Protein AF-0000000073557126 (afdb_homodimer)

Foldseek 3Di:
DPDFDDDPNHGDDFAFLCVLVVLLVVPVALLLLVVLVVLVCVAPQFNFQAKEWEWDDQPNWIKIKIKTLGQWDAQVRQVLLLDFQDDPGQDDPPAGRPADGSRSNSNSLVNFAQWKKKWWDHPFKIKIKIFGSQLCVVVVHRGGDMQMFMATPVLVVVLVCVCPVVPPNPPDPVPVVPPDSTDPVRVVSVCSCLVPHSHNDPVVSVVVNCVNCVVVHRTMMMMIHTRGDADPVRHHQWDCDVDVQWIFGDCPVQQDDDPSPPRVQQDDPLRTTSLSVQQAFFCQDQRWYGGNRATRFHDNVLQFFFPKAKDWDDFPQDDDIWIKIKGFAQPGQNQEAEFEAASRGTQEGRHHAAQRVDPVRPQRRRMYMYTYCNVFAADNSSNGTDPDPRVVVVRVVVNVVSVLSSLLVVVVCVVVVNPDPPSPDNGGGPWDWGAASPLSAIDTADPPDDPVPDDSHDHLCPGPDPQRSDSPDDHDPPCPVVPHYHSPSCVVVD/DPDFDDDPNHGDDFAFLCVLVVLLVVPVALLLLVVLVVLVCCAPQFNFQAKEWEWDDQPNWIKIKIKTLGQWDAPVRQVLLLDFQDDPGDDDPPAGRPADGSRSNSNSLVNFAQWKKKWWDHPWKIKIKIFGSQLCVVVVHRGGDMQMFMATPVLVVVLVCVCPVVPPNCQCCCVVVPPDSTDPVRVVSVCSCLVPHSHNGPVVSVVVNCVNCVVVHRTMMMMIHTRGDADPVGHHQWDCDVDVQWIFGDCPVQQDDDPSPPRVQQDDPLRTTSLSVQQAFFCQDQRWYGGNRATRFHDNVLQFFFPKAKDWDDFPQDDDIWIKIKGFHQPGQNQEAEFEAESRGTQEGRHHAAQRVDPVRPQRRRMYMYTYCNVFAADNSSNGTDPDPRVVVVRVVVNVVSVLSSLLVVVVCVVVVNPDDPSPDNGGGPWDWGAASPLSAIDTADPPDDPVPDDSHDHLCPGPDPQRSDSPDDHDPPCPVVPHYHSPSCVVVD

Organism: Merluccius polli (NCBI:txid89951)

Structure (mmCIF, N/CA/C/O backbone):
data_AF-0000000073557126-model_v1
#
loop_
_entity.id
_entity.type
_entity.pdbx_description
1 polymer 'MORC family CW-type zinc finger protein 3'
#
loop_
_atom_site.group_PDB
_atom_site.id
_atom_site.type_symbol
_atom_site.label_atom_id
_atom_site.label_alt_id
_atom_site.label_comp_id
_atom_site.label_asym_id
_atom_site.label_entity_id
_atom_site.label_seq_id
_atom_site.pdbx_PDB_ins_code
_atom_site.Cartn_x
_atom_site.Cartn_y
_atom_site.Cartn_z
_atom_site.occupancy
_atom_site.B_iso_or_equiv
_atom_site.auth_seq_id
_atom_site.auth_comp_id
_atom_site.auth_asym_id
_atom_site.auth_atom_id
_atom_site.pdbx_PDB_model_num
ATOM 1 N N . MET A 1 1 ? -27.641 -20.438 9.031 1 34 1 MET A N 1
ATOM 2 C CA . MET A 1 1 ? -27.672 -20 7.637 1 34 1 MET A CA 1
ATOM 3 C C . MET A 1 1 ? -27.047 -18.625 7.477 1 34 1 MET A C 1
ATOM 5 O O . MET A 1 1 ? -27.453 -17.672 8.156 1 34 1 MET A O 1
ATOM 9 N N . PHE A 1 2 ? -25.828 -18.625 7.152 1 49.19 2 PHE A N 1
ATOM 10 C CA . PHE A 1 2 ? -25.125 -17.359 7.094 1 49.19 2 PHE A CA 1
ATOM 11 C C . PHE A 1 2 ? -25.906 -16.344 6.277 1 49.19 2 PHE A C 1
ATOM 13 O O . PHE A 1 2 ? -26.219 -16.578 5.109 1 49.19 2 PHE A O 1
ATOM 20 N N . THR A 1 3 ? -26.844 -15.68 6.953 1 63.72 3 THR A N 1
ATOM 21 C CA . THR A 1 3 ? -27.672 -14.688 6.273 1 63.72 3 THR A CA 1
ATOM 22 C C . THR A 1 3 ? -26.812 -13.586 5.676 1 63.72 3 THR A C 1
ATOM 24 O O . THR A 1 3 ? -26.078 -12.898 6.398 1 63.72 3 THR A O 1
ATOM 27 N N . VAL A 1 4 ? -26.688 -13.703 4.348 1 77.81 4 VAL A N 1
ATOM 28 C CA . VAL A 1 4 ? -25.922 -12.703 3.615 1 77.81 4 VAL A CA 1
ATOM 29 C C . VAL A 1 4 ? -26.781 -11.453 3.406 1 77.81 4 VAL A C 1
ATOM 31 O O . VAL A 1 4 ? -27.953 -11.555 3.016 1 77.81 4 VAL A O 1
ATOM 34 N N . GLN A 1 5 ? -26.297 -10.312 3.887 1 88 5 GLN A N 1
ATOM 35 C CA . GLN A 1 5 ? -26.984 -9.062 3.613 1 88 5 GLN A CA 1
ATOM 36 C C . GLN A 1 5 ? -27.047 -8.773 2.115 1 88 5 GLN A C 1
ATOM 38 O O . GLN A 1 5 ? -26.094 -9.07 1.387 1 88 5 GLN A O 1
ATOM 43 N N . VAL A 1 6 ? -28.203 -8.312 1.631 1 92.25 6 VAL A N 1
ATOM 44 C CA . VAL A 1 6 ? -28.375 -8.102 0.197 1 92.25 6 VAL A CA 1
ATOM 45 C C . VAL A 1 6 ? -28.859 -6.676 -0.065 1 92.25 6 VAL A C 1
ATOM 47 O O . VAL A 1 6 ? -29.391 -6.02 0.83 1 92.25 6 VAL A O 1
ATOM 50 N N . ALA A 1 7 ? -28.547 -6.145 -1.143 1 91.56 7 ALA A N 1
ATOM 51 C CA . ALA A 1 7 ? -29.125 -4.941 -1.739 1 91.56 7 ALA A CA 1
ATOM 52 C C . ALA A 1 7 ? -29.703 -5.238 -3.117 1 91.56 7 ALA A C 1
ATOM 54 O O . ALA A 1 7 ? -29 -5.75 -3.998 1 91.56 7 ALA A O 1
ATOM 55 N N . ARG A 1 8 ? -30.969 -5.035 -3.326 1 92.62 8 ARG A N 1
ATOM 56 C CA . ARG A 1 8 ? -31.688 -5.344 -4.559 1 92.62 8 ARG A CA 1
ATOM 57 C C . ARG A 1 8 ? -31.609 -6.832 -4.883 1 92.62 8 ARG A C 1
ATOM 59 O O . ARG A 1 8 ? -31.422 -7.211 -6.043 1 92.62 8 ARG A O 1
ATOM 66 N N . GLY A 1 9 ? -31.516 -7.629 -3.871 1 93.31 9 GLY A N 1
ATOM 67 C CA . GLY A 1 9 ? -31.484 -9.07 -4.059 1 93.31 9 GLY A CA 1
ATOM 68 C C . GLY A 1 9 ? -30.094 -9.602 -4.352 1 93.31 9 GLY A C 1
ATOM 69 O O . GLY A 1 9 ? -29.922 -10.812 -4.512 1 93.31 9 GLY A O 1
ATOM 70 N N . VAL A 1 10 ? -29.125 -8.734 -4.422 1 96.62 10 VAL A N 1
ATOM 71 C CA . VAL A 1 10 ? -27.75 -9.125 -4.711 1 96.62 10 VAL A CA 1
ATOM 72 C C . VAL A 1 10 ? -26.906 -9.008 -3.447 1 96.62 10 VAL A C 1
ATOM 74 O O . VAL A 1 10 ? -27.016 -8.031 -2.703 1 96.62 10 VAL A O 1
ATOM 77 N N . PRO A 1 11 ? -26.047 -9.992 -3.166 1 96.75 11 PRO A N 1
ATOM 78 C CA . PRO A 1 11 ? -25.266 -9.961 -1.933 1 96.75 11 PRO A CA 1
ATOM 79 C C . PRO A 1 11 ? -24.328 -8.758 -1.859 1 96.75 11 PRO A C 1
ATOM 81 O O . PRO A 1 11 ? -23.75 -8.359 -2.875 1 96.75 11 PRO A O 1
ATOM 84 N N . LEU A 1 12 ? -24.188 -8.203 -0.649 1 96.88 12 LEU A N 1
ATOM 85 C CA . LEU A 1 12 ? -23.203 -7.172 -0.364 1 96.88 12 LEU A CA 1
ATOM 86 C C . LEU A 1 12 ? -21.844 -7.797 -0.074 1 96.88 12 LEU A C 1
ATOM 88 O O . LEU A 1 12 ? -21.75 -8.875 0.526 1 96.88 12 LEU A O 1
ATOM 92 N N . SER A 1 13 ? -20.812 -7.141 -0.553 1 97.19 13 SER A N 1
ATOM 93 C CA . SER A 1 13 ? -19.484 -7.461 -0.025 1 97.19 13 SER A CA 1
ATOM 94 C C . SER A 1 13 ? -19.375 -7.105 1.453 1 97.19 13 SER A C 1
ATOM 96 O O . SER A 1 13 ? -20.016 -6.152 1.915 1 97.19 13 SER A O 1
ATOM 98 N N . THR A 1 14 ? -18.641 -7.883 2.193 1 96.81 14 THR A N 1
ATOM 99 C CA . THR A 1 14 ? -18.578 -7.676 3.635 1 96.81 14 THR A CA 1
ATOM 100 C C . THR A 1 14 ? -17.141 -7.48 4.094 1 96.81 14 THR A C 1
ATOM 102 O O . THR A 1 14 ? -16.203 -7.68 3.316 1 96.81 14 THR A O 1
ATOM 105 N N . LEU A 1 15 ? -17.016 -7.016 5.383 1 97.75 15 LEU A N 1
ATOM 106 C CA . LEU A 1 15 ? -15.719 -6.688 5.961 1 97.75 15 LEU A CA 1
ATOM 107 C C . LEU A 1 15 ? -15.414 -7.59 7.148 1 97.75 15 LEU A C 1
ATOM 109 O O . LEU A 1 15 ? -16.016 -7.453 8.211 1 97.75 15 LEU A O 1
ATOM 113 N N . CYS A 1 16 ? -14.445 -8.445 6.918 1 97.56 16 CYS A N 1
ATOM 114 C CA . CYS A 1 16 ? -13.938 -9.25 8.023 1 97.56 16 CYS A CA 1
ATOM 115 C C . CYS A 1 16 ? -13.078 -8.414 8.961 1 97.56 16 CYS A C 1
ATOM 117 O O . CYS A 1 16 ? -12.305 -7.562 8.508 1 97.56 16 CYS A O 1
ATOM 119 N N . PRO A 1 17 ? -13.156 -8.617 10.289 1 98.06 17 PRO A N 1
ATOM 120 C CA . PRO A 1 17 ? -12.328 -7.863 11.234 1 98.06 17 PRO A CA 1
ATOM 121 C C . PRO A 1 17 ? -10.836 -7.938 10.906 1 98.06 17 PRO A C 1
ATOM 123 O O . PRO A 1 17 ? -10.109 -6.961 11.094 1 98.06 17 PRO A O 1
ATOM 126 N N . LYS A 1 18 ? -10.352 -8.961 10.312 1 97.25 18 LYS A N 1
ATOM 127 C CA . LYS A 1 18 ? -8.945 -9.156 9.977 1 97.25 18 LYS A CA 1
ATOM 128 C C . LYS A 1 18 ? -8.484 -8.156 8.93 1 97.25 18 LYS A C 1
ATOM 130 O O . LYS A 1 18 ? -7.281 -7.953 8.742 1 97.25 18 LYS A O 1
ATOM 135 N N . PHE A 1 19 ? -9.461 -7.609 8.281 1 98.38 19 PHE A N 1
ATOM 136 C CA . PHE A 1 19 ? -9.117 -6.668 7.223 1 98.38 19 PHE A CA 1
ATOM 137 C C . PHE A 1 19 ? -8.469 -5.414 7.805 1 98.38 19 PHE A C 1
ATOM 139 O O . PHE A 1 19 ? -7.703 -4.73 7.121 1 98.38 19 PHE A O 1
ATOM 146 N N . LEU A 1 20 ? -8.789 -5.082 9.055 1 98.69 20 LEU A N 1
ATOM 147 C CA . LEU A 1 20 ? -8.172 -3.912 9.672 1 98.69 20 LEU A CA 1
ATOM 148 C C . LEU A 1 20 ? -6.656 -4.043 9.695 1 98.69 20 LEU A C 1
ATOM 150 O O . LEU A 1 20 ? -5.941 -3.109 9.32 1 98.69 20 LEU A O 1
ATOM 154 N N . HIS A 1 21 ? -6.195 -5.172 10.031 1 97.56 21 HIS A N 1
ATOM 155 C CA . HIS A 1 21 ? -4.758 -5.41 10.023 1 97.56 21 HIS A CA 1
ATOM 156 C C . HIS A 1 21 ? -4.211 -5.445 8.602 1 97.56 21 HIS A C 1
ATOM 158 O O . HIS A 1 21 ? -3.193 -4.816 8.305 1 97.56 21 HIS A O 1
ATOM 164 N N . ALA A 1 22 ? -4.875 -6.18 7.723 1 97.31 22 ALA A N 1
ATOM 165 C CA . ALA A 1 22 ? -4.434 -6.273 6.336 1 97.31 22 ALA A CA 1
ATOM 166 C C . ALA A 1 22 ? -4.266 -4.891 5.715 1 97.31 22 ALA A C 1
ATOM 168 O O . ALA A 1 22 ? -3.23 -4.594 5.113 1 97.31 22 ALA A O 1
ATOM 169 N N . ASN A 1 23 ? -5.281 -4.078 5.926 1 97.88 23 ASN A N 1
ATOM 170 C CA . ASN A 1 23 ? -5.293 -2.723 5.387 1 97.88 23 ASN A CA 1
ATOM 171 C C . ASN A 1 23 ? -4.168 -1.877 5.977 1 97.88 23 ASN A C 1
ATOM 173 O O . ASN A 1 23 ? -3.613 -1.014 5.293 1 97.88 23 ASN A O 1
ATOM 177 N N . SER A 1 24 ? -3.799 -2.104 7.211 1 97.88 24 SER A N 1
ATOM 178 C CA . SER A 1 24 ? -2.789 -1.312 7.906 1 97.88 24 SER A CA 1
ATOM 179 C C . SER A 1 24 ? -1.394 -1.595 7.359 1 97.88 24 SER A C 1
ATOM 181 O O . SER A 1 24 ? -0.501 -0.749 7.449 1 97.88 24 SER A O 1
ATOM 183 N N . THR A 1 25 ? -1.184 -2.732 6.723 1 96.56 25 THR A N 1
ATOM 184 C CA . THR A 1 25 ? 0.132 -3.125 6.23 1 96.56 25 THR A CA 1
ATOM 185 C C . THR A 1 25 ? 0.533 -2.281 5.027 1 96.56 25 THR A C 1
ATOM 187 O O . THR A 1 25 ? 1.69 -2.301 4.602 1 96.56 25 THR A O 1
ATOM 190 N N . SER A 1 26 ? -0.435 -1.526 4.531 1 95.88 26 SER A N 1
ATOM 191 C CA . SER A 1 26 ? -0.096 -0.6 3.457 1 95.88 26 SER A CA 1
ATOM 192 C C . SER A 1 26 ? 0.916 0.442 3.924 1 95.88 26 SER A C 1
ATOM 194 O O . SER A 1 26 ? 1.63 1.03 3.109 1 95.88 26 SER A O 1
ATOM 196 N N . HIS A 1 27 ? 0.912 0.682 5.191 1 97.38 27 HIS A N 1
ATOM 197 C CA . HIS A 1 27 ? 1.913 1.566 5.777 1 97.38 27 HIS A CA 1
ATOM 198 C C . HIS A 1 27 ? 3.072 0.772 6.371 1 97.38 27 HIS A C 1
ATOM 200 O O . HIS A 1 27 ? 2.996 0.316 7.512 1 97.38 27 HIS A O 1
ATOM 206 N N . THR A 1 28 ? 4.156 0.685 5.602 1 94.56 28 THR A N 1
ATOM 207 C CA . THR A 1 28 ? 5.316 -0.034 6.113 1 94.56 28 THR A CA 1
ATOM 208 C C . THR A 1 28 ? 6.062 0.806 7.148 1 94.56 28 THR A C 1
ATOM 210 O O . THR A 1 28 ? 6.699 0.264 8.055 1 94.56 28 THR A O 1
ATOM 213 N N . TRP A 1 29 ? 5.945 2.066 6.984 1 91.81 29 TRP A N 1
ATOM 214 C CA . TRP A 1 29 ? 6.629 3.086 7.773 1 91.81 29 TRP A CA 1
ATOM 215 C C . TRP A 1 29 ? 5.641 3.85 8.648 1 91.81 29 TRP A C 1
ATOM 217 O O . TRP A 1 29 ? 4.629 4.352 8.164 1 91.81 29 TRP A O 1
ATOM 227 N N . PRO A 1 30 ? 5.91 3.953 9.969 1 94.5 30 PRO A N 1
ATOM 228 C CA . PRO A 1 30 ? 4.918 4.52 10.883 1 94.5 30 PRO A CA 1
ATOM 229 C C . PRO A 1 30 ? 4.57 5.969 10.547 1 94.5 30 PRO A C 1
ATOM 231 O O . PRO A 1 30 ? 3.43 6.398 10.742 1 94.5 30 PRO A O 1
ATOM 234 N N . PHE A 1 31 ? 5.523 6.77 10.062 1 97.5 31 PHE A N 1
ATOM 235 C CA . PHE A 1 31 ? 5.266 8.195 9.875 1 97.5 31 PHE A CA 1
ATOM 236 C C . PHE A 1 31 ? 4.305 8.422 8.711 1 97.5 31 PHE A C 1
ATOM 238 O O . PHE A 1 31 ? 3.611 9.445 8.664 1 97.5 31 PHE A O 1
ATOM 245 N N . SER A 1 32 ? 4.297 7.48 7.758 1 97.69 32 SER A N 1
ATOM 246 C CA . SER A 1 32 ? 3.281 7.594 6.715 1 97.69 32 SER A CA 1
ATOM 247 C C . SER A 1 32 ? 1.878 7.465 7.293 1 97.69 32 SER A C 1
ATOM 249 O O . SER A 1 32 ? 0.938 8.094 6.805 1 97.69 32 SER A O 1
ATOM 251 N N . ALA A 1 33 ? 1.724 6.664 8.344 1 98.25 33 ALA A N 1
ATOM 252 C CA . ALA A 1 33 ? 0.454 6.5 9.047 1 98.25 33 ALA A CA 1
ATOM 253 C C . ALA A 1 33 ? 0.081 7.766 9.812 1 98.25 33 ALA A C 1
ATOM 255 O O . ALA A 1 33 ? -1.068 8.211 9.766 1 98.25 33 ALA A O 1
ATOM 256 N N . VAL A 1 34 ? 1.05 8.336 10.469 1 98.69 34 VAL A N 1
ATOM 257 C CA . VAL A 1 34 ? 0.824 9.578 11.203 1 98.69 34 VAL A CA 1
ATOM 258 C C . VAL A 1 34 ? 0.369 10.672 10.242 1 98.69 34 VAL A C 1
ATOM 260 O O . VAL A 1 34 ? -0.54 11.445 10.555 1 98.69 34 VAL A O 1
ATOM 263 N N . ALA A 1 35 ? 0.998 10.695 9.102 1 98.75 35 ALA A N 1
ATOM 264 C CA . ALA A 1 35 ? 0.706 11.727 8.109 1 98.75 35 ALA A CA 1
ATOM 265 C C . ALA A 1 35 ? -0.752 11.664 7.668 1 98.75 35 ALA A C 1
ATOM 267 O O . ALA A 1 35 ? -1.36 12.695 7.359 1 98.75 35 ALA A O 1
ATOM 268 N N . GLU A 1 36 ? -1.371 10.453 7.625 1 98.5 36 GLU A N 1
ATOM 269 C CA . GLU A 1 36 ? -2.783 10.312 7.281 1 98.5 36 GLU A CA 1
ATOM 270 C C . GLU A 1 36 ? -3.666 11.094 8.258 1 98.5 36 GLU A C 1
ATOM 272 O O . GLU A 1 36 ? -4.652 11.711 7.848 1 98.5 36 GLU A O 1
ATOM 277 N N . LEU A 1 37 ? -3.324 11.055 9.523 1 98.69 37 LEU A N 1
ATOM 278 C CA . LEU A 1 37 ? -4.102 11.75 10.547 1 98.69 37 LEU A CA 1
ATOM 279 C C . LEU A 1 37 ? -3.896 13.258 10.453 1 98.69 37 LEU A C 1
ATOM 281 O O . LEU A 1 37 ? -4.844 14.031 10.625 1 98.69 37 LEU A O 1
ATOM 285 N N . ILE A 1 38 ? -2.688 13.656 10.172 1 98.81 38 ILE A N 1
ATOM 286 C CA . ILE A 1 38 ? -2.395 15.078 9.984 1 98.81 38 ILE A CA 1
ATOM 287 C C . ILE A 1 38 ? -3.152 15.602 8.766 1 98.81 38 ILE A C 1
ATOM 289 O O . ILE A 1 38 ? -3.748 16.688 8.812 1 98.81 38 ILE A O 1
ATOM 293 N N . ASP A 1 39 ? -3.148 14.852 7.668 1 98.44 39 ASP A N 1
ATOM 294 C CA . ASP A 1 39 ? -3.855 15.219 6.445 1 98.44 39 ASP A CA 1
ATOM 295 C C . ASP A 1 39 ? -5.336 15.461 6.719 1 98.44 39 ASP A C 1
ATOM 297 O O . ASP A 1 39 ? -5.934 16.391 6.16 1 98.44 39 ASP A O 1
ATOM 301 N N . ASN A 1 40 ? -5.965 14.602 7.523 1 97.38 40 ASN A N 1
ATOM 302 C CA . ASN A 1 40 ? -7.379 14.75 7.844 1 97.38 40 ASN A CA 1
ATOM 303 C C . ASN A 1 40 ? -7.664 16.078 8.547 1 97.38 40 ASN A C 1
ATOM 305 O O . ASN A 1 40 ? -8.688 16.703 8.289 1 97.38 40 ASN A O 1
ATOM 309 N N . ALA A 1 41 ? -6.801 16.453 9.414 1 98 41 ALA A N 1
ATOM 310 C CA . ALA A 1 41 ? -6.953 17.734 10.102 1 98 41 ALA A CA 1
ATOM 311 C C . ALA A 1 41 ? -6.793 18.891 9.133 1 98 41 ALA A C 1
ATOM 313 O O . ALA A 1 41 ? -7.492 19.906 9.242 1 98 41 ALA A O 1
ATOM 314 N N . TYR A 1 42 ? -5.906 18.75 8.195 1 97.44 42 TYR A N 1
ATOM 315 C CA . TYR A 1 42 ? -5.555 19.781 7.234 1 97.44 42 TYR A CA 1
ATOM 316 C C . TYR A 1 42 ? -6.688 20.016 6.238 1 97.44 42 TYR A C 1
ATOM 318 O O . TYR A 1 42 ? -6.926 21.141 5.809 1 97.44 42 TYR A O 1
ATOM 326 N N . ASP A 1 43 ? -7.379 19 5.801 1 97.06 43 ASP A N 1
ATOM 327 C CA . ASP A 1 43 ? -8.359 19.062 4.723 1 97.06 43 ASP A CA 1
ATOM 328 C C . ASP A 1 43 ? -9.367 20.188 4.953 1 97.06 43 ASP A C 1
ATOM 330 O O . ASP A 1 43 ? -9.75 20.453 6.09 1 97.06 43 ASP A O 1
ATOM 334 N N . PRO A 1 44 ? -9.859 20.797 3.885 1 94.62 44 PRO A N 1
ATOM 335 C CA . PRO A 1 44 ? -10.664 22.016 3.967 1 94.62 44 PRO A CA 1
ATOM 336 C C . PRO A 1 44 ? -11.961 21.828 4.754 1 94.62 44 PRO A C 1
ATOM 338 O O . PRO A 1 44 ? -12.469 22.781 5.355 1 94.62 44 PRO A O 1
ATOM 341 N N . ASP A 1 45 ? -12.531 20.656 4.742 1 93.19 45 ASP A N 1
ATOM 342 C CA . ASP A 1 45 ? -13.773 20.422 5.465 1 93.19 45 ASP A CA 1
ATOM 343 C C . ASP A 1 45 ? -13.547 20.438 6.973 1 93.19 45 ASP A C 1
ATOM 345 O O . ASP A 1 45 ? -14.461 20.734 7.742 1 93.19 45 ASP A O 1
ATOM 349 N N . VAL A 1 46 ? -12.375 20.016 7.391 1 95.38 46 VAL A N 1
ATOM 350 C CA . VAL A 1 46 ? -11.992 20.078 8.797 1 95.38 46 VAL A CA 1
ATOM 351 C C . VAL A 1 46 ? -11.367 21.453 9.102 1 95.38 46 VAL A C 1
ATOM 353 O O . VAL A 1 46 ? -11.742 22.109 10.078 1 95.38 46 VAL A O 1
ATOM 356 N N . ASP A 1 47 ? -10.391 21.828 8.281 1 95 47 ASP A N 1
ATOM 357 C CA . ASP A 1 47 ? -9.773 23.156 8.25 1 95 47 ASP A CA 1
ATOM 358 C C . ASP A 1 47 ? -9.164 23.5 9.609 1 95 47 ASP A C 1
ATOM 360 O O . ASP A 1 47 ? -9.461 24.547 10.18 1 95 47 ASP A O 1
ATOM 364 N N . ALA A 1 48 ? -8.406 22.656 10.141 1 96.81 48 ALA A N 1
ATOM 365 C CA . ALA A 1 48 ? -7.73 22.906 11.414 1 96.81 48 ALA A CA 1
ATOM 366 C C . ALA A 1 48 ? -6.629 23.953 11.25 1 96.81 48 ALA A C 1
ATOM 368 O O . ALA A 1 48 ? -5.93 23.969 10.234 1 96.81 48 ALA A O 1
ATOM 369 N N . LYS A 1 49 ? -6.445 24.781 12.25 1 95.56 49 LYS A N 1
ATOM 370 C CA . LYS A 1 49 ? -5.328 25.719 12.305 1 95.56 49 LYS A CA 1
ATOM 371 C C . LYS A 1 49 ? -4.105 25.078 12.953 1 95.56 49 LYS A C 1
ATOM 373 O O . LYS A 1 49 ? -2.969 25.422 12.617 1 95.56 49 LYS A O 1
ATOM 378 N N . GLN A 1 50 ? -4.426 24.203 13.867 1 96.69 50 GLN A N 1
ATOM 379 C CA . GLN A 1 50 ? -3.35 23.531 14.578 1 96.69 50 GLN A CA 1
ATOM 380 C C . GLN A 1 50 ? -3.697 22.062 14.836 1 96.69 50 GLN A C 1
ATOM 382 O O . GLN A 1 50 ? -4.871 21.703 14.93 1 96.69 50 GLN A O 1
ATOM 387 N N . ILE A 1 51 ? -2.686 21.266 14.938 1 98 51 ILE A N 1
ATOM 388 C CA . ILE A 1 51 ? -2.807 19.891 15.398 1 98 51 ILE A CA 1
ATOM 389 C C . ILE A 1 51 ? -1.701 19.578 16.406 1 98 51 ILE A C 1
ATOM 391 O O . ILE A 1 51 ? -0.566 20.047 16.25 1 98 51 ILE A O 1
ATOM 395 N N . TRP A 1 52 ? -2.053 18.891 17.469 1 97.81 52 TRP A N 1
ATOM 396 C CA . TRP A 1 52 ? -1.133 18.484 18.531 1 97.81 52 TRP A CA 1
ATOM 397 C C . TRP A 1 52 ? -0.961 16.969 18.547 1 97.81 52 TRP A C 1
ATOM 399 O O . TRP A 1 52 ? -1.942 16.234 18.656 1 97.81 52 TRP A O 1
ATOM 409 N N . ILE A 1 53 ? 0.243 16.516 18.438 1 98.75 53 ILE A N 1
ATOM 410 C CA . ILE A 1 53 ? 0.595 15.102 18.516 1 98.75 53 ILE A CA 1
ATOM 411 C C . ILE A 1 53 ? 1.424 14.844 19.766 1 98.75 53 ILE A C 1
ATOM 413 O O . ILE A 1 53 ? 2.469 15.461 19.969 1 98.75 53 ILE A O 1
ATOM 417 N N . ASP A 1 54 ? 0.945 13.898 20.562 1 97.81 54 ASP A N 1
ATOM 418 C CA . ASP A 1 54 ? 1.617 13.688 21.844 1 97.81 54 ASP A CA 1
ATOM 419 C C . ASP A 1 54 ? 1.519 12.227 22.281 1 97.81 54 ASP A C 1
ATOM 421 O O . ASP A 1 54 ? 0.773 11.445 21.688 1 97.81 54 ASP A O 1
ATOM 425 N N . LYS A 1 55 ? 2.4 11.906 23.219 1 96.81 55 LYS A N 1
ATOM 426 C CA . LYS A 1 55 ? 2.307 10.641 23.953 1 96.81 55 LYS A CA 1
ATOM 427 C C . LYS A 1 55 ? 1.696 10.844 25.328 1 96.81 55 LYS A C 1
ATOM 429 O O . LYS A 1 55 ? 1.997 11.836 26 1 96.81 55 LYS A O 1
ATOM 434 N N . THR A 1 56 ? 0.754 9.992 25.688 1 95.38 56 THR A N 1
ATOM 435 C CA . THR A 1 56 ? 0.143 10.094 27.016 1 95.38 56 THR A CA 1
ATOM 436 C C . THR A 1 56 ? -0.11 8.711 27.594 1 95.38 56 THR A C 1
ATOM 438 O O . THR A 1 56 ? -0.115 7.715 26.875 1 95.38 56 THR A O 1
ATOM 441 N N . GLN A 1 57 ? -0.156 8.727 28.922 1 96.06 57 GLN A N 1
ATOM 442 C CA . GLN A 1 57 ? -0.538 7.516 29.625 1 96.06 57 GLN A CA 1
ATOM 443 C C . GLN A 1 57 ? -1.974 7.605 30.141 1 96.06 57 GLN A C 1
ATOM 445 O O . GLN A 1 57 ? -2.326 8.547 30.859 1 96.06 57 GLN A O 1
ATOM 450 N N . ILE A 1 58 ? -2.801 6.746 29.734 1 96.38 58 ILE A N 1
ATOM 451 C CA . ILE A 1 58 ? -4.156 6.613 30.25 1 96.38 58 ILE A CA 1
ATOM 452 C C . ILE A 1 58 ? -4.316 5.258 30.938 1 96.38 58 ILE A C 1
ATOM 454 O O . ILE A 1 58 ? -4.25 4.211 30.281 1 96.38 58 ILE A O 1
ATOM 458 N N . LYS A 1 59 ? -4.504 5.422 32.25 1 94.69 59 LYS A N 1
ATOM 459 C CA . LYS A 1 59 ? -4.449 4.211 33.062 1 94.69 59 LYS A CA 1
ATOM 460 C C . LYS A 1 59 ? -3.143 3.455 32.844 1 94.69 59 LYS A C 1
ATOM 462 O O . LYS A 1 59 ? -2.059 4.023 32.969 1 94.69 59 LYS A O 1
ATOM 467 N N . ASP A 1 60 ? -3.145 2.232 32.406 1 93.06 60 ASP A N 1
ATOM 468 C CA . ASP A 1 60 ? -1.912 1.463 32.25 1 93.06 60 ASP A CA 1
ATOM 469 C C . ASP A 1 60 ? -1.505 1.34 30.781 1 93.06 60 ASP A C 1
ATOM 471 O O . ASP A 1 60 ? -0.66 0.512 30.438 1 93.06 60 ASP A O 1
ATOM 475 N N . LYS A 1 61 ? -2.092 2.246 29.984 1 95.62 61 LYS A N 1
ATOM 476 C CA . LYS A 1 61 ? -1.815 2.137 28.562 1 95.62 61 LYS A CA 1
ATOM 477 C C . LYS A 1 61 ? -1.093 3.377 28.047 1 95.62 61 LYS A C 1
ATOM 479 O O . LYS A 1 61 ? -1.504 4.504 28.328 1 95.62 61 LYS A O 1
ATOM 484 N N . GLU A 1 62 ? 0.05 3.104 27.406 1 95.12 62 GLU A N 1
ATOM 485 C CA . GLU A 1 62 ? 0.687 4.18 26.656 1 95.12 62 GLU A CA 1
ATOM 486 C C . GLU A 1 62 ? -0.065 4.469 25.359 1 95.12 62 GLU A C 1
ATOM 488 O O . GLU A 1 62 ? -0.378 3.549 24.609 1 95.12 62 GLU A O 1
ATOM 493 N N . CYS A 1 63 ? -0.383 5.777 25.172 1 98 63 CYS A N 1
ATOM 494 C CA . CYS A 1 63 ? -1.221 6.145 24.031 1 98 63 CYS A CA 1
ATOM 495 C C . CYS A 1 63 ? -0.556 7.23 23.203 1 98 63 CYS A C 1
ATOM 497 O O . CYS A 1 63 ? 0.221 8.031 23.719 1 98 63 CYS A O 1
ATOM 499 N N . LEU A 1 64 ? -0.737 7.164 21.922 1 98.38 64 LEU A N 1
ATOM 500 C CA . LEU A 1 64 ? -0.481 8.289 21.031 1 98.38 64 LEU A CA 1
ATOM 501 C C . LEU A 1 64 ? -1.744 9.117 20.828 1 98.38 64 LEU A C 1
ATOM 503 O O . LEU A 1 64 ? -2.82 8.562 20.578 1 98.38 64 LEU A O 1
ATOM 507 N N . THR A 1 65 ? -1.645 10.406 20.922 1 98.25 65 THR A N 1
ATOM 508 C CA . THR A 1 65 ? -2.828 11.25 20.812 1 98.25 65 THR A CA 1
ATOM 509 C C . THR A 1 65 ? -2.648 12.289 19.703 1 98.25 65 THR A C 1
ATOM 511 O O . THR A 1 65 ? -1.54 12.781 19.484 1 98.25 65 THR A O 1
ATOM 514 N N . PHE A 1 66 ? -3.668 12.547 19.031 1 98.62 66 PHE A N 1
ATOM 515 C CA . PHE A 1 66 ? -3.805 13.609 18.047 1 98.62 66 PHE A CA 1
ATOM 516 C C . PHE A 1 66 ? -4.996 14.508 18.375 1 98.62 66 PHE A C 1
ATOM 518 O O . PHE A 1 66 ? -6.09 14.016 18.656 1 98.62 66 PHE A O 1
ATOM 525 N N . MET A 1 67 ? -4.781 15.781 18.359 1 98.06 67 MET A N 1
ATOM 526 C CA . MET A 1 67 ? -5.883 16.703 18.609 1 98.06 67 MET A CA 1
ATOM 527 C C . MET A 1 67 ? -5.828 17.891 17.656 1 98.06 67 MET A C 1
ATOM 529 O O . MET A 1 67 ? -4.773 18.516 17.5 1 98.06 67 MET A O 1
ATOM 533 N N . ASP A 1 68 ? -6.898 18.141 16.984 1 97.94 68 ASP A N 1
ATOM 534 C CA . ASP A 1 68 ? -6.969 19.328 16.141 1 97.94 68 ASP A CA 1
ATOM 535 C C . ASP A 1 68 ? -8.062 20.281 16.609 1 97.94 68 ASP A C 1
ATOM 537 O O . ASP A 1 68 ? -8.844 19.938 17.5 1 97.94 68 ASP A O 1
ATOM 541 N N . ASP A 1 69 ? -8.062 21.5 16.109 1 97 69 ASP A N 1
ATOM 542 C CA . ASP A 1 69 ? -9.062 22.5 16.438 1 97 69 ASP A CA 1
ATOM 543 C C . ASP A 1 69 ? -9.969 22.797 15.242 1 97 69 ASP A C 1
ATOM 545 O O . ASP A 1 69 ? -10.391 23.938 15.039 1 97 69 ASP A O 1
ATOM 549 N N . GLY A 1 70 ? -10.141 21.766 14.398 1 96.69 70 GLY A N 1
ATOM 550 C CA . GLY A 1 70 ? -10.961 21.922 13.203 1 96.69 70 GLY A CA 1
ATOM 551 C C . GLY A 1 70 ? -12.445 21.891 13.492 1 96.69 70 GLY A C 1
ATOM 552 O O . GLY A 1 70 ? -12.867 22.031 14.641 1 96.69 70 GLY A O 1
ATOM 553 N N . ASN A 1 71 ? -13.25 21.625 12.477 1 95.38 71 ASN A N 1
ATOM 554 C CA . ASN A 1 71 ? -14.695 21.812 12.516 1 95.38 71 ASN A CA 1
ATOM 555 C C . ASN A 1 71 ? -15.383 20.641 13.234 1 95.38 71 ASN A C 1
ATOM 557 O O . ASN A 1 71 ? -16.547 20.75 13.609 1 95.38 71 ASN A O 1
ATOM 561 N N . GLY A 1 72 ? -14.695 19.562 13.383 1 95.88 72 GLY A N 1
ATOM 562 C CA . GLY A 1 72 ? -15.266 18.406 14.062 1 95.88 72 GLY A CA 1
ATOM 563 C C . GLY A 1 72 ? -16.109 17.531 13.156 1 95.88 72 GLY A C 1
ATOM 564 O O . GLY A 1 72 ? -16.172 17.766 11.945 1 95.88 72 GLY A O 1
ATOM 565 N N . LEU A 1 73 ? -16.688 16.469 13.812 1 95.38 73 LEU A N 1
ATOM 566 C CA . LEU A 1 73 ? -17.453 15.469 13.086 1 95.38 73 LEU A CA 1
ATOM 567 C C . LEU A 1 73 ? -18.828 15.289 13.695 1 95.38 73 LEU A C 1
ATOM 569 O O . LEU A 1 73 ? -18.984 15.328 14.922 1 95.38 73 LEU A O 1
ATOM 573 N N . ASN A 1 74 ? -19.828 15.164 12.867 1 93.81 74 ASN A N 1
ATOM 574 C CA . ASN A 1 74 ? -21.109 14.648 13.344 1 93.81 74 ASN A CA 1
ATOM 575 C C . ASN A 1 74 ? -21.188 13.133 13.164 1 93.81 74 ASN A C 1
ATOM 577 O O . ASN A 1 74 ? -20.234 12.492 12.727 1 93.81 74 ASN A O 1
ATOM 581 N N . TYR A 1 75 ? -22.344 12.586 13.523 1 94.81 75 TYR A N 1
ATOM 582 C CA . TYR A 1 75 ? -22.516 11.141 13.523 1 94.81 75 TYR A CA 1
ATOM 583 C C . TYR A 1 75 ? -22.281 10.562 12.133 1 94.81 75 TYR A C 1
ATOM 585 O O . TYR A 1 75 ? -21.547 9.578 11.984 1 94.81 75 TYR A O 1
ATOM 593 N N . HIS A 1 76 ? -22.906 11.125 11.164 1 94.5 76 HIS A N 1
ATOM 594 C CA . HIS A 1 76 ? -22.828 10.633 9.789 1 94.5 76 HIS A CA 1
ATOM 595 C C . HIS A 1 76 ? -21.391 10.68 9.273 1 94.5 76 HIS A C 1
ATOM 597 O O . HIS A 1 76 ? -20.922 9.719 8.664 1 94.5 76 HIS A O 1
ATOM 603 N N . LYS A 1 77 ? -20.688 11.766 9.516 1 94.88 77 LYS A N 1
ATOM 604 C CA . LYS A 1 77 ? -19.297 11.906 9.094 1 94.88 77 LYS A CA 1
ATOM 605 C C . LYS A 1 77 ? -18.391 10.922 9.828 1 94.88 77 LYS A C 1
ATOM 607 O O . LYS A 1 77 ? -17.469 10.367 9.234 1 94.88 77 LYS A O 1
ATOM 612 N N . MET A 1 78 ? -18.703 10.695 11.109 1 97 78 MET A N 1
ATOM 613 C CA . MET A 1 78 ? -17.953 9.727 11.898 1 97 78 MET A CA 1
ATOM 614 C C . MET A 1 78 ? -18.109 8.32 11.336 1 97 78 MET A C 1
ATOM 616 O O . MET A 1 78 ? -17.125 7.594 11.188 1 97 78 MET A O 1
ATOM 620 N N . HIS A 1 79 ? -19.312 7.957 11.047 1 97.25 79 HIS A N 1
ATOM 621 C CA . HIS A 1 79 ? -19.562 6.625 10.5 1 97.25 79 HIS A CA 1
ATOM 622 C C . HIS A 1 79 ? -18.844 6.426 9.172 1 97.25 79 HIS A C 1
ATOM 624 O O . HIS A 1 79 ? -18.266 5.367 8.922 1 97.25 79 HIS A O 1
ATOM 630 N N . ARG A 1 80 ? -18.875 7.414 8.359 1 96.5 80 ARG A N 1
ATOM 631 C CA . ARG A 1 80 ? -18.203 7.344 7.07 1 96.5 80 ARG A CA 1
ATOM 632 C C . ARG A 1 80 ? -16.688 7.254 7.25 1 96.5 80 ARG A C 1
ATOM 634 O O . ARG A 1 80 ? -16.016 6.512 6.531 1 96.5 80 ARG A O 1
ATOM 641 N N . MET A 1 81 ? -16.156 8.023 8.172 1 97.19 81 MET A N 1
ATOM 642 C CA . MET A 1 81 ? -14.727 7.988 8.453 1 97.19 81 MET A CA 1
ATOM 643 C C . MET A 1 81 ? -14.289 6.602 8.922 1 97.19 81 MET A C 1
ATOM 645 O O . MET A 1 81 ? -13.195 6.145 8.594 1 97.19 81 MET A O 1
ATOM 649 N N . LEU A 1 82 ? -15.195 5.938 9.68 1 98.44 82 LEU A N 1
ATOM 650 C CA . LEU A 1 82 ? -14.875 4.617 10.211 1 98.44 82 LEU A CA 1
ATOM 651 C C . LEU A 1 82 ? -15.273 3.521 9.234 1 98.44 82 LEU A C 1
ATOM 653 O O . LEU A 1 82 ? -15.195 2.334 9.555 1 98.44 82 LEU A O 1
ATOM 657 N N . SER A 1 83 ? -15.766 3.922 8.07 1 98.12 83 SER A N 1
ATOM 658 C CA . SER A 1 83 ? -16.078 3.031 6.953 1 98.12 83 SER A CA 1
ATOM 659 C C . SER A 1 83 ? -15.055 3.188 5.824 1 98.12 83 SER A C 1
ATOM 661 O O . SER A 1 83 ? -14.086 3.936 5.953 1 98.12 83 SER A O 1
ATOM 663 N N . PHE A 1 84 ? -15.242 2.418 4.758 1 98.25 84 PHE A N 1
ATOM 664 C CA . PHE A 1 84 ? -14.195 2.355 3.744 1 98.25 84 PHE A CA 1
ATOM 665 C C . PHE A 1 84 ? -14.688 2.934 2.422 1 98.25 84 PHE A C 1
ATOM 667 O O . PHE A 1 84 ? -15.75 2.555 1.93 1 98.25 84 PHE A O 1
ATOM 674 N N . GLY A 1 85 ? -13.914 3.867 1.891 1 97.38 85 GLY A N 1
ATOM 675 C CA . GLY A 1 85 ? -14.141 4.352 0.539 1 97.38 85 GLY A CA 1
ATOM 676 C C . GLY A 1 85 ? -14.945 5.637 0.496 1 97.38 85 GLY A C 1
ATOM 677 O O . GLY A 1 85 ? -15.203 6.18 -0.582 1 97.38 85 GLY A O 1
ATOM 678 N N . TYR A 1 86 ? -15.273 6.125 1.664 1 94.69 86 TYR A N 1
ATOM 679 C CA . TYR A 1 86 ? -16.094 7.324 1.704 1 94.69 86 TYR A CA 1
ATOM 680 C C . TYR A 1 86 ? -15.242 8.578 1.812 1 94.69 86 TYR A C 1
ATOM 682 O O . TYR A 1 86 ? -14.484 8.734 2.771 1 94.69 86 TYR A O 1
ATOM 690 N N . SER A 1 87 ? -15.273 9.43 0.82 1 88.38 87 SER A N 1
ATOM 691 C CA . SER A 1 87 ? -14.648 10.742 0.855 1 88.38 87 SER A CA 1
ATOM 692 C C . SER A 1 87 ? -15.438 11.758 0.042 1 88.38 87 SER A C 1
ATOM 694 O O . SER A 1 87 ? -15.609 11.594 -1.167 1 88.38 87 SER A O 1
ATOM 696 N N . ASP A 1 88 ? -16.047 12.719 0.692 1 83.12 88 ASP A N 1
ATOM 697 C CA . ASP A 1 88 ? -16.812 13.773 0.025 1 83.12 88 ASP A CA 1
ATOM 698 C C . ASP A 1 88 ? -16.109 15.117 0.14 1 83.12 88 ASP A C 1
ATOM 700 O O . ASP A 1 88 ? -16.75 16.172 0.068 1 83.12 88 ASP A O 1
ATOM 704 N N . LYS A 1 89 ? -14.859 15 0.293 1 85.81 89 LYS A N 1
ATOM 705 C CA . LYS A 1 89 ? -14.102 16.234 0.511 1 85.81 89 LYS A CA 1
ATOM 706 C C . LYS A 1 89 ? -14.016 17.062 -0.768 1 85.81 89 LYS A C 1
ATOM 708 O O . LYS A 1 89 ? -13.758 16.516 -1.846 1 85.81 89 LYS A O 1
ATOM 713 N N . LYS A 1 90 ? -14.422 18.375 -0.627 1 85.88 90 LYS A N 1
ATOM 714 C CA . LYS A 1 90 ? -14.453 19.297 -1.753 1 85.88 90 LYS A CA 1
ATOM 715 C C . LYS A 1 90 ? -13.492 20.469 -1.529 1 85.88 90 LYS A C 1
ATOM 717 O O . LYS A 1 90 ? -13.18 20.812 -0.387 1 85.88 90 LYS A O 1
ATOM 722 N N . ALA A 1 91 ? -12.984 20.922 -2.566 1 84.19 91 ALA A N 1
ATOM 723 C CA . ALA A 1 91 ? -12.125 22.094 -2.492 1 84.19 91 ALA A CA 1
ATOM 724 C C . ALA A 1 91 ? -12.891 23.297 -1.937 1 84.19 91 ALA A C 1
ATOM 726 O O . ALA A 1 91 ? -14.086 23.453 -2.184 1 84.19 91 ALA A O 1
ATOM 727 N N . VAL A 1 92 ? -12.289 24.047 -1.187 1 85 92 VAL A N 1
ATOM 728 C CA . VAL A 1 92 ? -12.797 25.328 -0.693 1 85 92 VAL A CA 1
ATOM 729 C C . VAL A 1 92 ? -11.852 26.453 -1.089 1 85 92 VAL A C 1
ATOM 731 O O . VAL A 1 92 ? -10.734 26.531 -0.572 1 85 92 VAL A O 1
ATOM 734 N N . GLY A 1 93 ? -12.266 27.266 -1.91 1 82.25 93 GLY A N 1
ATOM 735 C CA . GLY A 1 93 ? -11.352 28.266 -2.451 1 82.25 93 GLY A CA 1
ATOM 736 C C . GLY A 1 93 ? -10.188 27.656 -3.215 1 82.25 93 GLY A C 1
ATOM 737 O O . GLY A 1 93 ? -10.391 26.828 -4.105 1 82.25 93 GLY A O 1
ATOM 738 N N . SER A 1 94 ? -9.047 28.031 -2.84 1 80.38 94 SER A N 1
ATOM 739 C CA . SER A 1 94 ? -7.84 27.562 -3.506 1 80.38 94 SER A CA 1
ATOM 740 C C . SER A 1 94 ? -7.254 26.344 -2.789 1 80.38 94 SER A C 1
ATOM 742 O O . SER A 1 94 ? -6.309 25.734 -3.281 1 80.38 94 SER A O 1
ATOM 744 N N . LYS A 1 95 ? -7.922 26.016 -1.728 1 86.44 95 LYS A N 1
ATOM 745 C CA . LYS A 1 95 ? -7.41 24.891 -0.954 1 86.44 95 LYS A CA 1
ATOM 746 C C . LYS A 1 95 ? -8.031 23.562 -1.421 1 86.44 95 LYS A C 1
ATOM 748 O O . LYS A 1 95 ? -9.25 23.391 -1.365 1 86.44 95 LYS A O 1
ATOM 753 N N . HIS A 1 96 ? -7.188 22.688 -1.896 1 91.69 96 HIS A N 1
ATOM 754 C CA . HIS A 1 96 ? -7.637 21.375 -2.361 1 91.69 96 HIS A CA 1
ATOM 755 C C . HIS A 1 96 ? -7.484 20.328 -1.269 1 91.69 96 HIS A C 1
ATOM 757 O O . HIS A 1 96 ? -6.516 20.344 -0.507 1 91.69 96 HIS A O 1
ATOM 763 N N . PRO A 1 97 ? -8.469 19.453 -1.219 1 95.38 97 PRO A N 1
ATOM 764 C CA . PRO A 1 97 ? -8.328 18.375 -0.243 1 95.38 97 PRO A CA 1
ATOM 765 C C . PRO A 1 97 ? -7.184 17.422 -0.576 1 95.38 97 PRO A C 1
ATOM 767 O O . PRO A 1 97 ? -6.945 17.125 -1.749 1 95.38 97 PRO A O 1
ATOM 770 N N . ILE A 1 98 ? -6.523 17 0.422 1 95.94 98 ILE A N 1
ATOM 771 C CA . ILE A 1 98 ? -5.469 15.992 0.291 1 95.94 98 ILE A CA 1
ATOM 772 C C . ILE A 1 98 ? -6.086 14.594 0.265 1 95.94 98 ILE A C 1
ATOM 774 O O . ILE A 1 98 ? -5.723 13.766 -0.571 1 95.94 98 ILE A O 1
ATOM 778 N N . GLY A 1 99 ? -7.031 14.359 1.185 1 93.25 99 GLY A N 1
ATOM 779 C CA . GLY A 1 99 ? -7.715 13.078 1.229 1 93.25 99 GLY A CA 1
ATOM 780 C C . GLY A 1 99 ? -8.625 12.844 0.036 1 93.25 99 GLY A C 1
ATOM 781 O O . GLY A 1 99 ? -9.344 13.75 -0.387 1 93.25 99 GLY A O 1
ATOM 782 N N . ARG A 1 100 ? -8.609 11.586 -0.478 1 90.06 100 ARG A N 1
ATOM 783 C CA . ARG A 1 100 ? -9.367 11.297 -1.688 1 90.06 100 ARG A CA 1
ATOM 784 C C . ARG A 1 100 ? -9.953 9.891 -1.646 1 90.06 100 ARG A C 1
ATOM 786 O O . ARG A 1 100 ? -11.062 9.664 -2.146 1 90.06 100 ARG A O 1
ATOM 793 N N . TYR A 1 101 ? -9.438 9.016 -0.901 1 91.31 101 TYR A N 1
ATOM 794 C CA . TYR A 1 101 ? -9.734 7.605 -1.121 1 91.31 101 TYR A CA 1
ATOM 795 C C . TYR A 1 101 ? -10.656 7.066 -0.032 1 91.31 101 TYR A C 1
ATOM 797 O O . TYR A 1 101 ? -11.242 5.996 -0.183 1 91.31 101 TYR A O 1
ATOM 805 N N . GLY A 1 102 ? -10.75 7.773 1.086 1 96.31 102 GLY A N 1
ATOM 806 C CA . GLY A 1 102 ? -11.578 7.316 2.189 1 96.31 102 GLY A CA 1
ATOM 807 C C . GLY A 1 102 ? -11.016 6.09 2.889 1 96.31 102 GLY A C 1
ATOM 808 O O . GLY A 1 102 ? -11.766 5.184 3.256 1 96.31 102 GLY A O 1
ATOM 809 N N . ASN A 1 103 ? -9.742 6.02 3.02 1 97.81 103 ASN A N 1
ATOM 810 C CA . ASN A 1 103 ? -9.086 4.859 3.611 1 97.81 103 ASN A CA 1
ATOM 811 C C . ASN A 1 103 ? -8.039 5.27 4.637 1 97.81 103 ASN A C 1
ATOM 813 O O . ASN A 1 103 ? -7.699 4.492 5.531 1 97.81 103 ASN A O 1
ATOM 817 N N . GLY A 1 104 ? -7.523 6.449 4.578 1 97.75 104 GLY A N 1
ATOM 818 C CA . GLY A 1 104 ? -6.328 6.887 5.281 1 97.75 104 GLY A CA 1
ATOM 819 C C . GLY A 1 104 ? -6.441 6.762 6.789 1 97.75 104 GLY A C 1
ATOM 820 O O . GLY A 1 104 ? -5.523 6.262 7.445 1 97.75 104 GLY A O 1
ATOM 821 N N . PHE A 1 105 ? -7.578 7.188 7.363 1 98.38 105 PHE A N 1
ATOM 822 C CA . PHE A 1 105 ? -7.723 7.133 8.812 1 98.38 105 PHE A CA 1
ATOM 823 C C . PHE A 1 105 ? -7.641 5.691 9.305 1 98.38 105 PHE A C 1
ATOM 825 O O . PHE A 1 105 ? -6.957 5.406 10.297 1 98.38 105 PHE A O 1
ATOM 832 N N . LYS A 1 106 ? -8.359 4.785 8.648 1 98.62 106 LYS A N 1
ATOM 833 C CA . LYS A 1 106 ? -8.422 3.398 9.094 1 98.62 106 LYS A CA 1
ATOM 834 C C . LYS A 1 106 ? -7.066 2.717 8.969 1 98.62 106 LYS A C 1
ATOM 836 O O . LYS A 1 106 ? -6.582 2.098 9.914 1 98.62 106 LYS A O 1
ATOM 841 N N . SER A 1 107 ? -6.449 2.85 7.758 1 98.38 107 SER A N 1
ATOM 842 C CA . SER A 1 107 ? -5.152 2.207 7.559 1 98.38 107 SER A CA 1
ATOM 843 C C . SER A 1 107 ? -4.086 2.822 8.453 1 98.38 107 SER A C 1
ATOM 845 O O . SER A 1 107 ? -3.268 2.107 9.039 1 98.38 107 SER A O 1
ATOM 847 N N . GLY A 1 108 ? -4.113 4.133 8.609 1 98.44 108 GLY A N 1
ATOM 848 C CA . GLY A 1 108 ? -3.117 4.824 9.414 1 98.44 108 GLY A CA 1
ATOM 849 C C . GLY A 1 108 ? -3.232 4.516 10.898 1 98.44 108 GLY A C 1
ATOM 850 O O . GLY A 1 108 ? -2.248 4.141 11.531 1 98.44 108 GLY A O 1
ATOM 851 N N . SER A 1 109 ? -4.441 4.641 11.477 1 98.75 109 SER A N 1
ATOM 852 C CA . SER A 1 109 ? -4.625 4.414 12.906 1 98.75 109 SER A CA 1
ATOM 853 C C . SER A 1 109 ? -4.305 2.971 13.281 1 98.75 109 SER A C 1
ATOM 855 O O . SER A 1 109 ? -3.641 2.719 14.289 1 98.75 109 SER A O 1
ATOM 857 N N . MET A 1 110 ? -4.691 2.021 12.383 1 98.62 110 MET A N 1
ATOM 858 C CA . MET A 1 110 ? -4.492 0.606 12.672 1 98.62 110 MET A CA 1
ATOM 859 C C . MET A 1 110 ? -3.021 0.224 12.523 1 98.62 110 MET A C 1
ATOM 861 O O . MET A 1 110 ? -2.576 -0.776 13.094 1 98.62 110 MET A O 1
ATOM 865 N N . ARG A 1 111 ? -2.242 0.964 11.773 1 97.75 111 ARG A N 1
ATOM 866 C CA . ARG A 1 111 ? -0.802 0.74 11.695 1 97.75 111 ARG A CA 1
ATOM 867 C C . ARG A 1 111 ? -0.112 1.166 12.992 1 97.75 111 ARG A C 1
ATOM 869 O O . ARG A 1 111 ? 0.867 0.545 13.406 1 97.75 111 ARG A O 1
ATOM 876 N N . LEU A 1 112 ? -0.628 2.213 13.594 1 97.75 112 LEU A N 1
ATOM 877 C CA . LEU A 1 112 ? 0.007 2.781 14.773 1 97.75 112 LEU A CA 1
ATOM 878 C C . LEU A 1 112 ? -0.342 1.974 16.016 1 97.75 112 LEU A C 1
ATOM 880 O O . LEU A 1 112 ? 0.462 1.879 16.953 1 97.75 112 LEU A O 1
ATOM 884 N N . GLY A 1 113 ? -1.475 1.441 16.047 1 98 113 GLY A N 1
ATOM 885 C CA . GLY A 1 113 ? -1.963 0.63 17.156 1 98 113 GLY A CA 1
ATOM 886 C C . GLY A 1 113 ? -3.123 -0.267 16.766 1 98 113 GLY A C 1
ATOM 887 O O . GLY A 1 113 ? -3.598 -0.222 15.633 1 98 113 GLY A O 1
ATOM 888 N N . LEU A 1 114 ? -3.592 -1.069 17.781 1 98.31 114 LEU A N 1
ATOM 889 C CA . LEU A 1 114 ? -4.676 -2.01 17.5 1 98.31 114 LEU A CA 1
ATOM 890 C C . LEU A 1 114 ? -6.035 -1.337 17.688 1 98.31 114 LEU A C 1
ATOM 892 O O . LEU A 1 114 ? -7.043 -1.83 17.172 1 98.31 114 LEU A O 1
ATOM 896 N N . ASP A 1 115 ? -5.98 -0.203 18.5 1 98.88 115 ASP A N 1
ATOM 897 C CA . ASP A 1 115 ? -7.25 0.369 18.938 1 98.88 115 ASP A CA 1
ATOM 898 C C . ASP A 1 115 ? -7.219 1.894 18.859 1 98.88 115 ASP A C 1
ATOM 900 O O . ASP A 1 115 ? -6.199 2.516 19.156 1 98.88 115 ASP A O 1
ATOM 904 N N . VAL A 1 116 ? -8.352 2.486 18.469 1 98.94 116 VAL A N 1
ATOM 905 C CA . VAL A 1 116 ? -8.438 3.941 18.406 1 98.94 116 VAL A CA 1
ATOM 906 C C . VAL A 1 116 ? -9.836 4.395 18.828 1 98.94 116 VAL A C 1
ATOM 908 O O . VAL A 1 116 ? -10.828 3.742 18.484 1 98.94 116 VAL A O 1
ATOM 911 N N . ILE A 1 117 ? -9.906 5.402 19.578 1 98.88 117 ILE A N 1
ATOM 912 C CA . ILE A 1 117 ? -11.148 6.094 19.906 1 98.88 117 ILE A CA 1
ATOM 913 C C . ILE A 1 117 ? -11.07 7.547 19.438 1 98.88 117 ILE A C 1
ATOM 915 O O . ILE A 1 117 ? -10.023 8.188 19.562 1 98.88 117 ILE A O 1
ATOM 919 N N . VAL A 1 118 ? -12.117 8.016 18.828 1 98.88 118 VAL A N 1
ATOM 920 C CA . VAL A 1 118 ? -12.211 9.367 18.297 1 98.88 118 VAL A CA 1
ATOM 921 C C . VAL A 1 118 ? -13.273 10.156 19.062 1 98.88 118 VAL A C 1
ATOM 923 O O . VAL A 1 118 ? -14.43 9.742 19.125 1 98.88 118 VAL A O 1
ATOM 926 N N . LEU A 1 119 ? -12.891 11.211 19.641 1 98.06 119 LEU A N 1
ATOM 927 C CA . LEU A 1 119 ? -13.789 12.148 20.297 1 98.06 119 LEU A CA 1
ATOM 928 C C . LEU A 1 119 ? -13.852 13.469 19.531 1 98.06 119 LEU A C 1
ATOM 930 O O . LEU A 1 119 ? -12.812 14.094 19.281 1 98.06 119 LEU A O 1
ATOM 934 N N . SER A 1 120 ? -15.016 13.852 19.172 1 97.69 120 SER A N 1
ATOM 935 C CA . SER A 1 120 ? -15.117 15.031 18.312 1 97.69 120 SER A CA 1
ATOM 936 C C . SER A 1 120 ? -16.234 15.961 18.781 1 97.69 120 SER A C 1
ATOM 938 O O . SER A 1 120 ? -17.266 15.5 19.266 1 97.69 120 SER A O 1
ATOM 940 N N . LYS A 1 121 ? -15.938 17.234 18.688 1 94.56 121 LYS A N 1
ATOM 941 C CA . LYS A 1 121 ? -16.906 18.297 18.984 1 94.56 121 LYS A CA 1
ATOM 942 C C . LYS A 1 121 ? -17.109 19.203 17.781 1 94.56 121 LYS A C 1
ATOM 944 O O . LYS A 1 121 ? -16.156 19.797 17.266 1 94.56 121 LYS A O 1
ATOM 949 N N . SER A 1 122 ? -18.297 19.156 17.344 1 93.5 122 SER A N 1
ATOM 950 C CA . SER A 1 122 ? -18.719 20.141 16.344 1 93.5 122 SER A CA 1
ATOM 951 C C . SER A 1 122 ? -19.531 21.266 16.984 1 93.5 122 SER A C 1
ATOM 953 O O . SER A 1 122 ? -19.672 21.312 18.203 1 93.5 122 SER A O 1
ATOM 955 N N . GLU A 1 123 ? -20.047 22.203 16.203 1 87.94 123 GLU A N 1
ATOM 956 C CA . GLU A 1 123 ? -20.766 23.359 16.719 1 87.94 123 GLU A CA 1
ATOM 957 C C . GLU A 1 123 ? -21.969 22.953 17.547 1 87.94 123 GLU A C 1
ATOM 959 O O . GLU A 1 123 ? -22.25 23.547 18.594 1 87.94 123 GLU A O 1
ATOM 964 N N . ASP A 1 124 ? -22.609 21.797 17.125 1 87.12 124 ASP A N 1
ATOM 965 C CA . ASP A 1 124 ? -23.891 21.547 17.766 1 87.12 124 ASP A CA 1
ATOM 966 C C . ASP A 1 124 ? -23.938 20.141 18.375 1 87.12 124 ASP A C 1
ATOM 968 O O . ASP A 1 124 ? -24.891 19.781 19.047 1 87.12 124 ASP A O 1
ATOM 972 N N . VAL A 1 125 ? -22.891 19.406 18.078 1 92.25 125 VAL A N 1
ATOM 973 C CA . VAL A 1 125 ? -22.969 18 18.5 1 92.25 125 VAL A CA 1
ATOM 974 C C . VAL A 1 125 ? -21.594 17.516 18.906 1 92.25 125 VAL A C 1
ATOM 976 O O . VAL A 1 125 ? -20.578 18.031 18.438 1 92.25 125 VAL A O 1
ATOM 979 N N . MET A 1 126 ? -21.594 16.594 19.797 1 93.31 126 MET A N 1
ATOM 980 C CA . MET A 1 126 ? -20.406 15.82 20.141 1 93.31 126 MET A CA 1
ATOM 981 C C . MET A 1 126 ? -20.562 14.367 19.734 1 93.31 126 MET A C 1
ATOM 983 O O . MET A 1 126 ? -21.656 13.805 19.844 1 93.31 126 MET A O 1
ATOM 987 N N . CYS A 1 127 ? -19.531 13.805 19.234 1 95.38 127 CYS A N 1
ATOM 988 C CA . CYS A 1 127 ? -19.562 12.422 18.781 1 95.38 127 CYS A CA 1
ATOM 989 C C . CYS A 1 127 ? -18.359 11.648 19.281 1 95.38 127 CYS A C 1
ATOM 991 O O . CYS A 1 127 ? -17.266 12.203 19.391 1 95.38 127 CYS A O 1
ATOM 993 N N . VAL A 1 128 ? -18.594 10.414 19.656 1 97.5 128 VAL A N 1
ATOM 994 C CA . VAL A 1 128 ? -17.531 9.492 20 1 97.5 128 VAL A CA 1
ATOM 995 C C . VAL A 1 128 ? -17.625 8.234 19.141 1 97.5 128 VAL A C 1
ATOM 997 O O . VAL A 1 128 ? -18.703 7.656 19 1 97.5 128 VAL A O 1
ATOM 1000 N N . GLY A 1 129 ? -16.562 7.836 18.5 1 98.56 129 GLY A N 1
ATOM 1001 C CA . GLY A 1 129 ? -16.469 6.613 17.719 1 98.56 129 GLY A CA 1
ATOM 1002 C C . GLY A 1 129 ? -15.258 5.773 18.062 1 98.56 129 GLY A C 1
ATOM 1003 O O . GLY A 1 129 ? -14.25 6.301 18.531 1 98.56 129 GLY A O 1
ATOM 1004 N N . MET A 1 130 ? -15.406 4.496 17.812 1 98.88 130 MET A N 1
ATOM 1005 C CA . MET A 1 130 ? -14.312 3.588 18.156 1 98.88 130 MET A CA 1
ATOM 1006 C C . MET A 1 130 ? -14.078 2.59 17.016 1 98.88 130 MET A C 1
ATOM 1008 O O . MET A 1 130 ? -15.031 2.08 16.422 1 98.88 130 MET A O 1
ATOM 1012 N N . LEU A 1 131 ? -12.914 2.4 16.609 1 98.88 131 LEU A N 1
ATOM 1013 C CA . LEU A 1 131 ? -12.406 1.358 15.727 1 98.88 131 LEU A CA 1
ATOM 1014 C C . LEU A 1 131 ? -11.336 0.527 16.422 1 98.88 131 LEU A C 1
ATOM 1016 O O . LEU A 1 131 ? -10.227 1.009 16.656 1 98.88 131 LEU A O 1
ATOM 1020 N N . SER A 1 132 ? -11.664 -0.74 16.75 1 98.88 132 SER A N 1
ATOM 1021 C CA . SER A 1 132 ? -10.828 -1.489 17.688 1 98.88 132 SER A CA 1
ATOM 1022 C C . SER A 1 132 ? -10.742 -2.959 17.297 1 98.88 132 SER A C 1
ATOM 1024 O O . SER A 1 132 ? -11.758 -3.66 17.266 1 98.88 132 SER A O 1
ATOM 1026 N N . GLN A 1 133 ? -9.547 -3.4 16.984 1 98.75 133 GLN A N 1
ATOM 1027 C CA . GLN A 1 133 ? -9.336 -4.816 16.703 1 98.75 133 GLN A CA 1
ATOM 1028 C C . GLN A 1 133 ? -9.523 -5.66 17.969 1 98.75 133 GLN A C 1
ATOM 1030 O O . GLN A 1 133 ? -10.078 -6.762 17.906 1 98.75 133 GLN A O 1
ATOM 1035 N N . SER A 1 134 ? -9.078 -5.184 19.109 1 98.75 134 SER A N 1
ATOM 1036 C CA . SER A 1 134 ? -9.234 -5.898 20.375 1 98.75 134 SER A CA 1
ATOM 1037 C C . SER A 1 134 ? -10.703 -6.105 20.719 1 98.75 134 SER A C 1
ATOM 1039 O O . SER A 1 134 ? -11.102 -7.199 21.125 1 98.75 134 SER A O 1
ATOM 1041 N N . TYR A 1 135 ? -11.5 -5.035 20.578 1 98.62 135 TYR A N 1
ATOM 1042 C CA . TYR A 1 135 ? -12.945 -5.098 20.797 1 98.62 135 TYR A CA 1
ATOM 1043 C C . TYR A 1 135 ? -13.594 -6.141 19.891 1 98.62 135 TYR A C 1
ATOM 1045 O O . TYR A 1 135 ? -14.328 -7.004 20.375 1 98.62 135 TYR A O 1
ATOM 1053 N N . LEU A 1 136 ? -13.281 -6.156 18.609 1 98.75 136 LEU A N 1
ATOM 1054 C CA . LEU A 1 136 ? -13.875 -7.074 17.641 1 98.75 136 LEU A CA 1
ATOM 1055 C C . LEU A 1 136 ? -13.508 -8.516 17.969 1 98.75 136 LEU A C 1
ATOM 1057 O O . LEU A 1 136 ? -14.336 -9.422 17.844 1 98.75 136 LEU A O 1
ATOM 1061 N N . THR A 1 137 ? -12.266 -8.727 18.359 1 98.56 137 THR A N 1
ATOM 1062 C CA . THR A 1 137 ? -11.805 -10.055 18.734 1 98.56 137 THR A CA 1
ATOM 1063 C C . THR A 1 137 ? -12.555 -10.547 19.984 1 98.56 137 THR A C 1
ATOM 1065 O O . THR A 1 137 ? -13.008 -11.688 20.016 1 98.56 137 THR A O 1
ATOM 1068 N N . GLN A 1 138 ? -12.711 -9.734 20.969 1 98.31 138 GLN A N 1
ATOM 1069 C CA . GLN A 1 138 ? -13.312 -10.109 22.25 1 98.31 138 GLN A CA 1
ATOM 1070 C C . GLN A 1 138 ? -14.781 -10.477 22.078 1 98.31 138 GLN A C 1
ATOM 1072 O O . GLN A 1 138 ? -15.281 -11.383 22.75 1 98.31 138 GLN A O 1
ATOM 1077 N N . ILE A 1 139 ? -15.516 -9.797 21.219 1 98.12 139 ILE A N 1
ATOM 1078 C CA . ILE A 1 139 ? -16.938 -10.078 21.078 1 98.12 139 ILE A CA 1
ATOM 1079 C C . ILE A 1 139 ? -17.156 -11.156 20.016 1 98.12 139 ILE A C 1
ATOM 1081 O O . ILE A 1 139 ? -18.281 -11.555 19.75 1 98.12 139 ILE A O 1
ATOM 1085 N N . GLY A 1 140 ? -16.047 -11.602 19.328 1 97.44 140 GLY A N 1
ATOM 1086 C CA . GLY A 1 140 ? -16.172 -12.594 18.281 1 97.44 140 GLY A CA 1
ATOM 1087 C C . GLY A 1 140 ? -16.922 -12.086 17.062 1 97.44 140 GLY A C 1
ATOM 1088 O O . GLY A 1 140 ? -17.797 -12.781 16.531 1 97.44 140 GLY A O 1
ATOM 1089 N N . ALA A 1 141 ? -16.594 -10.828 16.734 1 97.31 141 ALA A N 1
ATOM 1090 C CA . ALA A 1 141 ? -17.312 -10.211 15.617 1 97.31 141 ALA A CA 1
ATOM 1091 C C . ALA A 1 141 ? -17 -10.914 14.305 1 97.31 141 ALA A C 1
ATOM 1093 O O . ALA A 1 141 ? -15.859 -11.328 14.07 1 97.31 141 ALA A O 1
ATOM 1094 N N . GLU A 1 142 ? -17.969 -11.031 13.43 1 94.88 142 GLU A N 1
ATOM 1095 C CA . GLU A 1 142 ? -17.797 -11.609 12.109 1 94.88 142 GLU A CA 1
ATOM 1096 C C . GLU A 1 142 ? -17.562 -10.523 11.055 1 94.88 142 GLU A C 1
ATOM 1098 O O . GLU A 1 142 ? -17.031 -10.797 9.977 1 94.88 142 GLU A O 1
ATOM 1103 N N . GLN A 1 143 ? -18.031 -9.383 11.375 1 97.31 143 GLN A N 1
ATOM 1104 C CA . GLN A 1 143 ? -17.844 -8.188 10.555 1 97.31 143 GLN A CA 1
ATOM 1105 C C . GLN A 1 143 ? -17.375 -7.008 11.398 1 97.31 143 GLN A C 1
ATOM 1107 O O . GLN A 1 143 ? -17.531 -7.016 12.625 1 97.31 143 GLN A O 1
ATOM 1112 N N . ILE A 1 144 ? -16.828 -6.023 10.789 1 98.5 144 ILE A N 1
ATOM 1113 C CA . ILE A 1 144 ? -16.344 -4.852 11.516 1 98.5 144 ILE A CA 1
ATOM 1114 C C . ILE A 1 144 ? -17.531 -4.02 12 1 98.5 144 ILE A C 1
ATOM 1116 O O . ILE A 1 144 ? -18.297 -3.496 11.188 1 98.5 144 ILE A O 1
ATOM 1120 N N . THR A 1 145 ? -17.688 -3.953 13.266 1 98.38 145 THR A N 1
ATOM 1121 C CA . THR A 1 145 ? -18.641 -3.039 13.891 1 98.38 145 THR A CA 1
ATOM 1122 C C . THR A 1 145 ? -17.906 -1.835 14.484 1 98.38 145 THR A C 1
ATOM 1124 O O . THR A 1 145 ? -16.797 -1.962 15 1 98.38 145 THR A O 1
ATOM 1127 N N . VAL A 1 146 ? -18.562 -0.687 14.43 1 98.75 146 VAL A N 1
ATOM 1128 C CA . VAL A 1 146 ? -17.953 0.553 14.891 1 98.75 146 VAL A CA 1
ATOM 1129 C C . VAL A 1 146 ? -18.891 1.281 15.844 1 98.75 146 VAL A C 1
ATOM 1131 O O . VAL A 1 146 ? -19.688 2.123 15.422 1 98.75 146 VAL A O 1
ATOM 1134 N N . PRO A 1 147 ? -18.75 1.081 17.156 1 98.56 147 PRO A N 1
ATOM 1135 C CA . PRO A 1 147 ? -19.578 1.82 18.109 1 98.56 147 PRO A CA 1
ATOM 1136 C C . PRO A 1 147 ? -19.453 3.334 17.953 1 98.56 147 PRO A C 1
ATOM 1138 O O . PRO A 1 147 ? -18.344 3.869 17.938 1 98.56 147 PRO A O 1
ATOM 1141 N N . ILE A 1 148 ? -20.578 4.012 17.812 1 98.12 148 ILE A N 1
ATOM 1142 C CA . ILE A 1 148 ? -20.641 5.461 17.656 1 98.12 148 ILE A CA 1
ATOM 1143 C C . ILE A 1 148 ? -21.781 6.023 18.484 1 98.12 148 ILE A C 1
ATOM 1145 O O . ILE A 1 148 ? -22.891 5.465 18.5 1 98.12 148 ILE A O 1
ATOM 1149 N N . ILE A 1 149 ? -21.547 7.086 19.188 1 96.19 149 ILE A N 1
ATOM 1150 C CA . ILE A 1 149 ? -22.609 7.781 19.891 1 96.19 149 ILE A CA 1
ATOM 1151 C C . ILE A 1 149 ? -22.594 9.266 19.516 1 96.19 149 ILE A C 1
ATOM 1153 O O . ILE A 1 149 ? -21.547 9.805 19.141 1 96.19 149 ILE A O 1
ATOM 1157 N N . SER A 1 150 ? -23.688 9.859 19.562 1 93.94 150 SER A N 1
ATOM 1158 C CA . SER A 1 150 ? -23.875 11.289 19.344 1 93.94 150 SER A CA 1
ATOM 1159 C C . SER A 1 150 ? -24.578 11.938 20.531 1 93.94 150 SER A C 1
ATOM 1161 O O . SER A 1 150 ? -25.562 11.398 21.047 1 93.94 150 SER A O 1
ATOM 1163 N N . ILE A 1 151 ? -24 13.023 20.969 1 89.06 151 ILE A N 1
ATOM 1164 C CA . ILE A 1 151 ? -24.531 13.766 22.109 1 89.06 151 ILE A CA 1
ATOM 1165 C C . ILE A 1 151 ? -24.812 15.203 21.703 1 89.06 151 ILE A C 1
ATOM 1167 O O . ILE A 1 151 ? -23.906 15.938 21.297 1 89.06 151 ILE A O 1
ATOM 1171 N N . LYS A 1 152 ? -26.047 15.539 21.844 1 84.94 152 LYS A N 1
ATOM 1172 C CA . LYS A 1 152 ? -26.359 16.938 21.578 1 84.94 152 LYS A CA 1
ATOM 1173 C C . LYS A 1 152 ? -25.844 17.828 22.688 1 84.94 152 LYS A C 1
ATOM 1175 O O . LYS A 1 152 ? -25.891 17.469 23.875 1 84.94 152 LYS A O 1
ATOM 1180 N N . GLU A 1 153 ? -25.312 18.984 22.359 1 76.38 153 GLU A N 1
ATOM 1181 C CA . GLU A 1 153 ? -24.719 19.891 23.344 1 76.38 153 GLU A CA 1
ATOM 1182 C C . GLU A 1 153 ? -25.703 20.25 24.438 1 76.38 153 GLU A C 1
ATOM 1184 O O . GLU A 1 153 ? -25.328 20.391 25.609 1 76.38 153 GLU A O 1
ATOM 1189 N N . THR A 1 154 ? -26.938 20.438 24.109 1 70.44 154 THR A N 1
ATOM 1190 C CA . THR A 1 154 ? -27.969 20.797 25.078 1 70.44 154 THR A CA 1
ATOM 1191 C C . THR A 1 154 ? -28.141 19.688 26.109 1 70.44 154 THR A C 1
ATOM 1193 O O . THR A 1 154 ? -28.328 19.969 27.297 1 70.44 154 THR A O 1
ATOM 1196 N N . GLU A 1 155 ? -28.062 18.516 25.578 1 67.19 155 GLU A N 1
ATOM 1197 C CA . GLU A 1 155 ? -28.203 17.359 26.453 1 67.19 155 GLU A CA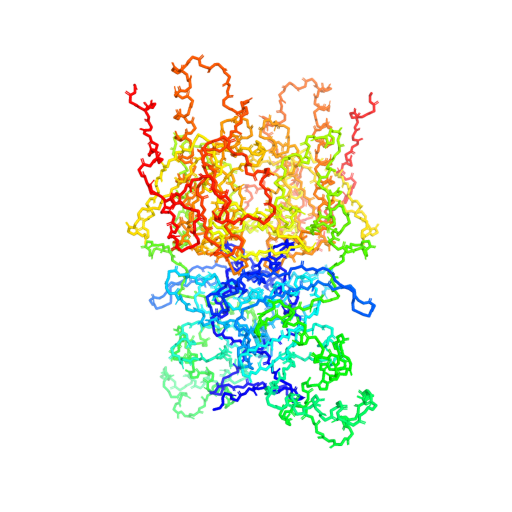 1
ATOM 1198 C C . GLU A 1 155 ? -26.984 17.188 27.344 1 67.19 155 GLU A C 1
ATOM 1200 O O . GLU A 1 155 ? -27.109 16.828 28.516 1 67.19 155 GLU A O 1
ATOM 1205 N N . ALA A 1 156 ? -25.906 17.484 26.781 1 63.44 156 ALA A N 1
ATOM 1206 C CA . ALA A 1 156 ? -24.656 17.375 27.531 1 63.44 156 ALA A CA 1
ATOM 1207 C C . ALA A 1 156 ? -24.625 18.359 28.703 1 63.44 156 ALA A C 1
ATOM 1209 O O . ALA A 1 156 ? -24.25 17.984 29.812 1 63.44 156 ALA A O 1
ATOM 1210 N N . LYS A 1 157 ? -25.047 19.531 28.484 1 65.44 157 LYS A N 1
ATOM 1211 C CA . LYS A 1 157 ? -25.094 20.562 29.516 1 65.44 157 LYS A CA 1
ATOM 1212 C C . LYS A 1 157 ? -26.062 20.172 30.641 1 65.44 157 LYS A C 1
ATOM 1214 O O . LYS A 1 157 ? -25.75 20.359 31.812 1 65.44 157 LYS A O 1
ATOM 1219 N N . LYS A 1 158 ? -27.109 19.656 30.203 1 63.69 158 LYS A N 1
ATOM 1220 C CA . LYS A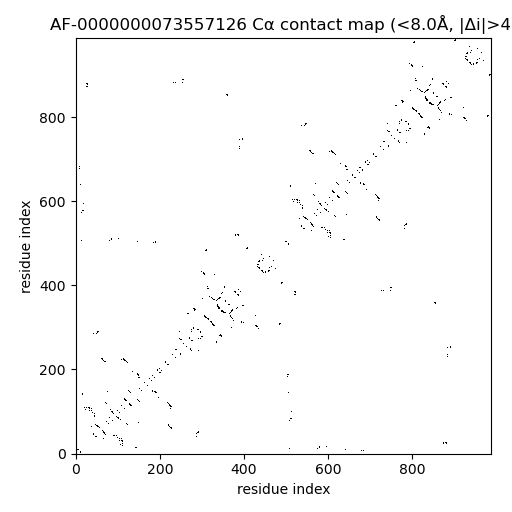 1 158 ? -28.094 19.219 31.203 1 63.69 158 LYS A CA 1
ATOM 1221 C C . LYS A 1 158 ? -27.516 18.125 32.094 1 63.69 158 LYS A C 1
ATOM 1223 O O . LYS A 1 158 ? -27.75 18.125 33.312 1 63.69 158 LYS A O 1
ATOM 1228 N N . TYR A 1 159 ? -26.766 17.281 31.312 1 63.03 159 TYR A N 1
ATOM 1229 C CA . TYR A 1 159 ? -26.156 16.172 32.031 1 63.03 159 TYR A CA 1
ATOM 1230 C C . TYR A 1 159 ? -25.141 16.672 33.062 1 63.03 159 TYR A C 1
ATOM 1232 O O . TYR A 1 159 ? -25.109 16.188 34.188 1 63.03 159 TYR A O 1
ATOM 1240 N N . ILE A 1 160 ? -24.375 17.688 32.75 1 60.69 160 ILE A N 1
ATOM 1241 C CA . ILE A 1 160 ? -23.344 18.25 33.594 1 60.69 160 ILE A CA 1
ATOM 1242 C C . ILE A 1 160 ? -24 18.938 34.781 1 60.69 160 ILE A C 1
ATOM 1244 O O . ILE A 1 160 ? -23.547 18.797 35.938 1 60.69 160 ILE A O 1
ATOM 1248 N N . LEU A 1 161 ? -25 19.75 34.531 1 53.19 161 LEU A N 1
ATOM 1249 C CA . LEU A 1 161 ? -25.703 20.5 35.562 1 53.19 161 LEU A CA 1
ATOM 1250 C C . LEU A 1 161 ? -26.344 19.578 36.562 1 53.19 161 LEU A C 1
ATOM 1252 O O . LEU A 1 161 ? -26.312 19.844 37.781 1 53.19 161 LEU A O 1
ATOM 1256 N N . LEU A 1 162 ? -26.844 18.594 36 1 52.94 162 LEU A N 1
ATOM 1257 C CA . LEU A 1 162 ? -27.5 17.641 36.906 1 52.94 162 LEU A CA 1
ATOM 1258 C C . LEU A 1 162 ? -26.484 16.922 37.781 1 52.94 162 LEU A C 1
ATOM 1260 O O . LEU A 1 162 ? -26.75 16.656 38.938 1 52.94 162 LEU A O 1
ATOM 1264 N N . THR A 1 163 ? -25.312 16.828 37.188 1 56.03 163 THR A N 1
ATOM 1265 C CA . THR A 1 163 ? -24.266 16.156 37.938 1 56.03 163 THR A CA 1
ATOM 1266 C C . THR A 1 163 ? -23.703 17.062 39.031 1 56.03 163 THR A C 1
ATOM 1268 O O . THR A 1 163 ? -23.359 16.609 40.125 1 56.03 163 THR A O 1
ATOM 1271 N N . PHE A 1 164 ? -23.516 18.453 38.812 1 53.28 164 PHE A N 1
ATOM 1272 C CA . PHE A 1 164 ? -22.969 19.406 39.75 1 53.28 164 PHE A CA 1
ATOM 1273 C C . PHE A 1 164 ? -24 19.781 40.812 1 53.28 164 PHE A C 1
ATOM 1275 O O . PHE A 1 164 ? -23.656 20.016 41.969 1 53.28 164 PHE A O 1
ATOM 1282 N N . SER A 1 165 ? -25.109 20.297 40.375 1 49.22 165 SER A N 1
ATOM 1283 C CA . SER A 1 165 ? -26.094 20.781 41.312 1 49.22 165 SER A CA 1
ATOM 1284 C C . SER A 1 165 ? -26.297 19.797 42.469 1 49.22 165 SER A C 1
ATOM 1286 O O . SER A 1 165 ? -26.734 20.188 43.531 1 49.22 165 SER A O 1
ATOM 1288 N N . ASN A 1 166 ? -26.297 18.547 42.125 1 44.44 166 ASN A N 1
ATOM 1289 C CA . ASN A 1 166 ? -26.625 17.75 43.281 1 44.44 166 ASN A CA 1
ATOM 1290 C C . ASN A 1 166 ? -25.438 17.641 44.25 1 44.44 166 ASN A C 1
ATOM 1292 O O . ASN A 1 166 ? -25.5 16.922 45.25 1 44.44 166 ASN A O 1
ATOM 1296 N N . GLY A 1 167 ? -24.406 18.547 44.375 1 43.28 167 GLY A N 1
ATOM 1297 C CA . GLY A 1 167 ? -23.328 18.703 45.344 1 43.28 167 GLY A CA 1
ATOM 1298 C C . GLY A 1 167 ? -22.297 17.609 45.25 1 43.28 167 GLY A C 1
ATOM 1299 O O . GLY A 1 167 ? -21.188 17.766 45.781 1 43.28 167 GLY A O 1
ATOM 1300 N N . SER A 1 168 ? -22.484 16.219 45.656 1 36.16 168 SER A N 1
ATOM 1301 C CA . SER A 1 168 ? -21.547 15.109 45.594 1 36.16 168 SER A CA 1
ATOM 1302 C C . SER A 1 168 ? -21.156 14.758 44.188 1 36.16 168 SER A C 1
ATOM 1304 O O . SER A 1 168 ? -21.984 14.883 43.25 1 36.16 168 SER A O 1
ATOM 1306 N N . LEU A 1 169 ? -19.828 14.914 43.75 1 38.56 169 LEU A N 1
ATOM 1307 C CA . LEU A 1 169 ? -19.297 14.266 42.562 1 38.56 169 LEU A CA 1
ATOM 1308 C C . LEU A 1 169 ? -20.109 13.031 42.188 1 38.56 169 LEU A C 1
ATOM 1310 O O . LEU A 1 169 ? -20 11.992 42.844 1 38.56 169 LEU A O 1
ATOM 1314 N N . LEU A 1 170 ? -21.297 13.094 42.062 1 34.12 170 LEU A N 1
ATOM 1315 C CA . LEU A 1 170 ? -22 11.875 41.688 1 34.12 170 LEU A CA 1
ATOM 1316 C C . LEU A 1 170 ? -21.234 11.141 40.562 1 34.12 170 LEU A C 1
ATOM 1318 O O . LEU A 1 170 ? -21.125 11.641 39.438 1 34.12 170 LEU A O 1
ATOM 1322 N N . SER A 1 171 ? -20.141 10.602 40.812 1 36.53 171 SER A N 1
ATOM 1323 C CA . SER A 1 171 ? -19.453 9.547 40.062 1 36.53 171 SER A CA 1
ATOM 1324 C C . SER A 1 171 ? -20.422 8.852 39.094 1 36.53 171 SER A C 1
ATOM 1326 O O . SER A 1 171 ? -20.062 8.586 37.938 1 36.53 171 SER A O 1
ATOM 1328 N N . SER A 1 172 ? -21.297 7.895 39.688 1 34.41 172 SER A N 1
ATOM 1329 C CA . SER A 1 172 ? -22.031 6.746 39.188 1 34.41 172 SER A CA 1
ATOM 1330 C C . SER A 1 172 ? -23.125 7.176 38.219 1 34.41 172 SER A C 1
ATOM 1332 O O . SER A 1 172 ? -23.219 6.637 37.094 1 34.41 172 SER A O 1
ATOM 1334 N N . TRP A 1 173 ? -24.484 7.551 38.75 1 33.06 173 TRP A N 1
ATOM 1335 C CA . TRP A 1 173 ? -25.859 7.191 38.406 1 33.06 173 TRP A CA 1
ATOM 1336 C C . TRP A 1 173 ? -26.453 8.188 37.438 1 33.06 173 TRP A C 1
ATOM 1338 O O . TRP A 1 173 ? -27.531 8.719 37.656 1 33.06 173 TRP A O 1
ATOM 1348 N N . SER A 1 174 ? -26.047 9.203 37.031 1 38.69 174 SER A N 1
ATOM 1349 C CA . SER A 1 174 ? -26.703 9.617 35.812 1 38.69 174 SER A CA 1
ATOM 1350 C C . SER A 1 174 ? -27.156 8.406 35 1 38.69 174 SER A C 1
ATOM 1352 O O . SER A 1 174 ? -28.016 8.523 34.094 1 38.69 174 SER A O 1
ATOM 1354 N N . LEU A 1 175 ? -26.438 7.34 35.188 1 40.22 175 LEU A N 1
ATOM 1355 C CA . LEU A 1 175 ? -26.875 5.992 34.844 1 40.22 175 LEU A CA 1
ATOM 1356 C C . LEU A 1 175 ? -28.062 5.594 35.719 1 40.22 175 LEU A C 1
ATOM 1358 O O . LEU A 1 175 ? -28.953 4.859 35.281 1 40.22 175 LEU A O 1
ATOM 1362 N N . LEU A 1 176 ? -28.078 5.914 37 1 35.28 176 LEU A N 1
ATOM 1363 C CA . LEU A 1 176 ? -29.125 5.434 37.875 1 35.28 176 LEU A CA 1
ATOM 1364 C C . LEU A 1 176 ? -30.453 6.141 37.594 1 35.28 176 LEU A C 1
ATOM 1366 O O . LEU A 1 176 ? -31.516 5.535 37.688 1 35.28 176 LEU A O 1
ATOM 1370 N N . LEU A 1 177 ? -30.469 7.508 37.531 1 40.91 177 LEU A N 1
ATOM 1371 C CA . LEU A 1 177 ? -31.844 7.965 37.312 1 40.91 177 LEU A CA 1
ATOM 1372 C C . LEU A 1 177 ? -32.25 7.801 35.844 1 40.91 177 LEU A C 1
ATOM 1374 O O . LEU A 1 177 ? -33.156 8.469 35.375 1 40.91 177 LEU A O 1
ATOM 1378 N N . GLY A 1 178 ? -31.625 7.016 35.031 1 45.56 178 GLY A N 1
ATOM 1379 C CA . GLY A 1 178 ? -32.125 6.629 33.719 1 45.56 178 GLY A CA 1
ATOM 1380 C C . GLY A 1 178 ? -31.672 7.566 32.625 1 45.56 178 GLY A C 1
ATOM 1381 O O . GLY A 1 178 ? -32.125 7.445 31.484 1 45.56 178 GLY A O 1
ATOM 1382 N N . TYR A 1 179 ? -31.094 8.695 32.969 1 48.25 179 TYR A N 1
ATOM 1383 C CA . TYR A 1 179 ? -30.938 9.625 31.859 1 48.25 179 TYR A CA 1
ATOM 1384 C C . TYR A 1 179 ? -29.594 9.422 31.156 1 48.25 179 TYR A C 1
ATOM 1386 O O . TYR A 1 179 ? -28.531 9.57 31.766 1 48.25 179 TYR A O 1
ATOM 1394 N N . SER A 1 180 ? -29.5 8.688 30.203 1 59.38 180 SER A N 1
ATOM 1395 C CA . SER A 1 180 ? -28.406 8.516 29.25 1 59.38 180 SER A CA 1
ATOM 1396 C C . SER A 1 180 ? -28.297 9.719 28.328 1 59.38 180 SER A C 1
ATOM 1398 O O . SER A 1 180 ? -29.297 10.32 27.953 1 59.38 180 SER A O 1
ATOM 1400 N N . VAL A 1 181 ? -27.016 10.258 28.312 1 64.75 181 VAL A N 1
ATOM 1401 C CA . VAL A 1 181 ? -26.766 11.398 27.422 1 64.75 181 VAL A CA 1
ATOM 1402 C C . VAL A 1 181 ? -27.062 11 25.984 1 64.75 181 VAL A C 1
ATOM 1404 O O . VAL A 1 181 ? -27.328 11.867 25.141 1 64.75 181 VAL A O 1
ATOM 1407 N N . CYS A 1 182 ? -27.078 9.719 25.906 1 70.62 182 CYS A N 1
ATOM 1408 C CA . CYS A 1 182 ? -27.25 9.32 24.516 1 70.62 182 CYS A CA 1
ATOM 1409 C C . CYS A 1 182 ? -28.656 8.789 24.25 1 70.62 182 CYS A C 1
ATOM 1411 O O . CYS A 1 182 ? -29.297 8.273 25.172 1 70.62 182 CYS A O 1
ATOM 1413 N N . SER A 1 183 ? -29.078 9.016 23.094 1 79 183 SER A N 1
ATOM 1414 C CA . SER A 1 183 ? -30.375 8.492 22.656 1 79 183 SER A CA 1
ATOM 1415 C C . SER A 1 183 ? -30.406 6.969 22.75 1 79 183 SER A C 1
ATOM 1417 O O . SER A 1 183 ? -29.359 6.32 22.828 1 79 183 SER A O 1
ATOM 1419 N N . GLU A 1 184 ? -31.5 6.395 22.797 1 81.94 184 GLU A N 1
ATOM 1420 C CA . GLU A 1 184 ? -31.703 4.949 22.875 1 81.94 184 GLU A CA 1
ATOM 1421 C C . GLU A 1 184 ? -31.031 4.23 21.703 1 81.94 184 GLU A C 1
ATOM 1423 O O . GLU A 1 184 ? -30.547 3.107 21.859 1 81.94 184 GLU A O 1
ATOM 1428 N N . GLU A 1 185 ? -30.984 4.945 20.703 1 86 185 GLU A N 1
ATOM 1429 C CA . GLU A 1 185 ? -30.422 4.344 19.5 1 86 185 GLU A CA 1
ATOM 1430 C C . GLU A 1 185 ? -28.922 4.113 19.641 1 86 185 GLU A C 1
ATOM 1432 O O . GLU A 1 185 ? -28.344 3.258 18.969 1 86 185 GLU A O 1
ATOM 1437 N N . HIS A 1 186 ? -28.344 4.805 20.609 1 91.5 186 HIS A N 1
ATOM 1438 C CA . HIS A 1 186 ? -26.891 4.719 20.766 1 91.5 186 HIS A CA 1
ATOM 1439 C C . HIS A 1 186 ? -26.516 3.908 22 1 91.5 186 HIS A C 1
ATOM 1441 O O . HIS A 1 186 ? -25.328 3.809 22.344 1 91.5 186 HIS A O 1
ATOM 1447 N N . ARG A 1 187 ? -27.469 3.289 22.625 1 92.38 187 ARG A N 1
ATOM 1448 C CA . ARG A 1 187 ? -27.234 2.635 23.906 1 92.38 187 ARG A CA 1
ATOM 1449 C C . ARG A 1 187 ? -26.25 1.478 23.766 1 92.38 187 ARG A C 1
ATOM 1451 O O . ARG A 1 187 ? -25.344 1.319 24.578 1 92.38 187 ARG A O 1
ATOM 1458 N N . ALA A 1 188 ? -26.453 0.634 22.719 1 95.81 188 ALA A N 1
ATOM 1459 C CA . ALA A 1 188 ? -25.562 -0.504 22.516 1 95.81 188 ALA A CA 1
ATOM 1460 C C . ALA A 1 188 ? -24.125 -0.04 22.25 1 95.81 188 ALA A C 1
ATOM 1462 O O . ALA A 1 188 ? -23.172 -0.617 22.781 1 95.81 188 ALA A O 1
ATOM 1463 N N . SER A 1 189 ? -24 0.974 21.469 1 97.25 189 SER A N 1
ATOM 1464 C CA . SER A 1 189 ? -22.688 1.544 21.172 1 97.25 189 SER A CA 1
ATOM 1465 C C . SER A 1 189 ? -22.031 2.092 22.438 1 97.25 189 SER A C 1
ATOM 1467 O O . SER A 1 189 ? -20.844 1.873 22.672 1 97.25 189 SER A O 1
ATOM 1469 N N . LEU A 1 190 ? -22.797 2.814 23.219 1 96 190 LEU A N 1
ATOM 1470 C CA . LEU A 1 190 ? -22.266 3.377 24.453 1 96 190 LEU A CA 1
ATOM 1471 C C . LEU A 1 190 ? -21.766 2.275 25.375 1 96 190 LEU A C 1
ATOM 1473 O O . LEU A 1 190 ? -20.688 2.379 25.953 1 96 190 LEU A O 1
ATOM 1477 N N . GLN A 1 191 ? -22.547 1.234 25.516 1 96.62 191 GLN A N 1
ATOM 1478 C CA . GLN A 1 191 ? -22.172 0.119 26.375 1 96.62 191 GLN A CA 1
ATOM 1479 C C . GLN A 1 191 ? -20.875 -0.515 25.906 1 96.62 191 GLN A C 1
ATOM 1481 O O . GLN A 1 191 ? -20 -0.822 26.734 1 96.62 191 GLN A O 1
ATOM 1486 N N . ASP A 1 192 ? -20.75 -0.69 24.594 1 98.12 192 ASP A N 1
ATOM 1487 C CA . ASP A 1 192 ? -19.531 -1.295 24.047 1 98.12 192 ASP A CA 1
ATOM 1488 C C . ASP A 1 192 ? -18.328 -0.375 24.25 1 98.12 192 ASP A C 1
ATOM 1490 O O . ASP A 1 192 ? -17.234 -0.836 24.578 1 98.12 192 ASP A O 1
ATOM 1494 N N . ILE A 1 193 ? -18.5 0.9 24.047 1 98.12 193 ILE A N 1
ATOM 1495 C CA . ILE A 1 193 ? -17.406 1.849 24.234 1 98.12 193 ILE A CA 1
ATOM 1496 C C . ILE A 1 193 ? -16.938 1.814 25.688 1 98.12 193 ILE A C 1
ATOM 1498 O O . ILE A 1 193 ? -15.734 1.702 25.969 1 98.12 193 ILE A O 1
ATOM 1502 N N . LEU A 1 194 ? -17.859 1.825 26.641 1 97.31 194 LEU A N 1
ATOM 1503 C CA . LEU A 1 194 ? -17.5 1.884 28.047 1 97.31 194 LEU A CA 1
ATOM 1504 C C . LEU A 1 194 ? -16.875 0.571 28.516 1 97.31 194 LEU A C 1
ATOM 1506 O O . LEU A 1 194 ? -16.062 0.56 29.422 1 97.31 194 LEU A O 1
ATOM 1510 N N . ARG A 1 195 ? -17.219 -0.477 27.828 1 98.06 195 ARG A N 1
ATOM 1511 C CA . ARG A 1 195 ? -16.734 -1.787 28.25 1 98.06 195 ARG A CA 1
ATOM 1512 C C . ARG A 1 195 ? -15.367 -2.086 27.656 1 98.06 195 ARG A C 1
ATOM 1514 O O . ARG A 1 195 ? -14.508 -2.68 28.312 1 98.06 195 ARG A O 1
ATOM 1521 N N . TYR A 1 196 ? -15.141 -1.646 26.391 1 98.25 196 TYR A N 1
ATOM 1522 C CA . TYR A 1 196 ? -14 -2.199 25.672 1 98.25 196 TYR A CA 1
ATOM 1523 C C . TYR A 1 196 ? -12.969 -1.117 25.359 1 98.25 196 TYR A C 1
ATOM 1525 O O . TYR A 1 196 ? -11.875 -1.412 24.875 1 98.25 196 TYR A O 1
ATOM 1533 N N . SER A 1 197 ? -13.242 0.175 25.609 1 98.19 197 SER A N 1
ATOM 1534 C CA . SER A 1 197 ? -12.273 1.237 25.375 1 98.19 197 SER A CA 1
ATOM 1535 C C . SER A 1 197 ? -11.461 1.544 26.625 1 98.19 197 SER A C 1
ATOM 1537 O O . SER A 1 197 ? -11.438 0.746 27.562 1 98.19 197 SER A O 1
ATOM 1539 N N . LEU A 1 198 ? -10.727 2.674 26.547 1 97.94 198 LEU A N 1
ATOM 1540 C CA . LEU A 1 198 ? -9.922 3.16 27.656 1 97.94 198 LEU A CA 1
ATOM 1541 C C . LEU A 1 198 ? -10.805 3.766 28.75 1 97.94 198 LEU A C 1
ATOM 1543 O O . LEU A 1 198 ? -10.359 3.949 29.891 1 97.94 198 LEU A O 1
ATOM 1547 N N . PHE A 1 199 ? -12.031 4.051 28.453 1 97.19 199 PHE A N 1
ATOM 1548 C CA . PHE A 1 199 ? -12.914 4.793 29.344 1 97.19 199 PHE A CA 1
ATOM 1549 C C . PHE A 1 199 ? -14.094 3.934 29.781 1 97.19 199 PHE A C 1
ATOM 1551 O O . PHE A 1 199 ? -14.844 3.43 28.938 1 97.19 199 PHE A O 1
ATOM 1558 N N . ASN A 1 200 ? -14.336 3.9 31.094 1 96.5 200 ASN A N 1
ATOM 1559 C CA . ASN A 1 200 ? -15.32 2.943 31.594 1 96.5 200 ASN A CA 1
ATOM 1560 C C . ASN A 1 200 ? -16.562 3.645 32.156 1 96.5 200 ASN A C 1
ATOM 1562 O O . ASN A 1 200 ? -17.516 2.99 32.562 1 96.5 200 ASN A O 1
ATOM 1566 N N . THR A 1 201 ? -16.531 5 32.156 1 91.88 201 THR A N 1
ATOM 1567 C CA . THR A 1 201 ? -17.688 5.758 32.594 1 91.88 201 THR A CA 1
ATOM 1568 C C . THR A 1 201 ? -18 6.887 31.625 1 91.88 201 THR A C 1
ATOM 1570 O O . THR A 1 201 ? -17.125 7.336 30.891 1 91.88 201 THR A O 1
ATOM 1573 N N . GLU A 1 202 ? -19.234 7.355 31.609 1 89.94 202 GLU A N 1
ATOM 1574 C CA . GLU A 1 202 ? -19.641 8.484 30.781 1 89.94 202 GLU A CA 1
ATOM 1575 C C . GLU A 1 202 ? -18.891 9.758 31.172 1 89.94 202 GLU A C 1
ATOM 1577 O O . GLU A 1 202 ? -18.547 10.578 30.312 1 89.94 202 GLU A O 1
ATOM 1582 N N . GLU A 1 203 ? -18.594 9.93 32.469 1 86.94 203 GLU A N 1
ATOM 1583 C CA . GLU A 1 203 ? -17.875 11.086 32.969 1 86.94 203 GLU A CA 1
ATOM 1584 C C . GLU A 1 203 ? -16.469 11.172 32.375 1 86.94 203 GLU A C 1
ATOM 1586 O O . GLU A 1 203 ? -16 12.258 32 1 86.94 203 GLU A O 1
ATOM 1591 N N . GLU A 1 204 ? -15.859 10.023 32.281 1 91.94 204 GLU A N 1
ATOM 1592 C CA . GLU A 1 204 ? -14.523 9.984 31.703 1 91.94 204 GLU A CA 1
ATOM 1593 C C . GLU A 1 204 ? -14.562 10.414 30.234 1 91.94 204 GLU A C 1
ATOM 1595 O O . GLU A 1 204 ? -13.695 11.172 29.781 1 91.94 204 GLU A O 1
ATOM 1600 N N . LEU A 1 205 ? -15.57 9.93 29.484 1 92.12 205 LEU A N 1
ATOM 1601 C CA . LEU A 1 205 ? -15.727 10.305 28.094 1 92.12 205 LEU A CA 1
ATOM 1602 C C . LEU A 1 205 ? -15.953 11.805 27.938 1 92.12 205 LEU A C 1
ATOM 1604 O O . LEU A 1 205 ? -15.359 12.445 27.078 1 92.12 205 LEU A O 1
ATOM 1608 N N . PHE A 1 206 ? -16.734 12.344 28.812 1 88 206 PHE A N 1
ATOM 1609 C CA . PHE A 1 206 ? -17.062 13.758 28.75 1 88 206 PHE A CA 1
ATOM 1610 C C . PHE A 1 206 ? -15.852 14.617 29.078 1 88 206 PHE A C 1
ATOM 1612 O O . PHE A 1 206 ? -15.664 15.695 28.516 1 88 206 PHE A O 1
ATOM 1619 N N . THR A 1 207 ? -15.109 14.156 30.031 1 88.94 207 THR A N 1
ATOM 1620 C CA . THR A 1 207 ? -13.883 14.875 30.391 1 88.94 207 THR A CA 1
ATOM 1621 C C . THR A 1 207 ? -12.953 14.961 29.188 1 88.94 207 THR A C 1
ATOM 1623 O O . THR A 1 207 ? -12.344 16.016 28.938 1 88.94 207 THR A O 1
ATOM 1626 N N . GLU A 1 208 ? -12.859 13.852 28.453 1 91.75 208 GLU A N 1
ATOM 1627 C CA . GLU A 1 208 ? -12.016 13.852 27.266 1 91.75 208 GLU A CA 1
ATOM 1628 C C . GLU A 1 208 ? -12.586 14.766 26.188 1 91.75 208 GLU A C 1
ATOM 1630 O O . GLU A 1 208 ? -11.828 15.406 25.453 1 91.75 208 GLU A O 1
ATOM 1635 N N . LEU A 1 209 ? -13.867 14.797 26.062 1 92.12 209 LEU A N 1
ATOM 1636 C CA . LEU A 1 209 ? -14.508 15.688 25.094 1 92.12 209 LEU A CA 1
ATOM 1637 C C . LEU A 1 209 ? -14.258 17.141 25.453 1 92.12 209 LEU A C 1
ATOM 1639 O O . LEU A 1 209 ? -14.023 17.984 24.578 1 92.12 209 LEU A O 1
ATOM 1643 N N . GLN A 1 210 ? -14.195 17.453 26.703 1 87.38 210 GLN A N 1
ATOM 1644 C CA . GLN A 1 210 ? -13.977 18.828 27.156 1 87.38 210 GLN A CA 1
ATOM 1645 C C . GLN A 1 210 ? -12.531 19.25 26.953 1 87.38 210 GLN A C 1
ATOM 1647 O O . GLN A 1 210 ? -12.242 20.453 26.812 1 87.38 210 GLN A O 1
ATOM 1652 N N . ALA A 1 211 ? -11.719 18.266 26.906 1 89.31 211 ALA A N 1
ATOM 1653 C CA . ALA A 1 211 ? -10.305 18.562 26.688 1 89.31 211 ALA A CA 1
ATOM 1654 C C . ALA A 1 211 ? -10.094 19.203 25.312 1 89.31 211 ALA A C 1
ATOM 1656 O O . ALA A 1 211 ? -9.102 19.906 25.109 1 89.31 211 ALA A O 1
ATOM 1657 N N . ILE A 1 212 ? -10.992 19.047 24.422 1 92.75 212 ILE A N 1
ATOM 1658 C CA . ILE A 1 212 ? -10.914 19.609 23.094 1 92.75 212 ILE A CA 1
ATOM 1659 C C . ILE A 1 212 ? -11 21.141 23.172 1 92.75 212 ILE A C 1
ATOM 1661 O O . ILE A 1 212 ? -10.422 21.844 22.344 1 92.75 212 ILE A O 1
ATOM 1665 N N . ASN A 1 213 ? -11.617 21.688 24.234 1 85.88 213 ASN A N 1
ATOM 1666 C CA . ASN A 1 213 ? -11.805 23.125 24.406 1 85.88 213 ASN A CA 1
ATOM 1667 C C . ASN A 1 213 ? -10.555 23.781 24.984 1 85.88 213 ASN A C 1
ATOM 1669 O O . ASN A 1 213 ? -10.492 25 25.109 1 85.88 213 ASN A O 1
ATOM 1673 N N . ALA A 1 214 ? -9.672 23.047 25.328 1 76.94 214 ALA A N 1
ATOM 1674 C CA . ALA A 1 214 ? -8.492 23.562 26.031 1 76.94 214 ALA A CA 1
ATOM 1675 C C . ALA A 1 214 ? -7.719 24.531 25.125 1 76.94 214 ALA A C 1
ATOM 1677 O O . ALA A 1 214 ? -7.059 25.453 25.625 1 76.94 214 ALA A O 1
ATOM 1678 N N . ASN A 1 215 ? -7.812 24.422 23.891 1 71 215 ASN A N 1
ATOM 1679 C CA . ASN A 1 215 ? -7.02 25.266 23 1 71 215 ASN A CA 1
ATOM 1680 C C . ASN A 1 215 ? -7.832 26.438 22.453 1 71 215 ASN A C 1
ATOM 1682 O O . ASN A 1 215 ? -7.605 26.891 21.328 1 71 215 ASN A O 1
ATOM 1686 N N . ARG A 1 216 ? -8.797 26.844 23.109 1 72.12 216 ARG A N 1
ATOM 1687 C CA . ARG A 1 216 ? -9.594 28.031 22.844 1 72.12 216 ARG A CA 1
ATOM 1688 C C . ARG A 1 216 ? -10.492 27.812 21.625 1 72.12 216 ARG A C 1
ATOM 1690 O O . ARG A 1 216 ? -10.906 28.781 20.969 1 72.12 216 ARG A O 1
ATOM 1697 N N . SER A 1 217 ? -10.461 26.656 21.203 1 82.38 217 SER A N 1
ATOM 1698 C CA . SER A 1 217 ? -11.461 26.328 20.188 1 82.38 217 SER A CA 1
ATOM 1699 C C . SER A 1 217 ? -12.625 25.547 20.781 1 82.38 217 SER A C 1
ATOM 1701 O O . SER A 1 217 ? -12.43 24.766 21.719 1 82.38 217 SER A O 1
ATOM 1703 N N . ASN A 1 218 ? -13.766 25.844 20.219 1 88.69 218 ASN A N 1
ATOM 1704 C CA . ASN A 1 218 ? -14.945 25.156 20.719 1 88.69 218 ASN A CA 1
ATOM 1705 C C . ASN A 1 218 ? -15.234 23.891 19.906 1 88.69 218 ASN A C 1
ATOM 1707 O O . ASN A 1 218 ? -16.141 23.125 20.234 1 88.69 218 ASN A O 1
ATOM 1711 N N . THR A 1 219 ? -14.516 23.734 18.859 1 95.44 219 THR A N 1
ATOM 1712 C CA . THR A 1 219 ? -14.656 22.562 18.016 1 95.44 219 THR A CA 1
ATOM 1713 C C . THR A 1 219 ? -13.312 21.875 17.797 1 95.44 219 THR A C 1
ATOM 1715 O O . THR A 1 219 ? -12.258 22.484 18.016 1 95.44 219 THR A O 1
ATOM 1718 N N . GLY A 1 220 ? -13.359 20.672 17.5 1 97.25 220 GLY A N 1
ATOM 1719 C CA . GLY A 1 220 ? -12.133 19.922 17.25 1 97.25 220 GLY A CA 1
ATOM 1720 C C . GLY A 1 220 ? -12.312 18.422 17.391 1 97.25 220 GLY A C 1
ATOM 1721 O O . GLY A 1 220 ? -13.422 17.938 17.594 1 97.25 220 GLY A O 1
ATOM 1722 N N . THR A 1 221 ? -11.305 17.688 17.125 1 98.19 221 THR A N 1
ATOM 1723 C CA . THR A 1 221 ? -11.312 16.219 17.219 1 98.19 221 THR A CA 1
ATOM 1724 C C . THR A 1 221 ? -10.086 15.719 17.953 1 98.19 221 THR A C 1
ATOM 1726 O O . THR A 1 221 ? -8.969 16.172 17.703 1 98.19 221 THR A O 1
ATOM 1729 N N . ARG A 1 222 ? -10.32 14.891 18.906 1 98 222 ARG A N 1
ATOM 1730 C CA . ARG A 1 222 ? -9.266 14.219 19.656 1 98 222 ARG A CA 1
ATOM 1731 C C . ARG A 1 222 ? -9.234 12.727 19.344 1 98 222 ARG A C 1
ATOM 1733 O O . ARG A 1 222 ? -10.258 12.047 19.469 1 98 222 ARG A O 1
ATOM 1740 N N . ILE A 1 223 ? -8.117 12.234 18.891 1 98.81 223 ILE A N 1
ATOM 1741 C CA . ILE A 1 223 ? -7.906 10.836 18.547 1 98.81 223 ILE A CA 1
ATOM 1742 C C . ILE A 1 223 ? -6.922 10.195 19.516 1 98.81 223 ILE A C 1
ATOM 1744 O O . ILE A 1 223 ? -5.844 10.734 19.766 1 98.81 223 ILE A O 1
ATOM 1748 N N . ILE A 1 224 ? -7.277 9.094 20.094 1 98.81 224 ILE A N 1
ATOM 1749 C CA . ILE A 1 224 ? -6.414 8.367 21.016 1 98.81 224 ILE A CA 1
ATOM 1750 C C . ILE A 1 224 ? -6.184 6.949 20.5 1 98.81 224 ILE A C 1
ATOM 1752 O O . ILE A 1 224 ? -7.137 6.188 20.312 1 98.81 224 ILE A O 1
ATOM 1756 N N . ILE A 1 225 ? -4.961 6.625 20.25 1 98.81 225 ILE A N 1
ATOM 1757 C CA . ILE A 1 225 ? -4.578 5.301 19.766 1 98.81 225 ILE A CA 1
ATOM 1758 C C . ILE A 1 225 ? -3.822 4.551 20.859 1 98.81 225 ILE A C 1
ATOM 1760 O O . ILE A 1 225 ? -2.9 5.098 21.469 1 98.81 225 ILE A O 1
ATOM 1764 N N . TRP A 1 226 ? -4.234 3.346 21.141 1 98.56 226 TRP A N 1
ATOM 1765 C CA . TRP A 1 226 ? -3.555 2.555 22.156 1 98.56 226 TRP A CA 1
ATOM 1766 C C . TRP A 1 226 ? -3.305 1.132 21.672 1 98.56 226 TRP A C 1
ATOM 1768 O O . TRP A 1 226 ? -3.674 0.783 20.547 1 98.56 226 TRP A O 1
ATOM 1778 N N . ASN A 1 227 ? -2.543 0.342 22.562 1 97.31 227 ASN A N 1
ATOM 1779 C CA . ASN A 1 227 ? -1.975 -0.925 22.109 1 97.31 227 ASN A CA 1
ATOM 1780 C C . ASN A 1 227 ? -1.104 -0.74 20.875 1 97.31 227 ASN A C 1
ATOM 1782 O O . ASN A 1 227 ? -1.33 -1.387 19.844 1 97.31 227 ASN A O 1
ATOM 1786 N N . LEU A 1 228 ? -0.138 0.16 21.109 1 96.56 228 LEU A N 1
ATOM 1787 C CA . LEU A 1 228 ? 0.75 0.636 20.062 1 96.56 228 LEU A CA 1
ATOM 1788 C C . LEU A 1 228 ? 1.678 -0.478 19.578 1 96.56 228 LEU A C 1
ATOM 1790 O O . LEU A 1 228 ? 1.908 -1.449 20.312 1 96.56 228 LEU A O 1
ATOM 1794 N N . GLY A 1 229 ? 2.168 -0.299 18.391 1 90.75 229 GLY A N 1
ATOM 1795 C CA . GLY A 1 229 ? 3.109 -1.263 17.844 1 90.75 229 GLY A CA 1
ATOM 1796 C C . GLY A 1 229 ? 4.324 -1.479 18.719 1 90.75 229 GLY A C 1
ATOM 1797 O O . GLY A 1 229 ? 4.832 -0.535 19.328 1 90.75 229 GLY A O 1
ATOM 1798 N N . ARG A 1 230 ? 4.766 -2.713 18.75 1 87.69 230 ARG A N 1
ATOM 1799 C CA . ARG A 1 230 ? 5.914 -3.072 19.578 1 87.69 230 ARG A CA 1
ATOM 1800 C C . ARG A 1 230 ? 6.973 -3.803 18.75 1 87.69 230 ARG A C 1
ATOM 1802 O O . ARG A 1 230 ? 6.66 -4.387 17.719 1 87.69 230 ARG A O 1
ATOM 1809 N N . THR A 1 231 ? 8.188 -3.674 19.219 1 80.19 231 THR A N 1
ATOM 1810 C CA . THR A 1 231 ? 9.289 -4.402 18.594 1 80.19 231 THR A CA 1
ATOM 1811 C C . THR A 1 231 ? 9.25 -5.875 18.984 1 80.19 231 THR A C 1
ATOM 1813 O O . THR A 1 231 ? 8.43 -6.281 19.812 1 80.19 231 THR A O 1
ATOM 1816 N N . SER A 1 232 ? 10.141 -6.609 18.359 1 76.5 232 SER A N 1
ATOM 1817 C CA . SER A 1 232 ? 10.242 -8.031 18.656 1 76.5 232 SER A CA 1
ATOM 1818 C C . SER A 1 232 ? 10.664 -8.266 20.109 1 76.5 232 SER A C 1
ATOM 1820 O O . SER A 1 232 ? 10.344 -9.297 20.703 1 76.5 232 SER A O 1
ATOM 1822 N N . ALA A 1 233 ? 11.391 -7.281 20.641 1 77.81 233 ALA A N 1
ATOM 1823 C CA . ALA A 1 233 ? 11.844 -7.375 22.031 1 77.81 233 ALA A CA 1
ATOM 1824 C C . ALA A 1 233 ? 10.758 -6.891 23 1 77.81 233 ALA A C 1
ATOM 1826 O O . ALA A 1 233 ? 10.945 -6.918 24.219 1 77.81 233 ALA A O 1
ATOM 1827 N N . GLY A 1 234 ? 9.664 -6.414 22.422 1 82.06 234 GLY A N 1
ATOM 1828 C CA . GLY A 1 234 ? 8.547 -5.992 23.266 1 82.06 234 GLY A CA 1
ATOM 1829 C C . GLY A 1 234 ? 8.562 -4.508 23.578 1 82.06 234 GLY A C 1
ATOM 1830 O O . GLY A 1 234 ? 7.656 -4 24.234 1 82.06 234 GLY A O 1
ATOM 1831 N N . ASN A 1 235 ? 9.547 -3.854 23.047 1 84.44 235 ASN A N 1
ATOM 1832 C CA . ASN A 1 235 ? 9.641 -2.412 23.25 1 84.44 235 ASN A CA 1
ATOM 1833 C C . ASN A 1 235 ? 8.75 -1.648 22.281 1 84.44 235 ASN A C 1
ATOM 1835 O O . ASN A 1 235 ? 8.336 -2.189 21.25 1 84.44 235 ASN A O 1
ATOM 1839 N N . MET A 1 236 ? 8.531 -0.423 22.703 1 87.94 236 MET A N 1
ATOM 1840 C CA . MET A 1 236 ? 7.75 0.431 21.812 1 87.94 236 MET A CA 1
ATOM 1841 C C . MET A 1 236 ? 8.492 0.667 20.5 1 87.94 236 MET A C 1
ATOM 1843 O O . MET A 1 236 ? 9.711 0.853 20.5 1 87.94 236 MET A O 1
ATOM 1847 N N . GLU A 1 237 ? 7.773 0.682 19.484 1 89.25 237 GLU A N 1
ATOM 1848 C CA . GLU A 1 237 ? 8.352 0.926 18.172 1 89.25 237 GLU A CA 1
ATOM 1849 C C . GLU A 1 237 ? 8.828 2.369 18.031 1 89.25 237 GLU A C 1
ATOM 1851 O O . GLU A 1 237 ? 9.664 2.674 17.172 1 89.25 237 GLU A O 1
ATOM 1856 N N . TYR A 1 238 ? 8.367 3.207 18.906 1 91.25 238 TYR A N 1
ATOM 1857 C CA . TYR A 1 238 ? 8.68 4.629 18.844 1 91.25 238 TYR A CA 1
ATOM 1858 C C . TYR A 1 238 ? 9.648 5.023 19.953 1 91.25 238 TYR A C 1
ATOM 1860 O O . TYR A 1 238 ? 9.555 4.516 21.078 1 91.25 238 TYR A O 1
ATOM 1868 N N . ASP A 1 239 ? 10.539 5.879 19.594 1 92.19 239 ASP A N 1
ATOM 1869 C CA . ASP A 1 239 ? 11.484 6.461 20.547 1 92.19 239 ASP A CA 1
ATOM 1870 C C . ASP A 1 239 ? 11.039 7.852 20.984 1 92.19 239 ASP A C 1
ATOM 1872 O O . ASP A 1 239 ? 11.117 8.805 20.203 1 92.19 239 ASP A O 1
ATOM 1876 N N . PHE A 1 240 ? 10.633 7.922 22.281 1 93.56 240 PHE A N 1
ATOM 1877 C CA . PHE A 1 240 ? 10.164 9.18 22.844 1 93.56 240 PHE A CA 1
ATOM 1878 C C . PHE A 1 240 ? 11.227 9.797 23.75 1 93.56 240 PHE A C 1
ATOM 1880 O O . PHE A 1 240 ? 10.992 10.844 24.359 1 93.56 240 PHE A O 1
ATOM 1887 N N . THR A 1 241 ? 12.414 9.219 23.812 1 92 241 THR A N 1
ATOM 1888 C CA . THR A 1 241 ? 13.344 9.578 24.875 1 92 241 THR A CA 1
ATOM 1889 C C . THR A 1 241 ? 14.562 10.297 24.312 1 92 241 THR A C 1
ATOM 1891 O O . THR A 1 241 ? 15.086 11.234 24.922 1 92 241 THR A O 1
ATOM 1894 N N . THR A 1 242 ? 15.086 9.867 23.141 1 92.31 242 THR A N 1
ATOM 1895 C CA . THR A 1 242 ? 16.281 10.477 22.562 1 92.31 242 THR A CA 1
ATOM 1896 C C . THR A 1 242 ? 16.109 11.984 22.438 1 92.31 242 THR A C 1
ATOM 1898 O O . THR A 1 242 ? 17.031 12.75 22.734 1 92.31 242 THR A O 1
ATOM 1901 N N . ASP A 1 243 ? 15.062 12.391 21.938 1 95.12 243 ASP A N 1
ATOM 1902 C CA . ASP A 1 243 ? 14.648 13.781 21.859 1 95.12 243 ASP A CA 1
ATOM 1903 C C . ASP A 1 243 ? 13.25 13.977 22.453 1 95.12 243 ASP A C 1
ATOM 1905 O O . ASP A 1 243 ? 12.258 13.555 21.844 1 95.12 243 ASP A O 1
ATOM 1909 N N . ARG A 1 244 ? 13.148 14.641 23.531 1 95.75 244 ARG A N 1
ATOM 1910 C CA . ARG A 1 244 ? 11.898 14.75 24.281 1 95.75 244 ARG A CA 1
ATOM 1911 C C . ARG A 1 244 ? 10.844 15.516 23.484 1 95.75 244 ARG A C 1
ATOM 1913 O O . ARG A 1 244 ? 9.664 15.484 23.828 1 95.75 244 ARG A O 1
ATOM 1920 N N . TYR A 1 245 ? 11.242 16.266 22.484 1 97.12 245 TYR A N 1
ATOM 1921 C CA . TYR A 1 245 ? 10.305 17.078 21.719 1 97.12 245 TYR A CA 1
ATOM 1922 C C . TYR A 1 245 ? 10.031 16.453 20.359 1 97.12 245 TYR A C 1
ATOM 1924 O O . TYR A 1 245 ? 9.516 17.109 19.453 1 97.12 245 TYR A O 1
ATOM 1932 N N . ASP A 1 246 ? 10.445 15.172 20.188 1 97.62 246 ASP A N 1
ATOM 1933 C CA . ASP A 1 246 ? 10.281 14.461 18.922 1 97.62 246 ASP A CA 1
ATOM 1934 C C . ASP A 1 246 ? 9.727 13.055 19.156 1 97.62 246 ASP A C 1
ATOM 1936 O O . ASP A 1 246 ? 9.617 12.609 20.297 1 97.62 246 ASP A O 1
ATOM 1940 N N . ILE A 1 247 ? 9.148 12.531 18.203 1 97.19 247 ILE A N 1
ATOM 1941 C CA . ILE A 1 247 ? 8.867 11.102 18.094 1 97.19 247 ILE A CA 1
ATOM 1942 C C . ILE A 1 247 ? 9.75 10.492 17 1 97.19 247 ILE A C 1
ATOM 1944 O O . ILE A 1 247 ? 9.703 10.906 15.844 1 97.19 247 ILE A O 1
ATOM 1948 N N . ARG A 1 248 ? 10.586 9.539 17.422 1 94.94 248 ARG A N 1
ATOM 1949 C CA . ARG A 1 248 ? 11.578 9.008 16.484 1 94.94 248 ARG A CA 1
ATOM 1950 C C . ARG A 1 248 ? 11.422 7.5 16.312 1 94.94 248 ARG A C 1
ATOM 1952 O O . ARG A 1 248 ? 10.781 6.84 17.141 1 94.94 248 ARG A O 1
ATOM 1959 N N . ILE A 1 249 ? 11.867 7.035 15.219 1 90.06 249 ILE A N 1
ATOM 1960 C CA . ILE A 1 249 ? 12.055 5.605 15.008 1 90.06 249 ILE A CA 1
ATOM 1961 C C . ILE A 1 249 ? 13.477 5.207 15.414 1 90.06 249 ILE A C 1
ATOM 1963 O O . ILE A 1 249 ? 14.445 5.84 15 1 90.06 249 ILE A O 1
ATOM 1967 N N . PRO A 1 250 ? 13.586 4.219 16.297 1 79.69 250 PRO A N 1
ATOM 1968 C CA . PRO A 1 250 ? 14.891 3.885 16.859 1 79.69 250 PRO A CA 1
ATOM 1969 C C . PRO A 1 250 ? 15.93 3.555 15.781 1 79.69 250 PRO A C 1
ATOM 1971 O O . PRO A 1 250 ? 15.594 2.971 14.75 1 79.69 250 PRO A O 1
ATOM 1974 N N . SER A 1 251 ? 17.188 4.203 15.852 1 62.97 251 SER A N 1
ATOM 1975 C CA . SER A 1 251 ? 18.328 4.199 14.938 1 62.97 251 SER A CA 1
ATOM 1976 C C . SER A 1 251 ? 19.078 2.871 15 1 62.97 251 SER A C 1
ATOM 1978 O O . SER A 1 251 ? 19.875 2.564 14.109 1 62.97 251 SER A O 1
ATOM 1980 N N . ASP A 1 252 ? 19.172 2.223 16.25 1 54.47 252 ASP A N 1
ATOM 1981 C CA . ASP A 1 252 ? 20.141 1.125 16.266 1 54.47 252 ASP A CA 1
ATOM 1982 C C . ASP A 1 252 ? 20.188 0.413 14.914 1 54.47 252 ASP A C 1
ATOM 1984 O O . ASP A 1 252 ? 21.141 -0.3 14.617 1 54.47 252 ASP A O 1
ATOM 1988 N N . VAL A 1 253 ? 19.172 0.578 14.195 1 50.25 253 VAL A N 1
ATOM 1989 C CA . VAL A 1 253 ? 19.125 -0.257 13 1 50.25 253 VAL A CA 1
ATOM 1990 C C . VAL A 1 253 ? 19.906 0.405 11.875 1 50.25 253 VAL A C 1
ATOM 1992 O O . VAL A 1 253 ? 20.312 -0.262 10.922 1 50.25 253 VAL A O 1
ATOM 1995 N N . PHE A 1 254 ? 19.922 1.787 11.859 1 47.81 254 PHE A N 1
ATOM 1996 C CA . PHE A 1 254 ? 20.609 2.379 10.719 1 47.81 254 PHE A CA 1
ATOM 1997 C C . PHE A 1 254 ? 22.109 2.445 10.961 1 47.81 254 PHE A C 1
ATOM 1999 O O . PHE A 1 254 ? 22.859 2.953 10.125 1 47.81 254 PHE A O 1
ATOM 2006 N N . VAL A 1 255 ? 22.531 2.152 12.172 1 43 255 VAL A N 1
ATOM 2007 C CA . VAL A 1 255 ? 23.953 2.273 12.523 1 43 255 VAL A CA 1
ATOM 2008 C C . VAL A 1 255 ? 24.719 1.07 11.984 1 43 255 VAL A C 1
ATOM 2010 O O . VAL A 1 255 ? 24.609 -0.036 12.516 1 43 255 VAL A O 1
ATOM 2013 N N . SER A 1 256 ? 24.656 0.642 10.758 1 37.88 256 SER A N 1
ATOM 2014 C CA . SER A 1 256 ? 25.641 -0.387 10.414 1 37.88 256 SER A CA 1
ATOM 2015 C C . SER A 1 256 ? 26.953 -0.165 11.148 1 37.88 256 SER A C 1
ATOM 2017 O O . SER A 1 256 ? 27.234 0.937 11.633 1 37.88 256 SER A O 1
ATOM 2019 N N . THR A 1 257 ? 28.031 -1.117 10.805 1 35.25 257 THR A N 1
ATOM 2020 C CA . THR A 1 257 ? 29.297 -1.583 11.336 1 35.25 257 THR A CA 1
ATOM 2021 C C . THR A 1 257 ? 30.25 -0.411 11.586 1 35.25 257 THR A C 1
ATOM 2023 O O . THR A 1 257 ? 30.688 -0.19 12.719 1 35.25 257 THR A O 1
ATOM 2026 N N . SER A 1 258 ? 31.547 -0.484 10.734 1 34.72 258 SER A N 1
ATOM 2027 C CA . SER A 1 258 ? 32.938 -0.148 11.039 1 34.72 258 SER A CA 1
ATOM 2028 C C . SER A 1 258 ? 33.094 1.347 11.297 1 34.72 258 SER A C 1
ATOM 2030 O O . SER A 1 258 ? 34.062 1.771 11.93 1 34.72 258 SER A O 1
ATOM 2032 N N . GLU A 1 259 ? 32.781 2.25 10.273 1 32.91 259 GLU A N 1
ATOM 2033 C CA . GLU A 1 259 ? 32.906 3.678 10.547 1 32.91 259 GLU A CA 1
ATOM 2034 C C . GLU A 1 259 ? 31.562 4.293 10.938 1 32.91 259 GLU A C 1
ATOM 2036 O O . GLU A 1 259 ? 30.797 4.723 10.07 1 32.91 259 GLU A O 1
ATOM 2041 N N . PRO A 1 260 ? 31.094 4.109 12.062 1 36.69 260 PRO A N 1
ATOM 2042 C CA . PRO A 1 260 ? 29.859 4.609 12.656 1 36.69 260 PRO A CA 1
ATOM 2043 C C . PRO A 1 260 ? 29.422 5.957 12.086 1 36.69 260 PRO A C 1
ATOM 2045 O O . PRO A 1 260 ? 28.234 6.199 11.898 1 36.69 260 PRO A O 1
ATOM 2048 N N . GLU A 1 261 ? 30.344 6.828 11.914 1 35.72 261 GLU A N 1
ATOM 2049 C CA . GLU A 1 261 ? 30.078 8.219 11.57 1 35.72 261 GLU A CA 1
ATOM 2050 C C . GLU A 1 261 ? 29.484 8.328 10.164 1 35.72 261 GLU A C 1
ATOM 2052 O O . GLU A 1 261 ? 28.719 9.25 9.883 1 35.72 261 GLU A O 1
ATOM 2057 N N . ARG A 1 262 ? 29.938 7.551 9.219 1 38.41 262 ARG A N 1
ATOM 2058 C CA . ARG A 1 262 ? 29.594 7.852 7.836 1 38.41 262 ARG A CA 1
ATOM 2059 C C . ARG A 1 262 ? 28.25 7.227 7.453 1 38.41 262 ARG A C 1
ATOM 2061 O O . ARG A 1 262 ? 27.531 7.762 6.613 1 38.41 262 ARG A O 1
ATOM 2068 N N . ALA A 1 263 ? 27.859 5.938 7.816 1 43.62 263 ALA A N 1
ATOM 2069 C CA . ALA A 1 263 ? 26.703 5.219 7.305 1 43.62 263 ALA A CA 1
ATOM 2070 C C . ALA A 1 263 ? 25.406 5.926 7.691 1 43.62 263 ALA A C 1
ATOM 2072 O O . ALA A 1 263 ? 24.469 6 6.895 1 43.62 263 ALA A O 1
ATOM 2073 N N . VAL A 1 264 ? 25.156 6.316 8.938 1 44.66 264 VAL A N 1
ATOM 2074 C CA . VAL A 1 264 ? 23.984 7.039 9.445 1 44.66 264 VAL A CA 1
ATOM 2075 C C . VAL A 1 264 ? 23.812 8.344 8.664 1 44.66 264 VAL A C 1
ATOM 2077 O O . VAL A 1 264 ? 22.688 8.805 8.453 1 44.66 264 VAL A O 1
ATOM 2080 N N . SER A 1 265 ? 24.875 8.828 8.078 1 51.56 265 SER A N 1
ATOM 2081 C CA . SER A 1 265 ? 24.859 10.172 7.512 1 51.56 265 SER A CA 1
ATOM 2082 C C . SER A 1 265 ? 24.109 10.203 6.184 1 51.56 265 SER A C 1
ATOM 2084 O O . SER A 1 265 ? 23.547 11.234 5.805 1 51.56 265 SER A O 1
ATOM 2086 N N . SER A 1 266 ? 23.781 8.898 5.633 1 65.25 266 SER A N 1
ATOM 2087 C CA . SER A 1 266 ? 23.25 9.016 4.277 1 65.25 266 SER A CA 1
ATOM 2088 C C . SER A 1 266 ? 21.734 8.914 4.27 1 65.25 266 SER A C 1
ATOM 2090 O O . SER A 1 266 ? 21.094 9.234 3.268 1 65.25 266 SER A O 1
ATOM 2092 N N . VAL A 1 267 ? 21.141 8.719 5.449 1 78.12 267 VAL A N 1
ATOM 2093 C CA . VAL A 1 267 ? 19.688 8.578 5.477 1 78.12 267 VAL A CA 1
ATOM 2094 C C . VAL A 1 267 ? 19.047 9.906 5.887 1 78.12 267 VAL A C 1
ATOM 2096 O O . VAL A 1 267 ? 19.453 10.508 6.887 1 78.12 267 VAL A O 1
ATOM 2099 N N . PRO A 1 268 ? 18.141 10.32 5.156 1 87.88 268 PRO A N 1
ATOM 2100 C CA . PRO A 1 268 ? 17.5 11.586 5.512 1 87.88 268 PRO A CA 1
ATOM 2101 C C . PRO A 1 268 ? 16.859 11.555 6.895 1 87.88 268 PRO A C 1
ATOM 2103 O O . PRO A 1 268 ? 16.266 10.539 7.285 1 87.88 268 PRO A O 1
ATOM 2106 N N . GLU A 1 269 ? 16.938 12.633 7.613 1 90.38 269 GLU A N 1
ATOM 2107 C CA . GLU A 1 269 ? 16.391 12.742 8.961 1 90.38 269 GLU A CA 1
ATOM 2108 C C . GLU A 1 269 ? 14.875 12.5 8.969 1 90.38 269 GLU A C 1
ATOM 2110 O O . GLU A 1 269 ? 14.328 11.984 9.945 1 90.38 269 GLU A O 1
ATOM 2115 N N . SER A 1 270 ? 14.258 12.852 7.922 1 93.44 270 SER A N 1
ATOM 2116 C CA . SER A 1 270 ? 12.805 12.727 7.82 1 93.44 270 SER A CA 1
ATOM 2117 C C . SER A 1 270 ? 12.375 11.266 7.883 1 93.44 270 SER A C 1
ATOM 2119 O O . SER A 1 270 ? 11.195 10.969 8.078 1 93.44 270 SER A O 1
ATOM 2121 N N . THR A 1 271 ? 13.297 10.359 7.773 1 91.31 271 THR A N 1
ATOM 2122 C CA . THR A 1 271 ? 12.969 8.938 7.793 1 91.31 271 THR A CA 1
ATOM 2123 C C . THR A 1 271 ? 12.836 8.43 9.227 1 91.31 271 THR A C 1
ATOM 2125 O O . THR A 1 271 ? 12.148 7.438 9.477 1 91.31 271 THR A O 1
ATOM 2128 N N . PHE A 1 272 ? 13.508 9.156 10.18 1 92.94 272 PHE A N 1
ATOM 2129 C CA . PHE A 1 272 ? 13.461 8.586 11.516 1 92.94 272 PHE A CA 1
ATOM 2130 C C . PHE A 1 272 ? 13 9.625 12.531 1 92.94 272 PHE A C 1
ATOM 2132 O O . PHE A 1 272 ? 12.734 9.297 13.688 1 92.94 272 PHE A O 1
ATOM 2139 N N . SER A 1 273 ? 12.867 10.836 12.156 1 95.94 273 SER A N 1
ATOM 2140 C CA . SER A 1 273 ? 12.336 11.906 12.992 1 95.94 273 SER A CA 1
ATOM 2141 C C . SER A 1 273 ? 11 12.422 12.461 1 95.94 273 SER A C 1
ATOM 2143 O O . SER A 1 273 ? 10.938 12.969 11.359 1 95.94 273 SER A O 1
ATOM 2145 N N . LEU A 1 274 ? 10 12.32 13.312 1 98.25 274 LEU A N 1
ATOM 2146 C CA . LEU A 1 274 ? 8.688 12.812 12.898 1 98.25 274 LEU A CA 1
ATOM 2147 C C . LEU A 1 274 ? 8.711 14.32 12.703 1 98.25 274 LEU A C 1
ATOM 2149 O O . LEU A 1 274 ? 8.07 14.844 11.789 1 98.25 274 LEU A O 1
ATOM 2153 N N . ARG A 1 275 ? 9.438 14.984 13.586 1 97.75 275 ARG A N 1
ATOM 2154 C CA . ARG A 1 275 ? 9.562 16.438 13.492 1 97.75 275 ARG A CA 1
ATOM 2155 C C . ARG A 1 275 ? 10.172 16.859 12.156 1 97.75 275 ARG A C 1
ATOM 2157 O O . ARG A 1 275 ? 9.68 17.766 11.5 1 97.75 275 ARG A O 1
ATOM 2164 N N . ALA A 1 276 ? 11.25 16.141 11.773 1 96.12 276 ALA A N 1
ATOM 2165 C CA . ALA A 1 276 ? 11.891 16.422 10.492 1 96.12 276 ALA A CA 1
ATOM 2166 C C . ALA A 1 276 ? 10.953 16.125 9.328 1 96.12 276 ALA A C 1
ATOM 2168 O O . ALA A 1 276 ? 10.891 16.891 8.359 1 96.12 276 ALA A O 1
ATOM 2169 N N . TYR A 1 277 ? 10.234 15.086 9.43 1 97.88 277 TYR A N 1
ATOM 2170 C CA . TYR A 1 277 ? 9.305 14.703 8.375 1 97.88 277 TYR A CA 1
ATOM 2171 C C . TYR A 1 277 ? 8.203 15.742 8.219 1 97.88 277 TYR A C 1
ATOM 2173 O O . TYR A 1 277 ? 7.891 16.172 7.102 1 97.88 277 TYR A O 1
ATOM 2181 N N . CYS A 1 278 ? 7.641 16.172 9.305 1 98.69 278 CYS A N 1
ATOM 2182 C CA . CYS A 1 278 ? 6.539 17.125 9.297 1 98.69 278 CYS A CA 1
ATOM 2183 C C . CYS A 1 278 ? 7.012 18.5 8.82 1 98.69 278 CYS A C 1
ATOM 2185 O O . CYS A 1 278 ? 6.211 19.312 8.352 1 98.69 278 CYS A O 1
ATOM 2187 N N . SER A 1 279 ? 8.305 18.766 8.922 1 97 279 SER A N 1
ATOM 2188 C CA . SER A 1 279 ? 8.836 20.062 8.508 1 97 279 SER A CA 1
ATOM 2189 C C . SER A 1 279 ? 8.758 20.219 6.992 1 97 279 SER A C 1
ATOM 2191 O O . SER A 1 279 ? 8.766 21.344 6.484 1 97 279 SER A O 1
ATOM 2193 N N . VAL A 1 280 ? 8.695 19.109 6.316 1 97.56 280 VAL A N 1
ATOM 2194 C CA . VAL A 1 280 ? 8.695 19.188 4.859 1 97.56 280 VAL A CA 1
ATOM 2195 C C . VAL A 1 280 ? 7.465 18.484 4.297 1 97.56 280 VAL A C 1
ATOM 2197 O O . VAL A 1 280 ? 7.367 18.266 3.09 1 97.56 280 VAL A O 1
ATOM 2200 N N . LEU A 1 281 ? 6.496 18.141 5.113 1 98.62 281 LEU A N 1
ATOM 2201 C CA . LEU A 1 281 ? 5.348 17.328 4.73 1 98.62 281 LEU A CA 1
ATOM 2202 C C . LEU A 1 281 ? 4.508 18.047 3.676 1 98.62 281 LEU A C 1
ATOM 2204 O O . LEU A 1 281 ? 3.949 17.406 2.783 1 98.62 281 LEU A O 1
ATOM 2208 N N . TYR A 1 282 ? 4.414 19.344 3.799 1 98.19 282 TYR A N 1
ATOM 2209 C CA . TYR A 1 282 ? 3.623 20.125 2.855 1 98.19 282 TYR A CA 1
ATOM 2210 C C . TYR A 1 282 ? 4.504 21.078 2.062 1 98.19 282 TYR A C 1
ATOM 2212 O O . TYR A 1 282 ? 5.441 21.672 2.609 1 98.19 282 TYR A O 1
ATOM 2220 N N . LEU A 1 283 ? 4.184 21.203 0.79 1 97.44 283 LEU A N 1
ATOM 2221 C CA . LEU A 1 283 ? 4.906 22.141 -0.071 1 97.44 283 LEU A CA 1
ATOM 2222 C C . LEU A 1 283 ? 4.734 23.562 0.412 1 97.44 283 LEU A C 1
ATOM 2224 O O . LEU A 1 283 ? 5.695 24.344 0.431 1 97.44 283 LEU A O 1
ATOM 2228 N N . LYS A 1 284 ? 3.564 23.875 0.758 1 94.56 284 LYS A N 1
ATOM 2229 C CA . LYS A 1 284 ? 3.205 25.156 1.352 1 94.56 284 LYS A CA 1
ATOM 2230 C C . LYS A 1 284 ? 2.459 24.969 2.67 1 94.56 284 LYS A C 1
ATOM 2232 O O . LYS A 1 284 ? 1.245 25.156 2.736 1 94.56 284 LYS A O 1
ATOM 2237 N N . PRO A 1 285 ? 3.23 24.75 3.709 1 96.38 285 PRO A N 1
ATOM 2238 C CA . PRO A 1 285 ? 2.604 24.453 5 1 96.38 285 PRO A CA 1
ATOM 2239 C C . PRO A 1 285 ? 1.868 25.672 5.578 1 96.38 285 PRO A C 1
ATOM 2241 O O . PRO A 1 285 ? 2.355 26.797 5.48 1 96.38 285 PRO A O 1
ATOM 2244 N N . ARG A 1 286 ? 0.729 25.469 6.113 1 94.62 286 ARG A N 1
ATOM 2245 C CA . ARG A 1 286 ? -0.057 26.516 6.766 1 94.62 286 ARG A CA 1
ATOM 2246 C C . ARG A 1 286 ? -0.499 26.062 8.156 1 94.62 286 ARG A C 1
ATOM 2248 O O . ARG A 1 286 ? -0.272 26.766 9.141 1 94.62 286 ARG A O 1
ATOM 2255 N N . MET A 1 287 ? -1.12 24.906 8.219 1 96.81 287 MET A N 1
ATOM 2256 C CA . MET A 1 287 ? -1.521 24.375 9.516 1 96.81 287 MET A CA 1
ATOM 2257 C C . MET A 1 287 ? -0.309 24.156 10.414 1 96.81 287 MET A C 1
ATOM 2259 O O . MET A 1 287 ? 0.724 23.656 9.969 1 96.81 287 MET A O 1
ATOM 2263 N N . GLN A 1 288 ? -0.414 24.594 11.648 1 97.06 288 GLN A N 1
ATOM 2264 C CA . GLN A 1 288 ? 0.683 24.422 12.594 1 97.06 288 GLN A CA 1
ATOM 2265 C C . GLN A 1 288 ? 0.641 23.031 13.234 1 97.06 288 GLN A C 1
ATOM 2267 O O . GLN A 1 288 ? -0.408 22.594 13.711 1 97.06 288 GLN A O 1
ATOM 2272 N N . ILE A 1 289 ? 1.705 22.344 13.227 1 98.25 289 ILE A N 1
ATOM 2273 C CA . ILE A 1 289 ? 1.833 21.016 13.812 1 98.25 289 ILE A CA 1
ATOM 2274 C C . ILE A 1 289 ? 2.678 21.078 15.078 1 98.25 289 ILE A C 1
ATOM 2276 O O . ILE A 1 289 ? 3.795 21.609 15.062 1 98.25 289 ILE A O 1
ATOM 2280 N N . ASN A 1 290 ? 2.135 20.688 16.156 1 97.5 290 ASN A N 1
ATOM 2281 C CA . ASN A 1 290 ? 2.846 20.609 17.438 1 97.5 290 ASN A CA 1
ATOM 2282 C C . ASN A 1 290 ? 3.143 19.172 17.828 1 97.5 290 ASN A C 1
ATOM 2284 O O . ASN A 1 290 ? 2.23 18.344 17.891 1 97.5 290 ASN A O 1
ATOM 2288 N N . ILE A 1 291 ? 4.383 18.875 18.016 1 98.5 291 ILE A N 1
ATOM 2289 C CA . ILE A 1 291 ? 4.793 17.531 18.406 1 98.5 291 ILE A CA 1
ATOM 2290 C C . ILE A 1 291 ? 5.434 17.578 19.797 1 98.5 291 ILE A C 1
ATOM 2292 O O . ILE A 1 291 ? 6.391 18.328 20.016 1 98.5 291 ILE A O 1
ATOM 2296 N N . ARG A 1 292 ? 4.902 16.797 20.688 1 98 292 ARG A N 1
ATOM 2297 C CA . ARG A 1 292 ? 5.449 16.672 22.031 1 98 292 ARG A CA 1
ATOM 2298 C C . ARG A 1 292 ? 5.629 18.047 22.688 1 98 292 ARG A C 1
ATOM 2300 O O . ARG A 1 292 ? 6.695 18.344 23.219 1 98 292 ARG A O 1
ATOM 2307 N N . GLY A 1 293 ? 4.641 18.938 22.453 1 95.56 293 GLY A N 1
ATOM 2308 C CA . GLY A 1 293 ? 4.559 20.203 23.172 1 95.56 293 GLY A CA 1
ATOM 2309 C C . GLY A 1 293 ? 5.27 21.328 22.453 1 95.56 293 GLY A C 1
ATOM 2310 O O . GLY A 1 293 ? 5.215 22.484 22.891 1 95.56 293 GLY A O 1
ATOM 2311 N N . LEU A 1 294 ? 5.93 21 21.359 1 96.31 294 LEU A N 1
ATOM 2312 C CA . LEU A 1 294 ? 6.68 22.031 20.656 1 96.31 294 LEU A CA 1
ATOM 2313 C C . LEU A 1 294 ? 6.227 22.125 19.203 1 96.31 294 LEU A C 1
ATOM 2315 O O . LEU A 1 294 ? 6.031 21.109 18.531 1 96.31 294 LEU A O 1
ATOM 2319 N N . LYS A 1 295 ? 6.082 23.344 18.734 1 96.31 295 LYS A N 1
ATOM 2320 C CA . LYS A 1 295 ? 5.68 23.594 17.359 1 96.31 295 LYS A CA 1
ATOM 2321 C C . LYS A 1 295 ? 6.785 23.203 16.375 1 96.31 295 LYS A C 1
ATOM 2323 O O . LYS A 1 295 ? 7.965 23.453 16.625 1 96.31 295 LYS A O 1
ATOM 2328 N N . VAL A 1 296 ? 6.406 22.484 15.32 1 96.62 296 VAL A N 1
ATOM 2329 C CA . VAL A 1 296 ? 7.34 22.109 14.266 1 96.62 296 VAL A CA 1
ATOM 2330 C C . VAL A 1 296 ? 7.691 23.344 13.422 1 96.62 296 VAL A C 1
ATOM 2332 O O . VAL A 1 296 ? 6.805 24.094 13.008 1 96.62 296 VAL A O 1
ATOM 2335 N N . LYS A 1 297 ? 8.977 23.594 13.227 1 93.88 297 LYS A N 1
ATOM 2336 C CA . LYS A 1 297 ? 9.414 24.641 12.289 1 93.88 297 LYS A CA 1
ATOM 2337 C C . LYS A 1 297 ? 9.305 24.156 10.844 1 93.88 297 LYS A C 1
ATOM 2339 O O . LYS A 1 297 ? 10.25 23.562 10.312 1 93.88 297 LYS A O 1
ATOM 2344 N N . THR A 1 298 ? 8.195 24.453 10.273 1 94.5 298 THR A N 1
ATOM 2345 C CA . THR A 1 298 ? 7.965 24.016 8.898 1 94.5 298 THR A CA 1
ATOM 2346 C C . THR A 1 298 ? 8.812 24.828 7.926 1 94.5 298 THR A C 1
ATOM 2348 O O . THR A 1 298 ? 9.289 25.922 8.266 1 94.5 298 THR A O 1
ATOM 2351 N N . ARG A 1 299 ? 9.031 24.312 6.77 1 92.06 299 ARG A N 1
ATOM 2352 C CA . ARG A 1 299 ? 9.891 24.922 5.762 1 92.06 299 ARG A CA 1
ATOM 2353 C C . ARG A 1 299 ? 9.188 25.016 4.418 1 92.06 299 ARG A C 1
ATOM 2355 O O . ARG A 1 299 ? 8.477 24.078 4.02 1 92.06 299 ARG A O 1
ATOM 2362 N N . LEU A 1 300 ? 9.352 26.188 3.803 1 94.44 300 LEU A N 1
ATOM 2363 C CA . LEU A 1 300 ? 9.102 26.25 2.367 1 94.44 300 LEU A CA 1
ATOM 2364 C C . LEU A 1 300 ? 10.266 25.641 1.59 1 94.44 300 LEU A C 1
ATOM 2366 O O . LEU A 1 300 ? 11.211 26.344 1.236 1 94.44 300 LEU A O 1
ATOM 2370 N N . ILE A 1 301 ? 10.172 24.438 1.244 1 94.25 301 ILE A N 1
ATOM 2371 C CA . ILE A 1 301 ? 11.328 23.672 0.781 1 94.25 301 ILE A CA 1
ATOM 2372 C C . ILE A 1 301 ? 11.867 24.297 -0.504 1 94.25 301 ILE A C 1
ATOM 2374 O O . ILE A 1 301 ? 13.086 24.344 -0.71 1 94.25 301 ILE A O 1
ATOM 2378 N N . SER A 1 302 ? 11.039 24.75 -1.365 1 93.81 302 SER A N 1
ATOM 2379 C CA . SER A 1 302 ? 11.477 25.344 -2.625 1 93.81 302 SER A CA 1
ATOM 2380 C C . SER A 1 302 ? 12.219 26.656 -2.393 1 93.81 302 SER A C 1
ATOM 2382 O O . SER A 1 302 ? 12.992 27.094 -3.242 1 93.81 302 SER A O 1
ATOM 2384 N N . LYS A 1 303 ? 12.055 27.25 -1.268 1 92 303 LYS A N 1
ATOM 2385 C CA . LYS A 1 303 ? 12.633 28.547 -0.965 1 92 303 LYS A CA 1
ATOM 2386 C C . LYS A 1 303 ? 13.805 28.422 0.004 1 92 303 LYS A C 1
ATOM 2388 O O . LYS A 1 303 ? 14.445 29.406 0.356 1 92 303 LYS A O 1
ATOM 2393 N N . SER A 1 304 ? 14.086 27.234 0.36 1 91.69 304 SER A N 1
ATOM 2394 C CA . SER A 1 304 ? 15.117 27.016 1.363 1 91.69 304 SER A CA 1
ATOM 2395 C C . SER A 1 304 ? 16.391 26.469 0.731 1 91.69 304 SER A C 1
ATOM 2397 O O . SER A 1 304 ? 17.25 25.906 1.425 1 91.69 304 SER A O 1
ATOM 2399 N N . LEU A 1 305 ? 16.516 26.594 -0.568 1 94.75 305 LEU A N 1
ATOM 2400 C CA . LEU A 1 305 ? 17.625 26.031 -1.307 1 94.75 305 LEU A CA 1
ATOM 2401 C C . LEU A 1 305 ? 18.625 27.109 -1.709 1 94.75 305 LEU A C 1
ATOM 2403 O O . LEU A 1 305 ? 18.297 28.297 -1.662 1 94.75 305 LEU A O 1
ATOM 2407 N N . ALA A 1 306 ? 19.859 26.656 -2.025 1 93.62 306 ALA A N 1
ATOM 2408 C CA . ALA A 1 306 ? 20.922 27.547 -2.527 1 93.62 306 ALA A CA 1
ATOM 2409 C C . ALA A 1 306 ? 21.156 27.312 -4.02 1 93.62 306 ALA A C 1
ATOM 2411 O O . ALA A 1 306 ? 21.016 26.188 -4.512 1 93.62 306 ALA A O 1
ATOM 2412 N N . CYS A 1 307 ? 21.547 28.375 -4.703 1 92.56 307 CYS A N 1
ATOM 2413 C CA . CYS A 1 307 ? 21.828 28.312 -6.133 1 92.56 307 CYS A CA 1
ATOM 2414 C C . CYS A 1 307 ? 20.609 27.797 -6.898 1 92.56 307 CYS A C 1
ATOM 2416 O O . CYS A 1 307 ? 20.734 26.844 -7.672 1 92.56 307 CYS A O 1
ATOM 2418 N N . THR A 1 308 ? 19.469 28.406 -6.656 1 94.38 308 THR A N 1
ATOM 2419 C CA . THR A 1 308 ? 18.203 27.891 -7.172 1 94.38 308 THR A CA 1
ATOM 2420 C C . THR A 1 308 ? 18.031 28.266 -8.641 1 94.38 308 THR A C 1
ATOM 2422 O O . THR A 1 308 ? 18.484 29.328 -9.078 1 94.38 308 THR A O 1
ATOM 2425 N N . ALA A 1 309 ? 17.5 27.422 -9.344 1 94.25 309 ALA A N 1
ATOM 2426 C CA . ALA A 1 309 ? 17.078 27.656 -10.719 1 94.25 309 ALA A CA 1
ATOM 2427 C C . ALA A 1 309 ? 15.758 26.969 -11.016 1 94.25 309 ALA A C 1
ATOM 2429 O O . ALA A 1 309 ? 15.492 25.875 -10.516 1 94.25 309 ALA A O 1
ATOM 2430 N N . LYS A 1 310 ? 14.984 27.609 -11.859 1 94.44 310 LYS A N 1
ATOM 2431 C CA . LYS A 1 310 ? 13.688 27.047 -12.227 1 94.44 310 LYS A CA 1
ATOM 2432 C C . LYS A 1 310 ? 13.734 26.422 -13.617 1 94.44 310 LYS A C 1
ATOM 2434 O O . LYS A 1 310 ? 14.5 26.859 -14.477 1 94.44 310 LYS A O 1
ATOM 2439 N N . ASP A 1 311 ? 13.078 25.406 -13.703 1 95.06 311 ASP A N 1
ATOM 2440 C CA . ASP A 1 311 ? 12.797 24.75 -14.977 1 95.06 311 ASP A CA 1
ATOM 2441 C C . ASP A 1 311 ? 11.336 24.312 -15.062 1 95.06 311 ASP A C 1
ATOM 2443 O O . ASP A 1 311 ? 10.539 24.641 -14.188 1 95.06 311 ASP A O 1
ATOM 2447 N N . ALA A 1 312 ? 10.992 23.75 -16.234 1 94.88 312 ALA A N 1
ATOM 2448 C CA . ALA A 1 312 ? 9.594 23.344 -16.375 1 94.88 312 ALA A CA 1
ATOM 2449 C C . ALA A 1 312 ? 9.484 22.031 -17.156 1 94.88 312 ALA A C 1
ATOM 2451 O O . ALA A 1 312 ? 10.336 21.734 -18 1 94.88 312 ALA A O 1
ATOM 2452 N N . TYR A 1 313 ? 8.516 21.266 -16.734 1 94.19 313 TYR A N 1
ATOM 2453 C CA . TYR A 1 313 ? 8.141 20.047 -17.438 1 94.19 313 TYR A CA 1
ATOM 2454 C C . TYR A 1 313 ? 6.715 20.141 -17.969 1 94.19 313 TYR A C 1
ATOM 2456 O O . TYR A 1 313 ? 5.816 20.625 -17.266 1 94.19 313 TYR A O 1
ATOM 2464 N N . LYS A 1 314 ? 6.512 19.75 -19.234 1 93.5 314 LYS A N 1
ATOM 2465 C CA . LYS A 1 314 ? 5.172 19.719 -19.812 1 93.5 314 LYS A CA 1
ATOM 2466 C C . LYS A 1 314 ? 4.73 18.297 -20.109 1 93.5 314 LYS A C 1
ATOM 2468 O O . LYS A 1 314 ? 5.027 17.75 -21.172 1 93.5 314 LYS A O 1
ATOM 2473 N N . PRO A 1 315 ? 3.965 17.688 -19.188 1 90.62 315 PRO A N 1
ATOM 2474 C CA . PRO A 1 315 ? 3.441 16.344 -19.453 1 90.62 315 PRO A CA 1
ATOM 2475 C C . PRO A 1 315 ? 2.479 16.328 -20.641 1 90.62 315 PRO A C 1
ATOM 2477 O O . PRO A 1 315 ? 1.788 17.312 -20.906 1 90.62 315 PRO A O 1
ATOM 2480 N N . THR A 1 316 ? 2.408 15.25 -21.312 1 84.19 316 THR A N 1
ATOM 2481 C CA . THR A 1 316 ? 1.531 15.109 -22.469 1 84.19 316 THR A CA 1
ATOM 2482 C C . THR A 1 316 ? 0.066 15.141 -22.047 1 84.19 316 THR A C 1
ATOM 2484 O O . THR A 1 316 ? -0.803 15.547 -22.828 1 84.19 316 THR A O 1
ATOM 2487 N N . SER A 1 317 ? -0.229 14.828 -20.844 1 83.31 317 SER A N 1
ATOM 2488 C CA . SER A 1 317 ? -1.595 14.648 -20.359 1 83.31 317 SER A CA 1
ATOM 2489 C C . SER A 1 317 ? -2.201 15.977 -19.906 1 83.31 317 SER A C 1
ATOM 2491 O O . SER A 1 317 ? -3.4 16.062 -19.641 1 83.31 317 SER A O 1
ATOM 2493 N N . VAL A 1 318 ? -1.36 16.969 -19.812 1 88.25 318 VAL A N 1
ATOM 2494 C CA . VAL A 1 318 ? -1.885 18.25 -19.328 1 88.25 318 VAL A CA 1
ATOM 2495 C C . VAL A 1 318 ? -1.462 19.375 -20.266 1 88.25 318 VAL A C 1
ATOM 2497 O O . VAL A 1 318 ? -0.478 19.25 -21 1 88.25 318 VAL A O 1
ATOM 2500 N N . LYS A 1 319 ? -2.172 20.438 -20.156 1 87.44 319 LYS A N 1
ATOM 2501 C CA . LYS A 1 319 ? -1.914 21.578 -21.016 1 87.44 319 LYS A CA 1
ATOM 2502 C C . LYS A 1 319 ? -0.92 22.547 -20.375 1 87.44 319 LYS A C 1
ATOM 2504 O O . LYS A 1 319 ? -0.182 23.234 -21.078 1 87.44 319 LYS A O 1
ATOM 2509 N N . GLN A 1 320 ? -0.78 22.5 -19.156 1 91.56 320 GLN A N 1
ATOM 2510 C CA . GLN A 1 320 ? 0.037 23.484 -18.453 1 91.56 320 GLN A CA 1
ATOM 2511 C C . GLN A 1 320 ? 1.439 22.953 -18.188 1 91.56 320 GLN A C 1
ATOM 2513 O O . GLN A 1 320 ? 1.627 21.734 -18.031 1 91.56 320 GLN A O 1
ATOM 2518 N N . ARG A 1 321 ? 2.383 23.875 -18.188 1 94.12 321 ARG A N 1
ATOM 2519 C CA . ARG A 1 321 ? 3.74 23.531 -17.781 1 94.12 321 ARG A CA 1
ATOM 2520 C C . ARG A 1 321 ? 3.84 23.453 -16.25 1 94.12 321 ARG A C 1
ATOM 2522 O O . ARG A 1 321 ? 3.24 24.266 -15.547 1 94.12 321 ARG A O 1
ATOM 2529 N N . ILE A 1 322 ? 4.539 22.469 -15.875 1 96.25 322 ILE A N 1
ATOM 2530 C CA . ILE A 1 322 ? 4.719 22.266 -14.445 1 96.25 322 ILE A CA 1
ATOM 2531 C C . ILE A 1 322 ? 6.09 22.781 -14.016 1 96.25 322 ILE A C 1
ATOM 2533 O O . ILE A 1 322 ? 7.117 22.281 -14.477 1 96.25 322 ILE A O 1
ATOM 2537 N N . PRO A 1 323 ? 6.156 23.75 -13.172 1 95.62 323 PRO A N 1
ATOM 2538 C CA . PRO A 1 323 ? 7.449 24.281 -12.742 1 95.62 323 PRO A CA 1
ATOM 2539 C C . PRO A 1 323 ? 8.242 23.297 -11.883 1 95.62 323 PRO A C 1
ATOM 2541 O O . PRO A 1 323 ? 7.656 22.547 -11.094 1 95.62 323 PRO A O 1
ATOM 2544 N N . ILE A 1 324 ? 9.508 23.297 -12.023 1 97.62 324 ILE A N 1
ATOM 2545 C CA . ILE A 1 324 ? 10.461 22.547 -11.219 1 97.62 324 ILE A CA 1
ATOM 2546 C C . ILE A 1 324 ? 11.5 23.5 -10.633 1 97.62 324 ILE A C 1
ATOM 2548 O O . ILE A 1 324 ? 12.039 24.359 -11.336 1 97.62 324 ILE A O 1
ATOM 2552 N N . THR A 1 325 ? 11.766 23.406 -9.367 1 97 325 THR A N 1
ATOM 2553 C CA . THR A 1 325 ? 12.82 24.203 -8.734 1 97 325 THR A CA 1
ATOM 2554 C C . THR A 1 325 ? 13.984 23.312 -8.312 1 97 325 THR A C 1
ATOM 2556 O O . THR A 1 325 ? 13.789 22.328 -7.582 1 97 325 THR A O 1
ATOM 2559 N N . PHE A 1 326 ? 15.148 23.609 -8.82 1 97.12 326 PHE A N 1
ATOM 2560 C CA . PHE A 1 326 ? 16.359 22.906 -8.383 1 97.12 326 PHE A CA 1
ATOM 2561 C C . PHE A 1 326 ? 17.203 23.812 -7.496 1 97.12 326 PHE A C 1
ATOM 2563 O O . PHE A 1 326 ? 17.203 25.031 -7.66 1 97.12 326 PHE A O 1
ATOM 2570 N N . GLY A 1 327 ? 17.922 23.219 -6.59 1 96.44 327 GLY A N 1
ATOM 2571 C CA . GLY A 1 327 ? 18.875 23.922 -5.738 1 96.44 327 GLY A CA 1
ATOM 2572 C C . GLY A 1 327 ? 19.609 23 -4.797 1 96.44 327 GLY A C 1
ATOM 2573 O O . GLY A 1 327 ? 19.281 21.812 -4.688 1 96.44 327 GLY A O 1
ATOM 2574 N N . TYR A 1 328 ? 20.594 23.547 -4.195 1 95.12 328 TYR A N 1
ATOM 2575 C CA . TYR A 1 328 ? 21.391 22.75 -3.266 1 95.12 328 TYR A CA 1
ATOM 2576 C C . TYR A 1 328 ? 20.781 22.781 -1.866 1 95.12 328 TYR A C 1
ATOM 2578 O O . TYR A 1 328 ? 20.297 23.812 -1.415 1 95.12 328 TYR A O 1
ATOM 2586 N N . ASN A 1 329 ? 20.797 21.609 -1.271 1 94.25 329 ASN A N 1
ATOM 2587 C CA . ASN A 1 329 ? 20.406 21.531 0.135 1 94.25 329 ASN A CA 1
ATOM 2588 C C . ASN A 1 329 ? 21.375 22.312 1.023 1 94.25 329 ASN A C 1
ATOM 2590 O O . ASN A 1 329 ? 22.578 22.125 0.952 1 94.25 329 ASN A O 1
ATOM 2594 N N . THR A 1 330 ? 20.906 23.125 1.826 1 91.88 330 THR A N 1
ATOM 2595 C CA . THR A 1 330 ? 21.75 24 2.643 1 91.88 330 THR A CA 1
ATOM 2596 C C . THR A 1 330 ? 22 23.375 4.012 1 91.88 330 THR A C 1
ATOM 2598 O O . THR A 1 330 ? 22.844 23.844 4.777 1 91.88 330 THR A O 1
ATOM 2601 N N . LYS A 1 331 ? 21.312 22.312 4.332 1 86 331 LYS A N 1
ATOM 2602 C CA . LYS A 1 331 ? 21.422 21.703 5.656 1 86 331 LYS A CA 1
ATOM 2603 C C . LYS A 1 331 ? 22.266 20.438 5.613 1 86 331 LYS A C 1
ATOM 2605 O O . LYS A 1 331 ? 22.984 20.141 6.566 1 86 331 LYS A O 1
ATOM 2610 N N . SER A 1 332 ? 22.125 19.703 4.535 1 85.69 332 SER A N 1
ATOM 2611 C CA . SER A 1 332 ? 22.844 18.438 4.438 1 85.69 332 SER A CA 1
ATOM 2612 C C . SER A 1 332 ? 23.141 18.078 2.986 1 85.69 332 SER A C 1
ATOM 2614 O O . SER A 1 332 ? 22.266 18.125 2.131 1 85.69 332 SER A O 1
ATOM 2616 N N . GLU A 1 333 ? 24.344 17.719 2.779 1 85.12 333 GLU A N 1
ATOM 2617 C CA . GLU A 1 333 ? 24.719 17.297 1.434 1 85.12 333 GLU A CA 1
ATOM 2618 C C . GLU A 1 333 ? 24.25 15.875 1.139 1 85.12 333 GLU A C 1
ATOM 2620 O O . GLU A 1 333 ? 24.156 15.477 -0.024 1 85.12 333 GLU A O 1
ATOM 2625 N N . GLU A 1 334 ? 23.938 15.234 2.17 1 82.44 334 GLU A N 1
ATOM 2626 C CA . GLU A 1 334 ? 23.594 13.82 2.018 1 82.44 334 GLU A CA 1
ATOM 2627 C C . GLU A 1 334 ? 22.109 13.648 1.725 1 82.44 334 GLU A C 1
ATOM 2629 O O . GLU A 1 334 ? 21.672 12.586 1.26 1 82.44 334 GLU A O 1
ATOM 2634 N N . GLN A 1 335 ? 21.406 14.648 1.97 1 89.44 335 GLN A N 1
ATOM 2635 C CA . GLN A 1 335 ? 19.969 14.594 1.7 1 89.44 335 GLN A CA 1
ATOM 2636 C C . GLN A 1 335 ? 19.625 15.297 0.392 1 89.44 335 GLN A C 1
ATOM 2638 O O . GLN A 1 335 ? 19.453 16.516 0.367 1 89.44 335 GLN A O 1
ATOM 2643 N N . TYR A 1 336 ? 19.625 14.523 -0.639 1 93 336 TYR A N 1
ATOM 2644 C CA . TYR A 1 336 ? 19.359 15.102 -1.951 1 93 336 TYR A CA 1
ATOM 2645 C C . TYR A 1 336 ? 18.438 14.195 -2.762 1 93 336 TYR A C 1
ATOM 2647 O O . TYR A 1 336 ? 18.156 13.07 -2.359 1 93 336 TYR A O 1
ATOM 2655 N N . GLY A 1 337 ? 17.891 14.688 -3.777 1 95.62 337 GLY A N 1
ATOM 2656 C CA . GLY A 1 337 ? 16.922 14.016 -4.621 1 95.62 337 GLY A CA 1
ATOM 2657 C C . GLY A 1 337 ? 15.695 14.875 -4.914 1 95.62 337 GLY A C 1
ATOM 2658 O O . GLY A 1 337 ? 15.641 16.047 -4.527 1 95.62 337 GLY A O 1
ATOM 2659 N N . ILE A 1 338 ? 14.797 14.328 -5.578 1 98.12 338 ILE A N 1
ATOM 2660 C CA . ILE A 1 338 ? 13.602 15.055 -5.988 1 98.12 338 ILE A CA 1
ATOM 2661 C C . ILE A 1 338 ? 12.539 14.961 -4.898 1 98.12 338 ILE A C 1
ATOM 2663 O O . ILE A 1 338 ? 12.25 13.867 -4.398 1 98.12 338 ILE A O 1
ATOM 2667 N N . MET A 1 339 ? 12.031 16.062 -4.477 1 98.44 339 MET A N 1
ATOM 2668 C CA . MET A 1 339 ? 10.844 16.156 -3.633 1 98.44 339 MET A CA 1
ATOM 2669 C C . MET A 1 339 ? 9.586 16.266 -4.48 1 98.44 339 MET A C 1
ATOM 2671 O O . MET A 1 339 ? 9.352 17.297 -5.113 1 98.44 339 MET A O 1
ATOM 2675 N N . MET A 1 340 ? 8.781 15.227 -4.461 1 98.75 340 MET A N 1
ATOM 2676 C CA . MET A 1 340 ? 7.582 15.211 -5.293 1 98.75 340 MET A CA 1
ATOM 2677 C C . MET A 1 340 ? 6.328 15.391 -4.441 1 98.75 340 MET A C 1
ATOM 2679 O O . MET A 1 340 ? 6.062 14.586 -3.549 1 98.75 340 MET A O 1
ATOM 2683 N N . TYR A 1 341 ? 5.59 16.406 -4.766 1 98.56 341 TYR A N 1
ATOM 2684 C CA . TYR A 1 341 ? 4.375 16.734 -4.027 1 98.56 341 TYR A CA 1
ATOM 2685 C C . TYR A 1 341 ? 3.137 16.5 -4.883 1 98.56 341 TYR A C 1
ATOM 2687 O O . TYR A 1 341 ? 3.225 16.453 -6.113 1 98.56 341 TYR A O 1
ATOM 2695 N N . HIS A 1 342 ? 2.021 16.281 -4.316 1 98.25 342 HIS A N 1
ATOM 2696 C CA . HIS A 1 342 ? 0.696 16.203 -4.918 1 98.25 342 HIS A CA 1
ATOM 2697 C C . HIS A 1 342 ? -0.335 16.969 -4.094 1 98.25 342 HIS A C 1
ATOM 2699 O O . HIS A 1 342 ? -0.597 16.609 -2.941 1 98.25 342 HIS A O 1
ATOM 2705 N N . LYS A 1 343 ? -0.878 18.016 -4.652 1 96.25 343 LYS A N 1
ATOM 2706 C CA . LYS A 1 343 ? -1.825 18.859 -3.943 1 96.25 343 LYS A CA 1
ATOM 2707 C C . LYS A 1 343 ? -1.263 19.312 -2.596 1 96.25 343 LYS A C 1
ATOM 2709 O O . LYS A 1 343 ? -1.904 19.125 -1.559 1 96.25 343 LYS A O 1
ATOM 2714 N N . ASN A 1 344 ? -0.033 19.797 -2.611 1 96.62 344 ASN A N 1
ATOM 2715 C CA . ASN A 1 344 ? 0.638 20.375 -1.454 1 96.62 344 ASN A CA 1
ATOM 2716 C C . ASN A 1 344 ? 1.299 19.312 -0.59 1 96.62 344 ASN A C 1
ATOM 2718 O O . ASN A 1 344 ? 2.172 19.609 0.224 1 96.62 344 ASN A O 1
ATOM 2722 N N . ARG A 1 345 ? 0.923 18.031 -0.797 1 98.5 345 ARG A N 1
ATOM 2723 C CA . ARG A 1 345 ? 1.305 16.953 0.108 1 98.5 345 ARG A CA 1
ATOM 2724 C C . ARG A 1 345 ? 2.5 16.188 -0.437 1 98.5 345 ARG A C 1
ATOM 2726 O O . ARG A 1 345 ? 2.486 15.734 -1.586 1 98.5 345 ARG A O 1
ATOM 2733 N N . LEU A 1 346 ? 3.527 16.031 0.392 1 98.69 346 LEU A N 1
ATOM 2734 C CA . LEU A 1 346 ? 4.703 15.25 0.022 1 98.69 346 LEU A CA 1
ATOM 2735 C C . LEU A 1 346 ? 4.328 13.789 -0.236 1 98.69 346 LEU A C 1
ATOM 2737 O O . LEU A 1 346 ? 3.684 13.156 0.598 1 98.69 346 LEU A O 1
ATOM 2741 N N . ILE A 1 347 ? 4.676 13.266 -1.377 1 98.5 347 ILE A N 1
ATOM 2742 C CA . ILE A 1 347 ? 4.434 11.867 -1.721 1 98.5 347 ILE A CA 1
ATOM 2743 C C . ILE A 1 347 ? 5.754 11.094 -1.716 1 98.5 347 ILE A C 1
ATOM 2745 O O . ILE A 1 347 ? 5.891 10.086 -1.021 1 98.5 347 ILE A O 1
ATOM 2749 N N . LYS A 1 348 ? 6.738 11.625 -2.455 1 97.81 348 LYS A N 1
ATOM 2750 C CA . LYS A 1 348 ? 8.07 11.031 -2.486 1 97.81 348 LYS A CA 1
ATOM 2751 C C . LYS A 1 348 ? 9.125 12.039 -2.037 1 97.81 348 LYS A C 1
ATOM 2753 O O . LYS A 1 348 ? 9.172 13.164 -2.541 1 97.81 348 LYS A O 1
ATOM 2758 N N . ALA A 1 349 ? 9.922 11.578 -1.164 1 96.88 349 ALA A N 1
ATOM 2759 C CA . ALA A 1 349 ? 10.977 12.43 -0.634 1 96.88 349 ALA A CA 1
ATOM 2760 C C . ALA A 1 349 ? 12.352 11.961 -1.104 1 96.88 349 ALA A C 1
ATOM 2762 O O . ALA A 1 349 ? 12.641 10.758 -1.078 1 96.88 349 ALA A O 1
ATOM 2763 N N . TYR A 1 350 ? 13.18 12.93 -1.596 1 95.62 350 TYR A N 1
ATOM 2764 C CA . TYR A 1 350 ? 14.578 12.703 -1.951 1 95.62 350 TYR A CA 1
ATOM 2765 C C . TYR A 1 350 ? 14.711 11.516 -2.9 1 95.62 350 TYR A C 1
ATOM 2767 O O . TYR A 1 350 ? 15.547 10.641 -2.689 1 95.62 350 TYR A O 1
ATOM 2775 N N . HIS A 1 351 ? 13.797 11.445 -3.814 1 95.06 351 HIS A N 1
ATOM 2776 C CA . HIS A 1 351 ? 13.852 10.391 -4.828 1 95.06 351 HIS A CA 1
ATOM 2777 C C . HIS A 1 351 ? 14.969 10.656 -5.832 1 95.06 351 HIS A C 1
ATOM 2779 O O . HIS A 1 351 ? 14.906 11.617 -6.598 1 95.06 351 HIS A O 1
ATOM 2785 N N . ARG A 1 352 ? 15.922 9.828 -5.848 1 91.38 352 ARG A N 1
ATOM 2786 C CA . ARG A 1 352 ? 17.078 10.047 -6.711 1 91.38 352 ARG A CA 1
ATOM 2787 C C . ARG A 1 352 ? 16.766 9.656 -8.148 1 91.38 352 ARG A C 1
ATOM 2789 O O . ARG A 1 352 ? 16.109 8.648 -8.398 1 91.38 352 ARG A O 1
ATOM 2796 N N . VAL A 1 353 ? 17.25 10.484 -9.039 1 92.94 353 VAL A N 1
ATOM 2797 C CA . VAL A 1 353 ? 17 10.25 -10.461 1 92.94 353 VAL A CA 1
ATOM 2798 C C . VAL A 1 353 ? 18.281 10.523 -11.25 1 92.94 353 VAL A C 1
ATOM 2800 O O . VAL A 1 353 ? 19.188 11.203 -10.766 1 92.94 353 VAL A O 1
ATOM 2803 N N . GLY A 1 354 ? 18.391 9.953 -12.438 1 88.94 354 GLY A N 1
ATOM 2804 C CA . GLY A 1 354 ? 19.453 10.25 -13.383 1 88.94 354 GLY A CA 1
ATOM 2805 C C . GLY A 1 354 ? 20.844 10.102 -12.781 1 88.94 354 GLY A C 1
ATOM 2806 O O . GLY A 1 354 ? 21.188 9.039 -12.258 1 88.94 354 GLY A O 1
ATOM 2807 N N . CYS A 1 355 ? 21.578 11.273 -12.844 1 86.38 355 CYS A N 1
ATOM 2808 C CA . CYS A 1 355 ? 22.969 11.266 -12.43 1 86.38 355 CYS A CA 1
ATOM 2809 C C . CYS A 1 355 ? 23.094 10.969 -10.938 1 86.38 355 CYS A C 1
ATOM 2811 O O . CYS A 1 355 ? 24.172 10.586 -10.461 1 86.38 355 CYS A O 1
ATOM 2813 N N . GLN A 1 356 ? 22.062 11.086 -10.219 1 88.56 356 GLN A N 1
ATOM 2814 C CA . GLN A 1 356 ? 22.094 10.859 -8.773 1 88.56 356 GLN A CA 1
ATOM 2815 C C . GLN A 1 356 ? 22.078 9.367 -8.453 1 88.56 356 GLN A C 1
ATOM 2817 O O . GLN A 1 356 ? 22.359 8.969 -7.32 1 88.56 356 GLN A O 1
ATOM 2822 N N . LEU A 1 357 ? 21.719 8.555 -9.406 1 78.88 357 LEU A N 1
ATOM 2823 C CA . LEU A 1 357 ? 21.609 7.117 -9.195 1 78.88 357 LEU A CA 1
ATOM 2824 C C . LEU A 1 357 ? 22.984 6.453 -9.266 1 78.88 357 LEU A C 1
ATOM 2826 O O . LEU A 1 357 ? 23.172 5.332 -8.781 1 78.88 357 LEU A O 1
ATOM 2830 N N . ASN A 1 358 ? 23.828 7.16 -9.992 1 67.88 358 ASN A N 1
ATOM 2831 C CA . ASN A 1 358 ? 25.188 6.621 -10.125 1 67.88 358 ASN A CA 1
ATOM 2832 C C . ASN A 1 358 ? 26.094 7.098 -9 1 67.88 358 ASN A C 1
ATOM 2834 O O . ASN A 1 358 ? 26.438 8.281 -8.93 1 67.88 358 ASN A O 1
ATOM 2838 N N . ALA A 1 359 ? 26.453 6.211 -8.211 1 59.19 359 ALA A N 1
ATOM 2839 C CA . ALA A 1 359 ? 27.25 6.539 -7.035 1 59.19 359 ALA A CA 1
ATOM 2840 C C . ALA A 1 359 ? 28.594 7.148 -7.434 1 59.19 359 ALA A C 1
ATOM 2842 O O . ALA A 1 359 ? 29.188 7.922 -6.672 1 59.19 359 ALA A O 1
ATOM 2843 N N . SER A 1 360 ? 28.969 6.77 -8.508 1 60.72 360 SER A N 1
ATOM 2844 C CA . SER A 1 360 ? 30.266 7.254 -8.93 1 60.72 360 SER A CA 1
ATOM 2845 C C . SER A 1 360 ? 30.188 8.672 -9.477 1 60.72 360 SER A C 1
ATOM 2847 O O . SER A 1 360 ? 31.203 9.359 -9.602 1 60.72 360 SER A O 1
ATOM 2849 N N . ASN A 1 361 ? 29.062 9.07 -9.672 1 66.44 361 ASN A N 1
ATOM 2850 C CA . ASN A 1 361 ? 28.859 10.406 -10.227 1 66.44 361 ASN A CA 1
ATOM 2851 C C . ASN A 1 361 ? 28.641 11.445 -9.125 1 66.44 361 ASN A C 1
ATOM 2853 O O . ASN A 1 361 ? 27.656 11.367 -8.383 1 66.44 361 ASN A O 1
ATOM 2857 N N . VAL A 1 362 ? 29.562 12.227 -8.992 1 75.62 362 VAL A N 1
ATOM 2858 C CA . VAL A 1 362 ? 29.516 13.25 -7.957 1 75.62 362 VAL A CA 1
ATOM 2859 C C . VAL A 1 362 ? 28.516 14.336 -8.352 1 75.62 362 VAL A C 1
ATOM 2861 O O . VAL A 1 362 ? 28.031 15.086 -7.496 1 75.62 362 VAL A O 1
ATOM 2864 N N . ASN A 1 363 ? 28.156 14.211 -9.602 1 81.25 363 ASN A N 1
ATOM 2865 C CA . ASN A 1 363 ? 27.219 15.234 -10.07 1 81.25 363 ASN A CA 1
ATOM 2866 C C . ASN A 1 363 ? 25.828 15.055 -9.469 1 81.25 363 ASN A C 1
ATOM 2868 O O . ASN A 1 363 ? 25.344 13.93 -9.352 1 81.25 363 ASN A O 1
ATOM 2872 N N . GLY A 1 364 ? 25.281 16.078 -8.898 1 89.75 364 GLY A N 1
ATOM 2873 C CA . GLY A 1 364 ? 23.922 16.047 -8.391 1 89.75 364 GLY A CA 1
ATOM 2874 C C . GLY A 1 364 ? 23.844 15.867 -6.891 1 89.75 364 GLY A C 1
ATOM 2875 O O . GLY A 1 364 ? 22.75 15.938 -6.309 1 89.75 364 GLY A O 1
ATOM 2876 N N . ILE A 1 365 ? 24.984 15.461 -6.336 1 88.81 365 ILE A N 1
ATOM 2877 C CA . ILE A 1 365 ? 25.016 15.32 -4.883 1 88.81 365 ILE A CA 1
ATOM 2878 C C . ILE A 1 365 ? 24.641 16.641 -4.227 1 88.81 365 ILE A C 1
ATOM 2880 O O . ILE A 1 365 ? 25.094 17.703 -4.656 1 88.81 365 ILE A O 1
ATOM 2884 N N . GLY A 1 366 ? 23.75 16.562 -3.262 1 91.81 366 GLY A N 1
ATOM 2885 C CA . GLY A 1 366 ? 23.328 17.734 -2.512 1 91.81 366 GLY A CA 1
ATOM 2886 C C . GLY A 1 366 ? 22.219 18.5 -3.182 1 91.81 366 GLY A C 1
ATOM 2887 O O . GLY A 1 366 ? 21.625 19.406 -2.58 1 91.81 366 GLY A O 1
ATOM 2888 N N . VAL A 1 367 ? 21.859 18.141 -4.422 1 95.44 367 VAL A N 1
ATOM 2889 C CA . VAL A 1 367 ? 20.875 18.906 -5.176 1 95.44 367 VAL A CA 1
ATOM 2890 C C . VAL A 1 367 ? 19.469 18.359 -4.891 1 95.44 367 VAL A C 1
ATOM 2892 O O . VAL A 1 367 ? 19.25 17.141 -4.941 1 95.44 367 VAL A O 1
ATOM 2895 N N . ILE A 1 368 ? 18.562 19.25 -4.582 1 97.25 368 ILE A N 1
ATOM 2896 C CA . ILE A 1 368 ? 17.156 18.922 -4.387 1 97.25 368 ILE A CA 1
ATOM 2897 C C . ILE A 1 368 ? 16.328 19.484 -5.543 1 97.25 368 ILE A C 1
ATOM 2899 O O . ILE A 1 368 ? 16.547 20.625 -5.965 1 97.25 368 ILE A O 1
ATOM 2903 N N . GLY A 1 369 ? 15.547 18.703 -6.156 1 98.25 369 GLY A N 1
ATOM 2904 C CA . GLY A 1 369 ? 14.5 19.156 -7.047 1 98.25 369 GLY A CA 1
ATOM 2905 C C . GLY A 1 369 ? 13.117 19.109 -6.418 1 98.25 369 GLY A C 1
ATOM 2906 O O . GLY A 1 369 ? 12.797 18.172 -5.688 1 98.25 369 GLY A O 1
ATOM 2907 N N . VAL A 1 370 ? 12.344 20.141 -6.609 1 98.44 370 VAL A N 1
ATOM 2908 C CA . VAL A 1 370 ? 11 20.219 -6.039 1 98.44 370 VAL A CA 1
ATOM 2909 C C . VAL A 1 370 ? 9.969 20.344 -7.16 1 98.44 370 VAL A C 1
ATOM 2911 O O . VAL A 1 370 ? 10.07 21.219 -8.008 1 98.44 370 VAL A O 1
ATOM 2914 N N . ILE A 1 371 ? 9.008 19.469 -7.164 1 98.31 371 ILE A N 1
ATOM 2915 C CA . ILE A 1 371 ? 7.98 19.5 -8.203 1 98.31 371 ILE A CA 1
ATOM 2916 C C . ILE A 1 371 ? 6.637 19.094 -7.617 1 98.31 371 ILE A C 1
ATOM 2918 O O . ILE A 1 371 ? 6.57 18.203 -6.754 1 98.31 371 ILE A O 1
ATOM 2922 N N . GLU A 1 372 ? 5.566 19.703 -8.016 1 97.44 372 GLU A N 1
ATOM 2923 C CA . GLU A 1 372 ? 4.203 19.312 -7.66 1 97.44 372 GLU A CA 1
ATOM 2924 C C . GLU A 1 372 ? 3.533 18.547 -8.797 1 97.44 372 GLU A C 1
ATOM 2926 O O . GLU A 1 372 ? 3.23 19.109 -9.844 1 97.44 372 GLU A O 1
ATOM 2931 N N . CYS A 1 373 ? 3.227 17.312 -8.523 1 97.25 373 CYS A N 1
ATOM 2932 C CA . CYS A 1 373 ? 2.793 16.391 -9.57 1 97.25 373 CYS A CA 1
ATOM 2933 C C . CYS A 1 373 ? 1.3 16.109 -9.461 1 97.25 373 CYS A C 1
ATOM 2935 O O . CYS A 1 373 ? 0.887 14.961 -9.344 1 97.25 373 CYS A O 1
ATOM 2937 N N . ASN A 1 374 ? 0.445 17.125 -9.688 1 95.75 374 ASN A N 1
ATOM 2938 C CA . ASN A 1 374 ? -1.002 16.969 -9.57 1 95.75 374 ASN A CA 1
ATOM 2939 C C . ASN A 1 374 ? -1.575 16.156 -10.734 1 95.75 374 ASN A C 1
ATOM 2941 O O . ASN A 1 374 ? -2.723 15.719 -10.68 1 95.75 374 ASN A O 1
ATOM 2945 N N . PHE A 1 375 ? -0.746 15.891 -11.734 1 95.12 375 PHE A N 1
ATOM 2946 C CA . PHE A 1 375 ? -1.164 15.164 -12.93 1 95.12 375 PHE A CA 1
ATOM 2947 C C . PHE A 1 375 ? -0.892 13.672 -12.773 1 95.12 375 PHE A C 1
ATOM 2949 O O . PHE A 1 375 ? -1.293 12.867 -13.625 1 95.12 375 PHE A O 1
ATOM 2956 N N . LEU A 1 376 ? -0.21 13.281 -11.75 1 96 376 LEU A N 1
ATOM 2957 C CA . LEU A 1 376 ? 0.027 11.875 -11.453 1 96 376 LEU A CA 1
ATOM 2958 C C . LEU A 1 376 ? -0.986 11.359 -10.438 1 96 376 LEU A C 1
ATOM 2960 O O . LEU A 1 376 ? -1.678 12.148 -9.789 1 96 376 LEU A O 1
ATOM 2964 N N . GLU A 1 377 ? -1.116 10.062 -10.328 1 94.12 377 GLU A N 1
ATOM 2965 C CA . GLU A 1 377 ? -2.031 9.43 -9.383 1 94.12 377 GLU A CA 1
ATOM 2966 C C . GLU A 1 377 ? -1.275 8.844 -8.195 1 94.12 377 GLU A C 1
ATOM 2968 O O . GLU A 1 377 ? -0.563 7.848 -8.328 1 94.12 377 GLU A O 1
ATOM 2973 N N . PRO A 1 378 ? -1.456 9.422 -7.012 1 97.06 378 PRO A N 1
ATOM 2974 C CA . PRO A 1 378 ? -0.797 8.852 -5.836 1 97.06 378 PRO A CA 1
ATOM 2975 C C . PRO A 1 378 ? -1.461 7.559 -5.359 1 97.06 378 PRO A C 1
ATOM 2977 O O . PRO A 1 378 ? -2.639 7.324 -5.641 1 97.06 378 PRO A O 1
ATOM 2980 N N . THR A 1 379 ? -0.707 6.723 -4.695 1 97.44 379 THR A N 1
ATOM 2981 C CA . THR A 1 379 ? -1.275 5.586 -3.979 1 97.44 379 THR A CA 1
ATOM 2982 C C . THR A 1 379 ? -2.18 6.059 -2.844 1 97.44 379 THR A C 1
ATOM 2984 O O . THR A 1 379 ? -2.076 7.203 -2.395 1 97.44 379 THR A O 1
ATOM 2987 N N . HIS A 1 380 ? -3.051 5.137 -2.373 1 97.06 380 HIS A N 1
ATOM 2988 C CA . HIS A 1 380 ? -4.02 5.523 -1.354 1 97.06 380 HIS A CA 1
ATOM 2989 C C . HIS A 1 380 ? -3.326 5.902 -0.049 1 97.06 380 HIS A C 1
ATOM 2991 O O . HIS A 1 380 ? -3.875 6.656 0.756 1 97.06 380 HIS A O 1
ATOM 2997 N N . ASN A 1 381 ? -2.148 5.355 0.203 1 96.19 381 ASN A N 1
ATOM 2998 C CA . ASN A 1 381 ? -1.416 5.68 1.422 1 96.19 381 ASN A CA 1
ATOM 2999 C C . ASN A 1 381 ? -0.515 6.895 1.227 1 96.19 381 ASN A C 1
ATOM 3001 O O . ASN A 1 381 ? 0.159 7.332 2.162 1 96.19 381 ASN A O 1
ATOM 3005 N N . LYS A 1 382 ? -0.424 7.398 -0.04 1 97.5 382 LYS A N 1
ATOM 3006 C CA . LYS A 1 382 ? 0.275 8.633 -0.403 1 97.5 382 LYS A CA 1
ATOM 3007 C C . LYS A 1 382 ? 1.779 8.492 -0.184 1 97.5 382 LYS A C 1
ATOM 3009 O O . LYS A 1 382 ? 2.422 9.406 0.339 1 97.5 382 LYS A O 1
ATOM 3014 N N . GLN A 1 383 ? 2.316 7.312 -0.482 1 96.75 383 GLN A N 1
ATOM 3015 C CA . GLN A 1 383 ? 3.75 7.098 -0.318 1 96.75 383 GLN A CA 1
ATOM 3016 C C . GLN A 1 383 ? 4.43 6.875 -1.666 1 96.75 383 GLN A C 1
ATOM 3018 O O . GLN A 1 383 ? 5.656 6.781 -1.739 1 96.75 383 GLN A O 1
ATOM 3023 N N . ASP A 1 384 ? 3.615 6.812 -2.711 1 96.94 384 ASP A N 1
ATOM 3024 C CA . ASP A 1 384 ? 4.129 6.598 -4.062 1 96.94 384 ASP A CA 1
ATOM 3025 C C . ASP A 1 384 ? 3.105 7.02 -5.113 1 96.94 384 ASP A C 1
ATOM 3027 O O . ASP A 1 384 ? 2.008 7.465 -4.773 1 96.94 384 ASP A O 1
ATOM 3031 N N . PHE A 1 385 ? 3.557 6.996 -6.371 1 96.81 385 PHE A N 1
ATOM 3032 C CA . PHE A 1 385 ? 2.66 7.199 -7.504 1 96.81 385 PHE A CA 1
ATOM 3033 C C . PHE A 1 385 ? 2.463 5.902 -8.273 1 96.81 385 PHE A C 1
ATOM 3035 O O . PHE A 1 385 ? 3.322 5.02 -8.25 1 96.81 385 PHE A O 1
ATOM 3042 N N . GLU A 1 386 ? 1.271 5.82 -8.914 1 93.5 386 GLU A N 1
ATOM 3043 C CA . GLU A 1 386 ? 1.064 4.711 -9.836 1 93.5 386 GLU A CA 1
ATOM 3044 C C . GLU A 1 386 ? 2.156 4.672 -10.906 1 93.5 386 GLU A C 1
ATOM 3046 O O . GLU A 1 386 ? 2.463 5.691 -11.523 1 93.5 386 GLU A O 1
ATOM 3051 N N . ASN A 1 387 ? 2.773 3.51 -11.047 1 90.5 387 ASN A N 1
ATOM 3052 C CA . ASN A 1 387 ? 3.842 3.348 -12.031 1 90.5 387 ASN A CA 1
ATOM 3053 C C . ASN A 1 387 ? 3.285 3.145 -13.438 1 90.5 387 ASN A C 1
ATOM 3055 O O . ASN A 1 387 ? 3.408 2.061 -14.008 1 90.5 387 ASN A O 1
ATOM 3059 N N . ASN A 1 388 ? 2.719 4.133 -14 1 88.62 388 ASN A N 1
ATOM 3060 C CA . ASN A 1 388 ? 2.225 4.141 -15.375 1 88.62 388 ASN A CA 1
ATOM 3061 C C . ASN A 1 388 ? 3.139 4.945 -16.297 1 88.62 388 ASN A C 1
ATOM 3063 O O . ASN A 1 388 ? 4.215 5.379 -15.883 1 88.62 388 ASN A O 1
ATOM 3067 N N . ASP A 1 389 ? 2.783 5.09 -17.516 1 86.12 389 ASP A N 1
ATOM 3068 C CA . ASP A 1 389 ? 3.604 5.758 -18.531 1 86.12 389 ASP A CA 1
ATOM 3069 C C . ASP A 1 389 ? 3.854 7.215 -18.141 1 86.12 389 ASP A C 1
ATOM 3071 O O . ASP A 1 389 ? 4.957 7.73 -18.328 1 86.12 389 ASP A O 1
ATOM 3075 N N . ASN A 1 390 ? 2.85 7.93 -17.641 1 89.69 390 ASN A N 1
ATOM 3076 C CA . ASN A 1 390 ? 2.994 9.32 -17.234 1 89.69 390 ASN A CA 1
ATOM 3077 C C . ASN A 1 390 ? 4.051 9.477 -16.141 1 89.69 390 ASN A C 1
ATOM 3079 O O . ASN A 1 390 ? 4.859 10.414 -16.188 1 89.69 390 ASN A O 1
ATOM 3083 N N . TYR A 1 391 ? 4 8.625 -15.258 1 93.31 391 TYR A N 1
ATOM 3084 C CA . TYR A 1 391 ? 4.977 8.664 -14.172 1 93.31 391 TYR A CA 1
ATOM 3085 C C . TYR A 1 391 ? 6.387 8.43 -14.703 1 93.31 391 TYR A C 1
ATOM 3087 O O . TYR A 1 391 ? 7.312 9.172 -14.359 1 93.31 391 TYR A O 1
ATOM 3095 N N . ARG A 1 392 ? 6.582 7.445 -15.461 1 89.06 392 ARG A N 1
ATOM 3096 C CA . ARG A 1 392 ? 7.898 7.102 -15.992 1 89.06 392 ARG A CA 1
ATOM 3097 C C . ARG A 1 392 ? 8.469 8.234 -16.828 1 89.06 392 ARG A C 1
ATOM 3099 O O . ARG A 1 392 ? 9.656 8.547 -16.75 1 89.06 392 ARG A O 1
ATOM 3106 N N . LYS A 1 393 ? 7.621 8.828 -17.641 1 90.88 393 LYS A N 1
ATOM 3107 C CA . LYS A 1 393 ? 8.047 9.977 -18.438 1 90.88 393 LYS A CA 1
ATOM 3108 C C . LYS A 1 393 ? 8.445 11.148 -17.547 1 90.88 393 LYS A C 1
ATOM 3110 O O . LYS A 1 393 ? 9.391 11.875 -17.859 1 90.88 393 LYS A O 1
ATOM 3115 N N . THR A 1 394 ? 7.703 11.273 -16.484 1 94.56 394 THR A N 1
ATOM 3116 C CA . THR A 1 394 ? 8.016 12.336 -15.539 1 94.56 394 THR A CA 1
ATOM 3117 C C . THR A 1 394 ? 9.406 12.125 -14.938 1 94.56 394 THR A C 1
ATOM 3119 O O . THR A 1 394 ? 10.211 13.055 -14.883 1 94.56 394 THR A O 1
ATOM 3122 N N . ILE A 1 395 ? 9.672 10.938 -14.516 1 94.38 395 ILE A N 1
ATOM 3123 C CA . ILE A 1 395 ? 10.953 10.625 -13.898 1 94.38 395 ILE A CA 1
ATOM 3124 C C . ILE A 1 395 ? 12.086 10.844 -14.898 1 94.38 395 ILE A C 1
ATOM 3126 O O . ILE A 1 395 ? 13.125 11.398 -14.562 1 94.38 395 ILE A O 1
ATOM 3130 N N . SER A 1 396 ? 11.867 10.438 -16.141 1 92.06 396 SER A N 1
ATOM 3131 C CA . SER A 1 396 ? 12.852 10.617 -17.188 1 92.06 396 SER A CA 1
ATOM 3132 C C . SER A 1 396 ? 13.125 12.102 -17.453 1 92.06 396 SER A C 1
ATOM 3134 O O . SER A 1 396 ? 14.281 12.508 -17.594 1 92.06 396 SER A O 1
ATOM 3136 N N . SER A 1 397 ? 12.07 12.852 -17.5 1 94.62 397 SER A N 1
ATOM 3137 C CA . SER A 1 397 ? 12.219 14.281 -17.719 1 94.62 397 SER A CA 1
ATOM 3138 C C . SER A 1 397 ? 12.953 14.953 -16.562 1 94.62 397 SER A C 1
ATOM 3140 O O . SER A 1 397 ? 13.789 15.828 -16.766 1 94.62 397 SER A O 1
ATOM 3142 N N . LEU A 1 398 ? 12.633 14.539 -15.359 1 96.69 398 LEU A N 1
ATOM 3143 C CA . LEU A 1 398 ? 13.289 15.086 -14.18 1 96.69 398 LEU A CA 1
ATOM 3144 C C . LEU A 1 398 ? 14.781 14.766 -14.195 1 96.69 398 LEU A C 1
ATOM 3146 O O . LEU A 1 398 ? 15.602 15.602 -13.812 1 96.69 398 LEU A O 1
ATOM 3150 N N . ALA A 1 399 ? 15.102 13.602 -14.617 1 94.19 399 ALA A N 1
ATOM 3151 C CA . ALA A 1 399 ? 16.5 13.195 -14.727 1 94.19 399 ALA A CA 1
ATOM 3152 C C . ALA A 1 399 ? 17.266 14.109 -15.688 1 94.19 399 ALA A C 1
ATOM 3154 O O . ALA A 1 399 ? 18.359 14.578 -15.375 1 94.19 399 ALA A O 1
ATOM 3155 N N . THR A 1 400 ? 16.672 14.375 -16.828 1 94.5 400 THR A N 1
ATOM 3156 C CA . THR A 1 400 ? 17.266 15.211 -17.859 1 94.5 400 THR A CA 1
ATOM 3157 C C . THR A 1 400 ? 17.453 16.641 -17.344 1 94.5 400 THR A C 1
ATOM 3159 O O . THR A 1 400 ? 18.516 17.234 -17.516 1 94.5 400 THR A O 1
ATOM 3162 N N . LYS A 1 401 ? 16.422 17.125 -16.75 1 96.5 401 LYS A N 1
ATOM 3163 C CA . LYS A 1 401 ? 16.453 18.516 -16.281 1 96.5 401 LYS A CA 1
ATOM 3164 C C . LYS A 1 401 ? 17.438 18.688 -15.125 1 96.5 401 LYS A C 1
ATOM 3166 O O . LYS A 1 401 ? 18.031 19.75 -14.961 1 96.5 401 LYS A O 1
ATOM 3171 N N . LEU A 1 402 ? 17.469 17.703 -14.305 1 96.44 402 LEU A N 1
ATOM 3172 C CA . LEU A 1 402 ? 18.469 17.719 -13.234 1 96.44 402 LEU A CA 1
ATOM 3173 C C . LEU A 1 402 ? 19.875 17.797 -13.805 1 96.44 402 LEU A C 1
ATOM 3175 O O . LEU A 1 402 ? 20.703 18.562 -13.32 1 96.44 402 LEU A O 1
ATOM 3179 N N . GLU A 1 403 ? 20.156 17.016 -14.773 1 93.88 403 GLU A N 1
ATOM 3180 C CA . GLU A 1 403 ? 21.469 17.016 -15.414 1 93.88 403 GLU A CA 1
ATOM 3181 C C . GLU A 1 403 ? 21.781 18.375 -16.016 1 93.88 403 GLU A C 1
ATOM 3183 O O . GLU A 1 403 ? 22.906 18.859 -15.922 1 93.88 403 GLU A O 1
ATOM 3188 N N . GLU A 1 404 ? 20.828 18.922 -16.672 1 94.94 404 GLU A N 1
ATOM 3189 C CA . GLU A 1 404 ? 20.984 20.25 -17.266 1 94.94 404 GLU A CA 1
ATOM 3190 C C . GLU A 1 404 ? 21.312 21.297 -16.203 1 94.94 404 GLU A C 1
ATOM 3192 O O . GLU A 1 404 ? 22.156 22.172 -16.422 1 94.94 404 GLU A O 1
ATOM 3197 N N . TYR A 1 405 ? 20.625 21.219 -15.117 1 95.81 405 TYR A N 1
ATOM 3198 C CA . TYR A 1 405 ? 20.906 22.125 -14.008 1 95.81 405 TYR A CA 1
ATOM 3199 C C . TYR A 1 405 ? 22.328 21.984 -13.516 1 95.81 405 TYR A C 1
ATOM 3201 O O . TYR A 1 405 ? 23.031 22.969 -13.328 1 95.81 405 TYR A O 1
ATOM 3209 N N . CYS A 1 406 ? 22.719 20.766 -13.297 1 92.94 406 CYS A N 1
ATOM 3210 C CA . CYS A 1 406 ? 24.062 20.5 -12.781 1 92.94 406 CYS A CA 1
ATOM 3211 C C . CYS A 1 406 ? 25.125 21 -13.75 1 92.94 406 CYS A C 1
ATOM 3213 O O . CYS A 1 406 ? 26.125 21.609 -13.328 1 92.94 406 CYS A O 1
ATOM 3215 N N . LYS A 1 407 ? 24.906 20.781 -14.992 1 91.88 407 LYS A N 1
ATOM 3216 C CA . LYS A 1 407 ? 25.844 21.25 -16.016 1 91.88 407 LYS A CA 1
ATOM 3217 C C . LYS A 1 407 ? 25.906 22.781 -16.031 1 91.88 407 LYS A C 1
ATOM 3219 O O . LYS A 1 407 ? 27 23.344 -16.203 1 91.88 407 LYS A O 1
ATOM 3224 N N . GLU A 1 408 ? 24.797 23.359 -15.891 1 92.38 408 GLU A N 1
ATOM 3225 C CA . GLU A 1 408 ? 24.75 24.828 -15.875 1 92.38 408 GLU A CA 1
ATOM 3226 C C . GLU A 1 408 ? 25.531 25.391 -14.695 1 92.38 408 GLU A C 1
ATOM 3228 O O . GLU A 1 408 ? 26.25 26.375 -14.836 1 92.38 408 GLU A O 1
ATOM 3233 N N . ILE A 1 409 ? 25.344 24.812 -13.562 1 90.44 409 ILE A N 1
ATOM 3234 C CA . ILE A 1 409 ? 26.047 25.266 -12.359 1 90.44 409 ILE A CA 1
ATOM 3235 C C . ILE A 1 409 ? 27.547 25.109 -12.547 1 90.44 409 ILE A C 1
ATOM 3237 O O . ILE A 1 409 ? 28.328 25.984 -12.18 1 90.44 409 ILE A O 1
ATOM 3241 N N . GLN A 1 410 ? 27.953 24.062 -13.07 1 87.31 410 GLN A N 1
ATOM 3242 C CA . GLN A 1 410 ? 29.375 23.797 -13.32 1 87.31 410 GLN A CA 1
ATOM 3243 C C . GLN A 1 410 ? 29.953 24.812 -14.312 1 87.31 410 GLN A C 1
ATOM 3245 O O . GLN A 1 410 ? 31.078 25.281 -14.141 1 87.31 410 GLN A O 1
ATOM 3250 N N . TYR A 1 411 ? 29.234 25 -15.297 1 88 411 TYR A N 1
ATOM 3251 C CA . TYR A 1 411 ? 29.656 25.938 -16.328 1 88 411 TYR A CA 1
ATOM 3252 C C . TYR A 1 411 ? 29.828 27.328 -15.758 1 88 411 TYR A C 1
ATOM 3254 O O . TYR A 1 411 ? 30.844 28 -16.031 1 88 411 TYR A O 1
ATOM 3262 N N . LYS A 1 412 ? 28.875 27.781 -15.008 1 86.56 412 LYS A N 1
ATOM 3263 C CA . LYS A 1 412 ? 28.922 29.109 -14.406 1 86.56 412 LYS A CA 1
ATOM 3264 C C . LYS A 1 412 ? 30.078 29.234 -13.43 1 86.56 412 LYS A C 1
ATOM 3266 O O . LYS A 1 412 ? 30.703 30.297 -13.336 1 86.56 412 LYS A O 1
ATOM 3271 N N . ARG A 1 413 ? 30.359 28.25 -12.766 1 83.69 413 ARG A N 1
ATOM 3272 C CA . ARG A 1 413 ? 31.453 28.266 -11.805 1 83.69 413 ARG A CA 1
ATOM 3273 C C . ARG A 1 413 ? 32.812 28.266 -12.508 1 83.69 413 ARG A C 1
ATOM 3275 O O . ARG A 1 413 ? 33.75 28.875 -12.039 1 83.69 413 ARG A O 1
ATOM 3282 N N . GLY A 1 414 ? 32.875 27.438 -13.492 1 78 414 GLY A N 1
ATOM 3283 C CA . GLY A 1 414 ? 34.094 27.438 -14.281 1 78 414 GLY A CA 1
ATOM 3284 C C . GLY A 1 414 ? 34.438 28.812 -14.844 1 78 414 GLY A C 1
ATOM 3285 O O . GLY A 1 414 ? 35.594 29.203 -14.852 1 78 414 GLY A O 1
ATOM 3286 N N . LYS A 1 415 ? 33.625 29.547 -15.234 1 78.62 415 LYS A N 1
ATOM 3287 C CA . LYS A 1 415 ? 33.812 30.891 -15.781 1 78.62 415 LYS A CA 1
ATOM 3288 C C . LYS A 1 415 ? 34.25 31.875 -14.688 1 78.62 415 LYS A C 1
ATOM 3290 O O . LYS A 1 415 ? 35 32.812 -14.945 1 78.62 415 LYS A O 1
ATOM 3295 N N . ALA A 1 416 ? 33.75 31.625 -13.484 1 74.19 416 ALA A N 1
ATOM 3296 C CA . ALA A 1 416 ? 34.062 32.5 -12.359 1 74.19 416 ALA A CA 1
ATOM 3297 C C . ALA A 1 416 ? 35.406 32.125 -11.711 1 74.19 416 ALA A C 1
ATOM 3299 O O . ALA A 1 416 ? 35.844 32.75 -10.75 1 74.19 416 ALA A O 1
ATOM 3300 N N . SER A 1 417 ? 36.156 31.266 -12.234 1 69.12 417 SER A N 1
ATOM 3301 C CA . SER A 1 417 ? 37.469 30.797 -11.766 1 69.12 417 SER A CA 1
ATOM 3302 C C . SER A 1 417 ? 37.375 30.281 -10.336 1 69.12 417 SER A C 1
ATOM 3304 O O . SER A 1 417 ? 38.312 30.484 -9.547 1 69.12 417 SER A O 1
ATOM 3306 N N . ASN A 1 418 ? 36.281 29.891 -9.945 1 60.91 418 ASN A N 1
ATOM 3307 C CA . ASN A 1 418 ? 36.156 29.297 -8.617 1 60.91 418 ASN A CA 1
ATOM 3308 C C . ASN A 1 418 ? 36.375 27.797 -8.656 1 60.91 418 ASN A C 1
ATOM 3310 O O . ASN A 1 418 ? 35.625 27.047 -9.266 1 60.91 418 ASN A O 1
ATOM 3314 N N . ASN A 1 419 ? 37.5 27.375 -8.078 1 64 419 ASN A N 1
ATOM 3315 C CA . ASN A 1 419 ? 37.969 26 -8.211 1 64 419 ASN A CA 1
ATOM 3316 C C . ASN A 1 419 ? 37.344 25.078 -7.176 1 64 419 ASN A C 1
ATOM 3318 O O . ASN A 1 419 ? 37.562 23.859 -7.188 1 64 419 ASN A O 1
ATOM 3322 N N . VAL A 1 420 ? 36.594 25.688 -6.238 1 68.94 420 VAL A N 1
ATOM 3323 C CA . VAL A 1 420 ? 36.031 24.797 -5.234 1 68.94 420 VAL A CA 1
ATOM 3324 C C . VAL A 1 420 ? 34.625 24.359 -5.672 1 68.94 420 VAL A C 1
ATOM 3326 O O . VAL A 1 420 ? 33.781 25.203 -5.961 1 68.94 420 VAL A O 1
ATOM 3329 N N . PRO A 1 421 ? 34.5 23.094 -5.766 1 67.88 421 PRO A N 1
ATOM 3330 C CA . PRO A 1 421 ? 33.156 22.609 -6.129 1 67.88 421 PRO A CA 1
ATOM 3331 C C . PRO A 1 421 ? 32.062 23.125 -5.195 1 67.88 421 PRO A C 1
ATOM 3333 O O . PRO A 1 421 ? 32.281 23.266 -3.99 1 67.88 421 PRO A O 1
ATOM 3336 N N . VAL A 1 422 ? 30.984 23.562 -5.738 1 72.56 422 VAL A N 1
ATOM 3337 C CA . VAL A 1 422 ? 29.859 24.125 -4.988 1 72.56 422 VAL A CA 1
ATOM 3338 C C . VAL A 1 422 ? 29.484 23.188 -3.842 1 72.56 422 VAL A C 1
ATOM 3340 O O . VAL A 1 422 ? 29.125 23.641 -2.752 1 72.56 422 VAL A O 1
ATOM 3343 N N . GLU A 1 423 ? 29.656 21.906 -4.055 1 69.69 423 GLU A N 1
ATOM 3344 C CA . GLU A 1 423 ? 29.297 20.891 -3.068 1 69.69 423 GLU A CA 1
ATOM 3345 C C . GLU A 1 423 ? 30.078 21.078 -1.775 1 69.69 423 GLU A C 1
ATOM 3347 O O . GLU A 1 423 ? 29.609 20.734 -0.693 1 69.69 423 GLU A O 1
ATOM 3352 N N . ASP A 1 424 ? 31.172 21.75 -1.901 1 69.88 424 ASP A N 1
ATOM 3353 C CA . ASP A 1 424 ? 32.094 21.828 -0.775 1 69.88 424 ASP A CA 1
ATOM 3354 C C . ASP A 1 424 ? 32 23.188 -0.089 1 69.88 424 ASP A C 1
ATOM 3356 O O . ASP A 1 424 ? 32.719 23.438 0.892 1 69.88 424 ASP A O 1
ATOM 3360 N N . THR A 1 425 ? 31.156 24.078 -0.581 1 71.69 425 THR A N 1
ATOM 3361 C CA . THR A 1 425 ? 31.047 25.406 0.005 1 71.69 425 THR A CA 1
ATOM 3362 C C . THR A 1 425 ? 29.828 25.484 0.921 1 71.69 425 THR A C 1
ATOM 3364 O O . THR A 1 425 ? 28.828 24.797 0.702 1 71.69 425 THR A O 1
ATOM 3367 N N . GLU A 1 426 ? 30.062 26.219 2.002 1 73.44 426 GLU A N 1
ATOM 3368 C CA . GLU A 1 426 ? 28.922 26.5 2.873 1 73.44 426 GLU A CA 1
ATOM 3369 C C . GLU A 1 426 ? 27.828 27.25 2.127 1 73.44 426 GLU A C 1
ATOM 3371 O O . GLU A 1 426 ? 28.109 28.25 1.448 1 73.44 426 GLU A O 1
ATOM 3376 N N . LYS A 1 427 ? 26.656 26.625 2.223 1 82.44 427 LYS A N 1
ATOM 3377 C CA . LYS A 1 427 ? 25.547 27.172 1.449 1 82.44 427 LYS A CA 1
ATOM 3378 C C . LYS A 1 427 ? 24.453 27.719 2.365 1 82.44 427 LYS A C 1
ATOM 3380 O O . LYS A 1 427 ? 24.203 27.188 3.443 1 82.44 427 LYS A O 1
ATOM 3385 N N . SER A 1 428 ? 23.969 28.906 2 1 86.56 428 SER A N 1
ATOM 3386 C CA . SER A 1 428 ? 22.781 29.484 2.631 1 86.56 428 SER A CA 1
ATOM 3387 C C . SER A 1 428 ? 21.641 29.609 1.637 1 86.56 428 SER A C 1
ATOM 3389 O O . SER A 1 428 ? 21.859 29.734 0.431 1 86.56 428 SER A O 1
ATOM 3391 N N . PRO A 1 429 ? 20.469 29.516 2.162 1 90.62 429 PRO A N 1
ATOM 3392 C CA . PRO A 1 429 ? 19.328 29.641 1.25 1 90.62 429 PRO A CA 1
ATOM 3393 C C . PRO A 1 429 ? 19.328 30.984 0.51 1 90.62 429 PRO A C 1
ATOM 3395 O O . PRO A 1 429 ? 19.766 32 1.062 1 90.62 429 PRO A O 1
ATOM 3398 N N . ASP A 1 430 ? 18.844 30.969 -0.695 1 89.38 430 ASP A N 1
ATOM 3399 C CA . ASP A 1 430 ? 18.766 32.188 -1.487 1 89.38 430 ASP A CA 1
ATOM 3400 C C . ASP A 1 430 ? 17.781 33.188 -0.872 1 89.38 430 ASP A C 1
ATOM 3402 O O . ASP A 1 430 ? 17.922 34.406 -1.049 1 89.38 430 ASP A O 1
ATOM 3406 N N . GLN A 1 431 ? 16.812 32.625 -0.24 1 88.75 431 GLN A N 1
ATOM 3407 C CA . GLN A 1 431 ? 15.797 33.406 0.47 1 88.75 431 GLN A CA 1
ATOM 3408 C C . GLN A 1 431 ? 15.484 32.781 1.83 1 88.75 431 GLN A C 1
ATOM 3410 O O . GLN A 1 431 ? 15.719 31.609 2.045 1 88.75 431 GLN A O 1
ATOM 3415 N N . ASN A 1 432 ? 15.008 33.656 2.684 1 90.38 432 ASN A N 1
ATOM 3416 C CA . ASN A 1 432 ? 14.578 33.219 3.998 1 90.38 432 ASN A CA 1
ATOM 3417 C C . ASN A 1 432 ? 13.117 33.562 4.258 1 90.38 432 ASN A C 1
ATOM 3419 O O . ASN A 1 432 ? 12.695 34.688 4.031 1 90.38 432 ASN A O 1
ATOM 3423 N N . TRP A 1 433 ? 12.438 32.594 4.617 1 92.69 433 TRP A N 1
ATOM 3424 C CA . TRP A 1 433 ? 11.016 32.781 4.883 1 92.69 433 TRP A CA 1
ATOM 3425 C C . TRP A 1 433 ? 10.648 32.25 6.266 1 92.69 433 TRP A C 1
ATOM 3427 O O . TRP A 1 433 ? 11.266 31.297 6.758 1 92.69 433 TRP A O 1
ATOM 3437 N N . VAL A 1 434 ? 9.664 32.906 6.887 1 94.06 434 VAL A N 1
ATOM 3438 C CA . VAL A 1 434 ? 9.188 32.469 8.195 1 94.06 434 VAL A CA 1
ATOM 3439 C C . VAL A 1 434 ? 7.664 32.594 8.258 1 94.06 434 VAL A C 1
ATOM 3441 O O . VAL A 1 434 ? 7.082 33.469 7.621 1 94.06 434 VAL A O 1
ATOM 3444 N N . GLN A 1 435 ? 7.051 31.688 8.898 1 95.06 435 GLN A N 1
ATOM 3445 C CA . GLN A 1 435 ? 5.602 31.719 9.062 1 95.06 435 GLN A CA 1
ATOM 3446 C C . GLN A 1 435 ? 5.207 32.438 10.352 1 95.06 435 GLN A C 1
ATOM 3448 O O . GLN A 1 435 ? 5.793 32.156 11.414 1 95.06 435 GLN A O 1
ATOM 3453 N N . CYS A 1 436 ? 4.23 33.312 10.242 1 95.81 436 CYS A N 1
ATOM 3454 C CA . CYS A 1 436 ? 3.693 33.969 11.414 1 95.81 436 CYS A CA 1
ATOM 3455 C C . CYS A 1 436 ? 2.848 33.031 12.25 1 95.81 436 CYS A C 1
ATOM 3457 O O . CYS A 1 436 ? 1.996 32.312 11.719 1 95.81 436 CYS A O 1
ATOM 3459 N N . SER A 1 437 ? 2.992 33 13.547 1 94.06 437 SER A N 1
ATOM 3460 C CA . SER A 1 437 ? 2.287 32.062 14.438 1 94.06 437 SER A CA 1
ATOM 3461 C C . SER A 1 437 ? 0.851 32.531 14.672 1 94.06 437 SER A C 1
ATOM 3463 O O . SER A 1 437 ? 0.023 31.75 15.164 1 94.06 437 SER A O 1
ATOM 3465 N N . SER A 1 438 ? 0.589 33.75 14.273 1 93.56 438 SER A N 1
ATOM 3466 C CA . SER A 1 438 ? -0.75 34.281 14.484 1 93.56 438 SER A CA 1
ATOM 3467 C C . SER A 1 438 ? -1.593 34.188 13.219 1 93.56 438 SER A C 1
ATOM 3469 O O . SER A 1 438 ? -2.537 33.375 13.156 1 93.56 438 SER A O 1
ATOM 3471 N N . CYS A 1 439 ? -1.191 34.844 12.156 1 94.19 439 CYS A N 1
ATOM 3472 C CA . CYS A 1 439 ? -1.992 34.906 10.938 1 94.19 439 CYS A CA 1
ATOM 3473 C C . CYS A 1 439 ? -1.656 33.719 10.016 1 94.19 439 CYS A C 1
ATOM 3475 O O . CYS A 1 439 ? -2.365 33.469 9.039 1 94.19 439 CYS A O 1
ATOM 3477 N N . GLN A 1 440 ? -0.607 33 10.266 1 93.56 440 GLN A N 1
ATOM 3478 C CA . GLN A 1 440 ? -0.162 31.781 9.57 1 93.56 440 GLN A CA 1
ATOM 3479 C C . GLN A 1 440 ? 0.327 32.125 8.164 1 93.56 440 GLN A C 1
ATOM 3481 O O . GLN A 1 440 ? 0.581 31.219 7.359 1 93.56 440 GLN A O 1
ATOM 3486 N N . GLN A 1 441 ? 0.499 33.406 7.867 1 94.06 441 GLN A N 1
ATOM 3487 C CA . GLN A 1 441 ? 1.065 33.812 6.59 1 94.06 441 GLN A CA 1
ATOM 3488 C C . GLN A 1 441 ? 2.588 33.719 6.605 1 94.06 441 GLN A C 1
ATOM 3490 O O . GLN A 1 441 ? 3.209 33.781 7.668 1 94.06 441 GLN A O 1
ATOM 3495 N N . TRP A 1 442 ? 3.125 33.531 5.434 1 94.81 442 TRP A N 1
ATOM 3496 C CA . TRP A 1 442 ? 4.574 33.5 5.277 1 94.81 442 TRP A CA 1
ATOM 3497 C C . TRP A 1 442 ? 5.109 34.875 4.934 1 94.81 442 TRP A C 1
ATOM 3499 O O . TRP A 1 442 ? 4.492 35.625 4.16 1 94.81 442 TRP A O 1
ATOM 3509 N N . ARG A 1 443 ? 6.266 35.219 5.543 1 94.5 443 ARG A N 1
ATOM 3510 C CA . ARG A 1 443 ? 6.934 36.5 5.289 1 94.5 443 ARG A CA 1
ATOM 3511 C C . ARG A 1 443 ? 8.383 36.281 4.859 1 94.5 443 ARG A C 1
ATOM 3513 O O . ARG A 1 443 ? 9.102 35.5 5.465 1 94.5 443 ARG A O 1
ATOM 3520 N N . LYS A 1 444 ? 8.758 36.938 3.857 1 92.94 444 LYS A N 1
ATOM 3521 C CA . LYS A 1 444 ? 10.156 36.969 3.447 1 92.94 444 LYS A CA 1
ATOM 3522 C C . LYS A 1 444 ? 10.984 37.844 4.367 1 92.94 444 LYS A C 1
ATOM 3524 O O . LYS A 1 444 ? 10.586 38.969 4.672 1 92.94 444 LYS A O 1
ATOM 3529 N N . LEU A 1 445 ? 12.094 37.344 4.746 1 92.75 445 LEU A N 1
ATOM 3530 C CA . LEU A 1 445 ? 12.977 38.094 5.629 1 92.75 445 LEU A CA 1
ATOM 3531 C C . LEU A 1 445 ? 14.125 38.719 4.84 1 92.75 445 LEU A C 1
ATOM 3533 O O . LEU A 1 445 ? 14.516 38.188 3.785 1 92.75 445 LEU A O 1
ATOM 3537 N N . PRO A 1 446 ? 14.594 39.812 5.355 1 89.06 446 PRO A N 1
ATOM 3538 C CA . PRO A 1 446 ? 15.766 40.406 4.711 1 89.06 446 PRO A CA 1
ATOM 3539 C C . PRO A 1 446 ? 16.984 39.5 4.73 1 89.06 446 PRO A C 1
ATOM 3541 O O . PRO A 1 446 ? 17.078 38.594 5.578 1 89.06 446 PRO A O 1
ATOM 3544 N N . ASP A 1 447 ? 17.891 39.719 3.869 1 85.56 447 ASP A N 1
ATOM 3545 C CA . ASP A 1 447 ? 19.094 38.906 3.76 1 85.56 447 ASP A CA 1
ATOM 3546 C C . ASP A 1 447 ? 19.906 38.938 5.051 1 85.56 447 ASP A C 1
ATOM 3548 O O . ASP A 1 447 ? 19.891 39.969 5.762 1 85.56 447 ASP A O 1
ATOM 3552 N N . GLY A 1 448 ? 20.531 37.906 5.375 1 81.25 448 GLY A N 1
ATOM 3553 C CA . GLY A 1 448 ? 21.438 37.875 6.516 1 81.25 448 GLY A CA 1
ATOM 3554 C C . GLY A 1 448 ? 20.797 37.281 7.758 1 81.25 448 GLY A C 1
ATOM 3555 O O . GLY A 1 448 ? 21.484 36.969 8.727 1 81.25 448 GLY A O 1
ATOM 3556 N N . ILE A 1 449 ? 19.547 37.188 7.738 1 86.44 449 ILE A N 1
ATOM 3557 C CA . ILE A 1 449 ? 18.875 36.625 8.898 1 86.44 449 ILE A CA 1
ATOM 3558 C C . ILE A 1 449 ? 18.844 35.094 8.773 1 86.44 449 ILE A C 1
ATOM 3560 O O . ILE A 1 449 ? 18.422 34.562 7.754 1 86.44 449 ILE A O 1
ATOM 3564 N N . ASN A 1 450 ? 19.312 34.531 9.805 1 84.88 450 ASN A N 1
ATOM 3565 C CA . ASN A 1 450 ? 19.25 33.062 9.891 1 84.88 450 ASN A CA 1
ATOM 3566 C C . ASN A 1 450 ? 17.953 32.594 10.523 1 84.88 450 ASN A C 1
ATOM 3568 O O . ASN A 1 450 ? 17.703 32.844 11.703 1 84.88 450 ASN A O 1
ATOM 3572 N N . THR A 1 451 ? 17.281 31.875 9.797 1 87.94 451 THR A N 1
ATOM 3573 C CA . THR A 1 451 ? 15.961 31.438 10.25 1 87.94 451 THR A CA 1
ATOM 3574 C C . THR A 1 451 ? 16.078 30.5 11.453 1 87.94 451 THR A C 1
ATOM 3576 O O . THR A 1 451 ? 15.156 30.391 12.258 1 87.94 451 THR A O 1
ATOM 3579 N N . ASP A 1 452 ? 17.172 29.859 11.641 1 84.31 452 ASP A N 1
ATOM 3580 C CA . ASP A 1 452 ? 17.375 28.938 12.758 1 84.31 452 ASP A CA 1
ATOM 3581 C C . ASP A 1 452 ? 17.453 29.688 14.086 1 84.31 452 ASP A C 1
ATOM 3583 O O . ASP A 1 452 ? 17.25 29.109 15.148 1 84.31 452 ASP A O 1
ATOM 3587 N N . ASP A 1 453 ? 17.688 30.984 13.992 1 88.56 453 ASP A N 1
ATOM 3588 C CA . ASP A 1 453 ? 17.875 31.781 15.195 1 88.56 453 ASP A CA 1
ATOM 3589 C C . ASP A 1 453 ? 16.562 32.469 15.594 1 88.56 453 ASP A C 1
ATOM 3591 O O . ASP A 1 453 ? 16.5 33.125 16.641 1 88.56 453 ASP A O 1
ATOM 3595 N N . LEU A 1 454 ? 15.641 32.312 14.797 1 92.19 454 LEU A N 1
ATOM 3596 C CA . LEU A 1 454 ? 14.359 32.938 15.094 1 92.19 454 LEU A CA 1
ATOM 3597 C C . LEU A 1 454 ? 13.672 32.25 16.266 1 92.19 454 LEU A C 1
ATOM 3599 O O . LEU A 1 454 ? 13.906 31.062 16.516 1 92.19 454 LEU A O 1
ATOM 3603 N N . PRO A 1 455 ? 12.852 33 16.969 1 91.81 455 PRO A N 1
ATOM 3604 C CA . PRO A 1 455 ? 12.109 32.375 18.062 1 91.81 455 PRO A CA 1
ATOM 3605 C C . PRO A 1 455 ? 11.117 31.328 17.578 1 91.81 455 PRO A C 1
ATOM 3607 O O . PRO A 1 455 ? 10.742 31.328 16.406 1 91.81 455 PRO A O 1
ATOM 3610 N N . GLU A 1 456 ? 10.719 30.516 18.469 1 88.06 456 GLU A N 1
ATOM 3611 C CA . GLU A 1 456 ? 9.758 29.469 18.156 1 88.06 456 GLU A CA 1
ATOM 3612 C C . GLU A 1 456 ? 8.453 30.047 17.625 1 88.06 456 GLU A C 1
ATOM 3614 O O . GLU A 1 456 ? 7.887 29.516 16.656 1 88.06 456 GLU A O 1
ATOM 3619 N N . ASN A 1 457 ? 8.039 31.031 18.328 1 92.19 457 ASN A N 1
ATOM 3620 C CA . ASN A 1 457 ? 6.887 31.781 17.859 1 92.19 457 ASN A CA 1
ATOM 3621 C C . ASN A 1 457 ? 7.301 33.125 17.266 1 92.19 457 ASN A C 1
ATOM 3623 O O . ASN A 1 457 ? 7.77 34.031 17.984 1 92.19 457 ASN A O 1
ATOM 3627 N N . TRP A 1 458 ? 7.223 33.188 16 1 95.12 458 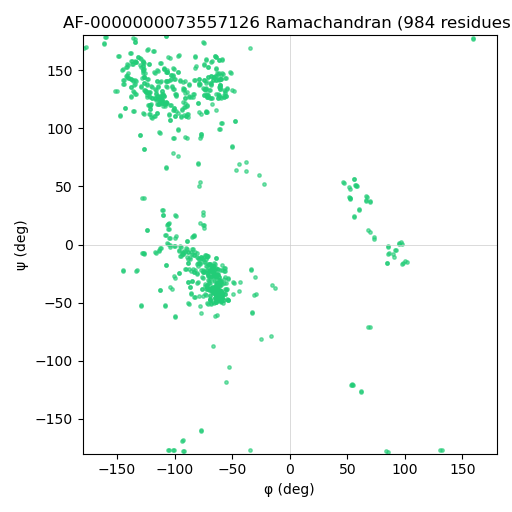TRP A N 1
ATOM 3628 C CA . TRP A 1 458 ? 7.52 34.438 15.266 1 95.12 458 TRP A CA 1
ATOM 3629 C C . TRP A 1 458 ? 6.238 35.062 14.75 1 95.12 458 TRP A C 1
ATOM 3631 O O . TRP A 1 458 ? 5.309 34.375 14.328 1 95.12 458 TRP A O 1
ATOM 3641 N N . PHE A 1 459 ? 6.184 36.438 14.828 1 96.94 459 PHE A N 1
ATOM 3642 C CA . PHE A 1 459 ? 4.988 37.156 14.445 1 96.94 459 PHE A CA 1
ATOM 3643 C C . PHE A 1 459 ? 5.332 38.25 13.438 1 96.94 459 PHE A C 1
ATOM 3645 O O . PHE A 1 459 ? 6.473 38.719 13.391 1 96.94 459 PHE A O 1
ATOM 3652 N N . CYS A 1 460 ? 4.402 38.656 12.695 1 96.06 460 CYS A N 1
ATOM 3653 C CA . CYS A 1 460 ? 4.574 39.688 11.664 1 96.06 460 CYS A CA 1
ATOM 3654 C C . CYS A 1 460 ? 5.164 40.969 12.258 1 96.06 460 CYS A C 1
ATOM 3656 O O . CYS A 1 460 ? 5.977 41.625 11.617 1 96.06 460 CYS A O 1
ATOM 3658 N N . ASN A 1 461 ? 4.824 41.25 13.469 1 96.06 461 ASN A N 1
ATOM 3659 C CA . ASN A 1 461 ? 5.297 42.5 14.078 1 96.06 461 ASN A CA 1
ATOM 3660 C C . ASN A 1 461 ? 6.789 42.438 14.398 1 96.06 461 ASN A C 1
ATOM 3662 O O . ASN A 1 461 ? 7.414 43.438 14.688 1 96.06 461 ASN A O 1
ATOM 3666 N N . MET A 1 462 ? 7.398 41.219 14.273 1 95.69 462 MET A N 1
ATOM 3667 C CA . MET A 1 462 ? 8.828 41.031 14.508 1 95.69 462 MET A CA 1
ATOM 3668 C C . MET A 1 462 ? 9.617 41.188 13.211 1 95.69 462 MET A C 1
ATOM 3670 O O . MET A 1 462 ? 10.844 41.188 13.227 1 95.69 462 MET A O 1
ATOM 3674 N N . ASN A 1 463 ? 8.953 41.344 12.156 1 94.69 463 ASN A N 1
ATOM 3675 C CA . ASN A 1 463 ? 9.594 41.469 10.852 1 94.69 463 ASN A CA 1
ATOM 3676 C C . ASN A 1 463 ? 10.383 42.781 10.734 1 94.69 463 ASN A C 1
ATOM 3678 O O . ASN A 1 463 ? 9.836 43.875 10.953 1 94.69 463 ASN A O 1
ATOM 3682 N N . PRO A 1 464 ? 11.625 42.656 10.391 1 93.25 464 PRO A N 1
ATOM 3683 C CA . PRO A 1 464 ? 12.398 43.906 10.195 1 93.25 464 PRO A CA 1
ATOM 3684 C C . PRO A 1 464 ? 11.883 44.719 9.023 1 93.25 464 PRO A C 1
ATOM 3686 O O . PRO A 1 464 ? 12.102 45.938 8.984 1 93.25 464 PRO A O 1
ATOM 3689 N N . ASP A 1 465 ? 11.258 44.156 8.094 1 91.75 465 ASP A N 1
ATOM 3690 C CA . ASP A 1 465 ? 10.68 44.875 6.961 1 91.75 465 ASP A CA 1
ATOM 3691 C C . ASP A 1 465 ? 9.367 45.531 7.348 1 91.75 465 ASP A C 1
ATOM 3693 O O . ASP A 1 465 ? 8.352 44.875 7.543 1 91.75 465 ASP A O 1
ATOM 3697 N N . PRO A 1 466 ? 9.312 46.781 7.363 1 92.12 466 PRO A N 1
ATOM 3698 C CA . PRO A 1 466 ? 8.125 47.5 7.824 1 92.12 466 PRO A CA 1
ATOM 3699 C C . PRO A 1 466 ? 6.914 47.281 6.918 1 92.12 466 PRO A C 1
ATOM 3701 O O . PRO A 1 466 ? 5.77 47.438 7.363 1 92.12 466 PRO A O 1
ATOM 3704 N N . GLN A 1 467 ? 7.117 46.906 5.695 1 92.12 467 GLN A N 1
ATOM 3705 C CA . GLN A 1 467 ? 6.023 46.719 4.75 1 92.12 467 GLN A CA 1
ATOM 3706 C C . GLN A 1 467 ? 5.203 45.469 5.098 1 92.12 467 GLN A C 1
ATOM 3708 O O . GLN A 1 467 ? 4.035 45.375 4.719 1 92.12 467 GLN A O 1
ATOM 3713 N N . PHE A 1 468 ? 5.82 44.562 5.785 1 93.62 468 PHE A N 1
ATOM 3714 C CA . PHE A 1 468 ? 5.156 43.312 6.078 1 93.62 468 PHE A CA 1
ATOM 3715 C C . PHE A 1 468 ? 5.188 43.031 7.574 1 93.62 468 PHE A C 1
ATOM 3717 O O . PHE A 1 468 ? 5.379 41.875 7.98 1 93.62 468 PHE A O 1
ATOM 3724 N N . ARG A 1 469 ? 5.012 44 8.383 1 94.19 469 ARG A N 1
ATOM 3725 C CA . ARG A 1 469 ? 5.125 43.875 9.836 1 94.19 469 ARG A CA 1
ATOM 3726 C C . ARG A 1 469 ? 3.752 43.75 10.484 1 94.19 469 ARG A C 1
ATOM 3728 O O . ARG A 1 469 ? 3.621 43.906 11.703 1 94.19 469 ARG A O 1
ATOM 3735 N N . ARG A 1 470 ? 2.744 43.656 9.578 1 95.94 470 ARG A N 1
ATOM 3736 C CA . ARG A 1 470 ? 1.382 43.531 10.086 1 95.94 470 ARG A CA 1
ATOM 3737 C C . ARG A 1 470 ? 0.681 42.312 9.484 1 95.94 470 ARG A C 1
ATOM 3739 O O . ARG A 1 470 ? 0.816 42.031 8.297 1 95.94 470 ARG A O 1
ATOM 3746 N N . CYS A 1 471 ? -0.172 41.625 10.297 1 95.88 471 CYS A N 1
ATOM 3747 C CA . CYS A 1 471 ? -0.862 40.406 9.891 1 95.88 471 CYS A CA 1
ATOM 3748 C C . CYS A 1 471 ? -1.914 40.688 8.828 1 95.88 471 CYS A C 1
ATOM 3750 O O . CYS A 1 471 ? -2.27 39.812 8.039 1 95.88 471 CYS A O 1
ATOM 3752 N N . GLU A 1 472 ? -2.32 41.906 8.789 1 94.88 472 GLU A N 1
ATOM 3753 C CA . GLU A 1 472 ? -3.391 42.312 7.867 1 94.88 472 GLU A CA 1
ATOM 3754 C C . GLU A 1 472 ? -2.875 42.406 6.438 1 94.88 472 GLU A C 1
ATOM 3756 O O . GLU A 1 472 ? -3.658 42.406 5.484 1 94.88 472 GLU A O 1
ATOM 3761 N N . ILE A 1 473 ? -1.594 42.594 6.344 1 94.19 473 ILE A N 1
ATOM 3762 C CA . ILE A 1 473 ? -1.003 42.719 5.02 1 94.19 473 ILE A CA 1
ATOM 3763 C C . ILE A 1 473 ? -0.96 41.344 4.34 1 94.19 473 ILE A C 1
ATOM 3765 O O . ILE A 1 473 ? -0.529 40.344 4.941 1 94.19 473 ILE A O 1
ATOM 3769 N N . GLU A 1 474 ? -1.362 41.281 3.123 1 92.44 474 GLU A N 1
ATOM 3770 C CA . GLU A 1 474 ? -1.404 40.031 2.367 1 92.44 474 GLU A CA 1
ATOM 3771 C C . GLU A 1 474 ? -0.005 39.438 2.182 1 92.44 474 GLU A C 1
ATOM 3773 O O . GLU A 1 474 ? 0.97 40.188 2.057 1 92.44 474 GLU A O 1
ATOM 3778 N N . GLU A 1 475 ? -0 38.125 2.16 1 91.88 475 GLU A N 1
ATOM 3779 C CA . GLU A 1 475 ? 1.245 37.375 1.937 1 91.88 475 GLU A CA 1
ATOM 3780 C C . GLU A 1 475 ? 1.854 37.719 0.582 1 91.88 475 GLU A C 1
ATOM 3782 O O . GLU A 1 475 ? 1.133 37.906 -0.406 1 91.88 475 GLU A O 1
ATOM 3787 N N . GLU A 1 476 ? 3.17 37.906 0.668 1 85.19 476 GLU A N 1
ATOM 3788 C CA . GLU A 1 476 ? 3.859 38.156 -0.592 1 85.19 476 GLU A CA 1
ATOM 3789 C C . GLU A 1 476 ? 3.711 37 -1.556 1 85.19 476 GLU A C 1
ATOM 3791 O O . GLU A 1 476 ? 3.652 35.844 -1.13 1 85.19 476 GLU A O 1
ATOM 3796 N N . LEU A 1 477 ? 3.43 37.281 -2.805 1 70.44 477 LEU A N 1
ATOM 3797 C CA . LEU A 1 477 ? 3.336 36.219 -3.791 1 70.44 477 LEU A CA 1
ATOM 3798 C C . LEU A 1 477 ? 4.66 35.469 -3.914 1 70.44 477 LEU A C 1
ATOM 3800 O O . LEU A 1 477 ? 5.723 36.094 -4 1 70.44 477 LEU A O 1
ATOM 3804 N N . ALA A 1 478 ? 4.703 34.375 -3.285 1 57.97 478 ALA A N 1
ATOM 3805 C CA . ALA A 1 478 ? 5.887 33.531 -3.209 1 57.97 478 ALA A CA 1
ATOM 3806 C C . ALA A 1 478 ? 6.707 33.625 -4.492 1 57.97 478 ALA A C 1
ATOM 3808 O O . ALA A 1 478 ? 7.938 33.594 -4.457 1 57.97 478 ALA A O 1
ATOM 3809 N N . ASP A 1 479 ? 5.969 33.25 -5.703 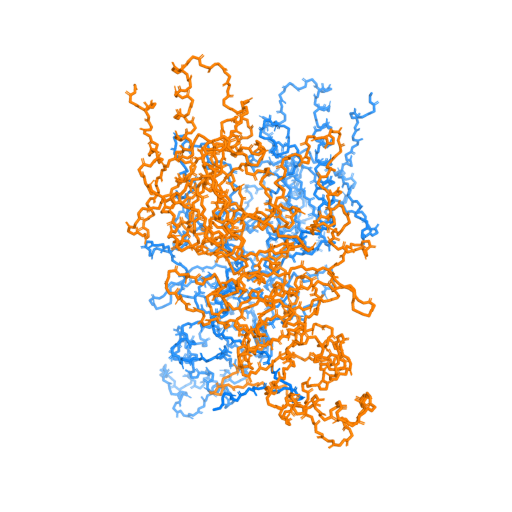1 52.34 479 ASP A N 1
ATOM 3810 C CA . ASP A 1 479 ? 6.645 33.219 -6.992 1 52.34 479 ASP A CA 1
ATOM 3811 C C . ASP A 1 479 ? 6.887 34.625 -7.516 1 52.34 479 ASP A C 1
ATOM 3813 O O . ASP A 1 479 ? 6.691 34.906 -8.703 1 52.34 479 ASP A O 1
ATOM 3817 N N . SER A 1 480 ? 6.75 35.5 -6.758 1 44.59 480 SER A N 1
ATOM 3818 C CA . SER A 1 480 ? 7.086 36.688 -7.539 1 44.59 480 SER A CA 1
ATOM 3819 C C . SER A 1 480 ? 8.25 36.406 -8.492 1 44.59 480 SER A C 1
ATOM 3821 O O . SER A 1 480 ? 9.391 36.25 -8.055 1 44.59 480 SER A O 1
ATOM 3823 N N . ASP A 1 481 ? 7.953 35.562 -9.297 1 42.88 481 ASP A N 1
ATOM 3824 C CA . ASP A 1 481 ? 8.586 34.969 -10.477 1 42.88 481 ASP A CA 1
ATOM 3825 C C . ASP A 1 481 ? 9.766 35.844 -10.945 1 42.88 481 ASP A C 1
ATOM 3827 O O . ASP A 1 481 ? 10.492 35.438 -11.859 1 42.88 481 ASP A O 1
ATOM 3831 N N . SER A 1 482 ? 9.555 37.031 -10.766 1 44.41 482 SER A N 1
ATOM 3832 C CA . SER A 1 482 ? 10.578 37.875 -11.359 1 44.41 482 SER A CA 1
ATOM 3833 C C . SER A 1 482 ? 11.969 37.531 -10.82 1 44.41 482 SER A C 1
ATOM 3835 O O . SER A 1 482 ? 12.977 37.875 -11.445 1 44.41 482 SER A O 1
ATOM 3837 N N . GLU A 1 483 ? 12.016 36.844 -9.625 1 48.28 483 GLU A N 1
ATOM 3838 C CA . GLU A 1 483 ? 13.359 36.875 -9.047 1 48.28 483 GLU A CA 1
ATOM 3839 C C . GLU A 1 483 ? 14.109 35.594 -9.312 1 48.28 483 GLU A C 1
ATOM 3841 O O . GLU A 1 483 ? 15.32 35.5 -9.094 1 48.28 483 GLU A O 1
ATOM 3846 N N . GLN A 1 484 ? 13.398 34.344 -9.5 1 57.69 484 GLN A N 1
ATOM 3847 C CA . GLN A 1 484 ? 14.312 33.219 -9.75 1 57.69 484 GLN A CA 1
ATOM 3848 C C . GLN A 1 484 ? 14.438 32.938 -11.242 1 57.69 484 GLN A C 1
ATOM 3850 O O . GLN A 1 484 ? 13.445 32.656 -11.914 1 57.69 484 GLN A O 1
ATOM 3855 N N . PRO A 1 485 ? 15.625 33.156 -11.852 1 62.91 485 PRO A N 1
ATOM 3856 C CA . PRO A 1 485 ? 15.867 33 -13.289 1 62.91 485 PRO A CA 1
ATOM 3857 C C . PRO A 1 485 ? 15.633 31.594 -13.773 1 62.91 485 PRO A C 1
ATOM 3859 O O . PRO A 1 485 ? 15.875 30.625 -13.031 1 62.91 485 PRO A O 1
ATOM 3862 N N . MET A 1 486 ? 14.875 31.391 -14.766 1 72.56 486 MET A N 1
ATOM 3863 C CA . MET A 1 486 ? 14.797 30.125 -15.492 1 72.56 486 MET A CA 1
ATOM 3864 C C . MET A 1 486 ? 16.188 29.609 -15.852 1 72.56 486 MET A C 1
ATOM 3866 O O . MET A 1 486 ? 17.094 30.406 -16.125 1 72.56 486 MET A O 1
ATOM 3870 N N . ASN A 1 487 ? 16.391 28.359 -15.57 1 79.56 487 ASN A N 1
ATOM 3871 C CA . ASN A 1 487 ? 17.656 27.781 -16 1 79.56 487 ASN A CA 1
ATOM 3872 C C . ASN A 1 487 ? 17.969 28.125 -17.453 1 79.56 487 ASN A C 1
ATOM 3874 O O . ASN A 1 487 ? 17.312 27.641 -18.375 1 79.56 487 ASN A O 1
ATOM 3878 N N . GLN A 1 488 ? 18.922 29.016 -17.641 1 71.56 488 GLN A N 1
ATOM 3879 C CA . GLN A 1 488 ? 19.219 29.531 -18.969 1 71.56 488 GLN A CA 1
ATOM 3880 C C . GLN A 1 488 ? 20.031 28.516 -19.781 1 71.56 488 GLN A C 1
ATOM 3882 O O . GLN A 1 488 ? 20.109 28.625 -21 1 71.56 488 GLN A O 1
ATOM 3887 N N . LYS A 1 489 ? 20.5 27.531 -19.172 1 76.56 489 LYS A N 1
ATOM 3888 C CA . LYS A 1 489 ? 21.297 26.5 -19.828 1 76.56 489 LYS A CA 1
ATOM 3889 C C . LYS A 1 489 ? 22.359 27.109 -20.734 1 76.56 489 LYS A C 1
ATOM 3891 O O . LYS A 1 489 ? 22.469 26.75 -21.906 1 76.56 489 LYS A O 1
ATOM 3896 N N . THR A 1 490 ? 23.156 27.953 -20.281 1 78.06 490 THR A N 1
ATOM 3897 C CA . THR A 1 490 ? 24.141 28.719 -21.047 1 78.06 490 THR A CA 1
ATOM 3898 C C . THR A 1 490 ? 25.297 27.828 -21.484 1 78.06 490 THR A C 1
ATOM 3900 O O . THR A 1 490 ? 25.984 28.141 -22.453 1 78.06 490 THR A O 1
ATOM 3903 N N . TYR A 1 491 ? 25.484 26.75 -20.922 1 74.25 491 TYR A N 1
ATOM 3904 C CA . TYR A 1 491 ? 26.547 25.812 -21.281 1 74.25 491 TYR A CA 1
ATOM 3905 C C . TYR A 1 491 ? 26.312 25.219 -22.656 1 74.25 491 TYR A C 1
ATOM 3907 O O . TYR A 1 491 ? 27.25 24.734 -23.297 1 74.25 491 TYR A O 1
ATOM 3915 N N . LYS A 1 492 ? 25.172 25.25 -23.125 1 70.38 492 LYS A N 1
ATOM 3916 C CA . LYS A 1 492 ? 24.844 24.688 -24.438 1 70.38 492 LYS A CA 1
ATOM 3917 C C . LYS A 1 492 ? 25.141 25.688 -25.547 1 70.38 492 LYS A C 1
ATOM 3919 O O . LYS A 1 492 ? 25.203 25.328 -26.719 1 70.38 492 LYS A O 1
ATOM 3924 N N . LYS A 1 493 ? 25.219 26.969 -25.281 1 67.19 493 LYS A N 1
ATOM 3925 C CA . LYS A 1 493 ? 25.406 28.047 -26.266 1 67.19 493 LYS A CA 1
ATOM 3926 C C . LYS A 1 493 ? 26.891 28.234 -26.578 1 67.19 493 LYS A C 1
ATOM 3928 O O . LYS A 1 493 ? 27.234 29.016 -27.469 1 67.19 493 LYS A O 1
ATOM 3933 N N . GLN A 1 494 ? 27.75 27.516 -26.172 1 53.03 494 GLN A N 1
ATOM 3934 C CA . GLN A 1 494 ? 29.156 27.625 -26.578 1 53.03 494 GLN A CA 1
ATOM 3935 C C . GLN A 1 494 ? 29.516 26.547 -27.594 1 53.03 494 GLN A C 1
ATOM 3937 O O . GLN A 1 494 ? 28.969 25.438 -27.562 1 53.03 494 GLN A O 1
ATOM 3942 N N . MET B 1 1 ? -33.844 8.125 5.473 1 34.25 1 MET B N 1
ATOM 3943 C CA . MET B 1 1 ? -33.094 7.859 6.699 1 34.25 1 MET B CA 1
ATOM 3944 C C . MET B 1 1 ? -32.031 6.785 6.469 1 34.25 1 MET B C 1
ATOM 3946 O O . MET B 1 1 ? -32.344 5.699 5.973 1 34.25 1 MET B O 1
ATOM 3950 N N . PHE B 1 2 ? -30.875 7.238 6.223 1 49.19 2 PHE B N 1
ATOM 3951 C CA . PHE B 1 2 ? -29.828 6.297 5.855 1 49.19 2 PHE B CA 1
ATOM 3952 C C . PHE B 1 2 ? -29.766 5.145 6.848 1 49.19 2 PHE B C 1
ATOM 3954 O O . PHE B 1 2 ? -29.562 5.359 8.047 1 49.19 2 PHE B O 1
ATOM 3961 N N . THR B 1 3 ? -30.625 4.145 6.613 1 64.31 3 THR B N 1
ATOM 3962 C CA . THR B 1 3 ? -30.672 2.996 7.512 1 64.31 3 THR B CA 1
ATOM 3963 C C . THR B 1 3 ? -29.312 2.297 7.559 1 64.31 3 THR B C 1
ATOM 3965 O O . THR B 1 3 ? -28.797 1.843 6.531 1 64.31 3 THR B O 1
ATOM 3968 N N . VAL B 1 4 ? -28.656 2.561 8.695 1 78.19 4 VAL B N 1
ATOM 3969 C CA . VAL B 1 4 ? -27.359 1.938 8.914 1 78.19 4 VAL B CA 1
ATOM 3970 C C . VAL B 1 4 ? -27.547 0.498 9.383 1 78.19 4 VAL B C 1
ATOM 3972 O O . VAL B 1 4 ? -28.359 0.229 10.273 1 78.19 4 VAL B O 1
ATOM 3975 N N . GLN B 1 5 ? -26.984 -0.439 8.641 1 88.06 5 GLN B N 1
ATOM 3976 C CA . GLN B 1 5 ? -27 -1.827 9.086 1 88.06 5 GLN B CA 1
ATOM 3977 C C . GLN B 1 5 ? -26.281 -1.983 10.422 1 88.06 5 GLN B C 1
ATOM 3979 O O . GLN B 1 5 ? -25.281 -1.316 10.68 1 88.06 5 GLN B O 1
ATOM 3984 N N . VAL B 1 6 ? -26.859 -2.785 11.344 1 92.5 6 VAL B N 1
ATOM 3985 C CA . VAL B 1 6 ? -26.297 -2.918 12.68 1 92.5 6 VAL B CA 1
ATOM 3986 C C . VAL B 1 6 ? -26.094 -4.395 13.008 1 92.5 6 VAL B C 1
ATOM 3988 O O . VAL B 1 6 ? -26.703 -5.266 12.398 1 92.5 6 VAL B O 1
ATOM 3991 N N . ALA B 1 7 ? -25.156 -4.695 13.781 1 91.88 7 ALA B N 1
ATOM 3992 C CA . ALA B 1 7 ? -24.969 -5.969 14.477 1 91.88 7 ALA B CA 1
ATOM 3993 C C . ALA B 1 7 ? -24.938 -5.773 15.984 1 91.88 7 ALA B C 1
ATOM 3995 O O . ALA B 1 7 ? -24.125 -4.988 16.5 1 91.88 7 ALA B O 1
ATOM 3996 N N . ARG B 1 8 ? -25.812 -6.379 16.719 1 92.81 8 ARG B N 1
ATOM 3997 C CA . ARG B 1 8 ? -25.953 -6.23 18.172 1 92.81 8 ARG B CA 1
ATOM 3998 C C . ARG B 1 8 ? -26.25 -4.781 18.547 1 92.81 8 ARG B C 1
ATOM 4000 O O . ARG B 1 8 ? -25.734 -4.273 19.531 1 92.81 8 ARG B O 1
ATOM 4007 N N . GLY B 1 9 ? -26.906 -4.094 17.672 1 93.5 9 GLY B N 1
ATOM 4008 C CA . GLY B 1 9 ? -27.297 -2.719 17.953 1 93.5 9 GLY B CA 1
ATOM 4009 C C . GLY B 1 9 ? -26.203 -1.717 17.625 1 93.5 9 GLY B C 1
ATOM 4010 O O . GLY B 1 9 ? -26.391 -0.51 17.797 1 93.5 9 GLY B O 1
ATOM 4011 N N . VAL B 1 10 ? -25.062 -2.191 17.188 1 96.81 10 VAL B N 1
ATOM 4012 C CA . VAL B 1 10 ? -23.922 -1.333 16.859 1 96.81 10 VAL B CA 1
ATOM 4013 C C . VAL B 1 10 ? -23.75 -1.259 15.352 1 96.81 10 VAL B C 1
ATOM 4015 O O . VAL B 1 10 ? -23.844 -2.275 14.656 1 96.81 10 VAL B O 1
ATOM 4018 N N . PRO B 1 11 ? -23.516 -0.07 14.805 1 96.88 11 PRO B N 1
ATOM 4019 C CA . PRO B 1 11 ? -23.406 0.068 13.344 1 96.88 11 PRO B CA 1
ATOM 4020 C C . PRO B 1 11 ? -22.25 -0.743 12.766 1 96.88 11 PRO B C 1
ATOM 4022 O O . PRO B 1 11 ? -21.188 -0.835 13.375 1 96.88 11 PRO B O 1
ATOM 4025 N N . LEU B 1 12 ? -22.5 -1.33 11.586 1 97 12 LEU B N 1
ATOM 4026 C CA . LEU B 1 12 ? -21.453 -1.975 10.797 1 97 12 LEU B CA 1
ATOM 4027 C C . LEU B 1 12 ? -20.672 -0.948 9.977 1 97 12 LEU B C 1
ATOM 4029 O O . LEU B 1 12 ? -21.25 0.031 9.5 1 97 12 LEU B O 1
ATOM 4033 N N . SER B 1 13 ? -19.375 -1.165 9.891 1 97.25 13 SER B N 1
ATOM 4034 C CA . SER B 1 13 ? -18.625 -0.453 8.852 1 97.25 13 SER B CA 1
ATOM 4035 C C . SER B 1 13 ? -19.078 -0.877 7.461 1 97.25 13 SER B C 1
ATOM 4037 O O . SER B 1 13 ? -19.484 -2.023 7.254 1 97.25 13 SER B O 1
ATOM 4039 N N . THR B 1 14 ? -19.078 0.043 6.539 1 96.94 14 THR B N 1
ATOM 4040 C CA . THR B 1 14 ? -19.594 -0.255 5.211 1 96.94 14 THR B CA 1
ATOM 4041 C C . THR B 1 14 ? -18.531 0.015 4.141 1 96.94 14 THR B C 1
ATOM 4043 O O . THR B 1 14 ? -17.484 0.589 4.434 1 96.94 14 THR B O 1
ATOM 4046 N N . LEU B 1 15 ? -18.859 -0.486 2.893 1 97.81 15 LEU B N 1
ATOM 4047 C CA . LEU B 1 15 ? -17.922 -0.395 1.768 1 97.81 15 LEU B CA 1
ATOM 4048 C C . LEU B 1 15 ? -18.516 0.455 0.647 1 97.81 15 LEU B C 1
ATOM 4050 O O . LEU B 1 15 ? -19.453 0.029 -0.035 1 97.81 15 LEU B O 1
ATOM 4054 N N . CYS B 1 16 ? -17.906 1.616 0.49 1 97.62 16 CYS B N 1
ATOM 4055 C CA . CYS B 1 16 ? -18.266 2.451 -0.652 1 97.62 16 CYS B CA 1
ATOM 4056 C C . CYS B 1 16 ? -17.688 1.885 -1.943 1 97.62 16 CYS B C 1
ATOM 4058 O O . CYS B 1 16 ? -16.562 1.394 -1.96 1 97.62 16 CYS B O 1
ATOM 4060 N N . PRO B 1 17 ? -18.406 1.932 -3.078 1 98.06 17 PRO B N 1
ATOM 4061 C CA . PRO B 1 17 ? -17.891 1.429 -4.352 1 98.06 17 PRO B CA 1
ATOM 4062 C C . PRO B 1 17 ? -16.531 2.039 -4.719 1 98.06 17 PRO B C 1
ATOM 4064 O O . PRO B 1 17 ? -15.688 1.36 -5.297 1 98.06 17 PRO B O 1
ATOM 4067 N N . LYS B 1 18 ? -16.219 3.215 -4.324 1 97.31 18 LYS B N 1
ATOM 4068 C CA . LYS B 1 18 ? -14.984 3.914 -4.641 1 97.31 18 LYS B CA 1
ATOM 4069 C C . LYS B 1 18 ? -13.781 3.223 -3.994 1 97.31 18 LYS B C 1
ATOM 4071 O O . LYS B 1 18 ? -12.641 3.465 -4.379 1 97.31 18 LYS B O 1
ATOM 4076 N N . PHE B 1 19 ? -14.117 2.426 -3.029 1 98.44 19 PHE B N 1
ATOM 4077 C CA . PHE B 1 19 ? -13.031 1.753 -2.322 1 98.44 19 PHE B CA 1
ATOM 4078 C C . PHE B 1 19 ? -12.328 0.754 -3.232 1 98.44 19 PHE B C 1
ATOM 4080 O O . PHE B 1 19 ? -11.156 0.436 -3.023 1 98.44 19 PHE B O 1
ATOM 4087 N N . LEU B 1 20 ? -13.039 0.226 -4.23 1 98.69 20 LEU B N 1
ATOM 4088 C CA . LEU B 1 20 ? -12.406 -0.711 -5.152 1 98.69 20 LEU B CA 1
ATOM 4089 C C . LEU B 1 20 ? -11.211 -0.071 -5.844 1 98.69 20 LEU B C 1
ATOM 4091 O O . LEU B 1 20 ? -10.133 -0.67 -5.91 1 98.69 20 LEU B O 1
ATOM 4095 N N . HIS B 1 21 ? -11.375 1.112 -6.262 1 97.62 21 HIS B N 1
ATOM 4096 C CA . HIS B 1 21 ? -10.266 1.829 -6.879 1 97.62 21 HIS B CA 1
ATOM 4097 C C . HIS B 1 21 ? -9.188 2.17 -5.852 1 97.62 21 HIS B C 1
ATOM 4099 O O . HIS B 1 21 ? -8 1.957 -6.098 1 97.62 21 HIS B O 1
ATOM 4105 N N . ALA B 1 22 ? -9.594 2.705 -4.711 1 97.38 22 ALA B N 1
ATOM 4106 C CA . ALA B 1 22 ? -8.641 3.061 -3.664 1 97.38 22 ALA B CA 1
ATOM 4107 C C . ALA B 1 22 ? -7.75 1.875 -3.305 1 97.38 22 ALA B C 1
ATOM 4109 O O . ALA B 1 22 ? -6.523 2.004 -3.254 1 97.38 22 ALA B O 1
ATOM 4110 N N . ASN B 1 23 ? -8.398 0.75 -3.104 1 97.88 23 ASN B N 1
ATOM 4111 C CA . ASN B 1 23 ? -7.703 -0.476 -2.732 1 97.88 23 ASN B CA 1
ATOM 4112 C C . ASN B 1 23 ? -6.746 -0.933 -3.83 1 97.88 23 ASN B C 1
ATOM 4114 O O . ASN B 1 23 ? -5.688 -1.495 -3.545 1 97.88 23 ASN B O 1
ATOM 4118 N N . SER B 1 24 ? -7.07 -0.696 -5.082 1 97.88 24 SER B N 1
ATOM 4119 C CA . SER B 1 24 ? -6.277 -1.149 -6.219 1 97.88 24 SER B CA 1
ATOM 4120 C C . SER B 1 24 ? -4.977 -0.363 -6.328 1 97.88 24 SER B C 1
ATOM 4122 O O . SER B 1 24 ? -3.992 -0.855 -6.887 1 97.88 24 SER B O 1
ATOM 4124 N N . THR B 1 25 ? -4.906 0.827 -5.758 1 96.62 25 THR B N 1
ATOM 4125 C CA . THR B 1 25 ? -3.734 1.686 -5.875 1 96.62 25 THR B CA 1
ATOM 4126 C C . THR B 1 25 ? -2.574 1.131 -5.055 1 96.62 25 THR B C 1
ATOM 4128 O O . THR B 1 25 ? -1.436 1.582 -5.195 1 96.62 25 THR B O 1
ATOM 4131 N N . SER B 1 26 ? -2.889 0.138 -4.242 1 96 26 SER B N 1
ATOM 4132 C CA . SER B 1 26 ? -1.811 -0.524 -3.516 1 96 26 SER B CA 1
ATOM 4133 C C . SER B 1 26 ? -0.826 -1.189 -4.473 1 96 26 SER B C 1
ATOM 4135 O O . SER B 1 26 ? 0.329 -1.428 -4.113 1 96 26 SER B O 1
ATOM 4137 N N . HIS B 1 27 ? -1.319 -1.522 -5.621 1 97.38 27 HIS B N 1
ATOM 4138 C CA . HIS B 1 27 ? -0.45 -2.055 -6.664 1 97.38 27 HIS B CA 1
ATOM 4139 C C . HIS B 1 27 ? -0.034 -0.963 -7.645 1 97.38 27 HIS B C 1
ATOM 4141 O O . HIS B 1 27 ? -0.766 -0.659 -8.586 1 97.38 27 HIS B O 1
ATOM 4147 N N . THR B 1 28 ? 1.175 -0.438 -7.43 1 94.62 28 THR B N 1
ATOM 4148 C CA . THR B 1 28 ? 1.655 0.591 -8.344 1 94.62 28 THR B CA 1
ATOM 4149 C C . THR B 1 28 ? 2.09 -0.027 -9.672 1 94.62 28 THR B C 1
ATOM 4151 O O . THR B 1 28 ? 2.025 0.624 -10.719 1 94.62 28 THR B O 1
ATOM 4154 N N . TRP B 1 29 ? 2.508 -1.229 -9.578 1 91.81 29 TRP B N 1
ATOM 4155 C CA . TRP B 1 29 ? 3.066 -2.014 -10.672 1 91.81 29 TRP B CA 1
ATOM 4156 C C . TRP B 1 29 ? 2.121 -3.139 -11.078 1 91.81 29 TRP B C 1
ATOM 4158 O O . TRP B 1 29 ? 1.669 -3.912 -10.227 1 91.81 29 TRP B O 1
ATOM 4168 N N . PRO B 1 30 ? 1.792 -3.262 -12.383 1 94.5 30 PRO B N 1
ATOM 4169 C CA . PRO B 1 30 ? 0.758 -4.211 -12.797 1 94.5 30 PRO B CA 1
ATOM 4170 C C . PRO B 1 30 ? 1.121 -5.66 -12.469 1 94.5 30 PRO B C 1
ATOM 4172 O O . PRO B 1 30 ? 0.239 -6.465 -12.164 1 94.5 30 PRO B O 1
ATOM 4175 N N . PHE B 1 31 ? 2.398 -6.035 -12.523 1 97.44 31 PHE B N 1
ATOM 4176 C CA . PHE B 1 31 ? 2.758 -7.438 -12.359 1 97.44 31 PHE B CA 1
ATOM 4177 C C . PHE B 1 31 ? 2.562 -7.883 -10.914 1 97.44 31 PHE B C 1
ATOM 4179 O O . PHE B 1 31 ? 2.361 -9.07 -10.641 1 97.44 31 PHE B O 1
ATOM 4186 N N . SER B 1 32 ? 2.664 -6.926 -9.984 1 97.69 32 SER B N 1
ATOM 4187 C CA . SER B 1 32 ? 2.332 -7.289 -8.609 1 97.69 32 SER B CA 1
ATOM 4188 C C . SER B 1 32 ? 0.868 -7.699 -8.484 1 97.69 32 SER B C 1
ATOM 4190 O O . SER B 1 32 ? 0.526 -8.57 -7.68 1 97.69 32 SER B O 1
ATOM 4192 N N . ALA B 1 33 ? -0.006 -7.098 -9.281 1 98.25 33 ALA B N 1
ATOM 4193 C CA . ALA B 1 33 ? -1.426 -7.438 -9.328 1 98.25 33 ALA B CA 1
ATOM 4194 C C . ALA B 1 33 ? -1.643 -8.812 -9.945 1 98.25 33 ALA B C 1
ATOM 4196 O O . ALA B 1 33 ? -2.414 -9.625 -9.422 1 98.25 33 ALA B O 1
ATOM 4197 N N . VAL B 1 34 ? -0.941 -9.07 -11.023 1 98.69 34 VAL B N 1
ATOM 4198 C CA . VAL B 1 34 ? -1.03 -10.375 -11.672 1 98.69 34 VAL B CA 1
ATOM 4199 C C . VAL B 1 34 ? -0.599 -11.469 -10.703 1 98.69 34 VAL B C 1
ATOM 4201 O O . VAL B 1 34 ? -1.224 -12.531 -10.641 1 98.69 34 VAL B O 1
ATOM 4204 N N . ALA B 1 35 ? 0.438 -11.18 -9.984 1 98.75 35 ALA B N 1
ATOM 4205 C CA . ALA B 1 35 ? 0.996 -12.164 -9.055 1 98.75 35 ALA B CA 1
ATOM 4206 C C . ALA B 1 35 ? -0.03 -12.562 -8 1 98.75 35 ALA B C 1
ATOM 4208 O O . ALA B 1 35 ? -0.038 -13.711 -7.535 1 98.75 35 ALA B O 1
ATOM 4209 N N . GLU B 1 36 ? -0.939 -11.648 -7.582 1 98.5 36 GLU B N 1
ATOM 4210 C CA . GLU B 1 36 ? -1.995 -11.977 -6.629 1 98.5 36 GLU B CA 1
ATOM 4211 C C . GLU B 1 36 ? -2.895 -13.086 -7.164 1 98.5 36 GLU B C 1
ATOM 4213 O O . GLU B 1 36 ? -3.312 -13.969 -6.414 1 98.5 36 GLU B O 1
ATOM 4218 N N . LEU B 1 37 ? -3.199 -13.031 -8.445 1 98.69 37 LEU B N 1
ATOM 4219 C CA . LEU B 1 37 ? -4.062 -14.039 -9.062 1 98.69 37 LEU B CA 1
ATOM 4220 C C . LEU B 1 37 ? -3.334 -15.367 -9.195 1 98.69 37 LEU B C 1
ATOM 4222 O O . LEU B 1 37 ? -3.928 -16.438 -8.992 1 98.69 37 LEU B O 1
ATOM 4226 N N . ILE B 1 38 ? -2.074 -15.312 -9.523 1 98.81 38 ILE B N 1
ATOM 4227 C CA . ILE B 1 38 ? -1.262 -16.516 -9.609 1 98.81 38 ILE B CA 1
ATOM 4228 C C . ILE B 1 38 ? -1.163 -17.172 -8.227 1 98.81 38 ILE B C 1
ATOM 4230 O O . ILE B 1 38 ? -1.309 -18.391 -8.102 1 98.81 38 ILE B O 1
ATOM 4234 N N . ASP B 1 39 ? -0.919 -16.375 -7.195 1 98.44 39 ASP B N 1
ATOM 4235 C CA . ASP B 1 39 ? -0.827 -16.859 -5.82 1 98.44 39 ASP B CA 1
ATOM 4236 C C . ASP B 1 39 ? -2.092 -17.609 -5.422 1 98.44 39 ASP B C 1
ATOM 4238 O O . ASP B 1 39 ? -2.018 -18.641 -4.738 1 98.44 39 ASP B O 1
ATOM 4242 N N . ASN B 1 40 ? -3.268 -17.094 -5.785 1 97.44 40 ASN B N 1
ATOM 4243 C CA . ASN B 1 40 ? -4.527 -17.75 -5.441 1 97.44 40 ASN B CA 1
ATOM 4244 C C . ASN B 1 40 ? -4.625 -19.141 -6.055 1 97.44 40 ASN B C 1
ATOM 4246 O O . ASN B 1 40 ? -5.129 -20.062 -5.422 1 97.44 40 ASN B O 1
ATOM 4250 N N . ALA B 1 41 ? -4.168 -19.281 -7.242 1 97.94 41 ALA B N 1
ATOM 4251 C CA . ALA B 1 41 ? -4.164 -20.578 -7.895 1 97.94 41 ALA B CA 1
ATOM 4252 C C . ALA B 1 41 ? -3.195 -21.531 -7.203 1 97.94 41 ALA B C 1
ATOM 4254 O O . ALA B 1 41 ? -3.473 -22.734 -7.078 1 97.94 41 ALA B O 1
ATOM 4255 N N . TYR B 1 42 ? -2.104 -21.016 -6.754 1 97.44 42 TYR B N 1
ATOM 4256 C CA . TYR B 1 42 ? -1.021 -21.781 -6.141 1 97.44 42 TYR B CA 1
ATOM 4257 C C . TYR B 1 42 ? -1.429 -22.297 -4.77 1 97.44 42 TYR B C 1
ATOM 4259 O O . TYR B 1 42 ? -1.039 -23.406 -4.375 1 97.44 42 TYR B O 1
ATOM 4267 N N . ASP B 1 43 ? -2.158 -21.547 -3.988 1 97.06 43 ASP B N 1
ATOM 4268 C CA . ASP B 1 43 ? -2.459 -21.859 -2.592 1 97.06 43 ASP B CA 1
ATOM 4269 C C . ASP B 1 43 ? -3.01 -23.266 -2.441 1 97.06 43 ASP B C 1
ATOM 4271 O O . ASP B 1 43 ? -3.748 -23.75 -3.305 1 97.06 43 ASP B O 1
ATOM 4275 N N . PRO B 1 44 ? -2.736 -23.922 -1.321 1 94.69 44 PRO B N 1
ATOM 4276 C CA . PRO B 1 44 ? -3.016 -25.359 -1.138 1 94.69 44 PRO B CA 1
ATOM 4277 C C . PRO B 1 44 ? -4.504 -25.688 -1.238 1 94.69 44 PRO B C 1
ATOM 4279 O O . PRO B 1 44 ? -4.867 -26.797 -1.622 1 94.69 44 PRO B O 1
ATOM 4282 N N . ASP B 1 45 ? -5.371 -24.766 -0.87 1 93.25 45 ASP B N 1
ATOM 4283 C CA . ASP B 1 45 ? -6.805 -25.047 -0.935 1 93.25 45 ASP B CA 1
ATOM 4284 C C . ASP B 1 45 ? -7.289 -25.109 -2.383 1 93.25 45 ASP B C 1
ATOM 4286 O O . ASP B 1 45 ? -8.281 -25.766 -2.684 1 93.25 45 ASP B O 1
ATOM 4290 N N . VAL B 1 46 ? -6.645 -24.359 -3.256 1 95.44 46 VAL B N 1
ATOM 4291 C CA . VAL B 1 46 ? -6.934 -24.406 -4.688 1 95.44 46 VAL B CA 1
ATOM 4292 C C . VAL B 1 46 ? -6.09 -25.484 -5.348 1 95.44 46 VAL B C 1
ATOM 4294 O O . VAL B 1 46 ? -6.609 -26.312 -6.098 1 95.44 46 VAL B O 1
ATOM 4297 N N . ASP B 1 47 ? -4.777 -25.438 -5.074 1 95.06 47 ASP B N 1
ATOM 4298 C CA . ASP B 1 47 ? -3.803 -26.453 -5.438 1 95.06 47 ASP B CA 1
ATOM 4299 C C . ASP B 1 47 ? -3.785 -26.688 -6.945 1 95.06 47 ASP B C 1
ATOM 4301 O O . ASP B 1 47 ? -3.918 -27.828 -7.406 1 95.06 47 ASP B O 1
ATOM 4305 N N . ALA B 1 48 ? -3.693 -25.688 -7.703 1 96.81 48 ALA B N 1
ATOM 4306 C CA . ALA B 1 48 ? -3.619 -25.812 -9.156 1 96.81 48 ALA B CA 1
ATOM 4307 C C . ALA B 1 48 ? -2.279 -26.391 -9.594 1 96.81 48 ALA B C 1
ATOM 4309 O O . ALA B 1 48 ? -1.24 -26.078 -9.008 1 96.81 48 ALA B O 1
ATOM 4310 N N . LYS B 1 49 ? -2.291 -27.188 -10.633 1 95.56 49 LYS B N 1
ATOM 4311 C CA . LYS B 1 49 ? -1.072 -27.688 -11.258 1 95.56 49 LYS B CA 1
ATOM 4312 C C . LYS B 1 49 ? -0.571 -26.719 -12.328 1 95.56 49 LYS B C 1
ATOM 4314 O O . LYS B 1 49 ? 0.634 -26.625 -12.57 1 95.56 49 LYS B O 1
ATOM 4319 N N . GLN B 1 50 ? -1.547 -26.094 -12.922 1 96.75 50 GLN B N 1
ATOM 4320 C CA . GLN B 1 50 ? -1.209 -25.141 -13.984 1 96.75 50 GLN B CA 1
ATOM 4321 C C . GLN B 1 50 ? -2.111 -23.922 -13.93 1 96.75 50 GLN B C 1
ATOM 4323 O O . GLN B 1 50 ? -3.246 -24 -13.453 1 96.75 50 GLN B O 1
ATOM 4328 N N . ILE B 1 51 ? -1.595 -22.828 -14.406 1 98 51 ILE B N 1
ATOM 4329 C CA . ILE B 1 51 ? -2.375 -21.625 -14.656 1 98 51 ILE B CA 1
ATOM 4330 C C . ILE B 1 51 ? -2.018 -21.047 -16.016 1 98 51 ILE B C 1
ATOM 4332 O O . ILE B 1 51 ? -0.856 -21.078 -16.438 1 98 51 ILE B O 1
ATOM 4336 N N . TRP B 1 52 ? -3.018 -20.609 -16.766 1 97.88 52 TRP B N 1
ATOM 4337 C CA . TRP B 1 52 ? -2.873 -20 -18.078 1 97.88 52 TRP B CA 1
ATOM 4338 C C . TRP B 1 52 ? -3.262 -18.531 -18.047 1 97.88 52 TRP B C 1
ATOM 4340 O O . TRP B 1 52 ? -4.371 -18.172 -17.641 1 97.88 52 TRP B O 1
ATOM 4350 N N . ILE B 1 53 ? -2.363 -17.672 -18.438 1 98.75 53 ILE B N 1
ATOM 4351 C CA . ILE B 1 53 ? -2.59 -16.234 -18.547 1 98.75 53 ILE B CA 1
ATOM 4352 C C . ILE B 1 53 ? -2.559 -15.812 -20.016 1 98.75 53 ILE B C 1
ATOM 4354 O O . ILE B 1 53 ? -1.572 -16.047 -20.719 1 98.75 53 ILE B O 1
ATOM 4358 N N . ASP B 1 54 ? -3.637 -15.164 -20.438 1 97.75 54 ASP B N 1
ATOM 4359 C CA . ASP B 1 54 ? -3.729 -14.836 -21.859 1 97.75 54 ASP B CA 1
ATOM 4360 C C . ASP B 1 54 ? -4.504 -13.539 -22.078 1 97.75 54 ASP B C 1
ATOM 4362 O O . ASP B 1 54 ? -5.125 -13.016 -21.156 1 97.75 54 ASP B O 1
ATOM 4366 N N . LYS B 1 55 ? -4.297 -13.016 -23.281 1 96.88 55 LYS B N 1
ATOM 4367 C CA . LYS B 1 55 ? -5.133 -11.93 -23.781 1 96.88 55 LYS B CA 1
ATOM 4368 C C . LYS B 1 55 ? -6.184 -12.453 -24.766 1 96.88 55 LYS B C 1
ATOM 4370 O O . LYS B 1 55 ? -5.898 -13.32 -25.578 1 96.88 55 LYS B O 1
ATOM 4375 N N . THR B 1 56 ? -7.422 -12.008 -24.578 1 95.38 56 THR B N 1
ATOM 4376 C CA . THR B 1 56 ? -8.484 -12.43 -25.484 1 95.38 56 THR B CA 1
ATOM 4377 C C . THR B 1 56 ? -9.43 -11.273 -25.781 1 95.38 56 THR B C 1
ATOM 4379 O O . THR B 1 56 ? -9.461 -10.281 -25.047 1 95.38 56 THR B O 1
ATOM 4382 N N . GLN B 1 57 ? -10.039 -11.414 -26.938 1 96.06 57 GLN B N 1
ATOM 4383 C CA . GLN B 1 57 ? -11.094 -10.469 -27.312 1 96.06 57 GLN B CA 1
ATOM 4384 C C . GLN B 1 57 ? -12.477 -11.094 -27.125 1 96.06 57 GLN B C 1
ATOM 4386 O O . GLN B 1 57 ? -12.766 -12.156 -27.672 1 96.06 57 GLN B O 1
ATOM 4391 N N . ILE B 1 58 ? -13.273 -10.523 -26.312 1 96.31 58 ILE B N 1
ATOM 4392 C CA . ILE B 1 58 ? -14.672 -10.906 -26.156 1 96.31 58 ILE B CA 1
ATOM 4393 C C . ILE B 1 58 ? -15.578 -9.758 -26.594 1 96.31 58 ILE B C 1
ATOM 4395 O O . ILE B 1 58 ? -15.586 -8.695 -25.953 1 96.31 58 ILE B O 1
ATOM 4399 N N . LYS B 1 59 ? -16.266 -10.078 -27.688 1 94.69 59 LYS B N 1
ATOM 4400 C CA . LYS B 1 59 ? -17 -9 -28.344 1 94.69 59 LYS B CA 1
ATOM 4401 C C . LYS B 1 59 ? -16.078 -7.824 -28.656 1 94.69 59 LYS B C 1
ATOM 4403 O O . LYS B 1 59 ? -15.062 -7.996 -29.328 1 94.69 59 LYS B O 1
ATOM 4408 N N . ASP B 1 60 ? -16.297 -6.645 -28.156 1 93.12 60 ASP B N 1
ATOM 4409 C CA . ASP B 1 60 ? -15.484 -5.492 -28.516 1 93.12 60 ASP B CA 1
ATOM 4410 C C . ASP B 1 60 ? -14.531 -5.113 -27.391 1 93.12 60 ASP B C 1
ATOM 4412 O O . ASP B 1 60 ? -13.961 -4.02 -27.391 1 93.12 60 ASP B O 1
ATOM 4416 N N . LYS B 1 61 ? -14.352 -6.102 -26.484 1 95.62 61 LYS B N 1
ATOM 4417 C CA . LYS B 1 61 ? -13.523 -5.781 -25.328 1 95.62 61 LYS B CA 1
ATOM 4418 C C . LYS B 1 61 ? -12.273 -6.652 -25.297 1 95.62 61 LYS B C 1
ATOM 4420 O O . LYS B 1 61 ? -12.352 -7.871 -25.453 1 95.62 61 LYS B O 1
ATOM 4425 N N . GLU B 1 62 ? -11.133 -5.945 -25.219 1 95.06 62 GLU B N 1
ATOM 4426 C CA . GLU B 1 62 ? -9.906 -6.672 -24.938 1 95.06 62 GLU B CA 1
ATOM 4427 C C . GLU B 1 62 ? -9.852 -7.086 -23.469 1 95.06 62 GLU B C 1
ATOM 4429 O O . GLU B 1 62 ? -10.086 -6.27 -22.578 1 95.06 62 GLU B O 1
ATOM 4434 N N . CYS B 1 63 ? -9.578 -8.406 -23.266 1 98 63 CYS B N 1
ATOM 4435 C CA . CYS B 1 63 ? -9.633 -8.945 -21.906 1 98 63 CYS B CA 1
ATOM 4436 C C . CYS B 1 63 ? -8.336 -9.656 -21.547 1 98 63 CYS B C 1
ATOM 4438 O O . CYS B 1 63 ? -7.652 -10.188 -22.422 1 98 63 CYS B O 1
ATOM 4440 N N . LEU B 1 64 ? -7.941 -9.547 -20.328 1 98.38 64 LEU B N 1
ATOM 4441 C CA . LEU B 1 64 ? -6.945 -10.438 -19.734 1 98.38 64 LEU B CA 1
ATOM 4442 C C . LEU B 1 64 ? -7.613 -11.625 -19.047 1 98.38 64 LEU B C 1
ATOM 4444 O O . LEU B 1 64 ? -8.586 -11.453 -18.312 1 98.38 64 LEU B O 1
ATOM 4448 N N . THR B 1 65 ? -7.129 -12.812 -19.297 1 98.25 65 THR B N 1
ATOM 4449 C CA . THR B 1 65 ? -7.77 -14 -18.75 1 98.25 65 THR B CA 1
ATOM 4450 C C . THR B 1 65 ? -6.773 -14.82 -17.922 1 98.25 65 THR B C 1
ATOM 4452 O O . THR B 1 65 ? -5.59 -14.875 -18.266 1 98.25 65 THR B O 1
ATOM 4455 N N . PHE B 1 66 ? -7.223 -15.352 -16.891 1 98.62 66 PHE B N 1
ATOM 4456 C CA . PHE B 1 66 ? -6.531 -16.312 -16.047 1 98.62 66 PHE B CA 1
ATOM 4457 C C . PHE B 1 66 ? -7.355 -17.594 -15.875 1 98.62 66 PHE B C 1
ATOM 4459 O O . PHE B 1 66 ? -8.555 -17.531 -15.594 1 98.62 66 PHE B O 1
ATOM 4466 N N . MET B 1 67 ? -6.734 -18.719 -16.062 1 98.06 67 MET B N 1
ATOM 4467 C CA . MET B 1 67 ? -7.441 -19.984 -15.867 1 98.06 67 MET B CA 1
ATOM 4468 C C . MET B 1 67 ? -6.559 -20.984 -15.141 1 98.06 67 MET B C 1
ATOM 4470 O O . MET B 1 67 ? -5.402 -21.188 -15.516 1 98.06 67 MET B O 1
ATOM 4474 N N . ASP B 1 68 ? -7.066 -21.531 -14.094 1 98 68 ASP B N 1
ATOM 4475 C CA . ASP B 1 68 ? -6.332 -22.594 -13.406 1 98 68 ASP B CA 1
ATOM 4476 C C . ASP B 1 68 ? -7.125 -23.906 -13.406 1 98 68 ASP B C 1
ATOM 4478 O O . ASP B 1 68 ? -8.289 -23.922 -13.82 1 98 68 ASP B O 1
ATOM 4482 N N . ASP B 1 69 ? -6.477 -24.984 -13.07 1 97 69 ASP B N 1
ATOM 4483 C CA . ASP B 1 69 ? -7.109 -26.297 -13 1 97 69 ASP B CA 1
ATOM 4484 C C . ASP B 1 69 ? -7.219 -26.781 -11.555 1 97 69 ASP B C 1
ATOM 4486 O O . ASP B 1 69 ? -7.09 -27.984 -11.281 1 97 69 ASP B O 1
ATOM 4490 N N . GLY B 1 70 ? -7.336 -25.797 -10.625 1 96.75 70 GLY B N 1
ATOM 4491 C CA . GLY B 1 70 ? -7.422 -26.141 -9.211 1 96.75 70 GLY B CA 1
ATOM 4492 C C . GLY B 1 70 ? -8.789 -26.641 -8.805 1 96.75 70 GLY B C 1
ATOM 4493 O O . GLY B 1 70 ? -9.609 -27 -9.648 1 96.75 70 GLY B O 1
ATOM 4494 N N . ASN B 1 71 ? -9.102 -26.578 -7.52 1 95.38 71 ASN B N 1
ATOM 4495 C CA . ASN B 1 71 ? -10.25 -27.25 -6.922 1 95.38 71 ASN B CA 1
ATOM 4496 C C . ASN B 1 71 ? -11.539 -26.469 -7.16 1 95.38 71 ASN B C 1
ATOM 4498 O O . ASN B 1 71 ? -12.641 -27 -6.98 1 95.38 71 ASN B O 1
ATOM 4502 N N . GLY B 1 72 ? -11.414 -25.219 -7.496 1 95.94 72 GLY B N 1
ATOM 4503 C CA . GLY B 1 72 ? -12.586 -24.406 -7.758 1 95.94 72 GLY B CA 1
ATOM 4504 C C . GLY B 1 72 ? -13.18 -23.797 -6.5 1 95.94 72 GLY B C 1
ATOM 4505 O O . GLY B 1 72 ? -12.617 -23.922 -5.414 1 95.94 72 GLY B O 1
ATOM 4506 N N . LEU B 1 73 ? -14.305 -23.062 -6.746 1 95.38 73 LEU B N 1
ATOM 4507 C CA . LEU B 1 73 ? -14.953 -22.328 -5.668 1 95.38 73 LEU B CA 1
ATOM 4508 C C . LEU B 1 73 ? -16.438 -22.688 -5.578 1 95.38 73 LEU B C 1
ATOM 4510 O O . LEU B 1 73 ? -17.094 -22.875 -6.605 1 95.38 73 LEU B O 1
ATOM 4514 N N . ASN B 1 74 ? -16.922 -22.828 -4.383 1 93.62 74 ASN B N 1
ATOM 4515 C CA . ASN B 1 74 ? -18.375 -22.812 -4.191 1 93.62 74 ASN B CA 1
ATOM 4516 C C . ASN B 1 74 ? -18.891 -21.422 -3.863 1 93.62 74 ASN B C 1
ATOM 4518 O O . ASN B 1 74 ? -18.109 -20.453 -3.85 1 93.62 74 ASN B O 1
ATOM 4522 N N . TYR B 1 75 ? -20.172 -21.328 -3.627 1 94.69 75 TYR B N 1
ATOM 4523 C CA . TYR B 1 75 ? -20.828 -20.047 -3.424 1 94.69 75 TYR B CA 1
ATOM 4524 C C . TYR B 1 75 ? -20.203 -19.297 -2.246 1 94.69 75 TYR B C 1
ATOM 4526 O O . TYR B 1 75 ? -19.875 -18.125 -2.352 1 94.69 75 TYR B O 1
ATOM 4534 N N . HIS B 1 76 ? -20.078 -19.969 -1.149 1 94.44 76 HIS B N 1
ATOM 4535 C CA . HIS B 1 76 ? -19.562 -19.359 0.075 1 94.44 76 HIS B CA 1
ATOM 4536 C C . HIS B 1 76 ? -18.141 -18.859 -0.112 1 94.44 76 HIS B C 1
ATOM 4538 O O . HIS B 1 76 ? -17.812 -17.75 0.301 1 94.44 76 HIS B O 1
ATOM 4544 N N . LYS B 1 77 ? -17.297 -19.672 -0.725 1 94.88 77 LYS B N 1
ATOM 4545 C CA . LYS B 1 77 ? -15.906 -19.281 -0.983 1 94.88 77 LYS B CA 1
ATOM 4546 C C . LYS B 1 77 ? -15.828 -18.109 -1.957 1 94.88 77 LYS B C 1
ATOM 4548 O O . LYS B 1 77 ? -14.984 -17.219 -1.805 1 94.88 77 LYS B O 1
ATOM 4553 N N . MET B 1 78 ? -16.75 -18.109 -2.941 1 97 78 MET B N 1
ATOM 4554 C CA . MET B 1 78 ? -16.797 -17.016 -3.904 1 97 78 MET B CA 1
ATOM 4555 C C . MET B 1 78 ? -17.156 -15.703 -3.217 1 97 78 MET B C 1
ATOM 4557 O O . MET B 1 78 ? -16.531 -14.672 -3.463 1 97 78 MET B O 1
ATOM 4561 N N . HIS B 1 79 ? -18.141 -15.75 -2.383 1 97.25 79 HIS B N 1
ATOM 4562 C CA . HIS B 1 79 ? -18.562 -14.547 -1.678 1 97.25 79 HIS B CA 1
ATOM 4563 C C . HIS B 1 79 ? -17.453 -14 -0.792 1 97.25 79 HIS B C 1
ATOM 4565 O O . HIS B 1 79 ? -17.219 -12.789 -0.745 1 97.25 79 HIS B O 1
ATOM 4571 N N . ARG B 1 80 ? -16.781 -14.875 -0.147 1 96.44 80 ARG B N 1
ATOM 4572 C CA . ARG B 1 80 ? -15.672 -14.469 0.704 1 96.44 80 ARG B CA 1
ATOM 4573 C C . ARG B 1 80 ? -14.531 -13.875 -0.125 1 96.44 80 ARG B C 1
ATOM 4575 O O . ARG B 1 80 ? -13.906 -12.891 0.277 1 96.44 80 ARG B O 1
ATOM 4582 N N . MET B 1 81 ? -14.242 -14.492 -1.248 1 97.19 81 MET B N 1
ATOM 4583 C CA . MET B 1 81 ? -13.195 -13.992 -2.137 1 97.19 81 MET B CA 1
ATOM 4584 C C . MET B 1 81 ? -13.516 -12.586 -2.627 1 97.19 81 MET B C 1
ATOM 4586 O O . MET B 1 81 ? -12.625 -11.758 -2.787 1 97.19 81 MET B O 1
ATOM 4590 N N . LEU B 1 82 ? -14.836 -12.336 -2.842 1 98.44 82 LEU B N 1
ATOM 4591 C CA . LEU B 1 82 ? -15.258 -11.039 -3.354 1 98.44 82 LEU B CA 1
ATOM 4592 C C . LEU B 1 82 ? -15.531 -10.062 -2.211 1 98.44 82 LEU B C 1
ATOM 4594 O O . LEU B 1 82 ? -16.016 -8.953 -2.438 1 98.44 82 LEU B O 1
ATOM 4598 N N . SER B 1 83 ? -15.281 -10.516 -0.978 1 98.12 83 SER B N 1
ATOM 4599 C CA . SER B 1 83 ? -15.344 -9.695 0.225 1 98.12 83 SER B CA 1
ATOM 4600 C C . SER B 1 83 ? -13.945 -9.398 0.765 1 98.12 83 SER B C 1
ATOM 4602 O O . SER B 1 83 ? -12.945 -9.781 0.157 1 98.12 83 SER B O 1
ATOM 4604 N N . PHE B 1 84 ? -13.883 -8.641 1.855 1 98.25 84 PHE B N 1
ATOM 4605 C CA . PHE B 1 84 ? -12.586 -8.141 2.295 1 98.25 84 PHE B CA 1
ATOM 4606 C C . PHE B 1 84 ? -12.195 -8.734 3.641 1 98.25 84 PHE B C 1
ATOM 4608 O O . PHE B 1 84 ? -12.992 -8.711 4.586 1 98.25 84 PHE B O 1
ATOM 4615 N N . GLY B 1 85 ? -10.992 -9.305 3.691 1 97.38 85 GLY B N 1
ATOM 4616 C CA . GLY B 1 85 ? -10.414 -9.719 4.957 1 97.38 85 GLY B CA 1
ATOM 4617 C C . GLY B 1 85 ? -10.609 -11.195 5.25 1 97.38 85 GLY B C 1
ATOM 4618 O O . GLY B 1 85 ? -10.141 -11.695 6.273 1 97.38 85 GLY B O 1
ATOM 4619 N N . TYR B 1 86 ? -11.25 -11.859 4.324 1 94.69 86 TYR B N 1
ATOM 4620 C CA . TYR B 1 86 ? -11.539 -13.266 4.559 1 94.69 86 TYR B CA 1
ATOM 4621 C C . TYR B 1 86 ? -10.453 -14.156 3.971 1 94.69 86 TYR B C 1
ATOM 4623 O O . TYR B 1 86 ? -10.203 -14.125 2.764 1 94.69 86 TYR B O 1
ATOM 4631 N N . SER B 1 87 ? -9.75 -14.883 4.793 1 88.25 87 SER B N 1
ATOM 4632 C CA . SER B 1 87 ? -8.789 -15.891 4.363 1 88.25 87 SER B CA 1
ATOM 4633 C C . SER B 1 87 ? -8.727 -17.047 5.359 1 88.25 87 SER B C 1
ATOM 4635 O O . SER B 1 87 ? -8.367 -16.844 6.523 1 88.25 87 SER B O 1
ATOM 4637 N N . ASP B 1 88 ? -9.195 -18.203 4.977 1 83.12 88 ASP B N 1
ATOM 4638 C CA . ASP B 1 88 ? -9.156 -19.391 5.828 1 83.12 88 ASP B CA 1
ATOM 4639 C C . ASP B 1 88 ? -8.164 -20.422 5.297 1 83.12 88 ASP B C 1
ATOM 4641 O O . ASP B 1 88 ? -8.305 -21.609 5.559 1 83.12 88 ASP B O 1
ATOM 4645 N N . LYS B 1 89 ? -7.246 -19.906 4.605 1 85.94 89 LYS B N 1
ATOM 4646 C CA . LYS B 1 89 ? -6.301 -20.812 3.973 1 85.94 89 LYS B CA 1
ATOM 4647 C C . LYS B 1 89 ? -5.375 -21.453 5.004 1 85.94 89 LYS B C 1
ATOM 4649 O O . LYS B 1 89 ? -4.84 -20.766 5.875 1 85.94 89 LYS B O 1
ATOM 4654 N N . LYS B 1 90 ? -5.328 -22.812 4.949 1 85.69 90 LYS B N 1
ATOM 4655 C CA . LYS B 1 90 ? -4.531 -23.609 5.887 1 85.69 90 LYS B CA 1
ATOM 4656 C C . LYS B 1 90 ? -3.439 -24.375 5.164 1 85.69 90 LYS B C 1
ATOM 4658 O O . LYS B 1 90 ? -3.57 -24.688 3.979 1 85.69 90 LYS B O 1
ATOM 4663 N N . ALA B 1 91 ? -2.408 -24.531 5.84 1 84.56 91 ALA B N 1
ATOM 4664 C CA . ALA B 1 91 ? -1.324 -25.344 5.293 1 84.56 91 ALA B CA 1
ATOM 4665 C C . ALA B 1 91 ? -1.787 -26.766 5.043 1 84.56 91 ALA B C 1
ATOM 4667 O O . ALA B 1 91 ? -2.613 -27.297 5.789 1 84.56 91 ALA B O 1
ATOM 4668 N N . VAL B 1 92 ? -1.362 -27.344 4.047 1 85.12 92 VAL B N 1
ATOM 4669 C CA . VAL B 1 92 ? -1.572 -28.75 3.73 1 85.12 92 VAL B CA 1
ATOM 4670 C C . VAL B 1 92 ? -0.224 -29.453 3.566 1 85.12 92 VAL B C 1
ATOM 4672 O O . VAL B 1 92 ? 0.503 -29.188 2.605 1 85.12 92 VAL B O 1
ATOM 4675 N N . GLY B 1 93 ? 0.064 -30.281 4.414 1 82.25 93 GLY B N 1
ATOM 4676 C CA . GLY B 1 93 ? 1.4 -30.859 4.41 1 82.25 93 GLY B CA 1
ATOM 4677 C C . GLY B 1 93 ? 2.494 -29.828 4.621 1 82.25 93 GLY B C 1
ATOM 4678 O O . GLY B 1 93 ? 2.441 -29.047 5.574 1 82.25 93 GLY B O 1
ATOM 4679 N N . SER B 1 94 ? 3.402 -29.828 3.734 1 80.31 94 SER B N 1
ATOM 4680 C CA . SER B 1 94 ? 4.535 -28.922 3.83 1 80.31 94 SER B CA 1
ATOM 4681 C C . SER B 1 94 ? 4.289 -27.656 3.025 1 80.31 94 SER B C 1
ATOM 4683 O O . SER B 1 94 ? 5.078 -26.703 3.09 1 80.31 94 SER B O 1
ATOM 4685 N N . LYS B 1 95 ? 3.15 -27.641 2.406 1 86.5 95 LYS B N 1
ATOM 4686 C CA . LYS B 1 95 ? 2.848 -26.484 1.577 1 86.5 95 LYS B CA 1
ATOM 4687 C C . LYS B 1 95 ? 2.096 -25.422 2.375 1 86.5 95 LYS B C 1
ATOM 4689 O O . LYS B 1 95 ? 1.002 -25.672 2.881 1 86.5 95 LYS B O 1
ATOM 4694 N N . HIS B 1 96 ? 2.701 -24.281 2.494 1 91.75 96 HIS B N 1
ATOM 4695 C CA . HIS B 1 96 ? 2.094 -23.156 3.211 1 91.75 96 HIS B CA 1
ATOM 4696 C C . HIS B 1 96 ? 1.369 -22.219 2.256 1 91.75 96 HIS B C 1
ATOM 4698 O O . HIS B 1 96 ? 1.841 -21.969 1.142 1 91.75 96 HIS B O 1
ATOM 4704 N N . PRO B 1 97 ? 0.229 -21.75 2.721 1 95.44 97 PRO B N 1
ATOM 4705 C CA . PRO B 1 97 ? -0.462 -20.781 1.877 1 95.44 97 PRO B CA 1
ATOM 4706 C C . PRO B 1 97 ? 0.308 -19.469 1.739 1 95.44 97 PRO B C 1
ATOM 4708 O O . PRO B 1 97 ? 0.921 -19 2.703 1 95.44 97 PRO B O 1
ATOM 4711 N N . ILE B 1 98 ? 0.27 -18.922 0.591 1 96 98 ILE B N 1
ATOM 4712 C CA . ILE B 1 98 ? 0.855 -17.609 0.32 1 96 98 ILE B CA 1
ATOM 4713 C C . ILE B 1 98 ? -0.123 -16.516 0.732 1 96 98 ILE B C 1
ATOM 4715 O O . ILE B 1 98 ? 0.264 -15.547 1.387 1 96 98 ILE B O 1
ATOM 4719 N N . GLY B 1 99 ? -1.396 -16.703 0.352 1 93.31 99 GLY B N 1
ATOM 4720 C CA . GLY B 1 99 ? -2.422 -15.734 0.727 1 93.31 99 GLY B CA 1
ATOM 4721 C C . GLY B 1 99 ? -2.721 -15.734 2.215 1 93.31 99 GLY B C 1
ATOM 4722 O O . GLY B 1 99 ? -2.824 -16.797 2.834 1 93.31 99 GLY B O 1
ATOM 4723 N N . ARG B 1 100 ? -2.904 -14.5 2.773 1 90.19 100 ARG B N 1
ATOM 4724 C CA . ARG B 1 100 ? -3.094 -14.398 4.215 1 90.19 100 ARG B CA 1
ATOM 4725 C C . ARG B 1 100 ? -4.074 -13.281 4.562 1 90.19 100 ARG B C 1
ATOM 4727 O O . ARG B 1 100 ? -4.84 -13.398 5.52 1 90.19 100 ARG B O 1
ATOM 4734 N N . TYR B 1 101 ? -4.273 -12.352 3.74 1 91.44 101 TYR B N 1
ATOM 4735 C CA . TYR B 1 101 ? -4.902 -11.117 4.188 1 91.44 101 TYR B CA 1
ATOM 4736 C C . TYR B 1 101 ? -6.336 -11.016 3.678 1 91.44 101 TYR B C 1
ATOM 4738 O O . TYR B 1 101 ? -7.117 -10.195 4.164 1 91.44 101 TYR B O 1
ATOM 4746 N N . GLY B 1 102 ? -6.672 -11.812 2.664 1 96.31 102 GLY B N 1
ATOM 4747 C CA . GLY B 1 102 ? -8.008 -11.758 2.094 1 96.31 102 GLY B CA 1
ATOM 4748 C C . GLY B 1 102 ? -8.273 -10.477 1.323 1 96.31 102 GLY B C 1
ATOM 4749 O O . GLY B 1 102 ? -9.375 -9.914 1.398 1 96.31 102 GLY B O 1
ATOM 4750 N N . ASN B 1 103 ? -7.316 -9.977 0.653 1 97.81 103 ASN B N 1
ATOM 4751 C CA . ASN B 1 103 ? -7.43 -8.711 -0.07 1 97.81 103 ASN B CA 1
ATOM 4752 C C . ASN B 1 103 ? -6.879 -8.828 -1.487 1 97.81 103 ASN B C 1
ATOM 4754 O O . ASN B 1 103 ? -7.262 -8.062 -2.371 1 97.81 103 ASN B O 1
ATOM 4758 N N . GLY B 1 104 ? -6.035 -9.75 -1.772 1 97.75 104 GLY B N 1
ATOM 4759 C CA . GLY B 1 104 ? -5.207 -9.812 -2.969 1 97.75 104 GLY B CA 1
ATOM 4760 C C . GLY B 1 104 ? -6.02 -9.859 -4.25 1 97.75 104 GLY B C 1
ATOM 4761 O O . GLY B 1 104 ? -5.727 -9.133 -5.203 1 97.75 104 GLY B O 1
ATOM 4762 N N . PHE B 1 105 ? -7.074 -10.695 -4.293 1 98.38 105 PHE B N 1
ATOM 4763 C CA . PHE B 1 105 ? -7.863 -10.812 -5.512 1 98.38 105 PHE B CA 1
ATOM 4764 C C . PHE B 1 105 ? -8.508 -9.477 -5.867 1 98.38 105 PHE B C 1
ATOM 4766 O O . PHE B 1 105 ? -8.484 -9.062 -7.027 1 98.38 105 PHE B O 1
ATOM 4773 N N . LYS B 1 106 ? -9.117 -8.828 -4.883 1 98.62 106 LYS B N 1
ATOM 4774 C CA . LYS B 1 106 ? -9.852 -7.59 -5.141 1 98.62 106 LYS B CA 1
ATOM 4775 C C . LYS B 1 106 ? -8.906 -6.477 -5.574 1 98.62 106 LYS B C 1
ATOM 4777 O O . LYS B 1 106 ? -9.141 -5.812 -6.586 1 98.62 106 LYS B O 1
ATOM 4782 N N . SER B 1 107 ? -7.801 -6.289 -4.789 1 98.38 107 SER B N 1
ATOM 4783 C CA . SER B 1 107 ? -6.859 -5.23 -5.133 1 98.38 107 SER B CA 1
ATOM 4784 C C . SER B 1 107 ? -6.172 -5.512 -6.465 1 98.38 107 SER B C 1
ATOM 4786 O O . SER B 1 107 ? -6 -4.609 -7.285 1 98.38 107 SER B O 1
ATOM 4788 N N . GLY B 1 108 ? -5.816 -6.754 -6.699 1 98.44 108 GLY B N 1
ATOM 4789 C CA . GLY B 1 108 ? -5.117 -7.129 -7.922 1 98.44 108 GLY B CA 1
ATOM 4790 C C . GLY B 1 108 ? -5.98 -7.004 -9.164 1 98.44 108 GLY B C 1
ATOM 4791 O O . GLY B 1 108 ? -5.582 -6.371 -10.141 1 98.44 108 GLY B O 1
ATOM 4792 N N . SER B 1 109 ? -7.191 -7.586 -9.148 1 98.81 109 SER B N 1
ATOM 4793 C CA . SER B 1 109 ? -8.062 -7.555 -10.32 1 98.81 109 SER B CA 1
ATOM 4794 C C . SER B 1 109 ? -8.461 -6.125 -10.68 1 98.81 109 SER B C 1
ATOM 4796 O O . SER B 1 109 ? -8.453 -5.75 -11.852 1 98.81 109 SER B O 1
ATOM 4798 N N . MET B 1 110 ? -8.695 -5.293 -9.625 1 98.62 110 MET B N 1
ATOM 4799 C CA . MET B 1 110 ? -9.148 -3.922 -9.859 1 98.62 110 MET B CA 1
ATOM 4800 C C . MET B 1 110 ? -8 -3.049 -10.352 1 98.62 110 MET B C 1
ATOM 4802 O O . MET B 1 110 ? -8.227 -2.008 -10.969 1 98.62 110 MET B O 1
ATOM 4806 N N . ARG B 1 111 ? -6.762 -3.416 -10.094 1 97.75 111 ARG B N 1
ATOM 4807 C CA . ARG B 1 111 ? -5.613 -2.711 -10.648 1 97.75 111 ARG B CA 1
ATOM 4808 C C . ARG B 1 111 ? -5.477 -2.982 -12.141 1 97.75 111 ARG B C 1
ATOM 4810 O O . ARG B 1 111 ? -5.062 -2.104 -12.906 1 97.75 111 ARG B O 1
ATOM 4817 N N . LEU B 1 112 ? -5.824 -4.188 -12.539 1 97.75 112 LEU B N 1
ATOM 4818 C CA . LEU B 1 112 ? -5.633 -4.602 -13.922 1 97.75 112 LEU B CA 1
ATOM 4819 C C . LEU B 1 112 ? -6.754 -4.07 -14.805 1 97.75 112 LEU B C 1
ATOM 4821 O O . LEU B 1 112 ? -6.539 -3.791 -15.992 1 97.75 112 LEU B O 1
ATOM 4825 N N . GLY B 1 113 ? -7.887 -3.967 -14.289 1 98 113 GLY B N 1
ATOM 4826 C CA . GLY B 1 113 ? -9.062 -3.465 -14.984 1 98 113 GLY B CA 1
ATOM 4827 C C . GLY B 1 113 ? -10.156 -2.992 -14.047 1 98 113 GLY B C 1
ATOM 4828 O O . GLY B 1 113 ? -10.031 -3.107 -12.828 1 98 113 GLY B O 1
ATOM 4829 N N . LEU B 1 114 ? -11.266 -2.477 -14.664 1 98.31 114 LEU B N 1
ATOM 4830 C CA . LEU B 1 114 ? -12.359 -1.948 -13.867 1 98.31 114 LEU B CA 1
ATOM 4831 C C . LEU B 1 114 ? -13.328 -3.059 -13.469 1 98.31 114 LEU B C 1
ATOM 4833 O O . LEU B 1 114 ? -14.109 -2.904 -12.523 1 98.31 114 LEU B O 1
ATOM 4837 N N . ASP B 1 115 ? -13.266 -4.164 -14.32 1 98.88 115 ASP B N 1
ATOM 4838 C CA . ASP B 1 115 ? -14.312 -5.172 -14.188 1 98.88 115 ASP B CA 1
ATOM 4839 C C . ASP B 1 115 ? -13.734 -6.582 -14.266 1 98.88 115 ASP B C 1
ATOM 4841 O O . ASP B 1 115 ? -12.812 -6.84 -15.039 1 98.88 115 ASP B O 1
ATOM 4845 N N . VAL B 1 116 ? -14.297 -7.496 -13.461 1 98.94 116 VAL B N 1
ATOM 4846 C CA . VAL B 1 116 ? -13.844 -8.883 -13.492 1 98.94 116 VAL B CA 1
ATOM 4847 C C . VAL B 1 116 ? -15.023 -9.82 -13.266 1 98.94 116 VAL B C 1
ATOM 4849 O O . VAL B 1 116 ? -15.922 -9.523 -12.469 1 98.94 116 VAL B O 1
ATOM 4852 N N . ILE B 1 117 ? -15.062 -10.852 -13.984 1 98.88 117 ILE B N 1
ATOM 4853 C CA . ILE B 1 117 ? -16 -11.945 -13.773 1 98.88 117 ILE B CA 1
ATOM 4854 C C . ILE B 1 117 ? -15.234 -13.242 -13.516 1 98.88 117 ILE B C 1
ATOM 4856 O O . ILE B 1 117 ? -14.203 -13.492 -14.148 1 98.88 117 ILE B O 1
ATOM 4860 N N . VAL B 1 118 ? -15.672 -13.992 -12.547 1 98.81 118 VAL B N 1
ATOM 4861 C CA . VAL B 1 118 ? -15.047 -15.242 -12.141 1 98.81 118 VAL B CA 1
ATOM 4862 C C . VAL B 1 118 ? -15.992 -16.406 -12.406 1 98.81 118 VAL B C 1
ATOM 4864 O O . VAL B 1 118 ? -17.125 -16.422 -11.922 1 98.81 118 VAL B O 1
ATOM 4867 N N . LEU B 1 119 ? -15.57 -17.312 -13.188 1 98 119 LEU B N 1
ATOM 4868 C CA . LEU B 1 119 ? -16.281 -18.547 -13.453 1 98 119 LEU B CA 1
ATOM 4869 C C . LEU B 1 119 ? -15.539 -19.734 -12.852 1 98 119 LEU B C 1
ATOM 4871 O O . LEU B 1 119 ? -14.359 -19.953 -13.141 1 98 119 LEU B O 1
ATOM 4875 N N . SER B 1 120 ? -16.203 -20.484 -12.031 1 97.56 120 SER B N 1
ATOM 4876 C CA . SER B 1 120 ? -15.508 -21.547 -11.328 1 97.56 120 SER B CA 1
ATOM 4877 C C . SER B 1 120 ? -16.328 -22.828 -11.32 1 97.56 120 SER B C 1
ATOM 4879 O O . SER B 1 120 ? -17.547 -22.797 -11.242 1 97.56 120 SER B O 1
ATOM 4881 N N . LYS B 1 121 ? -15.594 -23.922 -11.477 1 94.38 121 LYS B N 1
ATOM 4882 C CA . LYS B 1 121 ? -16.172 -25.266 -11.406 1 94.38 121 LYS B CA 1
ATOM 4883 C C . LYS B 1 121 ? -15.492 -26.078 -10.312 1 94.38 121 LYS B C 1
ATOM 4885 O O . LYS B 1 121 ? -14.273 -26.266 -10.328 1 94.38 121 LYS B O 1
ATOM 4890 N N . SER B 1 122 ? -16.297 -26.406 -9.391 1 93.44 122 SER B N 1
ATOM 4891 C CA . SER B 1 122 ? -15.852 -27.375 -8.391 1 93.44 122 SER B CA 1
ATOM 4892 C C . SER B 1 122 ? -16.422 -28.766 -8.68 1 93.44 122 SER B C 1
ATOM 4894 O O . SER B 1 122 ? -17.078 -28.969 -9.703 1 93.44 122 SER B O 1
ATOM 4896 N N . GLU B 1 123 ? -16.172 -29.75 -7.828 1 87.75 123 GLU B N 1
ATOM 4897 C CA . GLU B 1 123 ? -16.594 -31.125 -8.062 1 87.75 123 GLU B CA 1
ATOM 4898 C C . GLU B 1 123 ? -18.109 -31.234 -8.211 1 87.75 123 GLU B C 1
ATOM 4900 O O . GLU B 1 123 ? -18.609 -31.984 -9.047 1 87.75 123 GLU B O 1
ATOM 4905 N N . ASP B 1 124 ? -18.828 -30.328 -7.461 1 86.56 124 ASP B N 1
ATOM 4906 C CA . ASP B 1 124 ? -20.266 -30.578 -7.422 1 86.56 124 ASP B CA 1
ATOM 4907 C C . ASP B 1 124 ? -21.062 -29.344 -7.84 1 86.56 124 ASP B C 1
ATOM 4909 O O . ASP B 1 124 ? -22.281 -29.391 -7.984 1 86.56 124 ASP B O 1
ATOM 4913 N N . VAL B 1 125 ? -20.328 -28.266 -7.98 1 91.88 125 VAL B N 1
ATOM 4914 C CA . VAL B 1 125 ? -21.062 -27.031 -8.211 1 91.88 125 VAL B CA 1
ATOM 4915 C C . VAL B 1 125 ? -20.266 -26.125 -9.148 1 91.88 125 VAL B C 1
ATOM 4917 O O . VAL B 1 125 ? -19.047 -26.219 -9.227 1 91.88 125 VAL B O 1
ATOM 4920 N N . MET B 1 126 ? -20.984 -25.359 -9.875 1 93.06 126 MET B N 1
ATOM 4921 C CA . MET B 1 126 ? -20.422 -24.25 -10.648 1 93.06 126 MET B CA 1
ATOM 4922 C C . MET B 1 126 ? -20.875 -22.906 -10.078 1 93.06 126 MET B C 1
ATOM 4924 O O . MET B 1 126 ? -22.016 -22.766 -9.633 1 93.06 126 MET B O 1
ATOM 4928 N N . CYS B 1 127 ? -19.984 -21.984 -10.062 1 95.19 127 CYS B N 1
ATOM 4929 C CA . CYS B 1 127 ? -20.297 -20.656 -9.531 1 95.19 127 CYS B CA 1
ATOM 4930 C C . CYS B 1 127 ? -19.781 -19.562 -10.461 1 95.19 127 CYS B C 1
ATOM 4932 O O . CYS B 1 127 ? -18.734 -19.719 -11.102 1 95.19 127 CYS B O 1
ATOM 4934 N N . VAL B 1 128 ? -20.562 -18.531 -10.578 1 97.44 128 VAL B N 1
ATOM 4935 C CA . VAL B 1 128 ? -20.156 -17.328 -11.297 1 97.44 128 VAL B CA 1
ATOM 4936 C C . VAL B 1 128 ? -20.281 -16.109 -10.391 1 97.44 128 VAL B C 1
ATOM 4938 O O . VAL B 1 128 ? -21.312 -15.93 -9.727 1 97.44 128 VAL B O 1
ATOM 4941 N N . GLY B 1 129 ? -19.266 -15.32 -10.242 1 98.56 129 GLY B N 1
ATOM 4942 C CA . GLY B 1 129 ? -19.25 -14.086 -9.484 1 98.56 129 GLY B CA 1
ATOM 4943 C C . GLY B 1 129 ? -18.688 -12.906 -10.258 1 98.56 129 GLY B C 1
ATOM 4944 O O . GLY B 1 129 ? -17.875 -13.094 -11.172 1 98.56 129 GLY B O 1
ATOM 4945 N N . MET B 1 130 ? -19.141 -11.75 -9.875 1 98.81 130 MET B N 1
ATOM 4946 C CA . MET B 1 130 ? -18.703 -10.547 -10.586 1 98.81 130 MET B CA 1
ATOM 4947 C C . MET B 1 130 ? -18.344 -9.438 -9.602 1 98.81 130 MET B C 1
ATOM 4949 O O . MET B 1 130 ? -19.031 -9.234 -8.609 1 98.81 130 MET B O 1
ATOM 4953 N N . LEU B 1 131 ? -17.25 -8.828 -9.742 1 9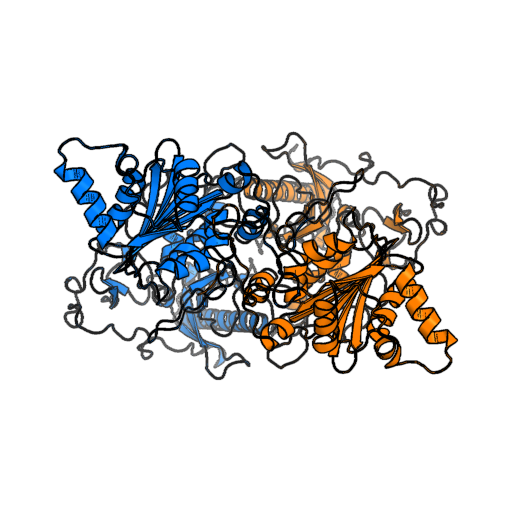8.88 131 LEU B N 1
ATOM 4954 C CA . LEU B 1 131 ? -16.797 -7.609 -9.094 1 98.88 131 LEU B CA 1
ATOM 4955 C C . LEU B 1 131 ? -16.5 -6.52 -10.125 1 98.88 131 LEU B C 1
ATOM 4957 O O . LEU B 1 131 ? -15.523 -6.609 -10.867 1 98.88 131 LEU B O 1
ATOM 4961 N N . SER B 1 132 ? -17.359 -5.473 -10.172 1 98.88 132 SER B N 1
ATOM 4962 C CA . SER B 1 132 ? -17.359 -4.566 -11.312 1 98.88 132 SER B CA 1
ATOM 4963 C C . SER B 1 132 ? -17.609 -3.125 -10.875 1 98.88 132 SER B C 1
ATOM 4965 O O . SER B 1 132 ? -18.672 -2.814 -10.328 1 98.88 132 SER B O 1
ATOM 4967 N N . GLN B 1 133 ? -16.641 -2.275 -11.109 1 98.75 133 GLN B N 1
ATOM 4968 C CA . GLN B 1 133 ? -16.812 -0.854 -10.836 1 98.75 133 GLN B CA 1
ATOM 4969 C C . GLN B 1 133 ? -17.828 -0.235 -11.797 1 98.75 133 GLN B C 1
ATOM 4971 O O . GLN B 1 133 ? -18.625 0.614 -11.398 1 98.75 133 GLN B O 1
ATOM 4976 N N . SER B 1 134 ? -17.812 -0.631 -13.055 1 98.75 134 SER B N 1
ATOM 4977 C CA . SER B 1 134 ? -18.75 -0.12 -14.047 1 98.75 134 SER B CA 1
ATOM 4978 C C . SER B 1 134 ? -20.188 -0.458 -13.68 1 98.75 134 SER B C 1
ATOM 4980 O O . SER B 1 134 ? -21.078 0.392 -13.773 1 98.75 134 SER B O 1
ATOM 4982 N N . TYR B 1 135 ? -20.422 -1.722 -13.281 1 98.62 135 TYR B N 1
ATOM 4983 C CA . TYR B 1 135 ? -21.734 -2.178 -12.828 1 98.62 135 TYR B CA 1
ATOM 4984 C C . TYR B 1 135 ? -22.219 -1.345 -11.648 1 98.62 135 TYR B C 1
ATOM 4986 O O . TYR B 1 135 ? -23.344 -0.829 -11.664 1 98.62 135 TYR B O 1
ATOM 4994 N N . LEU B 1 136 ? -21.391 -1.121 -10.641 1 98.75 136 LEU B N 1
ATOM 4995 C CA . LEU B 1 136 ? -21.766 -0.38 -9.445 1 98.75 136 LEU B CA 1
ATOM 4996 C C . LEU B 1 136 ? -22.094 1.068 -9.781 1 98.75 136 LEU B C 1
ATOM 4998 O O . LEU B 1 136 ? -23.031 1.642 -9.211 1 98.75 136 LEU B O 1
ATOM 5002 N N . THR B 1 137 ? -21.312 1.658 -10.656 1 98.56 137 THR B N 1
ATOM 5003 C CA . THR B 1 137 ? -21.562 3.027 -11.094 1 98.56 137 THR B CA 1
ATOM 5004 C C . THR B 1 137 ? -22.906 3.129 -11.82 1 98.56 137 THR B C 1
ATOM 5006 O O . THR B 1 137 ? -23.688 4.039 -11.562 1 98.56 137 THR B O 1
ATOM 5009 N N . GLN B 1 138 ? -23.203 2.234 -12.703 1 98.38 138 GLN B N 1
ATOM 5010 C CA . GLN B 1 138 ? -24.391 2.273 -13.539 1 98.38 138 GLN B CA 1
ATOM 5011 C C . GLN B 1 138 ? -25.656 2.129 -12.703 1 98.38 138 GLN B C 1
ATOM 5013 O O . GLN B 1 138 ? -26.688 2.75 -12.992 1 98.38 138 GLN B O 1
ATOM 5018 N N . ILE B 1 139 ? -25.641 1.307 -11.664 1 98.12 139 ILE B N 1
ATOM 5019 C CA . ILE B 1 139 ? -26.859 1.094 -10.875 1 98.12 139 ILE B CA 1
ATOM 5020 C C . ILE B 1 139 ? -26.922 2.119 -9.742 1 98.12 139 ILE B C 1
ATOM 5022 O O . ILE B 1 139 ? -27.875 2.131 -8.969 1 98.12 139 ILE B O 1
ATOM 5026 N N . GLY B 1 140 ? -25.875 2.979 -9.594 1 97.5 140 GLY B N 1
ATOM 5027 C CA . GLY B 1 140 ? -25.844 3.955 -8.523 1 97.5 140 GLY B CA 1
ATOM 5028 C C . GLY B 1 140 ? -25.75 3.322 -7.145 1 97.5 140 GLY B C 1
ATOM 5029 O O . GLY B 1 140 ? -26.469 3.711 -6.227 1 97.5 140 GLY B O 1
ATOM 5030 N N . ALA B 1 141 ? -24.891 2.293 -7.09 1 97.31 141 ALA B N 1
ATOM 5031 C CA . ALA B 1 141 ? -24.781 1.559 -5.832 1 97.31 141 ALA B CA 1
ATOM 5032 C C . ALA B 1 141 ? -24.172 2.436 -4.738 1 97.31 141 ALA B C 1
ATOM 5034 O O . ALA B 1 141 ? -23.266 3.23 -5.004 1 97.31 141 ALA B O 1
ATOM 5035 N N . GLU B 1 142 ? -24.625 2.285 -3.523 1 94.94 142 GLU B N 1
ATOM 5036 C CA . GLU B 1 142 ? -24.078 2.998 -2.369 1 94.94 142 GLU B CA 1
ATOM 5037 C C . GLU B 1 142 ? -23.047 2.148 -1.628 1 94.94 142 GLU B C 1
ATOM 5039 O O . GLU B 1 142 ? -22.203 2.68 -0.896 1 94.94 142 GLU B O 1
ATOM 5044 N N . GLN B 1 143 ? -23.188 0.884 -1.799 1 97.31 143 GLN B N 1
ATOM 5045 C CA . GLN B 1 143 ? -22.25 -0.09 -1.257 1 97.31 143 GLN B CA 1
ATOM 5046 C C . GLN B 1 143 ? -21.844 -1.111 -2.316 1 97.31 143 GLN B C 1
ATOM 5048 O O . GLN B 1 143 ? -22.516 -1.254 -3.338 1 97.31 143 GLN B O 1
ATOM 5053 N N . ILE B 1 144 ? -20.766 -1.796 -2.102 1 98.5 144 ILE B N 1
ATOM 5054 C CA . ILE B 1 144 ? -20.297 -2.785 -3.062 1 98.5 144 ILE B CA 1
ATOM 5055 C C . ILE B 1 144 ? -21.203 -4.012 -3.033 1 98.5 144 ILE B C 1
ATOM 5057 O O . ILE B 1 144 ? -21.297 -4.699 -2.016 1 98.5 144 ILE B O 1
ATOM 5061 N N . THR B 1 145 ? -21.875 -4.23 -4.098 1 98.44 145 THR B N 1
ATOM 5062 C CA . THR B 1 145 ? -22.641 -5.465 -4.305 1 98.44 145 THR B CA 1
ATOM 5063 C C . THR B 1 145 ? -21.891 -6.395 -5.258 1 98.44 145 THR B C 1
ATOM 5065 O O . THR B 1 145 ? -21.234 -5.938 -6.199 1 98.44 145 THR B O 1
ATOM 5068 N N . VAL B 1 146 ? -22.016 -7.695 -5.016 1 98.75 146 VAL B N 1
ATOM 5069 C CA . VAL B 1 146 ? -21.281 -8.68 -5.801 1 98.75 146 VAL B CA 1
ATOM 5070 C C . VAL B 1 146 ? -22.234 -9.766 -6.293 1 98.75 146 VAL B C 1
ATOM 5072 O O . VAL B 1 146 ? -22.422 -10.789 -5.625 1 98.75 146 VAL B O 1
ATOM 5075 N N . PRO B 1 147 ? -22.766 -9.641 -7.516 1 98.5 147 PRO B N 1
ATOM 5076 C CA . PRO B 1 147 ? -23.625 -10.695 -8.055 1 98.5 147 PRO B CA 1
ATOM 5077 C C . PRO B 1 147 ? -22.938 -12.055 -8.086 1 98.5 147 PRO B C 1
ATOM 5079 O O . PRO B 1 147 ? -21.828 -12.18 -8.625 1 98.5 147 PRO B O 1
ATOM 5082 N N . ILE B 1 148 ? -23.578 -13.062 -7.508 1 98.06 148 ILE B N 1
ATOM 5083 C CA . ILE B 1 148 ? -23.062 -14.422 -7.473 1 98.06 148 ILE B CA 1
ATOM 5084 C C . ILE B 1 148 ? -24.188 -15.414 -7.746 1 98.06 148 ILE B C 1
ATOM 5086 O O . ILE B 1 148 ? -25.297 -15.266 -7.215 1 98.06 148 ILE B O 1
ATOM 5090 N N . ILE B 1 149 ? -23.938 -16.375 -8.562 1 96 149 ILE B N 1
ATOM 5091 C CA . ILE B 1 149 ? -24.891 -17.453 -8.773 1 96 149 ILE B CA 1
ATOM 5092 C C . ILE B 1 149 ? -24.203 -18.812 -8.578 1 96 149 ILE B C 1
ATOM 5094 O O . ILE B 1 149 ? -23 -18.922 -8.758 1 96 149 ILE B O 1
ATOM 5098 N N . SER B 1 150 ? -24.922 -19.734 -8.148 1 93.62 150 SER B N 1
ATOM 5099 C CA . SER B 1 150 ? -24.5 -21.125 -8 1 93.62 150 SER B CA 1
ATOM 5100 C C . SER B 1 150 ? -25.391 -22.078 -8.797 1 93.62 150 SER B C 1
ATOM 5102 O O . SER B 1 150 ? -26.609 -21.953 -8.766 1 93.62 150 SER B O 1
ATOM 5104 N N . ILE B 1 151 ? -24.719 -22.922 -9.547 1 88.25 151 ILE B N 1
ATOM 5105 C CA . ILE B 1 151 ? -25.422 -23.891 -10.391 1 88.25 151 ILE B CA 1
ATOM 5106 C C . ILE B 1 151 ? -24.984 -25.297 -10.016 1 88.25 151 ILE B C 1
ATOM 5108 O O . ILE B 1 151 ? -23.812 -25.641 -10.117 1 88.25 151 ILE B O 1
ATOM 5112 N N . LYS B 1 152 ? -25.953 -26.047 -9.609 1 83.75 152 LYS B N 1
ATOM 5113 C CA . LYS B 1 152 ? -25.625 -27.438 -9.352 1 83.75 152 LYS B CA 1
ATOM 5114 C C . LYS B 1 152 ? -25.391 -28.203 -10.656 1 83.75 152 LYS B C 1
ATOM 5116 O O . LYS B 1 152 ? -26.094 -27.969 -11.648 1 83.75 152 LYS B O 1
ATOM 5121 N N . GLU B 1 153 ? -24.422 -29.047 -10.711 1 74.19 153 GLU B N 1
ATOM 5122 C CA . GLU B 1 153 ? -24.062 -29.781 -11.922 1 74.19 153 GLU B CA 1
ATOM 5123 C C . GLU B 1 153 ? -25.25 -30.547 -12.484 1 74.19 153 GLU B C 1
ATOM 5125 O O . GLU B 1 153 ? -25.422 -30.625 -13.703 1 74.19 153 GLU B O 1
ATOM 5130 N N . THR B 1 154 ? -26.031 -31.109 -11.656 1 67.56 154 THR B N 1
ATOM 5131 C CA . THR B 1 154 ? -27.203 -31.875 -12.078 1 67.56 154 THR B CA 1
ATOM 5132 C C . THR B 1 154 ? -28.188 -30.969 -12.812 1 67.56 154 THR B C 1
ATOM 5134 O O . THR B 1 154 ? -28.797 -31.391 -13.805 1 67.56 154 THR B O 1
ATOM 5137 N N . GLU B 1 155 ? -28.281 -29.812 -12.297 1 65.06 155 GLU B N 1
ATOM 5138 C CA . GLU B 1 155 ? -29.188 -28.844 -12.906 1 65.06 155 GLU B CA 1
ATOM 5139 C C . GLU B 1 155 ? -28.641 -28.344 -14.242 1 65.06 155 GLU B C 1
ATOM 5141 O O . GLU B 1 155 ? -29.391 -28.141 -15.195 1 65.06 155 GLU B O 1
ATOM 5146 N N . ALA B 1 156 ? -27.391 -28.219 -14.234 1 60.72 156 ALA B N 1
ATOM 5147 C CA . ALA B 1 156 ? -26.734 -27.734 -15.453 1 60.72 156 ALA B CA 1
ATOM 5148 C C . ALA B 1 156 ? -26.922 -28.734 -16.594 1 60.72 156 ALA B C 1
ATOM 5150 O O . ALA B 1 156 ? -27.219 -28.359 -17.719 1 60.72 156 ALA B O 1
ATOM 5151 N N . LYS B 1 157 ? -26.781 -29.953 -16.297 1 62.72 157 LYS B N 1
ATOM 5152 C CA . LYS B 1 157 ? -26.938 -31.016 -17.297 1 62.72 157 LYS B CA 1
ATOM 5153 C C . LYS B 1 157 ? -28.375 -31.078 -17.828 1 62.72 157 LYS B C 1
ATOM 5155 O O . LYS B 1 157 ? -28.578 -31.25 -19.031 1 62.72 157 LYS B O 1
ATOM 5160 N N . LYS B 1 158 ? -29.188 -30.938 -16.922 1 60.84 158 LYS B N 1
ATOM 5161 C CA . LYS B 1 158 ? -30.594 -30.938 -17.328 1 60.84 158 LYS B CA 1
ATOM 5162 C C . LYS B 1 158 ? -30.891 -29.781 -18.281 1 60.84 158 LYS B C 1
ATOM 5164 O O . LYS B 1 158 ? -31.641 -29.953 -19.25 1 60.84 158 LYS B O 1
ATOM 5169 N N . TYR B 1 159 ? -30.203 -28.688 -17.844 1 60.38 159 TYR B N 1
ATOM 5170 C CA . TYR B 1 159 ? -30.391 -27.484 -18.656 1 60.38 159 TYR B CA 1
ATOM 5171 C C . TYR B 1 159 ? -29.844 -27.703 -20.062 1 60.38 159 TYR B C 1
ATOM 5173 O O . TYR B 1 159 ? -30.5 -27.328 -21.047 1 60.38 159 TYR B O 1
ATOM 5181 N N . ILE B 1 160 ? -28.734 -28.359 -20.188 1 58.12 160 ILE B N 1
ATOM 5182 C CA . ILE B 1 160 ? -28.078 -28.609 -21.469 1 58.12 160 ILE B CA 1
ATOM 5183 C C . ILE B 1 160 ? -28.906 -29.578 -22.297 1 58.12 160 ILE B C 1
ATOM 5185 O O . ILE B 1 160 ? -29.109 -29.391 -23.5 1 58.12 160 ILE B O 1
ATOM 5189 N N . LEU B 1 161 ? -29.312 -30.656 -21.656 1 49.41 161 LEU B N 1
ATOM 5190 C CA . LEU B 1 161 ? -30.094 -31.703 -22.312 1 49.41 161 LEU B CA 1
ATOM 5191 C C . LEU B 1 161 ? -31.406 -31.141 -22.859 1 49.41 161 LEU B C 1
ATOM 5193 O O . LEU B 1 161 ? -31.828 -31.5 -23.953 1 49.41 161 LEU B O 1
ATOM 5197 N N . LEU B 1 162 ? -31.875 -30.344 -22.047 1 50.22 162 LEU B N 1
ATOM 5198 C CA . LEU B 1 162 ? -33.156 -29.766 -22.453 1 50.22 162 LEU B CA 1
ATOM 5199 C C . LEU B 1 162 ? -32.969 -28.828 -23.641 1 50.22 162 LEU B C 1
ATOM 5201 O O . LEU B 1 162 ? -33.812 -28.766 -24.531 1 50.22 162 LEU B O 1
ATOM 5205 N N . THR B 1 163 ? -31.766 -28.281 -23.609 1 53.28 163 THR B N 1
ATOM 5206 C CA . THR B 1 163 ? -31.484 -27.344 -24.703 1 53.28 163 THR B CA 1
ATOM 5207 C C . THR B 1 163 ? -31.188 -28.109 -26 1 53.28 163 THR B C 1
ATOM 5209 O O . THR B 1 163 ? -31.531 -27.656 -27.078 1 53.28 163 THR B O 1
ATOM 5212 N N . PHE B 1 164 ? -30.453 -29.297 -25.938 1 51.12 164 PHE B N 1
ATOM 5213 C CA . PHE B 1 164 ? -30.094 -30.062 -27.125 1 51.12 164 PHE B CA 1
ATOM 5214 C C . PHE B 1 164 ? -31.281 -30.875 -27.625 1 51.12 164 PHE B C 1
ATOM 5216 O O . PHE B 1 164 ? -31.438 -31.078 -28.828 1 51.12 164 PHE B O 1
ATOM 5223 N N . SER B 1 165 ? -31.844 -31.641 -26.734 1 46.94 165 SER B N 1
ATOM 5224 C CA . SER B 1 165 ? -32.906 -32.531 -27.188 1 46.94 165 SER B CA 1
ATOM 5225 C C . SER B 1 165 ? -33.938 -31.781 -28.031 1 46.94 165 SER B C 1
ATOM 5227 O O . SER B 1 165 ? -34.625 -32.375 -28.859 1 46.94 165 SER B O 1
ATOM 5229 N N . ASN B 1 166 ? -34.281 -30.594 -27.547 1 43.94 166 ASN B N 1
ATOM 5230 C CA . ASN B 1 166 ? -35.375 -30.078 -28.359 1 43.94 166 ASN B CA 1
ATOM 5231 C C . ASN B 1 166 ? -34.875 -29.562 -29.719 1 43.94 166 ASN B C 1
ATOM 5233 O O . ASN B 1 166 ? -35.656 -28.984 -30.484 1 43.94 166 ASN B O 1
ATOM 5237 N N . GLY B 1 167 ? -33.812 -29.984 -30.359 1 42.22 167 GLY B N 1
ATOM 5238 C CA . GLY B 1 167 ? -33.312 -29.719 -31.703 1 42.22 167 GLY B CA 1
ATOM 5239 C C . GLY B 1 167 ? -32.844 -28.297 -31.906 1 42.22 167 GLY B C 1
ATOM 5240 O O . GLY B 1 167 ? -32.094 -28.016 -32.844 1 42.22 167 GLY B O 1
ATOM 5241 N N . SER B 1 168 ? -33.75 -27.125 -31.984 1 36.59 168 SER B N 1
ATOM 5242 C CA . SER B 1 168 ? -33.406 -25.734 -32.219 1 36.59 168 SER B CA 1
ATOM 5243 C C . SER B 1 168 ? -32.625 -25.141 -31.062 1 36.59 168 SER B C 1
ATOM 5245 O O . SER B 1 168 ? -32.812 -25.547 -29.906 1 36.59 168 SER B O 1
ATOM 5247 N N . LEU B 1 169 ? -31.375 -24.641 -31.281 1 39.03 169 LEU B N 1
ATOM 5248 C CA . LEU B 1 169 ? -30.625 -23.781 -30.391 1 39.03 169 LEU B CA 1
ATOM 5249 C C . LEU B 1 169 ? -31.562 -22.969 -29.5 1 39.03 169 LEU B C 1
ATOM 5251 O O . LEU B 1 169 ? -32.25 -22.047 -29.984 1 39.03 169 LEU B O 1
ATOM 5255 N N . LEU B 1 170 ? -32.375 -23.516 -28.719 1 35.88 170 LEU B N 1
ATOM 5256 C CA . LEU B 1 170 ? -33.281 -22.766 -27.859 1 35.88 170 LEU B CA 1
ATOM 5257 C C . LEU B 1 170 ? -32.531 -21.641 -27.141 1 35.88 170 LEU B C 1
ATOM 5259 O O . LEU B 1 170 ? -31.719 -21.891 -26.266 1 35.88 170 LEU B O 1
ATOM 5263 N N . SER B 1 171 ? -32 -20.656 -27.828 1 38.03 171 SER B N 1
ATOM 5264 C CA . SER B 1 171 ? -31.609 -19.375 -27.266 1 38.03 171 SER B CA 1
ATOM 5265 C C . SER B 1 171 ? -32.406 -19.047 -26 1 38.03 171 SER B C 1
ATOM 5267 O O . SER B 1 171 ? -31.828 -18.734 -24.969 1 38.03 171 SER B O 1
ATOM 5269 N N . SER B 1 172 ? -33.75 -18.484 -26.219 1 37.09 172 SER B N 1
ATOM 5270 C CA . SER B 1 172 ? -34.781 -17.797 -25.453 1 37.09 172 SER B CA 1
ATOM 5271 C C . SER B 1 172 ? -35.5 -18.766 -24.516 1 37.09 172 SER B C 1
ATOM 5273 O O . SER B 1 172 ? -36.094 -18.344 -23.5 1 37.09 172 SER B O 1
ATOM 5275 N N . TRP B 1 173 ? -35.844 -19.922 -24.875 1 33.75 173 TRP B N 1
ATOM 5276 C CA . TRP B 1 173 ? -36.906 -20.719 -24.281 1 33.75 173 TRP B CA 1
ATOM 5277 C C . TRP B 1 173 ? -36.406 -21.359 -22.969 1 33.75 173 TRP B C 1
ATOM 5279 O O . TRP B 1 173 ? -37.219 -21.656 -22.094 1 33.75 173 TRP B O 1
ATOM 5289 N N . SER B 1 174 ? -35.312 -21.906 -22.797 1 39 174 SER B N 1
ATOM 5290 C CA . SER B 1 174 ? -35 -22.234 -21.406 1 39 174 SER B CA 1
ATOM 5291 C C . SER B 1 174 ? -35.375 -21.094 -20.469 1 39 174 SER B C 1
ATOM 5293 O O . SER B 1 174 ? -35.688 -21.328 -19.297 1 39 174 SER B O 1
ATOM 5295 N N . LEU B 1 175 ? -35.281 -19.875 -20.938 1 40.59 175 LEU B N 1
ATOM 5296 C CA . LEU B 1 175 ? -35.906 -18.719 -20.312 1 40.59 175 LEU B CA 1
ATOM 5297 C C . LEU B 1 175 ? -37.438 -18.812 -20.391 1 40.59 175 LEU B C 1
ATOM 5299 O O . LEU B 1 175 ? -38.125 -18.375 -19.484 1 40.59 175 LEU B O 1
ATOM 5303 N N . LEU B 1 176 ? -38 -19.234 -21.469 1 35.38 176 LEU B N 1
ATOM 5304 C CA . LEU B 1 176 ? -39.438 -19.25 -21.641 1 35.38 176 LEU B CA 1
ATOM 5305 C C . LEU B 1 176 ? -40.062 -20.328 -20.766 1 35.38 176 LEU B C 1
ATOM 5307 O O . LEU B 1 176 ? -41.188 -20.141 -20.25 1 35.38 176 LEU B O 1
ATOM 5311 N N . LEU B 1 177 ? -39.562 -21.609 -20.828 1 40.84 177 LEU B N 1
ATOM 5312 C CA . LEU B 1 177 ? -40.344 -22.516 -19.969 1 40.84 177 LEU B CA 1
ATOM 5313 C C . LEU B 1 177 ? -40 -22.297 -18.5 1 40.84 177 LEU B C 1
ATOM 5315 O O . LEU B 1 177 ? -40.281 -23.156 -17.656 1 40.84 177 LEU B O 1
ATOM 5319 N N . GLY B 1 178 ? -39.406 -21.281 -18.016 1 45 178 GLY B N 1
ATOM 5320 C CA . GLY B 1 178 ? -39.312 -20.906 -16.625 1 45 178 GLY B CA 1
ATOM 5321 C C . GLY B 1 178 ? -38.094 -21.516 -15.93 1 45 178 GLY B C 1
ATOM 5322 O O . GLY B 1 178 ? -37.969 -21.453 -14.711 1 45 178 GLY B O 1
ATOM 5323 N N . TYR B 1 179 ? -37.406 -22.406 -16.594 1 46.91 179 TYR B N 1
ATOM 5324 C CA . TYR B 1 179 ? -36.438 -23.109 -15.766 1 46.91 179 TYR B CA 1
ATOM 5325 C C . TYR B 1 179 ? -35.094 -22.375 -15.75 1 46.91 179 TYR B C 1
ATOM 5327 O O . TYR B 1 179 ? -34.5 -22.141 -16.797 1 46.91 179 TYR B O 1
ATOM 5335 N N . SER B 1 180 ? -34.844 -21.531 -14.883 1 58.34 180 SER B N 1
ATOM 5336 C CA . SER B 1 180 ? -33.594 -20.906 -14.516 1 58.34 180 SER B CA 1
ATOM 5337 C C . SER B 1 180 ? -32.656 -21.906 -13.852 1 58.34 180 SER B C 1
ATOM 5339 O O . SER B 1 180 ? -33.094 -22.797 -13.133 1 58.34 180 SER B O 1
ATOM 5341 N N . VAL B 1 181 ? -31.438 -21.953 -14.469 1 63.41 181 VAL B N 1
ATOM 5342 C CA . VAL B 1 181 ? -30.422 -22.828 -13.922 1 63.41 181 VAL B CA 1
ATOM 5343 C C . VAL B 1 181 ? -30.172 -22.5 -12.453 1 63.41 181 VAL B C 1
ATOM 5345 O O . VAL B 1 181 ? -29.719 -23.344 -11.68 1 63.41 181 VAL B O 1
ATOM 5348 N N . CYS B 1 182 ? -30.609 -21.297 -12.242 1 68.62 182 CYS B N 1
ATOM 5349 C CA . CYS B 1 182 ? -30.25 -20.922 -10.875 1 68.62 182 CYS B CA 1
ATOM 5350 C C . CYS B 1 182 ? -31.484 -20.875 -9.984 1 68.62 182 CYS B C 1
ATOM 5352 O O . CYS B 1 182 ? -32.594 -20.672 -10.461 1 68.62 182 CYS B O 1
ATOM 5354 N N . SER B 1 183 ? -31.266 -21.125 -8.797 1 78.5 183 SER B N 1
ATOM 5355 C CA . SER B 1 183 ? -32.312 -21.031 -7.781 1 78.5 183 SER B CA 1
ATOM 5356 C C . SER B 1 183 ? -32.906 -19.625 -7.715 1 78.5 183 SER B C 1
ATOM 5358 O O . SER B 1 183 ? -32.281 -18.672 -8.211 1 78.5 183 SER B O 1
ATOM 5360 N N . GLU B 1 184 ? -34.031 -19.453 -7.227 1 81.62 184 GLU B N 1
ATOM 5361 C CA . GLU B 1 184 ? -34.719 -18.172 -7.09 1 81.62 184 GLU B CA 1
ATOM 5362 C C . GLU B 1 184 ? -33.875 -17.172 -6.289 1 81.62 184 GLU B C 1
ATOM 5364 O O . GLU B 1 184 ? -33.938 -15.977 -6.551 1 81.62 184 GLU B O 1
ATOM 5369 N N . GLU B 1 185 ? -33.125 -17.75 -5.484 1 85.88 185 GLU B N 1
ATOM 5370 C CA . GLU B 1 185 ? -32.344 -16.891 -4.617 1 85.88 185 GLU B CA 1
ATOM 5371 C C . GLU B 1 185 ? -31.234 -16.172 -5.406 1 85.88 185 GLU B C 1
ATOM 5373 O O . GLU B 1 185 ? -30.75 -15.125 -4.988 1 85.88 185 GLU B O 1
ATOM 5378 N N . HIS B 1 186 ? -30.969 -16.703 -6.59 1 91.25 186 HIS B N 1
ATOM 5379 C CA . HIS B 1 186 ? -29.875 -16.141 -7.367 1 91.25 186 HIS B CA 1
ATOM 5380 C C . HIS B 1 186 ? -30.391 -15.359 -8.57 1 91.25 186 HIS B C 1
ATOM 5382 O O . HIS B 1 186 ? -29.609 -14.898 -9.406 1 91.25 186 HIS B O 1
ATOM 5388 N N . ARG B 1 187 ? -31.672 -15.156 -8.648 1 92.06 187 ARG B N 1
ATOM 5389 C CA . ARG B 1 187 ? -32.281 -14.57 -9.844 1 92.06 187 ARG B CA 1
ATOM 5390 C C . ARG B 1 187 ? -31.797 -13.141 -10.055 1 92.06 187 ARG B C 1
ATOM 5392 O O . ARG B 1 187 ? -31.469 -12.758 -11.18 1 92.06 187 ARG B O 1
ATOM 5399 N N . ALA B 1 188 ? -31.781 -12.328 -8.977 1 95.69 188 ALA B N 1
ATOM 5400 C CA . ALA B 1 188 ? -31.328 -10.938 -9.094 1 95.69 188 ALA B CA 1
ATOM 5401 C C . ALA B 1 188 ? -29.875 -10.867 -9.547 1 95.69 188 ALA B C 1
ATOM 5403 O O . ALA B 1 188 ? -29.531 -10.047 -10.398 1 95.69 188 ALA B O 1
ATOM 5404 N N . SER B 1 189 ? -29.078 -11.703 -8.984 1 97.19 189 SER B N 1
ATOM 5405 C CA . SER B 1 189 ? -27.672 -11.766 -9.359 1 97.19 189 SER B CA 1
ATOM 5406 C C . SER B 1 189 ? -27.5 -12.156 -10.828 1 97.19 189 SER B C 1
ATOM 5408 O O . SER B 1 189 ? -26.703 -11.57 -11.547 1 97.19 189 SER B O 1
ATOM 5410 N N . LEU B 1 190 ? -28.25 -13.156 -11.227 1 95.69 190 LEU B N 1
ATOM 5411 C CA . LEU B 1 190 ? -28.172 -13.609 -12.609 1 95.69 190 LEU B CA 1
ATOM 5412 C C . LEU B 1 190 ? -28.562 -12.484 -13.57 1 95.69 190 LEU B C 1
ATOM 5414 O O . LEU B 1 190 ? -27.875 -12.258 -14.578 1 95.69 190 LEU B O 1
ATOM 5418 N N . GLN B 1 191 ? -29.609 -11.789 -13.25 1 96.5 191 GLN B N 1
ATOM 5419 C CA . GLN B 1 191 ? -30.078 -10.688 -14.094 1 96.5 191 GLN B CA 1
ATOM 5420 C C . GLN B 1 191 ? -29 -9.609 -14.211 1 96.5 191 GLN B C 1
ATOM 5422 O O . GLN B 1 191 ? -28.75 -9.086 -15.305 1 96.5 191 GLN B O 1
ATOM 5427 N N . ASP B 1 192 ? -28.375 -9.297 -13.086 1 98.12 192 ASP B N 1
ATOM 5428 C CA . ASP B 1 192 ? -27.328 -8.273 -13.094 1 98.12 192 ASP B CA 1
ATOM 5429 C C . ASP B 1 192 ? -26.109 -8.734 -13.883 1 98.12 192 ASP B C 1
ATOM 5431 O O . ASP B 1 192 ? -25.516 -7.957 -14.633 1 98.12 192 ASP B O 1
ATOM 5435 N N . ILE B 1 193 ? -25.719 -9.969 -13.742 1 98.06 193 ILE B N 1
ATOM 5436 C C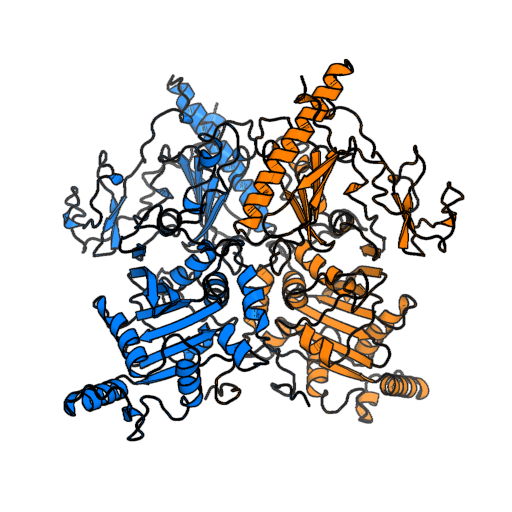A . ILE B 1 193 ? -24.578 -10.5 -14.477 1 98.06 193 ILE B CA 1
ATOM 5437 C C . ILE B 1 193 ? -24.859 -10.43 -15.977 1 98.06 193 ILE B C 1
ATOM 5439 O O . ILE B 1 193 ? -24.031 -9.938 -16.75 1 98.06 193 ILE B O 1
ATOM 5443 N N . LEU B 1 194 ? -26.031 -10.828 -16.406 1 97.19 194 LEU B N 1
ATOM 5444 C CA . LEU B 1 194 ? -26.359 -10.883 -17.828 1 97.19 194 LEU B CA 1
ATOM 5445 C C . LEU B 1 194 ? -26.484 -9.477 -18.406 1 97.19 194 LEU B C 1
ATOM 5447 O O . LEU B 1 194 ? -26.234 -9.266 -19.594 1 97.19 194 LEU B O 1
ATOM 5451 N N . ARG B 1 195 ? -26.828 -8.555 -17.562 1 98.06 195 ARG B N 1
ATOM 5452 C CA . ARG B 1 195 ? -27.062 -7.203 -18.047 1 98.06 195 ARG B CA 1
ATOM 5453 C C . ARG B 1 195 ? -25.766 -6.402 -18.094 1 98.06 195 ARG B C 1
ATOM 5455 O O . ARG B 1 195 ? -25.562 -5.609 -19.016 1 98.06 195 ARG B O 1
ATOM 5462 N N . TYR B 1 196 ? -24.859 -6.625 -17.109 1 98.19 196 TYR B N 1
ATOM 5463 C CA . TYR B 1 196 ? -23.797 -5.656 -16.938 1 98.19 196 TYR B CA 1
ATOM 5464 C C . TYR B 1 196 ? -22.438 -6.289 -17.203 1 98.19 196 TYR B C 1
ATOM 5466 O O . TYR B 1 196 ? -21.406 -5.598 -17.25 1 98.19 196 TYR B O 1
ATOM 5474 N N . SER B 1 197 ? -22.328 -7.621 -17.422 1 98.12 197 SER B N 1
ATOM 5475 C CA . SER B 1 197 ? -21.062 -8.258 -17.719 1 98.12 197 SER B CA 1
ATOM 5476 C C . SER B 1 197 ? -20.844 -8.375 -19.234 1 98.12 197 SER B C 1
ATOM 5478 O O . SER B 1 197 ? -21.516 -7.703 -20.016 1 98.12 197 SER B O 1
ATOM 5480 N N . LEU B 1 198 ? -19.812 -9.164 -19.594 1 97.94 198 LEU B N 1
ATOM 5481 C CA . LEU B 1 198 ? -19.484 -9.438 -20.984 1 97.94 198 LEU B CA 1
ATOM 5482 C C . LEU B 1 198 ? -20.484 -10.398 -21.609 1 97.94 198 LEU B C 1
ATOM 5484 O O . LEU B 1 198 ? -20.562 -10.523 -22.828 1 97.94 198 LEU B O 1
ATOM 5488 N N . PHE B 1 199 ? -21.266 -11.062 -20.797 1 97.06 199 PHE B N 1
ATOM 5489 C CA . PHE B 1 199 ? -22.141 -12.141 -21.266 1 97.06 199 PHE B CA 1
ATOM 5490 C C . PHE B 1 199 ? -23.609 -11.773 -21.047 1 97.06 199 PHE B C 1
ATOM 5492 O O . PHE B 1 199 ? -24.031 -11.5 -19.922 1 97.06 199 PHE B O 1
ATOM 5499 N N . ASN B 1 200 ? -24.391 -11.93 -22.125 1 96.44 200 ASN B N 1
ATOM 5500 C CA . ASN B 1 200 ? -25.766 -11.406 -22.047 1 96.44 200 ASN B CA 1
ATOM 5501 C C . ASN B 1 200 ? -26.797 -12.531 -22.047 1 96.44 200 ASN B C 1
ATOM 5503 O O . ASN B 1 200 ? -27.984 -12.281 -21.938 1 96.44 200 ASN B O 1
ATOM 5507 N N . THR B 1 201 ? -26.312 -13.797 -22.172 1 91.69 201 THR B N 1
ATOM 5508 C CA . THR B 1 201 ? -27.219 -14.945 -22.109 1 91.69 201 THR B CA 1
ATOM 5509 C C . THR B 1 201 ? -26.641 -16.031 -21.203 1 91.69 201 THR B C 1
ATOM 5511 O O . THR B 1 201 ? -25.438 -16.078 -20.969 1 91.69 201 THR B O 1
ATOM 5514 N N . GLU B 1 202 ? -27.5 -16.891 -20.672 1 89.62 202 GLU B N 1
ATOM 5515 C CA . GLU B 1 202 ? -27.078 -18.016 -19.859 1 89.62 202 GLU B CA 1
ATOM 5516 C C . GLU B 1 202 ? -26.203 -18.984 -20.656 1 89.62 202 GLU B C 1
ATOM 5518 O O . GLU B 1 202 ? -25.25 -19.562 -20.109 1 89.62 202 GLU B O 1
ATOM 5523 N N . GLU B 1 203 ? -26.469 -19.141 -21.938 1 86.75 203 GLU B N 1
ATOM 5524 C CA . GLU B 1 203 ? -25.703 -20.016 -22.812 1 86.75 203 GLU B CA 1
ATOM 5525 C C . GLU B 1 203 ? -24.25 -19.562 -22.906 1 86.75 203 GLU B C 1
ATOM 5527 O O . GLU B 1 203 ? -23.328 -20.391 -22.906 1 86.75 203 GLU B O 1
ATOM 5532 N N . GLU B 1 204 ? -24.094 -18.281 -23.016 1 91.81 204 GLU B N 1
ATOM 5533 C CA . GLU B 1 204 ? -22.75 -17.734 -23.078 1 91.81 204 GLU B CA 1
ATOM 5534 C C . GLU B 1 204 ? -21.969 -18.031 -21.797 1 91.81 204 GLU B C 1
ATOM 5536 O O . GLU B 1 204 ? -20.797 -18.406 -21.828 1 91.81 204 GLU B O 1
ATOM 5541 N N . LEU B 1 205 ? -22.641 -17.875 -20.641 1 91.75 205 LEU B N 1
ATOM 5542 C CA . LEU B 1 205 ? -22.016 -18.156 -19.359 1 91.75 205 LEU B CA 1
ATOM 5543 C C . LEU B 1 205 ? -21.625 -19.625 -19.25 1 91.75 205 LEU B C 1
ATOM 5545 O O . LEU B 1 205 ? -20.531 -19.953 -18.797 1 91.75 205 LEU B O 1
ATOM 5549 N N . PHE B 1 206 ? -22.453 -20.469 -19.719 1 87.69 206 PHE B N 1
ATOM 5550 C CA . PHE B 1 206 ? -22.219 -21.891 -19.641 1 87.69 206 PHE B CA 1
ATOM 5551 C C . PHE B 1 206 ? -21.078 -22.312 -20.562 1 87.69 206 PHE B C 1
ATOM 5553 O O . PHE B 1 206 ? -20.297 -23.203 -20.219 1 87.69 206 PHE B O 1
ATOM 5560 N N . THR B 1 207 ? -21.047 -21.703 -21.703 1 88.75 207 THR B N 1
ATOM 5561 C CA . THR B 1 207 ? -19.938 -21.969 -22.625 1 88.75 207 THR B CA 1
ATOM 5562 C C . THR B 1 207 ? -18.609 -21.641 -21.969 1 88.75 207 THR B C 1
ATOM 5564 O O . THR B 1 207 ? -17.641 -22.391 -22.109 1 88.75 207 THR B O 1
ATOM 5567 N N . GLU B 1 208 ? -18.594 -20.531 -21.266 1 91.56 208 GLU B N 1
ATOM 5568 C CA . GLU B 1 208 ? -17.359 -20.125 -20.594 1 91.56 208 GLU B CA 1
ATOM 5569 C C . GLU B 1 208 ? -17.031 -21.094 -19.453 1 91.56 208 GLU B C 1
ATOM 5571 O O . GLU B 1 208 ? -15.859 -21.375 -19.188 1 91.56 208 GLU B O 1
ATOM 5576 N N . LEU B 1 209 ? -18.016 -21.562 -18.766 1 91.88 209 LEU B N 1
ATOM 5577 C CA . LEU B 1 209 ? -17.812 -22.531 -17.703 1 91.88 209 LEU B CA 1
ATOM 5578 C C . LEU B 1 209 ? -17.266 -23.844 -18.266 1 91.88 209 LEU B C 1
ATOM 5580 O O . LEU B 1 209 ? -16.406 -24.469 -17.641 1 91.88 209 LEU B O 1
ATOM 5584 N N . GLN B 1 210 ? -17.656 -24.203 -19.422 1 87.19 210 GLN B N 1
ATOM 5585 C CA . GLN B 1 210 ? -17.219 -25.453 -20.031 1 87.19 210 GLN B CA 1
ATOM 5586 C C . GLN B 1 210 ? -15.781 -25.328 -20.531 1 87.19 210 GLN B C 1
ATOM 5588 O O . GLN B 1 210 ? -15.078 -26.344 -20.641 1 87.19 210 GLN B O 1
ATOM 5593 N N . ALA B 1 211 ? -15.438 -24.125 -20.766 1 89.25 211 ALA B N 1
ATOM 5594 C CA . ALA B 1 211 ? -14.062 -23.891 -21.219 1 89.25 211 ALA B CA 1
ATOM 5595 C C . ALA B 1 211 ? -13.062 -24.312 -20.156 1 89.25 211 ALA B C 1
ATOM 5597 O O . ALA B 1 211 ? -11.906 -24.609 -20.469 1 89.25 211 ALA B O 1
ATOM 5598 N N . ILE B 1 212 ? -13.477 -24.391 -18.953 1 92.62 212 ILE B N 1
ATOM 5599 C CA . ILE B 1 212 ? -12.617 -24.797 -17.844 1 92.62 212 ILE B CA 1
ATOM 5600 C C . ILE B 1 212 ? -12.203 -26.25 -18.016 1 92.62 212 ILE B C 1
ATOM 5602 O O . ILE B 1 212 ? -11.117 -26.641 -17.594 1 92.62 212 ILE B O 1
ATOM 5606 N N . ASN B 1 213 ? -13 -27.062 -18.703 1 85.56 213 ASN B N 1
ATOM 5607 C CA . ASN B 1 213 ? -12.742 -28.484 -18.906 1 85.56 213 ASN B CA 1
ATOM 5608 C C . ASN B 1 213 ? -11.742 -28.719 -20.031 1 85.56 213 ASN B C 1
ATOM 5610 O O . ASN B 1 213 ? -11.328 -29.859 -20.266 1 85.56 213 ASN B O 1
ATOM 5614 N N . ALA B 1 214 ? -11.414 -27.766 -20.672 1 77 214 ALA B N 1
ATOM 5615 C CA . ALA B 1 214 ? -10.57 -27.906 -21.859 1 77 214 ALA B CA 1
ATOM 5616 C C . ALA B 1 214 ? -9.195 -28.469 -21.5 1 77 214 ALA B C 1
ATOM 5618 O O . ALA B 1 214 ? -8.555 -29.141 -22.297 1 77 214 ALA B O 1
ATOM 5619 N N . ASN B 1 215 ? -8.758 -28.297 -20.344 1 71.12 215 ASN B N 1
ATOM 5620 C CA . ASN B 1 215 ? -7.418 -28.734 -19.953 1 71.12 215 ASN B CA 1
ATOM 5621 C C . ASN B 1 215 ? -7.441 -30.062 -19.219 1 71.12 215 ASN B C 1
ATOM 5623 O O . ASN B 1 215 ? -6.598 -30.312 -18.359 1 71.12 215 ASN B O 1
ATOM 5627 N N . ARG B 1 216 ? -8.398 -30.828 -19.422 1 72.06 216 ARG B N 1
ATOM 5628 C CA . ARG B 1 216 ? -8.523 -32.188 -18.922 1 72.06 216 ARG B CA 1
ATOM 5629 C C . ARG B 1 216 ? -8.812 -32.188 -17.422 1 72.06 216 ARG B C 1
ATOM 5631 O O . ARG B 1 216 ? -8.562 -33.188 -16.734 1 72.06 216 ARG B O 1
ATOM 5638 N N . SER B 1 217 ? -8.969 -31.062 -16.953 1 82.12 217 SER B N 1
ATOM 5639 C CA . SER B 1 217 ? -9.453 -31.031 -15.57 1 82.12 217 SER B CA 1
ATOM 5640 C C . SER B 1 217 ? -10.953 -30.734 -15.523 1 82.12 217 SER B C 1
ATOM 5642 O O . SER B 1 217 ? -11.484 -30.016 -16.375 1 82.12 217 SER B O 1
ATOM 5644 N N . ASN B 1 218 ? -11.547 -31.359 -14.531 1 88.5 218 ASN B N 1
ATOM 5645 C CA . ASN B 1 218 ? -12.977 -31.141 -14.391 1 88.5 218 ASN B CA 1
ATOM 5646 C C . ASN B 1 218 ? -13.289 -30 -13.43 1 88.5 218 ASN B C 1
ATOM 5648 O O . ASN B 1 218 ? -14.445 -29.625 -13.258 1 88.5 218 ASN B O 1
ATOM 5652 N N . THR B 1 219 ? -12.273 -29.516 -12.82 1 95.44 219 THR B N 1
ATOM 5653 C CA . THR B 1 219 ? -12.414 -28.391 -11.906 1 95.44 219 THR B CA 1
ATOM 5654 C C . THR B 1 219 ? -11.438 -27.281 -12.258 1 95.44 219 THR B C 1
ATOM 5656 O O . THR B 1 219 ? -10.461 -27.516 -12.984 1 95.44 219 THR B O 1
ATOM 5659 N N . GLY B 1 220 ? -11.758 -26.141 -11.859 1 97.25 220 GLY B N 1
ATOM 5660 C CA . GLY B 1 220 ? -10.883 -25.016 -12.117 1 97.25 220 GLY B CA 1
ATOM 5661 C C . GLY B 1 220 ? -11.602 -23.672 -12.039 1 97.25 220 GLY B C 1
ATOM 5662 O O . GLY B 1 220 ? -12.789 -23.625 -11.688 1 97.25 220 GLY B O 1
ATOM 5663 N N . THR B 1 221 ? -10.914 -22.625 -12.211 1 98.19 221 THR B N 1
ATOM 5664 C CA . THR B 1 221 ? -11.461 -21.266 -12.156 1 98.19 221 THR B CA 1
ATOM 5665 C C . THR B 1 221 ? -10.953 -20.438 -13.328 1 98.19 221 THR B C 1
ATOM 5667 O O . THR B 1 221 ? -9.758 -20.453 -13.641 1 98.19 221 THR B O 1
ATOM 5670 N N . ARG B 1 222 ? -11.859 -19.828 -13.992 1 98 222 ARG B N 1
ATOM 5671 C CA . ARG B 1 222 ? -11.547 -18.891 -15.07 1 98 222 ARG B CA 1
ATOM 5672 C C . ARG B 1 222 ? -11.898 -17.469 -14.68 1 98 222 ARG B C 1
ATOM 5674 O O . ARG B 1 222 ? -13.023 -17.188 -14.266 1 98 222 ARG B O 1
ATOM 5681 N N . ILE B 1 223 ? -10.945 -16.578 -14.75 1 98.81 223 ILE B N 1
ATOM 5682 C CA . ILE B 1 223 ? -11.086 -15.156 -14.406 1 98.81 223 ILE B CA 1
ATOM 5683 C C . ILE B 1 223 ? -10.93 -14.305 -15.664 1 98.81 223 ILE B C 1
ATOM 5685 O O . ILE B 1 223 ? -9.961 -14.461 -16.406 1 98.81 223 ILE B O 1
ATOM 5689 N N . ILE B 1 224 ? -11.867 -13.453 -15.922 1 98.81 224 ILE B N 1
ATOM 5690 C CA . ILE B 1 224 ? -11.812 -12.555 -17.078 1 98.81 224 ILE B CA 1
ATOM 5691 C C . ILE B 1 224 ? -11.883 -11.109 -16.594 1 98.81 224 ILE B C 1
ATOM 5693 O O . ILE B 1 224 ? -12.844 -10.703 -15.945 1 98.81 224 ILE B O 1
ATOM 5697 N N . ILE B 1 225 ? -10.867 -10.359 -16.906 1 98.81 225 ILE B N 1
ATOM 5698 C CA . ILE B 1 225 ? -10.789 -8.953 -16.531 1 98.81 225 ILE B CA 1
ATOM 5699 C C . ILE B 1 225 ? -10.906 -8.086 -17.781 1 98.81 225 ILE B C 1
ATOM 5701 O O . ILE B 1 225 ? -10.234 -8.336 -18.781 1 98.81 225 ILE B O 1
ATOM 5705 N N . TRP B 1 226 ? -11.789 -7.117 -17.734 1 98.56 226 TRP B N 1
ATOM 5706 C CA . TRP B 1 226 ? -11.953 -6.23 -18.891 1 98.56 226 TRP B CA 1
ATOM 5707 C C . TRP B 1 226 ? -12.023 -4.773 -18.453 1 98.56 226 TRP B C 1
ATOM 5709 O O . TRP B 1 226 ? -11.945 -4.477 -17.25 1 98.56 226 TRP B O 1
ATOM 5719 N N . ASN B 1 227 ? -12.055 -3.848 -19.516 1 97.38 227 ASN B N 1
ATOM 5720 C CA . ASN B 1 227 ? -11.82 -2.43 -19.266 1 97.38 227 ASN B CA 1
ATOM 5721 C C . ASN B 1 227 ? -10.484 -2.197 -18.562 1 97.38 227 ASN B C 1
ATOM 5723 O O . ASN B 1 227 ? -10.438 -1.582 -17.5 1 97.38 227 ASN B O 1
ATOM 5727 N N . LEU B 1 228 ? -9.484 -2.729 -19.281 1 96.62 228 LEU B N 1
ATOM 5728 C CA . LEU B 1 228 ? -8.117 -2.779 -18.781 1 96.62 228 LEU B CA 1
ATOM 5729 C C . LEU B 1 228 ? -7.52 -1.378 -18.688 1 96.62 228 LEU B C 1
ATOM 5731 O O . LEU B 1 228 ? -7.984 -0.453 -19.359 1 96.62 228 LEU B O 1
ATOM 5735 N N . GLY B 1 229 ? -6.52 -1.272 -17.844 1 90.81 229 GLY B N 1
ATOM 5736 C CA . GLY B 1 229 ? -5.828 -0.001 -17.703 1 90.81 229 GLY B CA 1
ATOM 5737 C C . GLY B 1 229 ? -5.293 0.542 -19.016 1 90.81 229 GLY B C 1
ATOM 5738 O O . GLY B 1 229 ? -4.82 -0.219 -19.859 1 90.81 229 GLY B O 1
ATOM 5739 N N . ARG B 1 230 ? -5.371 1.85 -19.141 1 87.81 230 ARG B N 1
ATOM 5740 C CA . ARG B 1 230 ? -4.914 2.51 -20.359 1 87.81 230 ARG B CA 1
ATOM 5741 C C . ARG B 1 230 ? -3.922 3.625 -20.031 1 87.81 230 ARG B C 1
ATOM 5743 O O . ARG B 1 230 ? -3.914 4.152 -18.922 1 87.81 230 ARG B O 1
ATOM 5750 N N . THR B 1 231 ? -3.074 3.881 -21 1 80.56 231 THR B N 1
ATOM 5751 C CA . THR B 1 231 ? -2.137 4.992 -20.891 1 80.56 231 THR B CA 1
ATOM 5752 C C . THR B 1 231 ? -2.848 6.324 -21.094 1 80.56 231 THR B C 1
ATOM 5754 O O . THR B 1 231 ? -4.035 6.355 -21.438 1 80.56 231 THR B O 1
ATOM 5757 N N . SER B 1 232 ? -2.082 7.371 -20.875 1 76.75 232 SER B N 1
ATOM 5758 C CA . SER B 1 232 ? -2.617 8.711 -21.062 1 76.75 232 SER B CA 1
ATOM 5759 C C . SER B 1 232 ? -2.992 8.953 -22.531 1 76.75 232 SER B C 1
ATOM 5761 O O . SER B 1 232 ? -3.879 9.758 -22.828 1 76.75 232 SER B O 1
ATOM 5763 N N . ALA B 1 233 ? -2.297 8.227 -23.406 1 78.12 233 ALA B N 1
ATOM 5764 C CA . ALA B 1 233 ? -2.576 8.352 -24.828 1 78.12 233 ALA B CA 1
ATOM 5765 C C . ALA B 1 233 ? -3.734 7.449 -25.25 1 78.12 233 ALA B C 1
ATOM 5767 O O . ALA B 1 233 ? -4.137 7.438 -26.422 1 78.12 233 ALA B O 1
ATOM 5768 N N . GLY B 1 234 ? -4.23 6.668 -24.312 1 82.38 234 GLY B N 1
ATOM 5769 C CA . GLY B 1 234 ? -5.383 5.824 -24.578 1 82.38 234 GLY B CA 1
ATOM 5770 C C . GLY B 1 234 ? -5.004 4.414 -24.984 1 82.38 234 GLY B C 1
ATOM 5771 O O . GLY B 1 234 ? -5.875 3.572 -25.219 1 82.38 234 GLY B O 1
ATOM 5772 N N . ASN B 1 235 ? -3.732 4.188 -25 1 84.56 235 ASN B N 1
ATOM 5773 C CA . ASN B 1 235 ? -3.262 2.85 -25.344 1 84.56 235 ASN B CA 1
ATOM 5774 C C . ASN B 1 235 ? -3.299 1.914 -24.141 1 84.56 235 ASN B C 1
ATOM 5776 O O . ASN B 1 235 ? -3.363 2.369 -23 1 84.56 235 ASN B O 1
ATOM 5780 N N . MET B 1 236 ? -3.244 0.655 -24.531 1 87.94 236 MET B N 1
ATOM 5781 C CA . MET B 1 236 ? -3.197 -0.334 -23.453 1 87.94 236 MET B CA 1
ATOM 5782 C C . MET B 1 236 ? -1.917 -0.19 -22.641 1 87.94 236 MET B C 1
ATOM 5784 O O . MET B 1 236 ? -0.846 0.057 -23.203 1 87.94 236 MET B O 1
ATOM 5788 N N . GLU B 1 237 ? -2.051 -0.359 -21.422 1 89.19 237 GLU B N 1
ATOM 5789 C CA . GLU B 1 237 ? -0.899 -0.277 -20.531 1 89.19 237 GLU B CA 1
ATOM 5790 C C . GLU B 1 237 ? 0.051 -1.452 -20.734 1 89.19 237 GLU B C 1
ATOM 5792 O O . GLU B 1 237 ? 1.227 -1.381 -20.375 1 89.19 237 GLU B O 1
ATOM 5797 N N . TYR B 1 238 ? -0.442 -2.471 -21.375 1 91.19 238 TYR B N 1
ATOM 5798 C CA . TYR B 1 238 ? 0.33 -3.691 -21.578 1 91.19 238 TYR B CA 1
ATOM 5799 C C . TYR B 1 238 ? 0.771 -3.82 -23.031 1 91.19 238 TYR B C 1
ATOM 5801 O O . TYR B 1 238 ? 0.017 -3.48 -23.953 1 91.19 238 TYR B O 1
ATOM 5809 N N . ASP B 1 239 ? 1.962 -4.281 -23.188 1 92.19 239 ASP B N 1
ATOM 5810 C CA . ASP B 1 239 ? 2.518 -4.578 -24.5 1 92.19 239 ASP B CA 1
ATOM 5811 C C . ASP B 1 239 ? 2.438 -6.07 -24.812 1 92.19 239 ASP B C 1
ATOM 5813 O O . ASP B 1 239 ? 3.182 -6.867 -24.234 1 92.19 239 ASP B O 1
ATOM 5817 N N . PHE B 1 240 ? 1.551 -6.387 -25.797 1 93.56 240 PHE B N 1
ATOM 5818 C CA . PHE B 1 240 ? 1.338 -7.773 -26.188 1 93.56 240 PHE B CA 1
ATOM 5819 C C . PHE B 1 240 ? 2.027 -8.062 -27.516 1 93.56 240 PHE B C 1
ATOM 5821 O O . PHE B 1 240 ? 1.93 -9.18 -28.047 1 93.56 240 PHE B O 1
ATOM 5828 N N . THR B 1 241 ? 2.777 -7.117 -28.062 1 92 241 THR B N 1
ATOM 5829 C CA . THR B 1 241 ? 3.195 -7.223 -29.453 1 92 241 THR B CA 1
ATOM 5830 C C . THR B 1 241 ? 4.703 -7.43 -29.547 1 92 241 THR B C 1
ATOM 5832 O O . THR B 1 241 ? 5.18 -8.18 -30.406 1 92 241 THR B O 1
ATOM 5835 N N . THR B 1 242 ? 5.516 -6.75 -28.703 1 92.25 242 THR B N 1
ATOM 5836 C CA . THR B 1 242 ? 6.969 -6.863 -28.781 1 92.25 242 THR B CA 1
ATOM 5837 C C . THR B 1 242 ? 7.402 -8.32 -28.703 1 92.25 242 THR B C 1
ATOM 5839 O O . THR B 1 242 ? 8.289 -8.75 -29.453 1 92.25 242 THR B O 1
ATOM 5842 N N . ASP B 1 243 ? 6.902 -9.023 -27.828 1 95.06 243 ASP B N 1
ATOM 5843 C CA . ASP B 1 243 ? 7.066 -10.461 -27.703 1 95.06 243 ASP B CA 1
ATOM 5844 C C . ASP B 1 243 ? 5.715 -11.164 -27.609 1 95.06 243 ASP B C 1
ATOM 5846 O O . ASP B 1 243 ? 5.02 -11.062 -26.594 1 95.06 243 ASP B O 1
ATOM 5850 N N . ARG B 1 244 ? 5.371 -11.922 -28.578 1 95.69 244 ARG B N 1
ATOM 5851 C CA . ARG B 1 244 ? 4.039 -12.516 -28.703 1 95.69 244 ARG B CA 1
ATOM 5852 C C . ARG B 1 244 ? 3.789 -13.523 -27.594 1 95.69 244 ARG B C 1
ATOM 5854 O O . ARG B 1 244 ? 2.648 -13.93 -27.359 1 95.69 244 ARG B O 1
ATOM 5861 N N . TYR B 1 245 ? 4.82 -14 -26.938 1 97.06 245 TYR B N 1
ATOM 5862 C CA . TYR B 1 245 ? 4.664 -15.016 -25.906 1 97.06 245 TYR B CA 1
ATOM 5863 C C . TYR B 1 245 ? 4.836 -14.414 -24.516 1 97.06 245 TYR B C 1
ATOM 5865 O O . TYR B 1 245 ? 5.047 -15.133 -23.547 1 97.06 245 TYR B O 1
ATOM 5873 N N . ASP B 1 246 ? 4.809 -13.055 -24.453 1 97.62 246 ASP B N 1
ATOM 5874 C CA . ASP B 1 246 ? 4.996 -12.344 -23.188 1 97.62 246 ASP B CA 1
ATOM 5875 C C . ASP B 1 246 ? 3.957 -11.234 -23.031 1 97.62 246 ASP B C 1
ATOM 5877 O O . ASP B 1 246 ? 3.195 -10.945 -23.953 1 97.62 246 ASP B O 1
ATOM 5881 N N . ILE B 1 247 ? 3.725 -10.859 -21.891 1 97.19 247 ILE B N 1
ATOM 5882 C CA . ILE B 1 247 ? 3.055 -9.609 -21.531 1 97.19 247 ILE B CA 1
ATOM 5883 C C . ILE B 1 247 ? 4.059 -8.641 -20.922 1 97.19 247 ILE B C 1
ATOM 5885 O O . ILE B 1 247 ? 4.684 -8.945 -19.891 1 97.19 247 ILE B O 1
ATOM 5889 N N . ARG B 1 248 ? 4.238 -7.496 -21.562 1 94.94 248 ARG B N 1
ATOM 5890 C CA . ARG B 1 248 ? 5.293 -6.586 -21.141 1 94.94 248 ARG B CA 1
ATOM 5891 C C . ARG B 1 248 ? 4.723 -5.215 -20.781 1 94.94 248 ARG B C 1
ATOM 5893 O O . ARG B 1 248 ? 3.602 -4.883 -21.172 1 94.94 248 ARG B O 1
ATOM 5900 N N . ILE B 1 249 ? 5.422 -4.535 -19.969 1 90 249 ILE B N 1
ATOM 5901 C CA . ILE B 1 249 ? 5.18 -3.113 -19.75 1 90 249 ILE B CA 1
ATOM 5902 C C . ILE B 1 249 ? 6.035 -2.287 -20.703 1 90 249 ILE B C 1
ATOM 5904 O O . ILE B 1 249 ? 7.242 -2.51 -20.828 1 90 249 ILE B O 1
ATOM 5908 N N . PRO B 1 250 ? 5.391 -1.397 -21.453 1 79.62 250 PRO B N 1
ATOM 5909 C CA . PRO B 1 250 ? 6.109 -0.683 -22.516 1 79.62 250 PRO B CA 1
ATOM 5910 C C . PRO B 1 250 ? 7.328 0.072 -21.984 1 79.62 250 PRO B C 1
ATOM 5912 O O . PRO B 1 250 ? 7.305 0.591 -20.875 1 79.62 250 PRO B O 1
ATOM 5915 N N . SER B 1 251 ? 8.578 -0.12 -22.625 1 62.91 251 SER B N 1
ATOM 5916 C CA . SER B 1 251 ? 9.922 0.353 -22.312 1 62.91 251 SER B CA 1
ATOM 5917 C C . SER B 1 251 ? 10.07 1.841 -22.625 1 62.91 251 SER B C 1
ATOM 5919 O O . SER B 1 251 ? 11.016 2.479 -22.172 1 62.91 251 SER B O 1
ATOM 5921 N N . ASP B 1 252 ? 9.367 2.381 -23.719 1 54.22 252 ASP B N 1
ATOM 5922 C CA . ASP B 1 252 ? 9.789 3.727 -24.094 1 54.22 252 ASP B CA 1
ATOM 5923 C C . ASP B 1 252 ? 10.219 4.523 -22.859 1 54.22 252 ASP B C 1
ATOM 5925 O O . ASP B 1 252 ? 10.93 5.523 -22.984 1 54.22 252 ASP B O 1
ATOM 5929 N N . VAL B 1 253 ? 9.766 4.105 -21.766 1 50.12 253 VAL B N 1
ATOM 5930 C CA . VAL B 1 253 ? 9.992 4.98 -20.625 1 50.12 253 VAL B CA 1
ATOM 5931 C C . VAL B 1 253 ? 11.375 4.719 -20.031 1 50.12 253 VAL B C 1
ATOM 5933 O O . VAL B 1 253 ? 11.93 5.562 -19.328 1 50.12 253 VAL B O 1
ATOM 5936 N N . PHE B 1 254 ? 11.859 3.41 -20.141 1 47.31 254 PHE B N 1
ATOM 5937 C CA . PHE B 1 254 ? 13.148 3.189 -19.5 1 47.31 254 PHE B CA 1
ATOM 5938 C C . PHE B 1 254 ? 14.297 3.617 -20.406 1 47.31 254 PHE B C 1
ATOM 5940 O O . PHE B 1 254 ? 15.461 3.463 -20.047 1 47.31 254 PHE B O 1
ATOM 5947 N N . VAL B 1 255 ? 14.008 3.938 -21.641 1 43.03 255 VAL B N 1
ATOM 5948 C CA . VAL B 1 255 ? 15.047 4.277 -22.609 1 43.03 255 VAL B CA 1
ATOM 5949 C C . VAL B 1 255 ? 15.531 5.707 -22.359 1 43.03 255 VAL B C 1
ATOM 5951 O O . VAL B 1 255 ? 14.805 6.664 -22.641 1 43.03 255 VAL B O 1
ATOM 5954 N N . SER B 1 256 ? 15.961 6.164 -21.25 1 38.06 256 SER B N 1
ATOM 5955 C CA . SER B 1 256 ? 16.609 7.469 -21.281 1 38.06 256 SER B CA 1
ATOM 5956 C C . SER B 1 256 ? 17.391 7.66 -22.578 1 38.06 256 SER B C 1
ATOM 5958 O O . SER B 1 256 ? 17.781 6.688 -23.234 1 38.06 256 SER B O 1
ATOM 5960 N N . THR B 1 257 ? 17.875 8.984 -22.859 1 35.84 257 THR B N 1
ATOM 5961 C CA . THR B 1 257 ? 18.453 9.734 -23.969 1 35.84 257 THR B CA 1
ATOM 5962 C C . THR B 1 257 ? 19.656 9 -24.547 1 35.84 257 THR B C 1
ATOM 5964 O O . THR B 1 257 ? 19.703 8.742 -25.766 1 35.84 257 THR B O 1
ATOM 5967 N N . SER B 1 258 ? 21 9.609 -24.172 1 35.09 258 SER B N 1
ATOM 5968 C CA . SER B 1 258 ? 22.172 9.773 -25.016 1 35.09 258 SER B CA 1
ATOM 5969 C C . SER B 1 258 ? 22.734 8.422 -25.469 1 35.09 258 SER B C 1
ATOM 5971 O O . SER B 1 258 ? 23.422 8.328 -26.469 1 35.09 258 SER B O 1
ATOM 5973 N N . GLU B 1 259 ? 23.188 7.496 -24.484 1 33.19 259 GLU B N 1
ATOM 5974 C CA . GLU B 1 259 ? 23.656 6.188 -24.938 1 33.19 259 GLU B CA 1
ATOM 5975 C C . GLU B 1 259 ? 22.594 5.113 -24.719 1 33.19 259 GLU B C 1
ATOM 5977 O O . GLU B 1 259 ? 22.484 4.531 -23.641 1 33.19 259 GLU B O 1
ATOM 5982 N N . PRO B 1 260 ? 21.656 5.02 -25.516 1 36.97 260 PRO B N 1
ATOM 5983 C CA . PRO B 1 260 ? 20.531 4.078 -25.531 1 36.97 260 PRO B CA 1
ATOM 5984 C C . PRO B 1 260 ? 20.891 2.717 -24.938 1 36.97 260 PRO B C 1
ATOM 5986 O O . PRO B 1 260 ? 20.078 2.102 -24.25 1 36.97 260 PRO B O 1
ATOM 5989 N N . GLU B 1 261 ? 22.016 2.238 -25.297 1 36.12 261 GLU B N 1
ATOM 5990 C CA . GLU B 1 261 ? 22.422 0.874 -24.969 1 36.12 261 GLU B CA 1
ATOM 5991 C C . GLU B 1 261 ? 22.609 0.695 -23.469 1 36.12 261 GLU B C 1
ATOM 5993 O O . GLU B 1 261 ? 22.422 -0.401 -22.938 1 36.12 261 GLU B O 1
ATOM 5998 N N . ARG B 1 262 ? 23.156 1.659 -22.766 1 39 262 ARG B N 1
ATOM 5999 C CA . ARG B 1 262 ? 23.594 1.388 -21.406 1 39 262 ARG B CA 1
ATOM 6000 C C . ARG B 1 262 ? 22.453 1.547 -20.406 1 39 262 ARG B C 1
ATOM 6002 O O . ARG B 1 262 ? 22.422 0.869 -19.375 1 39 262 ARG B O 1
ATOM 6009 N N . ALA B 1 263 ? 21.531 2.586 -20.484 1 43.97 263 ALA B N 1
ATOM 6010 C CA . ALA B 1 263 ? 20.547 2.904 -19.438 1 43.97 263 ALA B CA 1
ATOM 6011 C C . ALA B 1 263 ? 19.547 1.765 -19.25 1 43.97 263 ALA B C 1
ATOM 6013 O O . ALA B 1 263 ? 19.172 1.441 -18.125 1 43.97 263 ALA B O 1
ATOM 6014 N N . VAL B 1 264 ? 18.938 1.204 -20.281 1 44.84 264 VAL B N 1
ATOM 6015 C CA . VAL B 1 264 ? 18.016 0.08 -20.25 1 44.84 264 VAL B CA 1
ATOM 6016 C C . VAL B 1 264 ? 18.672 -1.127 -19.594 1 44.84 264 VAL B C 1
ATOM 6018 O O . VAL B 1 264 ? 18 -1.939 -18.953 1 44.84 264 VAL B O 1
ATOM 6021 N N . SER B 1 265 ? 19.969 -1.165 -19.594 1 51.84 265 SER B N 1
ATOM 6022 C CA . SER B 1 265 ? 20.672 -2.377 -19.188 1 51.84 265 SER B CA 1
ATOM 6023 C C . SER B 1 265 ? 20.656 -2.545 -17.672 1 51.84 265 SER B C 1
ATOM 6025 O O . SER B 1 265 ? 20.734 -3.668 -17.172 1 51.84 265 SER B O 1
ATOM 6027 N N . SER B 1 266 ? 20.203 -1.38 -16.922 1 65.44 266 SER B N 1
ATOM 6028 C CA . SER B 1 266 ? 20.406 -1.555 -15.484 1 65.44 266 SER B CA 1
ATOM 6029 C C . SER B 1 266 ? 19.109 -1.981 -14.789 1 65.44 266 SER B C 1
ATOM 6031 O O . SER B 1 266 ? 19.141 -2.414 -13.633 1 65.44 266 SER B O 1
ATOM 6033 N N . VAL B 1 267 ? 18.031 -2.096 -15.562 1 78.19 267 VAL B N 1
ATOM 6034 C CA . VAL B 1 267 ? 16.766 -2.469 -14.93 1 78.19 267 VAL B CA 1
ATOM 6035 C C . VAL B 1 267 ? 16.516 -3.961 -15.125 1 78.19 267 VAL B C 1
ATOM 6037 O O . VAL B 1 267 ? 16.594 -4.473 -16.25 1 78.19 267 VAL B O 1
ATOM 6040 N N . PRO B 1 268 ? 16.234 -4.602 -14.109 1 87.94 268 PRO B N 1
ATOM 6041 C CA . PRO B 1 268 ? 15.977 -6.039 -14.242 1 87.94 268 PRO B CA 1
ATOM 6042 C C . PRO B 1 268 ? 14.812 -6.348 -15.18 1 87.94 268 PRO B C 1
ATOM 6044 O O . PRO B 1 268 ? 13.805 -5.629 -15.18 1 87.94 268 PRO B O 1
ATOM 6047 N N . GLU B 1 269 ? 14.93 -7.395 -15.945 1 90.31 269 GLU B N 1
ATOM 6048 C CA . GLU B 1 269 ? 13.906 -7.793 -16.906 1 90.31 269 GLU B CA 1
ATOM 6049 C C . GLU B 1 269 ? 12.578 -8.094 -16.219 1 90.31 269 GLU B C 1
ATOM 6051 O O . GLU B 1 269 ? 11.516 -7.875 -16.797 1 90.31 269 GLU B O 1
ATOM 6056 N N . SER B 1 270 ? 12.664 -8.547 -15.047 1 93.5 270 SER B N 1
ATOM 6057 C CA . SER B 1 270 ? 11.469 -8.922 -14.297 1 93.5 270 SER B CA 1
ATOM 6058 C C . SER B 1 270 ? 10.578 -7.707 -14.031 1 93.5 270 SER B C 1
ATOM 6060 O O . SER B 1 270 ? 9.414 -7.855 -13.648 1 93.5 270 SER B O 1
ATOM 6062 N N . THR B 1 271 ? 11.078 -6.531 -14.266 1 91.38 271 THR B N 1
ATOM 6063 C CA . THR B 1 271 ? 10.305 -5.32 -14.008 1 91.38 271 THR B CA 1
ATOM 6064 C C . THR B 1 271 ? 9.383 -5.012 -15.188 1 91.38 271 THR B C 1
ATOM 6066 O O . THR B 1 271 ? 8.367 -4.34 -15.023 1 91.38 271 THR B O 1
ATOM 6069 N N . PHE B 1 272 ? 9.766 -5.531 -16.406 1 92.88 272 PHE B N 1
ATOM 6070 C CA . PHE B 1 272 ? 8.93 -5.125 -17.531 1 92.88 272 PHE B CA 1
ATOM 6071 C C . PHE B 1 272 ? 8.453 -6.34 -18.312 1 92.88 272 PHE B C 1
ATOM 6073 O O . PHE B 1 272 ? 7.598 -6.223 -19.188 1 92.88 272 PHE B O 1
ATOM 6080 N N . SER B 1 273 ? 8.93 -7.496 -18.016 1 95.94 273 SER B N 1
ATOM 6081 C CA . SER B 1 273 ? 8.484 -8.75 -18.625 1 95.94 273 SER B CA 1
ATOM 6082 C C . SER B 1 273 ? 7.793 -9.641 -17.594 1 95.94 273 SER B C 1
ATOM 6084 O O . SER B 1 273 ? 8.422 -10.086 -16.625 1 95.94 273 SER B O 1
ATOM 6086 N N . LEU B 1 274 ? 6.543 -9.961 -17.891 1 98.25 274 LEU B N 1
ATOM 6087 C CA . LEU B 1 274 ? 5.816 -10.836 -16.984 1 98.25 274 LEU B CA 1
ATOM 6088 C C . LEU B 1 274 ? 6.441 -12.227 -16.938 1 98.25 274 LEU B C 1
ATOM 6090 O O . LEU B 1 274 ? 6.504 -12.859 -15.883 1 98.25 274 LEU B O 1
ATOM 6094 N N . ARG B 1 275 ? 6.871 -12.672 -18.109 1 97.81 275 ARG B N 1
ATOM 6095 C CA . ARG B 1 275 ? 7.512 -13.977 -18.203 1 97.81 275 ARG B CA 1
ATOM 6096 C C . ARG B 1 275 ? 8.758 -14.047 -17.328 1 97.81 275 ARG B C 1
ATOM 6098 O O . ARG B 1 275 ? 8.961 -15.016 -16.594 1 97.81 275 ARG B O 1
ATOM 6105 N N . ALA B 1 276 ? 9.578 -12.984 -17.406 1 96.12 276 ALA B N 1
ATOM 6106 C CA . ALA B 1 276 ? 10.781 -12.922 -16.578 1 96.12 276 ALA B CA 1
ATOM 6107 C C . ALA B 1 276 ? 10.43 -12.867 -15.094 1 96.12 276 ALA B C 1
ATOM 6109 O O . ALA B 1 276 ? 11.07 -13.523 -14.273 1 96.12 276 ALA B O 1
ATOM 6110 N N . TYR B 1 277 ? 9.438 -12.148 -14.773 1 97.88 277 TYR B N 1
ATOM 6111 C CA . TYR B 1 277 ? 9 -12.023 -13.383 1 97.88 277 TYR B CA 1
ATOM 6112 C C . TYR B 1 277 ? 8.516 -13.359 -12.844 1 97.88 277 TYR B C 1
ATOM 6114 O O . TYR B 1 277 ? 8.906 -13.766 -11.742 1 97.88 277 TYR B O 1
ATOM 6122 N N . CYS B 1 278 ? 7.715 -14.047 -13.594 1 98.62 278 CYS B N 1
ATOM 6123 C CA . CYS B 1 278 ? 7.141 -15.32 -13.172 1 98.62 278 CYS B CA 1
ATOM 6124 C C . CYS B 1 278 ? 8.211 -16.406 -13.078 1 98.62 278 CYS B C 1
ATOM 6126 O O . CYS B 1 278 ? 8.039 -17.391 -12.367 1 98.62 278 CYS B O 1
ATOM 6128 N N . SER B 1 279 ? 9.32 -16.203 -13.773 1 97.06 279 SER B N 1
ATOM 6129 C CA . SER B 1 279 ? 10.391 -17.203 -13.742 1 97.06 279 SER B CA 1
ATOM 6130 C C . SER B 1 279 ? 11.062 -17.25 -12.375 1 97.06 279 SER B C 1
ATOM 6132 O O . SER B 1 279 ? 11.68 -18.25 -12.016 1 97.06 279 SER B O 1
ATOM 6134 N N . VAL B 1 280 ? 10.93 -16.172 -11.648 1 97.62 280 VAL B N 1
ATOM 6135 C CA . VAL B 1 280 ? 11.609 -16.125 -10.359 1 97.62 280 VAL B CA 1
ATOM 6136 C C . VAL B 1 280 ? 10.602 -15.844 -9.25 1 97.62 280 VAL B C 1
ATOM 6138 O O . VAL B 1 280 ? 10.977 -15.57 -8.117 1 97.62 280 VAL B O 1
ATOM 6141 N N . LEU B 1 281 ? 9.32 -15.93 -9.523 1 98.62 281 LEU B N 1
ATOM 6142 C CA . LEU B 1 281 ? 8.266 -15.531 -8.594 1 98.62 281 LEU B CA 1
ATOM 6143 C C . LEU B 1 281 ? 8.289 -16.391 -7.34 1 98.62 281 LEU B C 1
ATOM 6145 O O . LEU B 1 281 ? 8.016 -15.906 -6.238 1 98.62 281 LEU B O 1
ATOM 6149 N N . TYR B 1 282 ? 8.594 -17.641 -7.516 1 98.25 282 TYR B N 1
ATOM 6150 C CA . TYR B 1 282 ? 8.633 -18.562 -6.387 1 98.25 282 TYR B CA 1
ATOM 6151 C C . TYR B 1 282 ? 10.047 -19.094 -6.156 1 98.25 282 TYR B C 1
ATOM 6153 O O . TYR B 1 282 ? 10.773 -19.359 -7.113 1 98.25 282 TYR B O 1
ATOM 6161 N N . LEU B 1 283 ? 10.398 -19.219 -4.891 1 97.44 283 LEU B N 1
ATOM 6162 C CA . LEU B 1 283 ? 11.695 -19.766 -4.531 1 97.44 283 LEU B CA 1
ATOM 6163 C C . LEU B 1 283 ? 11.836 -21.203 -5 1 97.44 283 LEU B C 1
ATOM 6165 O O . LEU B 1 283 ? 12.883 -21.609 -5.512 1 97.44 283 LEU B O 1
ATOM 6169 N N . LYS B 1 284 ? 10.812 -21.922 -4.812 1 94.62 284 LYS B N 1
ATOM 6170 C CA . LYS B 1 284 ? 10.695 -23.297 -5.285 1 94.62 284 LYS B CA 1
ATOM 6171 C C . LYS B 1 284 ? 9.422 -23.484 -6.109 1 94.62 284 LYS B C 1
ATOM 6173 O O . LYS B 1 284 ? 8.453 -24.094 -5.641 1 94.62 284 LYS B O 1
ATOM 6178 N N . PRO B 1 285 ? 9.523 -23.109 -7.359 1 96.44 285 PRO B N 1
ATOM 6179 C CA . PRO B 1 285 ? 8.328 -23.156 -8.211 1 96.44 285 PRO B CA 1
ATOM 6180 C C . PRO B 1 285 ? 7.879 -24.594 -8.492 1 96.44 285 PRO B C 1
ATOM 6182 O O . PRO B 1 285 ? 8.711 -25.469 -8.711 1 96.44 285 PRO B O 1
ATOM 6185 N N . ARG B 1 286 ? 6.633 -24.844 -8.438 1 94.69 286 ARG B N 1
ATOM 6186 C CA . ARG B 1 286 ? 6.047 -26.141 -8.758 1 94.69 286 ARG B CA 1
ATOM 6187 C C . ARG B 1 286 ? 4.906 -26 -9.758 1 94.69 286 ARG B C 1
ATOM 6189 O O . ARG B 1 286 ? 4.895 -26.656 -10.797 1 94.69 286 ARG B O 1
ATOM 6196 N N . MET B 1 287 ? 3.967 -25.125 -9.438 1 96.81 287 MET B N 1
ATOM 6197 C CA . MET B 1 287 ? 2.869 -24.875 -10.375 1 96.81 287 MET B CA 1
ATOM 6198 C C . MET B 1 287 ? 3.395 -24.344 -11.695 1 96.81 287 MET B C 1
ATOM 6200 O O . MET B 1 287 ? 4.273 -23.484 -11.719 1 96.81 287 MET B O 1
ATOM 6204 N N . GLN B 1 288 ? 2.906 -24.891 -12.773 1 97.06 288 GLN B N 1
ATOM 6205 C CA . GLN B 1 288 ? 3.326 -24.422 -14.094 1 97.06 288 GLN B CA 1
ATOM 6206 C C . GLN B 1 288 ? 2.527 -23.203 -14.531 1 97.06 288 GLN B C 1
ATOM 6208 O O . GLN B 1 288 ? 1.298 -23.188 -14.453 1 97.06 288 GLN B O 1
ATOM 6213 N N . ILE B 1 289 ? 3.172 -22.188 -14.945 1 98.25 289 ILE B N 1
ATOM 6214 C CA . ILE B 1 289 ? 2.559 -20.938 -15.406 1 98.25 289 ILE B CA 1
ATOM 6215 C C . ILE B 1 289 ? 2.713 -20.828 -16.922 1 98.25 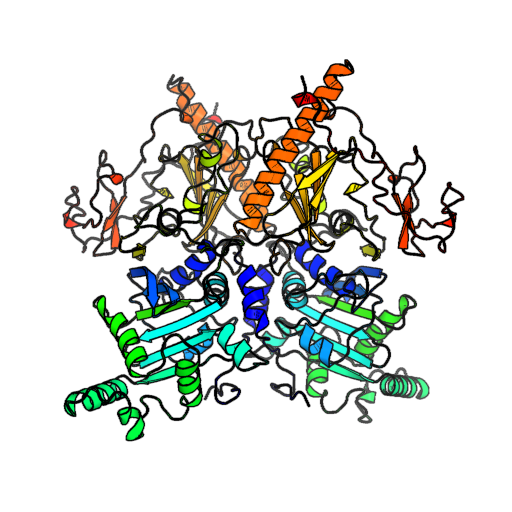289 ILE B C 1
ATOM 6217 O O . ILE B 1 289 ? 3.824 -20.922 -17.453 1 98.25 289 ILE B O 1
ATOM 6221 N N . ASN B 1 290 ? 1.646 -20.734 -17.609 1 97.5 290 ASN B N 1
ATOM 6222 C CA . ASN B 1 290 ? 1.638 -20.531 -19.047 1 97.5 290 ASN B CA 1
ATOM 6223 C C . ASN B 1 290 ? 1.213 -19.109 -19.406 1 97.5 290 ASN B C 1
ATOM 6225 O O . ASN B 1 290 ? 0.146 -18.641 -19 1 97.5 290 ASN B O 1
ATOM 6229 N N . ILE B 1 291 ? 2.047 -18.422 -20.094 1 98.5 291 ILE B N 1
ATOM 6230 C CA . ILE B 1 291 ? 1.743 -17.062 -20.531 1 98.5 291 ILE B CA 1
ATOM 6231 C C . ILE B 1 291 ? 1.669 -17 -22.047 1 98.5 291 ILE B C 1
ATOM 6233 O O . ILE B 1 291 ? 2.615 -17.391 -22.734 1 98.5 291 ILE B O 1
ATOM 6237 N N . ARG B 1 292 ? 0.563 -16.516 -22.547 1 98 292 ARG B N 1
ATOM 6238 C CA . ARG B 1 292 ? 0.368 -16.328 -23.984 1 98 292 ARG B CA 1
ATOM 6239 C C . ARG B 1 292 ? 0.699 -17.609 -24.75 1 98 292 ARG B C 1
ATOM 6241 O O . ARG B 1 292 ? 1.443 -17.578 -25.734 1 98 292 ARG B O 1
ATOM 6248 N N . GLY B 1 293 ? 0.284 -18.766 -24.188 1 95.56 293 GLY B N 1
ATOM 6249 C CA . GLY B 1 293 ? 0.331 -20.031 -24.891 1 95.56 293 GLY B CA 1
ATOM 6250 C C . GLY B 1 293 ? 1.625 -20.797 -24.672 1 95.56 293 GLY B C 1
ATOM 6251 O O . GLY B 1 293 ? 1.772 -21.922 -25.125 1 95.56 293 GLY B O 1
ATOM 6252 N N . LEU B 1 294 ? 2.553 -20.156 -23.953 1 96.31 294 LEU B N 1
ATOM 6253 C CA . LEU B 1 294 ? 3.84 -20.812 -23.75 1 96.31 294 LEU B CA 1
ATOM 6254 C C . LEU B 1 294 ? 4.152 -20.938 -22.266 1 96.31 294 LEU B C 1
ATOM 6256 O O . LEU B 1 294 ? 3.939 -20 -21.5 1 96.31 294 LEU B O 1
ATOM 6260 N N . LYS B 1 295 ? 4.664 -22.078 -21.891 1 96.38 295 LYS B N 1
ATOM 6261 C CA . LYS B 1 295 ? 5.035 -22.344 -20.5 1 96.38 295 LYS B CA 1
ATOM 6262 C C . LYS B 1 295 ? 6.25 -21.516 -20.094 1 96.38 295 LYS B C 1
ATOM 6264 O O . LYS B 1 295 ? 7.199 -21.359 -20.875 1 96.38 295 LYS B O 1
ATOM 6269 N N . VAL B 1 296 ? 6.172 -20.875 -18.922 1 96.62 296 VAL B N 1
ATOM 6270 C CA . VAL B 1 296 ? 7.289 -20.125 -18.375 1 96.62 296 VAL B CA 1
ATOM 6271 C C . VAL B 1 296 ? 8.375 -21.078 -17.891 1 96.62 296 VAL B C 1
ATOM 6273 O O . VAL B 1 296 ? 8.086 -22.047 -17.188 1 96.62 296 VAL B O 1
ATOM 6276 N N . LYS B 1 297 ? 9.609 -20.859 -18.297 1 93.88 297 LYS B N 1
ATOM 6277 C CA . LYS B 1 297 ? 10.742 -21.594 -17.766 1 93.88 297 LYS B CA 1
ATOM 6278 C C . LYS B 1 297 ? 11.141 -21.062 -16.375 1 93.88 297 LYS B C 1
ATOM 6280 O O . LYS B 1 297 ? 11.961 -20.156 -16.281 1 93.88 297 LYS B O 1
ATOM 6285 N N . THR B 1 298 ? 10.578 -21.672 -15.398 1 94.56 298 THR B N 1
ATOM 6286 C CA . THR B 1 298 ? 10.852 -21.234 -14.039 1 94.56 298 THR B CA 1
ATOM 6287 C C . THR B 1 298 ? 12.266 -21.625 -13.617 1 94.56 298 THR B C 1
ATOM 6289 O O . THR B 1 298 ? 12.875 -22.516 -14.219 1 94.56 298 THR B O 1
ATOM 6292 N N . ARG B 1 299 ? 12.789 -20.953 -12.633 1 92.06 299 ARG B N 1
ATOM 6293 C CA . ARG B 1 299 ? 14.156 -21.156 -12.18 1 92.06 299 ARG B CA 1
ATOM 6294 C C . ARG B 1 299 ? 14.203 -21.375 -10.672 1 92.06 299 ARG B C 1
ATOM 6296 O O . ARG B 1 299 ? 13.477 -20.719 -9.922 1 92.06 299 ARG B O 1
ATOM 6303 N N . LEU B 1 300 ? 15.023 -22.375 -10.297 1 94.5 300 LEU B N 1
ATOM 6304 C CA . LEU B 1 300 ? 15.484 -22.375 -8.914 1 94.5 300 LEU B CA 1
ATOM 6305 C C . LEU B 1 300 ? 16.578 -21.359 -8.695 1 94.5 300 LEU B C 1
ATOM 6307 O O . LEU B 1 300 ? 17.766 -21.656 -8.875 1 94.5 300 LEU B O 1
ATOM 6311 N N . ILE B 1 301 ? 16.25 -20.219 -8.25 1 94.31 301 ILE B N 1
ATOM 6312 C CA . ILE B 1 301 ? 17.141 -19.078 -8.297 1 94.31 301 ILE B CA 1
ATOM 6313 C C . ILE B 1 301 ? 18.391 -19.359 -7.449 1 94.31 301 ILE B C 1
ATOM 6315 O O . ILE B 1 301 ? 19.5 -18.984 -7.82 1 94.31 301 ILE B O 1
ATOM 6319 N N . SER B 1 302 ? 18.25 -20 -6.344 1 93.88 302 SER B N 1
ATOM 6320 C CA . SER B 1 302 ? 19.375 -20.297 -5.473 1 93.88 302 SER B CA 1
ATOM 6321 C C . SER B 1 302 ? 20.328 -21.297 -6.125 1 93.88 302 SER B C 1
ATOM 6323 O O . SER B 1 302 ? 21.516 -21.359 -5.766 1 93.88 302 SER B O 1
ATOM 6325 N N . LYS B 1 303 ? 19.891 -22 -7.09 1 92 303 LYS B N 1
ATOM 6326 C CA . LYS B 1 303 ? 20.688 -23.047 -7.734 1 92 303 LYS B CA 1
ATOM 6327 C C . LYS B 1 303 ? 21.172 -22.594 -9.109 1 92 303 LYS B C 1
ATOM 6329 O O . LYS B 1 303 ? 21.906 -23.328 -9.789 1 92 303 LYS B O 1
ATOM 6334 N N . SER B 1 304 ? 20.828 -21.438 -9.453 1 91.75 304 SER B N 1
ATOM 6335 C CA . SER B 1 304 ? 21.156 -20.953 -10.789 1 91.75 304 SER B CA 1
ATOM 6336 C C . SER B 1 304 ? 22.297 -19.938 -10.75 1 91.75 304 SER B C 1
ATOM 6338 O O . SER B 1 304 ? 22.5 -19.188 -11.703 1 91.75 304 SER B O 1
ATOM 6340 N N . LEU B 1 305 ? 23.031 -19.922 -9.664 1 94.75 305 LEU B N 1
ATOM 6341 C CA . LEU B 1 305 ? 24.094 -18.938 -9.461 1 94.75 305 LEU B CA 1
ATOM 6342 C C . LEU B 1 305 ? 25.469 -19.578 -9.641 1 94.75 305 LEU B C 1
ATOM 6344 O O . LEU B 1 305 ? 25.594 -20.812 -9.641 1 94.75 305 LEU B O 1
ATOM 6348 N N . ALA B 1 306 ? 26.484 -18.703 -9.867 1 93.62 306 ALA B N 1
ATOM 6349 C CA . ALA B 1 306 ? 27.875 -19.125 -9.969 1 93.62 306 ALA B CA 1
ATOM 6350 C C . ALA B 1 306 ? 28.656 -18.703 -8.734 1 93.62 306 ALA B C 1
ATOM 6352 O O . ALA B 1 306 ? 28.391 -17.656 -8.141 1 93.62 306 ALA B O 1
ATOM 6353 N N . CYS B 1 307 ? 29.656 -19.531 -8.383 1 92.56 307 CYS B N 1
ATOM 6354 C CA . CYS B 1 307 ? 30.5 -19.25 -7.23 1 92.56 307 CYS B CA 1
ATOM 6355 C C . CYS B 1 307 ? 29.672 -19.109 -5.961 1 92.56 307 CYS B C 1
ATOM 6357 O O . CYS B 1 307 ? 29.797 -18.109 -5.246 1 92.56 307 CYS B O 1
ATOM 6359 N N . THR B 1 308 ? 28.828 -20.094 -5.719 1 94.38 308 THR B N 1
ATOM 6360 C CA . THR B 1 308 ? 27.844 -20 -4.652 1 94.38 308 THR B CA 1
ATOM 6361 C C . THR B 1 308 ? 28.469 -20.281 -3.297 1 94.38 308 THR B C 1
ATOM 6363 O O . THR B 1 308 ? 29.406 -21.094 -3.199 1 94.38 308 THR B O 1
ATOM 6366 N N . ALA B 1 309 ? 28.062 -19.609 -2.359 1 94.25 309 ALA B N 1
ATOM 6367 C CA . ALA B 1 309 ? 28.422 -19.875 -0.965 1 94.25 309 ALA B CA 1
ATOM 6368 C C . ALA B 1 309 ? 27.219 -19.656 -0.05 1 94.25 309 ALA B C 1
ATOM 6370 O O . ALA B 1 309 ? 26.406 -18.766 -0.289 1 94.25 309 ALA B O 1
ATOM 6371 N N . LYS B 1 310 ? 27.172 -20.438 1.003 1 94.44 310 LYS B N 1
ATOM 6372 C CA . LYS B 1 310 ? 26.078 -20.328 1.962 1 94.44 310 LYS B CA 1
ATOM 6373 C C . LYS B 1 310 ? 26.531 -19.609 3.232 1 94.44 310 LYS B C 1
ATOM 6375 O O . LYS B 1 310 ? 27.688 -19.703 3.623 1 94.44 310 LYS B O 1
ATOM 6380 N N . ASP B 1 311 ? 25.672 -18.859 3.672 1 95 311 ASP B N 1
ATOM 6381 C CA . ASP B 1 311 ? 25.781 -18.234 4.984 1 95 311 ASP B CA 1
ATOM 6382 C C . ASP B 1 311 ? 24.469 -18.328 5.754 1 95 311 ASP B C 1
ATOM 6384 O O . ASP B 1 311 ? 23.531 -19 5.309 1 95 311 ASP B O 1
ATOM 6388 N N . ALA B 1 312 ? 24.516 -17.828 7.012 1 94.81 312 ALA B N 1
ATOM 6389 C CA . ALA B 1 312 ? 23.297 -17.922 7.797 1 94.81 312 ALA B CA 1
ATOM 6390 C C . ALA B 1 312 ? 23.094 -16.672 8.648 1 94.81 312 ALA B C 1
ATOM 6392 O O . ALA B 1 312 ? 24.078 -16.016 9.047 1 94.81 312 ALA B O 1
ATOM 6393 N N . TYR B 1 313 ? 21.844 -16.312 8.766 1 94.19 313 TYR B N 1
ATOM 6394 C CA . TYR B 1 313 ? 21.422 -15.234 9.656 1 94.19 313 TYR B CA 1
ATOM 6395 C C . TYR B 1 313 ? 20.516 -15.766 10.758 1 94.19 313 TYR B C 1
ATOM 6397 O O . TYR B 1 313 ? 19.625 -16.594 10.508 1 94.19 313 TYR B O 1
ATOM 6405 N N . LYS B 1 314 ? 20.781 -15.367 12.016 1 93.5 314 LYS B N 1
ATOM 6406 C CA . LYS B 1 314 ? 19.922 -15.75 13.141 1 93.5 314 LYS B CA 1
ATOM 6407 C C . LYS B 1 314 ? 19.203 -14.539 13.719 1 93.5 314 LYS B C 1
ATOM 6409 O O . LYS B 1 314 ? 19.75 -13.844 14.586 1 93.5 314 LYS B O 1
ATOM 6414 N N . PRO B 1 315 ? 17.953 -14.312 13.281 1 90.5 315 PRO B N 1
ATOM 6415 C CA . PRO B 1 315 ? 17.188 -13.219 13.875 1 90.5 315 PRO B CA 1
ATOM 6416 C C . PRO B 1 315 ? 16.906 -13.43 15.359 1 90.5 315 PRO B C 1
ATOM 6418 O O . PRO B 1 315 ? 16.797 -14.57 15.82 1 90.5 315 PRO B O 1
ATOM 6421 N N . THR B 1 316 ? 16.766 -12.375 16.078 1 83.94 316 THR B N 1
ATOM 6422 C CA . THR B 1 316 ? 16.516 -12.445 17.516 1 83.94 316 THR B CA 1
ATOM 6423 C C . THR B 1 316 ? 15.125 -13.008 17.797 1 83.94 316 THR B C 1
ATOM 6425 O O . THR B 1 316 ? 14.891 -13.625 18.828 1 83.94 316 THR B O 1
ATOM 6428 N N . SER B 1 317 ? 14.234 -12.922 16.875 1 83.19 317 SER B N 1
ATOM 6429 C CA . SER B 1 317 ? 12.828 -13.266 17.062 1 83.19 317 SER B CA 1
ATOM 6430 C C . SER B 1 317 ? 12.586 -14.758 16.828 1 83.19 317 SER B C 1
ATOM 6432 O O . SER B 1 317 ? 11.5 -15.266 17.125 1 83.19 317 SER B O 1
ATOM 6434 N N . VAL B 1 318 ? 13.57 -15.391 16.266 1 87.62 318 VAL B N 1
ATOM 6435 C CA . VAL B 1 318 ? 13.359 -16.797 15.961 1 87.62 318 VAL B CA 1
ATOM 6436 C C . VAL B 1 318 ? 14.523 -17.625 16.516 1 87.62 318 VAL B C 1
ATOM 6438 O O . VAL B 1 318 ? 15.625 -17.109 16.703 1 87.62 318 VAL B O 1
ATOM 6441 N N . LYS B 1 319 ? 14.281 -18.906 16.688 1 86.31 319 LYS B N 1
ATOM 6442 C CA . LYS B 1 319 ? 15.281 -19.812 17.25 1 86.31 319 LYS B CA 1
ATOM 6443 C C . LYS B 1 319 ? 16.141 -20.422 16.156 1 86.31 319 LYS B C 1
ATOM 6445 O O . LYS B 1 319 ? 17.297 -20.766 16.391 1 86.31 319 LYS B O 1
ATOM 6450 N N . GLN B 1 320 ? 15.672 -20.422 14.992 1 91.12 320 GLN B N 1
ATOM 6451 C CA . GLN B 1 320 ? 16.359 -21.125 13.922 1 91.12 320 GLN B CA 1
ATOM 6452 C C . GLN B 1 320 ? 17.234 -20.172 13.102 1 91.12 320 GLN B C 1
ATOM 6454 O O . GLN B 1 320 ? 16.906 -18.984 12.977 1 91.12 320 GLN B O 1
ATOM 6459 N N . ARG B 1 321 ? 18.328 -20.734 12.602 1 94 321 ARG B N 1
ATOM 6460 C CA . ARG B 1 321 ? 19.141 -20 11.648 1 94 321 ARG B CA 1
ATOM 6461 C C . ARG B 1 321 ? 18.531 -20.031 10.25 1 94 321 ARG B C 1
ATOM 6463 O O . ARG B 1 321 ? 17.984 -21.047 9.82 1 94 321 ARG B O 1
ATOM 6470 N N . ILE B 1 322 ? 18.594 -18.891 9.688 1 96.19 322 ILE B N 1
ATOM 6471 C CA . ILE B 1 322 ? 18.031 -18.75 8.352 1 96.19 322 ILE B CA 1
ATOM 6472 C C . ILE B 1 322 ? 19.141 -18.797 7.309 1 96.19 322 ILE B C 1
ATOM 6474 O O . ILE B 1 322 ? 20.031 -17.938 7.297 1 96.19 322 ILE B O 1
ATOM 6478 N N . PRO B 1 323 ? 19.156 -19.734 6.445 1 95.56 323 PRO B N 1
ATOM 6479 C CA . PRO B 1 323 ? 20.203 -19.828 5.441 1 95.56 323 PRO B CA 1
ATOM 6480 C C . PRO B 1 323 ? 20.141 -18.703 4.406 1 95.56 323 PRO B C 1
ATOM 6482 O O . PRO B 1 323 ? 19.047 -18.281 4.027 1 95.56 323 PRO B O 1
ATOM 6485 N N . ILE B 1 324 ? 21.25 -18.266 3.949 1 97.62 324 ILE B N 1
ATOM 6486 C CA . ILE B 1 324 ? 21.422 -17.297 2.865 1 97.62 324 ILE B CA 1
ATOM 6487 C C . ILE B 1 324 ? 22.344 -17.891 1.798 1 97.62 324 ILE B C 1
ATOM 6489 O O . ILE B 1 324 ? 23.391 -18.438 2.117 1 97.62 324 ILE B O 1
ATOM 6493 N N . THR B 1 325 ? 21.969 -17.812 0.568 1 97 325 THR B N 1
ATOM 6494 C CA . THR B 1 325 ? 22.828 -18.25 -0.529 1 97 325 THR B CA 1
ATOM 6495 C C . THR B 1 325 ? 23.297 -17.047 -1.351 1 97 325 THR B C 1
ATOM 6497 O O . THR B 1 325 ? 22.469 -16.266 -1.834 1 97 325 THR B O 1
ATOM 6500 N N . PHE B 1 326 ? 24.578 -16.891 -1.446 1 97.12 326 PHE B N 1
ATOM 6501 C CA . PHE B 1 326 ? 25.141 -15.867 -2.316 1 97.12 326 PHE B CA 1
ATOM 6502 C C . PHE B 1 326 ? 25.766 -16.484 -3.562 1 97.12 326 PHE B C 1
ATOM 6504 O O . PHE B 1 326 ? 26.25 -17.625 -3.518 1 97.12 326 PHE B O 1
ATOM 6511 N N . GLY B 1 327 ? 25.734 -15.773 -4.641 1 96.44 327 GLY B N 1
ATOM 6512 C CA . GLY B 1 327 ? 26.391 -16.172 -5.883 1 96.44 327 GLY B CA 1
ATOM 6513 C C . GLY B 1 327 ? 26.266 -15.125 -6.98 1 96.44 327 GLY B C 1
ATOM 6514 O O . GLY B 1 327 ? 25.531 -14.148 -6.828 1 96.44 327 GLY B O 1
ATOM 6515 N N . TYR B 1 328 ? 26.984 -15.359 -7.992 1 95.19 328 TYR B N 1
ATOM 6516 C CA . TYR B 1 328 ? 26.953 -14.422 -9.109 1 95.19 328 TYR B CA 1
ATOM 6517 C C . TYR B 1 328 ? 25.844 -14.773 -10.086 1 95.19 328 TYR B C 1
ATOM 6519 O O . TYR B 1 328 ? 25.594 -15.953 -10.367 1 95.19 328 TYR B O 1
ATOM 6527 N N . ASN B 1 329 ? 25.172 -13.742 -10.523 1 94.19 329 ASN B N 1
ATOM 6528 C CA . ASN B 1 329 ? 24.203 -13.914 -11.602 1 94.19 329 ASN B CA 1
ATOM 6529 C C . ASN B 1 329 ? 24.875 -14.391 -12.883 1 94.19 329 ASN B C 1
ATOM 6531 O O . ASN B 1 329 ? 25.844 -13.789 -13.344 1 94.19 329 ASN B O 1
ATOM 6535 N N . THR B 1 330 ? 24.422 -15.367 -13.469 1 91.81 330 THR B N 1
ATOM 6536 C CA . THR B 1 330 ? 25.047 -15.953 -14.648 1 91.81 330 THR B CA 1
ATOM 6537 C C . THR B 1 330 ? 24.422 -15.398 -15.93 1 91.81 330 THR B C 1
ATOM 6539 O O . THR B 1 330 ? 24.938 -15.625 -17.016 1 91.81 330 THR B O 1
ATOM 6542 N N . LYS B 1 331 ? 23.344 -14.672 -15.797 1 85.94 331 LYS B N 1
ATOM 6543 C CA . LYS B 1 331 ? 22.625 -14.18 -16.969 1 85.94 331 LYS B CA 1
ATOM 6544 C C . LYS B 1 331 ? 22.922 -12.703 -17.219 1 85.94 331 LYS B C 1
ATOM 6546 O O . LYS B 1 331 ? 22.984 -12.258 -18.359 1 85.94 331 LYS B O 1
ATOM 6551 N N . SER B 1 332 ? 23.016 -11.969 -16.125 1 85.75 332 SER B N 1
ATOM 6552 C CA . SER B 1 332 ? 23.219 -10.531 -16.266 1 85.75 332 SER B CA 1
ATOM 6553 C C . SER B 1 332 ? 24 -9.969 -15.078 1 85.75 332 SER B C 1
ATOM 6555 O O . SER B 1 332 ? 23.656 -10.234 -13.922 1 85.75 332 SER B O 1
ATOM 6557 N N . GLU B 1 333 ? 24.969 -9.203 -15.391 1 85.19 333 GLU B N 1
ATOM 6558 C CA . GLU B 1 333 ? 25.75 -8.57 -14.328 1 85.19 333 GLU B CA 1
ATOM 6559 C C . GLU B 1 333 ? 25 -7.375 -13.742 1 85.19 333 GLU B C 1
ATOM 6561 O O . GLU B 1 333 ? 25.297 -6.938 -12.625 1 85.19 333 GLU B O 1
ATOM 6566 N N . GLU B 1 334 ? 24.047 -6.973 -14.469 1 82.56 334 GLU B N 1
ATOM 6567 C CA . GLU B 1 334 ? 23.344 -5.758 -14.062 1 82.56 334 GLU B CA 1
ATOM 6568 C C . GLU B 1 334 ? 22.188 -6.082 -13.117 1 82.56 334 GLU B C 1
ATOM 6570 O O . GLU B 1 334 ? 21.672 -5.195 -12.43 1 82.56 334 GLU B O 1
ATOM 6575 N N . GLN B 1 335 ? 21.844 -7.285 -13.102 1 89.56 335 GLN B N 1
ATOM 6576 C CA . GLN B 1 335 ? 20.766 -7.703 -12.219 1 89.56 335 GLN B CA 1
ATOM 6577 C C . GLN B 1 335 ? 21.312 -8.375 -10.961 1 89.56 335 GLN B C 1
ATOM 6579 O O . GLN B 1 335 ? 21.594 -9.57 -10.961 1 89.56 335 GLN B O 1
ATOM 6584 N N . TYR B 1 336 ? 21.5 -7.555 -9.984 1 93.06 336 TYR B N 1
ATOM 6585 C CA . TYR B 1 336 ? 22.062 -8.078 -8.742 1 93.06 336 TYR B CA 1
ATOM 6586 C C . TYR B 1 336 ? 21.359 -7.477 -7.531 1 93.06 336 TYR B C 1
ATOM 6588 O O . TYR B 1 336 ? 20.562 -6.551 -7.672 1 93.06 336 TYR B O 1
ATOM 6596 N N . GLY B 1 337 ? 21.531 -8.031 -6.414 1 95.62 337 GLY B N 1
ATOM 6597 C CA . GLY B 1 337 ? 20.875 -7.672 -5.168 1 95.62 337 GLY B CA 1
ATOM 6598 C C . GLY B 1 337 ? 20.281 -8.859 -4.438 1 95.62 337 GLY B C 1
ATOM 6599 O O . GLY B 1 337 ? 20.469 -10.008 -4.855 1 95.62 337 GLY B O 1
ATOM 6600 N N . ILE B 1 338 ? 19.656 -8.602 -3.395 1 98.12 338 ILE B N 1
ATOM 6601 C CA . ILE B 1 338 ? 19.094 -9.664 -2.559 1 98.12 338 ILE B CA 1
ATOM 6602 C C . ILE B 1 338 ? 17.703 -10.031 -3.047 1 98.12 338 ILE B C 1
ATOM 6604 O O . ILE B 1 338 ? 16.859 -9.148 -3.273 1 98.12 338 ILE B O 1
ATOM 6608 N N . MET B 1 339 ? 17.469 -11.273 -3.279 1 98.44 339 MET B N 1
ATOM 6609 C CA . MET B 1 339 ? 16.141 -11.836 -3.508 1 98.44 339 MET B CA 1
ATOM 6610 C C . MET B 1 339 ? 15.523 -12.312 -2.199 1 98.44 339 MET B C 1
ATOM 6612 O O . MET B 1 339 ? 15.969 -13.297 -1.617 1 98.44 339 MET B O 1
ATOM 6616 N N . MET B 1 340 ? 14.492 -11.609 -1.776 1 98.75 340 MET B N 1
ATOM 6617 C CA . MET B 1 340 ? 13.867 -11.93 -0.497 1 98.75 340 MET B CA 1
ATOM 6618 C C . MET B 1 340 ? 12.508 -12.602 -0.706 1 98.75 340 MET B C 1
ATOM 6620 O O . MET B 1 340 ? 11.617 -12.016 -1.314 1 98.75 340 MET B O 1
ATOM 6624 N N . TYR B 1 341 ? 12.398 -13.773 -0.16 1 98.62 341 TYR B N 1
ATOM 6625 C CA . TYR B 1 341 ? 11.172 -14.555 -0.304 1 98.62 341 TYR B CA 1
ATOM 6626 C C . TYR B 1 341 ? 10.461 -14.695 1.032 1 98.62 341 TYR B C 1
ATOM 6628 O O . TYR B 1 341 ? 11.062 -14.523 2.092 1 98.62 341 TYR B O 1
ATOM 6636 N N . HIS B 1 342 ? 9.203 -14.93 1.036 1 98.25 342 HIS B N 1
ATOM 6637 C CA . HIS B 1 342 ? 8.352 -15.25 2.174 1 98.25 342 HIS B CA 1
ATOM 6638 C C . HIS B 1 342 ? 7.395 -16.391 1.834 1 98.25 342 HIS B C 1
ATOM 6640 O O . HIS B 1 342 ? 6.539 -16.25 0.957 1 98.25 342 HIS B O 1
ATOM 6646 N N . LYS B 1 343 ? 7.559 -17.516 2.498 1 96.25 343 LYS B N 1
ATOM 6647 C CA . LYS B 1 343 ? 6.754 -18.703 2.217 1 96.25 343 LYS B CA 1
ATOM 6648 C C . LYS B 1 343 ? 6.766 -19.031 0.727 1 96.25 343 LYS B C 1
ATOM 6650 O O . LYS B 1 343 ? 5.707 -19.172 0.107 1 96.25 343 LYS B O 1
ATOM 6655 N N . ASN B 1 344 ? 7.961 -19.062 0.146 1 96.69 344 ASN B N 1
ATOM 6656 C CA . ASN B 1 344 ? 8.195 -19.469 -1.233 1 96.69 344 ASN B CA 1
ATOM 6657 C C . ASN B 1 344 ? 7.984 -18.312 -2.207 1 96.69 344 ASN B C 1
ATOM 6659 O O . ASN B 1 344 ? 8.445 -18.375 -3.35 1 96.69 344 ASN B O 1
ATOM 6663 N N . ARG B 1 345 ? 7.328 -17.234 -1.75 1 98.5 345 ARG B N 1
ATOM 6664 C CA . ARG B 1 345 ? 6.867 -16.172 -2.633 1 98.5 345 ARG B CA 1
ATOM 6665 C C . ARG B 1 345 ? 7.832 -14.992 -2.617 1 98.5 345 ARG B C 1
ATOM 6667 O O . ARG B 1 345 ? 8.188 -14.484 -1.551 1 98.5 345 ARG B O 1
ATOM 6674 N N . LEU B 1 346 ? 8.258 -14.562 -3.803 1 98.69 346 LEU B N 1
ATOM 6675 C CA . LEU B 1 346 ? 9.125 -13.398 -3.934 1 98.69 346 LEU B CA 1
ATOM 6676 C C . LEU B 1 346 ? 8.43 -12.141 -3.414 1 98.69 346 LEU B C 1
ATOM 6678 O O . LEU B 1 346 ? 7.305 -11.836 -3.812 1 98.69 346 LEU B O 1
ATOM 6682 N N . ILE B 1 347 ? 9.047 -11.43 -2.514 1 98.5 347 ILE B N 1
ATOM 6683 C CA . ILE B 1 347 ? 8.523 -10.172 -1.981 1 98.5 347 ILE B CA 1
ATOM 6684 C C . ILE B 1 347 ? 9.352 -9.008 -2.51 1 98.5 347 ILE B C 1
ATOM 6686 O O . ILE B 1 347 ? 8.805 -8.07 -3.111 1 98.5 347 ILE B O 1
ATOM 6690 N N . LYS B 1 348 ? 10.672 -9.102 -2.336 1 97.81 348 LYS B N 1
ATOM 6691 C CA . LYS B 1 348 ? 11.586 -8.086 -2.857 1 97.81 348 LYS B CA 1
ATOM 6692 C C . LYS B 1 348 ? 12.602 -8.711 -3.812 1 97.81 348 LYS B C 1
ATOM 6694 O O . LYS B 1 348 ? 13.242 -9.711 -3.484 1 97.81 348 LYS B O 1
ATOM 6699 N N . ALA B 1 349 ? 12.711 -8.078 -4.906 1 96.88 349 ALA B N 1
ATOM 6700 C CA . ALA B 1 349 ? 13.641 -8.562 -5.926 1 96.88 349 ALA B CA 1
ATOM 6701 C C . ALA B 1 349 ? 14.828 -7.605 -6.086 1 96.88 349 ALA B C 1
ATOM 6703 O O . ALA B 1 349 ? 14.641 -6.387 -6.148 1 96.88 349 ALA B O 1
ATOM 6704 N N . TYR B 1 350 ? 16.062 -8.18 -6.102 1 95.69 350 TYR B N 1
ATOM 6705 C CA . TYR B 1 350 ? 17.297 -7.461 -6.391 1 95.69 350 TYR B CA 1
ATOM 6706 C C . TYR B 1 350 ? 17.438 -6.23 -5.508 1 95.69 350 TYR B C 1
ATOM 6708 O O . TYR B 1 350 ? 17.734 -5.137 -5.996 1 95.69 350 TYR B O 1
ATOM 6716 N N . HIS B 1 351 ? 17.047 -6.402 -4.273 1 95 351 HIS B N 1
ATOM 6717 C CA . HIS B 1 351 ? 17.188 -5.316 -3.309 1 95 351 HIS B CA 1
ATOM 6718 C C . HIS B 1 351 ? 18.656 -5.094 -2.934 1 95 351 HIS B C 1
ATOM 6720 O O . HIS B 1 351 ? 19.266 -5.949 -2.301 1 95 351 HIS B O 1
ATOM 6726 N N . ARG B 1 352 ? 19.172 -3.996 -3.285 1 91.38 352 ARG B N 1
ATOM 6727 C CA . ARG B 1 352 ? 20.594 -3.734 -3.053 1 91.38 352 ARG B CA 1
ATOM 6728 C C . ARG B 1 352 ? 20.844 -3.35 -1.6 1 91.38 352 ARG B C 1
ATOM 6730 O O . ARG B 1 352 ? 20.062 -2.615 -0.999 1 91.38 352 ARG B O 1
ATOM 6737 N N . VAL B 1 353 ? 21.906 -3.889 -1.083 1 92.94 353 VAL B N 1
ATOM 6738 C CA . VAL B 1 353 ? 22.266 -3.629 0.309 1 92.94 353 VAL B CA 1
ATOM 6739 C C . VAL B 1 353 ? 23.766 -3.387 0.424 1 92.94 353 VAL B C 1
ATOM 6741 O O . VAL B 1 353 ? 24.531 -3.748 -0.473 1 92.94 353 VAL B O 1
ATOM 6744 N N . GLY B 1 354 ? 24.203 -2.711 1.474 1 88.94 354 GLY B N 1
ATOM 6745 C CA . GLY B 1 354 ? 25.609 -2.551 1.812 1 88.94 354 GLY B CA 1
ATOM 6746 C C . GLY B 1 354 ? 26.438 -1.983 0.673 1 88.94 354 GLY B C 1
ATOM 6747 O O . GLY B 1 354 ? 26.125 -0.913 0.146 1 88.94 354 GLY B O 1
ATOM 6748 N N . CYS B 1 355 ? 27.453 -2.82 0.297 1 86.44 355 CYS B N 1
ATOM 6749 C CA . CYS B 1 355 ? 28.422 -2.367 -0.696 1 86.44 355 CYS B CA 1
ATOM 6750 C C . CYS B 1 355 ? 27.766 -2.17 -2.053 1 86.44 355 CYS B C 1
ATOM 6752 O O . CYS B 1 355 ? 28.297 -1.481 -2.92 1 86.44 355 CYS B O 1
ATOM 6754 N N . GLN B 1 356 ? 26.625 -2.697 -2.236 1 88.56 356 GLN B N 1
ATOM 6755 C CA . GLN B 1 356 ? 25.938 -2.592 -3.518 1 88.56 356 GLN B CA 1
ATOM 6756 C C . GLN B 1 356 ? 25.266 -1.231 -3.672 1 88.56 356 GLN B C 1
ATOM 6758 O O . GLN B 1 356 ? 24.844 -0.858 -4.77 1 88.56 356 GLN B O 1
ATOM 6763 N N . LEU B 1 357 ? 25.109 -0.512 -2.588 1 78.81 357 LEU B N 1
ATOM 6764 C CA . LEU B 1 357 ? 24.422 0.779 -2.607 1 78.81 357 LEU B CA 1
ATOM 6765 C C . LEU B 1 357 ? 25.359 1.878 -3.104 1 78.81 357 LEU B C 1
ATOM 6767 O O . LEU B 1 357 ? 24.906 2.945 -3.518 1 78.81 357 LEU B O 1
ATOM 6771 N N . ASN B 1 358 ? 26.625 1.566 -2.912 1 67.94 358 ASN B N 1
ATOM 6772 C CA . ASN B 1 358 ? 27.625 2.545 -3.355 1 67.94 358 ASN B CA 1
ATOM 6773 C C . ASN B 1 358 ? 28.031 2.311 -4.809 1 67.94 358 ASN B C 1
ATOM 6775 O O . ASN B 1 358 ? 28.688 1.315 -5.117 1 67.94 358 ASN B O 1
ATOM 6779 N N . ALA B 1 359 ? 27.672 3.207 -5.598 1 59.22 359 ALA B N 1
ATOM 6780 C CA . ALA B 1 359 ? 27.922 3.072 -7.031 1 59.22 359 ALA B CA 1
ATOM 6781 C C . ALA B 1 359 ? 29.406 2.992 -7.328 1 59.22 359 ALA B C 1
ATOM 6783 O O . ALA B 1 359 ? 29.812 2.408 -8.336 1 59.22 359 ALA B O 1
ATOM 6784 N N . SER B 1 360 ? 30.078 3.564 -6.496 1 61 360 SER B N 1
ATOM 6785 C CA . SER B 1 360 ? 31.516 3.596 -6.75 1 61 360 SER B CA 1
ATOM 6786 C C . SER B 1 360 ? 32.188 2.285 -6.34 1 61 360 SER B C 1
ATOM 6788 O O . SER B 1 360 ? 33.312 2.006 -6.734 1 61 360 SER B O 1
ATOM 6790 N N . ASN B 1 361 ? 31.453 1.545 -5.699 1 66.88 361 ASN B N 1
ATOM 6791 C CA . ASN B 1 361 ? 32 0.274 -5.223 1 66.88 361 ASN B CA 1
ATOM 6792 C C . ASN B 1 361 ? 31.688 -0.865 -6.191 1 66.88 361 ASN B C 1
ATOM 6794 O O . ASN B 1 361 ? 30.516 -1.197 -6.406 1 66.88 361 ASN B O 1
ATOM 6798 N N . VAL B 1 362 ? 32.656 -1.295 -6.789 1 75.75 362 VAL B N 1
ATOM 6799 C CA . VAL B 1 362 ? 32.5 -2.357 -7.777 1 75.75 362 VAL B CA 1
ATOM 6800 C C . VAL B 1 362 ? 32.25 -3.684 -7.07 1 75.75 362 VAL B C 1
ATOM 6802 O O . VAL B 1 362 ? 31.719 -4.621 -7.676 1 75.75 362 VAL B O 1
ATOM 6805 N N . ASN B 1 363 ? 32.469 -3.58 -5.785 1 81.19 363 ASN B N 1
ATOM 6806 C CA . ASN B 1 363 ? 32.25 -4.816 -5.039 1 81.19 363 ASN B CA 1
ATOM 6807 C C . ASN B 1 363 ? 30.781 -5.18 -4.941 1 81.19 363 ASN B C 1
ATOM 6809 O O . ASN B 1 363 ? 29.938 -4.305 -4.738 1 81.19 363 ASN B O 1
ATOM 6813 N N . GLY B 1 364 ? 30.406 -6.383 -5.273 1 89.81 364 GLY B N 1
ATOM 6814 C CA . GLY B 1 364 ? 29.047 -6.871 -5.109 1 89.81 364 GLY B CA 1
ATOM 6815 C C . GLY B 1 364 ? 28.25 -6.848 -6.395 1 89.81 364 GLY B C 1
ATOM 6816 O O . GLY B 1 364 ? 27.109 -7.328 -6.434 1 89.81 364 GLY B O 1
ATOM 6817 N N . ILE B 1 365 ? 28.812 -6.109 -7.383 1 88.81 365 ILE B N 1
ATOM 6818 C CA . ILE B 1 365 ? 28.141 -6.09 -8.68 1 88.81 365 ILE B CA 1
ATOM 6819 C C . ILE B 1 365 ? 27.984 -7.512 -9.203 1 88.81 365 ILE B C 1
ATOM 6821 O O . ILE B 1 365 ? 28.906 -8.32 -9.117 1 88.81 365 ILE B O 1
ATOM 6825 N N . GLY B 1 366 ? 26.781 -7.816 -9.648 1 91.88 366 GLY B N 1
ATOM 6826 C CA . GLY B 1 366 ? 26.516 -9.117 -10.234 1 91.88 366 GLY B CA 1
ATOM 6827 C C . GLY B 1 366 ? 26.156 -10.172 -9.203 1 91.88 366 GLY B C 1
ATOM 6828 O O . GLY B 1 366 ? 25.719 -11.266 -9.555 1 91.88 366 GLY B O 1
ATOM 6829 N N . VAL B 1 367 ? 26.266 -9.844 -7.906 1 95.44 367 VAL B N 1
ATOM 6830 C CA . VAL B 1 367 ? 26.062 -10.828 -6.855 1 95.44 367 VAL B CA 1
ATOM 6831 C C . VAL B 1 367 ? 24.594 -10.828 -6.438 1 95.44 367 VAL B C 1
ATOM 6833 O O . VAL B 1 367 ? 24.016 -9.773 -6.188 1 95.44 367 VAL B O 1
ATOM 6836 N N . ILE B 1 368 ? 24 -12 -6.383 1 97.31 368 ILE B N 1
ATOM 6837 C CA . ILE B 1 368 ? 22.641 -12.195 -5.898 1 97.31 368 ILE B CA 1
ATOM 6838 C C . ILE B 1 368 ? 22.672 -12.914 -4.547 1 97.31 368 ILE B C 1
ATOM 6840 O O . ILE B 1 368 ? 23.422 -13.867 -4.363 1 97.31 368 ILE B O 1
ATOM 6844 N N . GLY B 1 369 ? 22.031 -12.383 -3.584 1 98.25 369 GLY B N 1
ATOM 6845 C CA . GLY B 1 369 ? 21.719 -13.102 -2.357 1 98.25 369 GLY B CA 1
ATOM 6846 C C . GLY B 1 369 ? 20.281 -13.578 -2.297 1 98.25 369 GLY B C 1
ATOM 6847 O O . GLY B 1 369 ? 19.375 -12.867 -2.725 1 98.25 369 GLY B O 1
ATOM 6848 N N . VAL B 1 370 ? 20.078 -14.805 -1.861 1 98.44 370 VAL B N 1
ATOM 6849 C CA . VAL B 1 370 ? 18.75 -15.375 -1.773 1 98.44 370 VAL B CA 1
ATOM 6850 C C . VAL B 1 370 ? 18.438 -15.75 -0.326 1 98.44 370 VAL B C 1
ATOM 6852 O O . VAL B 1 370 ? 19.203 -16.469 0.312 1 98.44 370 VAL B O 1
ATOM 6855 N N . ILE B 1 371 ? 17.344 -15.273 0.179 1 98.31 371 ILE B N 1
ATOM 6856 C CA . ILE B 1 371 ? 16.969 -15.555 1.562 1 98.31 371 ILE B CA 1
ATOM 6857 C C . ILE B 1 371 ? 15.453 -15.688 1.675 1 98.31 371 ILE B C 1
ATOM 6859 O O . ILE B 1 371 ? 14.711 -14.953 1.01 1 98.31 371 ILE B O 1
ATOM 6863 N N . GLU B 1 372 ? 14.961 -16.594 2.463 1 97.38 372 GLU B N 1
ATOM 6864 C CA . GLU B 1 372 ? 13.547 -16.734 2.793 1 97.38 372 GLU B CA 1
ATOM 6865 C C . GLU B 1 372 ? 13.242 -16.141 4.168 1 97.38 372 GLU B C 1
ATOM 6867 O O . GLU B 1 372 ? 13.664 -16.688 5.188 1 97.38 372 GLU B O 1
ATOM 6872 N N . CYS B 1 373 ? 12.438 -15.125 4.16 1 97.19 373 CYS B N 1
ATOM 6873 C CA . CYS B 1 373 ? 12.227 -14.32 5.363 1 97.19 373 CYS B CA 1
ATOM 6874 C C . CYS B 1 373 ? 10.852 -14.578 5.957 1 97.19 373 CYS B C 1
ATOM 6876 O O . CYS B 1 373 ? 10.055 -13.648 6.129 1 97.19 373 CYS B O 1
ATOM 6878 N N . ASN B 1 374 ? 10.594 -15.789 6.465 1 95.81 374 ASN B N 1
ATOM 6879 C CA . ASN B 1 374 ? 9.297 -16.156 7.023 1 95.81 374 ASN B CA 1
ATOM 6880 C C . ASN B 1 374 ? 9.062 -15.5 8.383 1 95.81 374 ASN B C 1
ATOM 6882 O O . ASN B 1 374 ? 7.941 -15.492 8.883 1 95.81 374 ASN B O 1
ATOM 6886 N N . PHE B 1 375 ? 10.102 -14.867 8.922 1 95.12 375 PHE B N 1
ATOM 6887 C CA . PHE B 1 375 ? 10.039 -14.227 10.227 1 95.12 375 PHE B CA 1
ATOM 6888 C C . PHE B 1 375 ? 9.68 -12.75 10.094 1 95.12 375 PHE B C 1
ATOM 6890 O O . PHE B 1 375 ? 9.461 -12.07 11.094 1 95.12 375 PHE B O 1
ATOM 6897 N N . LEU B 1 376 ? 9.648 -12.25 8.906 1 96 376 LEU B N 1
ATOM 6898 C CA . LEU B 1 376 ? 9.227 -10.875 8.648 1 96 376 LEU B CA 1
ATOM 6899 C C . LEU B 1 376 ? 7.758 -10.828 8.242 1 96 376 LEU B C 1
ATOM 6901 O O . LEU B 1 376 ? 7.172 -11.859 7.895 1 96 376 LEU B O 1
ATOM 6905 N N . GLU B 1 377 ? 7.16 -9.68 8.32 1 94.12 377 GLU B N 1
ATOM 6906 C CA . GLU B 1 377 ? 5.766 -9.492 7.938 1 94.12 377 GLU B CA 1
ATOM 6907 C C . GLU B 1 377 ? 5.66 -8.781 6.59 1 94.12 377 GLU B C 1
ATOM 6909 O O . GLU B 1 377 ? 5.969 -7.594 6.48 1 94.12 377 GLU B O 1
ATOM 6914 N N . PRO B 1 378 ? 5.18 -9.477 5.566 1 97.12 378 PRO B N 1
ATOM 6915 C CA . PRO B 1 378 ? 5.004 -8.805 4.273 1 97.12 378 PRO B CA 1
ATOM 6916 C C . PRO B 1 378 ? 3.803 -7.863 4.254 1 97.12 378 PRO B C 1
ATOM 6918 O O . PRO B 1 378 ? 2.877 -8.023 5.055 1 97.12 378 PRO B O 1
ATOM 6921 N N . THR B 1 379 ? 3.838 -6.887 3.393 1 97.38 379 THR B N 1
ATOM 6922 C CA . THR B 1 379 ? 2.656 -6.078 3.105 1 97.38 379 THR B CA 1
ATOM 6923 C C . THR B 1 379 ? 1.563 -6.93 2.465 1 97.38 379 THR B C 1
ATOM 6925 O O . THR B 1 379 ? 1.842 -8 1.924 1 97.38 379 THR B O 1
ATOM 6928 N N . HIS B 1 380 ? 0.325 -6.406 2.51 1 97.06 380 HIS B N 1
ATOM 6929 C CA . HIS B 1 380 ? -0.797 -7.191 2.006 1 97.06 380 HIS B CA 1
ATOM 6930 C C . HIS B 1 380 ? -0.678 -7.422 0.504 1 97.06 380 HIS B C 1
ATOM 6932 O O . HIS B 1 380 ? -1.229 -8.391 -0.025 1 97.06 380 HIS B O 1
ATOM 6938 N N . ASN B 1 381 ? -0.016 -6.523 -0.209 1 96.31 381 ASN B N 1
ATOM 6939 C CA . ASN B 1 381 ? 0.155 -6.684 -1.649 1 96.31 381 ASN B CA 1
ATOM 6940 C C . ASN B 1 381 ? 1.407 -7.492 -1.979 1 96.31 381 ASN B C 1
ATOM 6942 O O . ASN B 1 381 ? 1.698 -7.742 -3.15 1 96.31 381 ASN B O 1
ATOM 6946 N N . LYS B 1 382 ? 2.229 -7.824 -0.934 1 97.44 382 LYS B N 1
ATOM 6947 C CA . LYS B 1 382 ? 3.393 -8.703 -1.024 1 97.44 382 LYS B CA 1
ATOM 6948 C C . LYS B 1 382 ? 4.488 -8.07 -1.884 1 97.44 382 LYS B C 1
ATOM 6950 O O . LYS B 1 382 ? 5.102 -8.758 -2.707 1 97.44 382 LYS B O 1
ATOM 6955 N N . GLN B 1 383 ? 4.652 -6.762 -1.761 1 96.75 383 GLN B N 1
ATOM 6956 C CA . GLN B 1 383 ? 5.684 -6.082 -2.531 1 96.75 383 GLN B CA 1
ATOM 6957 C C . GLN B 1 383 ? 6.777 -5.527 -1.62 1 96.75 383 GLN B C 1
ATOM 6959 O O . GLN B 1 383 ? 7.793 -5.02 -2.098 1 96.75 383 GLN B O 1
ATOM 6964 N N . ASP B 1 384 ? 6.555 -5.656 -0.316 1 97 384 ASP B N 1
ATOM 6965 C CA . ASP B 1 384 ? 7.512 -5.172 0.671 1 97 384 ASP B CA 1
ATOM 6966 C C . ASP B 1 384 ? 7.281 -5.824 2.031 1 97 384 ASP B C 1
ATOM 6968 O O . ASP B 1 384 ? 6.371 -6.645 2.186 1 97 384 ASP B O 1
ATOM 6972 N N . PHE B 1 385 ? 8.195 -5.539 2.955 1 96.88 385 PHE B N 1
ATOM 6973 C CA . PHE B 1 385 ? 8.039 -5.941 4.348 1 96.88 385 PHE B CA 1
ATOM 6974 C C . PHE B 1 385 ? 7.773 -4.727 5.234 1 96.88 385 PHE B C 1
ATOM 6976 O O . PHE B 1 385 ? 8.172 -3.609 4.898 1 96.88 385 PHE B O 1
ATOM 6983 N N . GLU B 1 386 ? 7.043 -5.008 6.336 1 93.38 386 GLU B N 1
ATOM 6984 C CA . GLU B 1 386 ? 6.906 -3.961 7.344 1 93.38 386 GLU B CA 1
ATOM 6985 C C . GLU B 1 386 ? 8.273 -3.463 7.809 1 93.38 386 GLU B C 1
ATOM 6987 O O . GLU B 1 386 ? 9.156 -4.262 8.133 1 93.38 386 GLU B O 1
ATOM 6992 N N . ASN B 1 387 ? 8.453 -2.146 7.766 1 90.5 387 ASN B N 1
ATOM 6993 C CA . ASN B 1 387 ? 9.719 -1.548 8.18 1 90.5 387 ASN B CA 1
ATOM 6994 C C . ASN B 1 387 ? 9.812 -1.433 9.695 1 90.5 387 ASN B C 1
ATOM 6996 O O . ASN B 1 387 ? 9.797 -0.328 10.242 1 90.5 387 ASN B O 1
ATOM 7000 N N . ASN B 1 388 ? 9.938 -2.508 10.367 1 88.56 388 ASN B N 1
ATOM 7001 C CA . ASN B 1 388 ? 10.148 -2.566 11.805 1 88.56 388 ASN B CA 1
ATOM 7002 C C . ASN B 1 388 ? 11.594 -2.93 12.148 1 88.56 388 ASN B C 1
ATOM 7004 O O . ASN B 1 388 ? 12.445 -3 11.266 1 88.56 388 ASN B O 1
ATOM 7008 N N . ASP B 1 389 ? 11.898 -3.084 13.383 1 86 389 ASP B N 1
ATOM 7009 C CA . ASP B 1 389 ? 13.258 -3.346 13.859 1 86 389 ASP B CA 1
ATOM 7010 C C . ASP B 1 389 ? 13.797 -4.656 13.281 1 86 389 ASP B C 1
ATOM 7012 O O . ASP B 1 389 ? 14.969 -4.742 12.914 1 86 389 ASP B O 1
ATOM 7016 N N . ASN B 1 390 ? 12.984 -5.711 13.227 1 89.62 390 ASN B N 1
ATOM 7017 C CA . ASN B 1 390 ? 13.398 -6.996 12.68 1 89.62 390 ASN B CA 1
ATOM 7018 C C . ASN B 1 390 ? 13.836 -6.875 11.219 1 89.62 390 ASN B C 1
ATOM 7020 O O . ASN B 1 390 ? 14.844 -7.465 10.82 1 89.62 390 ASN B O 1
ATOM 7024 N N . TYR B 1 391 ? 13.102 -6.156 10.531 1 93.25 391 TYR B N 1
ATOM 7025 C CA . TYR B 1 391 ? 13.43 -5.949 9.125 1 93.25 391 TYR B CA 1
ATOM 7026 C C . TYR B 1 391 ? 14.758 -5.207 8.977 1 93.25 391 TYR B C 1
ATOM 7028 O O . TYR B 1 391 ? 15.617 -5.613 8.195 1 93.25 391 TYR B O 1
ATOM 7036 N N . ARG B 1 392 ? 14.922 -4.156 9.648 1 89.06 392 ARG B N 1
ATOM 7037 C CA . ARG B 1 392 ? 16.125 -3.34 9.555 1 89.06 392 ARG B CA 1
ATOM 7038 C C . ARG B 1 392 ? 17.359 -4.137 9.953 1 89.06 392 ARG B C 1
ATOM 7040 O O . ARG B 1 392 ? 18.406 -4.023 9.32 1 89.06 392 ARG B O 1
ATOM 7047 N N . LYS B 1 393 ? 17.234 -4.906 11.016 1 90.94 393 LYS B N 1
ATOM 7048 C CA . LYS B 1 393 ? 18.344 -5.762 11.438 1 90.94 393 LYS B CA 1
ATOM 7049 C C . LYS B 1 393 ? 18.672 -6.801 10.375 1 90.94 393 LYS B C 1
ATOM 7051 O O . LYS B 1 393 ? 19.844 -7.133 10.164 1 90.94 393 LYS B O 1
ATOM 7056 N N . THR B 1 394 ? 17.641 -7.27 9.75 1 94.56 394 THR B N 1
ATOM 7057 C CA . THR B 1 394 ? 17.828 -8.234 8.68 1 94.56 394 THR B CA 1
ATOM 7058 C C . THR B 1 394 ? 18.641 -7.613 7.539 1 94.56 394 THR B C 1
ATOM 7060 O O . THR B 1 394 ? 19.609 -8.211 7.055 1 94.56 394 THR B O 1
ATOM 7063 N N . ILE B 1 395 ? 18.266 -6.438 7.145 1 94.38 395 ILE B N 1
ATOM 7064 C CA . ILE B 1 395 ? 18.938 -5.758 6.043 1 94.38 395 ILE B CA 1
ATOM 7065 C C . ILE B 1 395 ? 20.391 -5.492 6.414 1 94.38 395 ILE B C 1
ATOM 7067 O O . ILE B 1 395 ? 21.281 -5.688 5.594 1 94.38 395 ILE B O 1
ATOM 7071 N N . SER B 1 396 ? 20.625 -5.09 7.641 1 92.06 396 SER B N 1
ATOM 7072 C CA . SER B 1 396 ? 21.984 -4.828 8.125 1 92.06 396 SER B CA 1
ATOM 7073 C C . SER B 1 396 ? 22.828 -6.098 8.102 1 92.06 396 SER B C 1
ATOM 7075 O O . SER B 1 396 ? 23.984 -6.066 7.688 1 92.06 396 SER B O 1
ATOM 7077 N N . SER B 1 397 ? 22.234 -7.156 8.562 1 94.56 397 SER B N 1
ATOM 7078 C CA . SER B 1 397 ? 22.938 -8.43 8.57 1 94.56 397 SER B CA 1
ATOM 7079 C C . SER B 1 397 ? 23.266 -8.898 7.156 1 94.56 397 SER B C 1
ATOM 7081 O O . SER B 1 397 ? 24.344 -9.414 6.895 1 94.56 397 SER B O 1
ATOM 7083 N N . LEU B 1 398 ? 22.312 -8.719 6.27 1 96.62 398 LEU B N 1
ATOM 7084 C CA . LEU B 1 398 ? 22.516 -9.102 4.879 1 96.62 398 LEU B CA 1
ATOM 7085 C C . LEU B 1 398 ? 23.641 -8.297 4.25 1 96.62 398 LEU B C 1
ATOM 7087 O O . LEU B 1 398 ? 24.438 -8.828 3.469 1 96.62 398 LEU B O 1
ATOM 7091 N N . ALA B 1 399 ? 23.703 -7.055 4.574 1 94.25 399 ALA B N 1
ATOM 7092 C CA . ALA B 1 399 ? 24.781 -6.191 4.078 1 94.25 399 ALA B CA 1
ATOM 7093 C C . ALA B 1 399 ? 26.141 -6.703 4.523 1 94.25 399 ALA B C 1
ATOM 7095 O O . ALA B 1 399 ? 27.078 -6.797 3.713 1 94.25 399 ALA B O 1
ATOM 7096 N N . THR B 1 400 ? 26.25 -7.066 5.781 1 94.5 400 THR B N 1
ATOM 7097 C CA . THR B 1 400 ? 27.5 -7.559 6.355 1 94.5 400 THR B CA 1
ATOM 7098 C C . THR B 1 400 ? 27.906 -8.883 5.707 1 94.5 400 THR B C 1
ATOM 7100 O O . THR B 1 400 ? 29.062 -9.062 5.324 1 94.5 400 THR B O 1
ATOM 7103 N N . LYS B 1 401 ? 26.969 -9.734 5.598 1 96.44 401 LYS B N 1
ATOM 7104 C CA . LYS B 1 401 ? 27.25 -11.062 5.051 1 96.44 401 LYS B CA 1
ATOM 7105 C C . LYS B 1 401 ? 27.609 -10.984 3.57 1 96.44 401 LYS B C 1
ATOM 7107 O O . LYS B 1 401 ? 28.391 -11.789 3.07 1 96.44 401 LYS B O 1
ATOM 7112 N N . LEU B 1 402 ? 26.922 -10.117 2.895 1 96.5 402 LEU B N 1
ATOM 7113 C CA . LEU B 1 402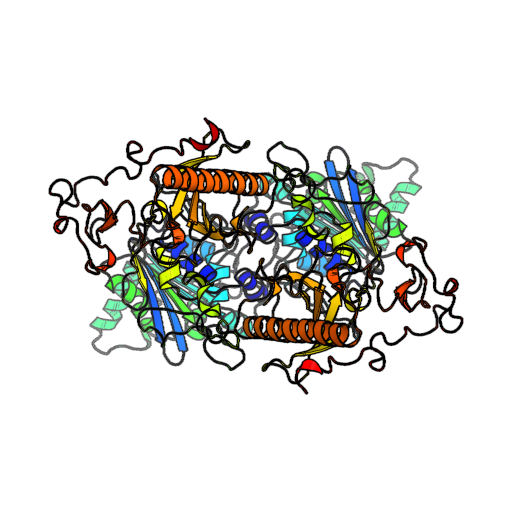 ? 27.281 -9.883 1.497 1 96.5 402 LEU B CA 1
ATOM 7114 C C . LEU B 1 402 ? 28.719 -9.422 1.363 1 96.5 402 LEU B C 1
ATOM 7116 O O . LEU B 1 402 ? 29.453 -9.898 0.495 1 96.5 402 LEU B O 1
ATOM 7120 N N . GLU B 1 403 ? 29.125 -8.523 2.168 1 93.94 403 GLU B N 1
ATOM 7121 C CA . GLU B 1 403 ? 30.484 -8.016 2.156 1 93.94 403 GLU B CA 1
ATOM 7122 C C . GLU B 1 403 ? 31.5 -9.133 2.436 1 93.94 403 GLU B C 1
ATOM 7124 O O . GLU B 1 403 ? 32.531 -9.203 1.798 1 93.94 403 GLU B O 1
ATOM 7129 N N . GLU B 1 404 ? 31.172 -9.922 3.393 1 94.88 404 GLU B N 1
ATOM 7130 C CA . GLU B 1 404 ? 32.031 -11.055 3.736 1 94.88 404 GLU B CA 1
ATOM 7131 C C . GLU B 1 404 ? 32.188 -12.016 2.559 1 94.88 404 GLU B C 1
ATOM 7133 O O . GLU B 1 404 ? 33.281 -12.516 2.299 1 94.88 404 GLU B O 1
ATOM 7138 N N . TYR B 1 405 ? 31.109 -12.258 1.903 1 95.81 405 TYR B N 1
ATOM 7139 C CA . TYR B 1 405 ? 31.156 -13.109 0.72 1 95.81 405 TYR B CA 1
ATOM 7140 C C . TYR B 1 405 ? 32.062 -12.523 -0.349 1 95.81 405 TYR B C 1
ATOM 7142 O O . TYR B 1 405 ? 32.906 -13.227 -0.915 1 95.81 405 TYR B O 1
ATOM 7150 N N . CYS B 1 406 ? 31.875 -11.273 -0.617 1 92.88 406 CYS B N 1
ATOM 7151 C CA . CYS B 1 406 ? 32.656 -10.609 -1.653 1 92.88 406 CYS B CA 1
ATOM 7152 C C . CYS B 1 406 ? 34.156 -10.633 -1.312 1 92.88 406 CYS B C 1
ATOM 7154 O O . CYS B 1 406 ? 35 -10.883 -2.182 1 92.88 406 CYS B O 1
ATOM 7156 N N . LYS B 1 407 ? 34.438 -10.406 -0.084 1 91.81 407 LYS B N 1
ATOM 7157 C CA . LYS B 1 407 ? 35.844 -10.438 0.369 1 91.81 407 LYS B CA 1
ATOM 7158 C C . LYS B 1 407 ? 36.438 -11.836 0.226 1 91.81 407 LYS B C 1
ATOM 7160 O O . LYS B 1 407 ? 37.594 -11.984 -0.152 1 91.81 407 LYS B O 1
ATOM 7165 N N . GLU B 1 408 ? 35.656 -12.781 0.546 1 92.25 408 GLU B N 1
ATOM 7166 C CA . GLU B 1 408 ? 36.094 -14.164 0.432 1 92.25 408 GLU B CA 1
ATOM 7167 C C . GLU B 1 408 ? 36.406 -14.523 -1.018 1 92.25 408 GLU B C 1
ATOM 7169 O O . GLU B 1 408 ? 37.406 -15.188 -1.296 1 92.25 408 GLU B O 1
ATOM 7174 N N . ILE B 1 409 ? 35.531 -14.125 -1.901 1 90.44 409 ILE B N 1
ATOM 7175 C CA . ILE B 1 409 ? 35.75 -14.422 -3.318 1 90.44 409 ILE B CA 1
ATOM 7176 C C . ILE B 1 409 ? 37 -13.734 -3.816 1 90.44 409 ILE B C 1
ATOM 7178 O O . ILE B 1 409 ? 37.781 -14.336 -4.562 1 90.44 409 ILE B O 1
ATOM 7182 N N . GLN B 1 410 ? 37.219 -12.57 -3.434 1 87.25 410 GLN B N 1
ATOM 7183 C CA . GLN B 1 410 ? 38.438 -11.828 -3.826 1 87.25 410 GLN B CA 1
ATOM 7184 C C . GLN B 1 410 ? 39.688 -12.492 -3.285 1 87.25 410 GLN B C 1
ATOM 7186 O O . GLN B 1 410 ? 40.719 -12.562 -3.979 1 87.25 410 GLN B O 1
ATOM 7191 N N . TYR B 1 411 ? 39.594 -12.836 -2.107 1 87.94 411 TYR B N 1
ATOM 7192 C CA . TYR B 1 411 ? 40.719 -13.477 -1.455 1 87.94 411 TYR B CA 1
ATOM 7193 C C . TYR B 1 411 ? 41.094 -14.773 -2.166 1 87.94 411 TYR B C 1
ATOM 7195 O O . TYR B 1 411 ? 42.281 -15.023 -2.43 1 87.94 411 TYR B O 1
ATOM 7203 N N . LYS B 1 412 ? 40.125 -15.586 -2.439 1 86.5 412 LYS B N 1
ATOM 7204 C CA . LYS B 1 412 ? 40.344 -16.859 -3.102 1 86.5 412 LYS B CA 1
ATOM 7205 C C . LYS B 1 412 ? 40.906 -16.672 -4.504 1 86.5 412 LYS B C 1
ATOM 7207 O O . LYS B 1 412 ? 41.75 -17.453 -4.957 1 86.5 412 LYS B O 1
ATOM 7212 N N . ARG B 1 413 ? 40.531 -15.695 -5.133 1 83.69 413 ARG B N 1
ATOM 7213 C CA . ARG B 1 413 ? 41 -15.422 -6.484 1 83.69 413 ARG B CA 1
ATOM 7214 C C . ARG B 1 413 ? 42.438 -14.883 -6.457 1 83.69 413 ARG B C 1
ATOM 7216 O O . ARG B 1 413 ? 43.219 -15.172 -7.359 1 83.69 413 ARG B O 1
ATOM 7223 N N . GLY B 1 414 ? 42.625 -14 -5.547 1 77.94 414 GLY B N 1
ATOM 7224 C CA . GLY B 1 414 ? 44 -13.516 -5.387 1 77.94 414 GLY B CA 1
ATOM 7225 C C . GLY B 1 414 ? 45 -14.633 -5.156 1 77.94 414 GLY B C 1
ATOM 7226 O O . GLY B 1 414 ? 46.094 -14.602 -5.703 1 77.94 414 GLY B O 1
ATOM 7227 N N . LYS B 1 415 ? 44.75 -15.57 -4.496 1 78.62 415 LYS B N 1
ATOM 7228 C CA . LYS B 1 415 ? 45.625 -16.703 -4.215 1 78.62 415 LYS B CA 1
ATOM 7229 C C . LYS B 1 415 ? 45.844 -17.562 -5.461 1 78.62 415 LYS B C 1
ATOM 7231 O O . LYS B 1 415 ? 46.906 -18.172 -5.637 1 78.62 415 LYS B O 1
ATOM 7236 N N . ALA B 1 416 ? 44.812 -17.625 -6.289 1 74.06 416 ALA B N 1
ATOM 7237 C CA . ALA B 1 416 ? 44.875 -18.438 -7.5 1 74.06 416 ALA B CA 1
ATOM 7238 C C . ALA B 1 416 ? 45.562 -17.688 -8.641 1 74.06 416 ALA B C 1
ATOM 7240 O O . ALA B 1 416 ? 45.688 -18.219 -9.742 1 74.06 416 ALA B O 1
ATOM 7241 N N . SER B 1 417 ? 46.125 -16.562 -8.461 1 69 417 SER B N 1
ATOM 7242 C CA . SER B 1 417 ? 46.812 -15.727 -9.422 1 69 417 SER B CA 1
ATOM 7243 C C . SER B 1 417 ? 45.938 -15.391 -10.617 1 69 417 SER B C 1
ATOM 7245 O O . SER B 1 417 ? 46.406 -15.336 -11.75 1 69 417 SER B O 1
ATOM 7247 N N . ASN B 1 418 ? 44.688 -15.438 -10.438 1 60.69 418 ASN B N 1
ATOM 7248 C CA . ASN B 1 418 ? 43.781 -15.031 -11.508 1 60.69 418 ASN B CA 1
ATOM 7249 C C . ASN B 1 418 ? 43.5 -13.539 -11.445 1 60.69 418 ASN B C 1
ATOM 7251 O O . ASN B 1 418 ? 42.844 -13.07 -10.5 1 60.69 418 ASN B O 1
ATOM 7255 N N . ASN B 1 419 ? 44.031 -12.797 -12.422 1 64 419 ASN B N 1
ATOM 7256 C CA . ASN B 1 419 ? 44 -11.336 -12.398 1 64 419 ASN B CA 1
ATOM 7257 C C . ASN B 1 419 ? 42.688 -10.789 -12.953 1 64 419 ASN B C 1
ATOM 7259 O O . ASN B 1 419 ? 42.438 -9.578 -12.945 1 64 419 ASN B O 1
ATOM 7263 N N . VAL B 1 420 ? 41.875 -11.695 -13.523 1 68.62 420 VAL B N 1
ATOM 7264 C CA . VAL B 1 420 ? 40.625 -11.148 -14.086 1 68.62 420 VAL B CA 1
ATOM 7265 C C . VAL B 1 420 ? 39.531 -11.18 -13.039 1 68.62 420 VAL B C 1
ATOM 7267 O O . VAL B 1 420 ? 39.25 -12.227 -12.469 1 68.62 420 VAL B O 1
ATOM 7270 N N . PRO B 1 421 ? 39.031 -10.023 -12.789 1 67.56 421 PRO B N 1
ATOM 7271 C CA . PRO B 1 421 ? 37.938 -9.992 -11.828 1 67.56 421 PRO B CA 1
ATOM 7272 C C . PRO B 1 421 ? 36.781 -10.93 -12.203 1 67.56 421 PRO B C 1
ATOM 7274 O O . PRO B 1 421 ? 36.469 -11.078 -13.391 1 67.56 421 PRO B O 1
ATOM 7277 N N . VAL B 1 422 ? 36.281 -11.68 -11.281 1 72.56 422 VAL B N 1
ATOM 7278 C CA . VAL B 1 422 ? 35.219 -12.648 -11.484 1 72.56 422 VAL B CA 1
ATOM 7279 C C . VAL B 1 422 ? 34.062 -12 -12.258 1 72.56 422 VAL B C 1
ATOM 7281 O O . VAL B 1 422 ? 33.438 -12.641 -13.109 1 72.56 422 VAL B O 1
ATOM 7284 N N . GLU B 1 423 ? 33.844 -10.727 -12.031 1 69.44 423 GLU B N 1
ATOM 7285 C CA . GLU B 1 423 ? 32.781 -9.984 -12.664 1 69.44 423 GLU B CA 1
ATOM 7286 C C . GLU B 1 423 ? 32.906 -10 -14.18 1 69.44 423 GLU B C 1
ATOM 7288 O O . GLU B 1 423 ? 31.906 -9.93 -14.898 1 69.44 423 GLU B O 1
ATOM 7293 N N . ASP B 1 424 ? 34.094 -10.258 -14.625 1 69.75 424 ASP B N 1
ATOM 7294 C CA . ASP B 1 424 ? 34.375 -10.102 -16.047 1 69.75 424 ASP B CA 1
ATOM 7295 C C . ASP B 1 424 ? 34.438 -11.469 -16.734 1 69.75 424 ASP B C 1
ATOM 7297 O O . ASP B 1 424 ? 34.656 -11.539 -17.953 1 69.75 424 ASP B O 1
ATOM 7301 N N . THR B 1 425 ? 34.281 -12.539 -15.984 1 71.56 425 THR B N 1
ATOM 7302 C CA . THR B 1 425 ? 34.375 -13.875 -16.578 1 71.56 425 THR B CA 1
ATOM 7303 C C . THR B 1 425 ? 33 -14.445 -16.844 1 71.56 425 THR B C 1
ATOM 7305 O O . THR B 1 425 ? 32.031 -14.117 -16.156 1 71.56 425 THR B O 1
ATOM 7308 N N . GLU B 1 426 ? 32.969 -15.133 -17.984 1 73.31 426 GLU B N 1
ATOM 7309 C CA . GLU B 1 426 ? 31.719 -15.852 -18.266 1 73.31 426 GLU B CA 1
ATOM 7310 C C . GLU B 1 426 ? 31.406 -16.875 -17.188 1 73.31 426 GLU B C 1
ATOM 7312 O O . GLU B 1 426 ? 32.281 -17.656 -16.781 1 73.31 426 GLU B O 1
ATOM 7317 N N . LYS B 1 427 ? 30.156 -16.703 -16.688 1 82.25 427 LYS B N 1
ATOM 7318 C CA . LYS B 1 427 ? 29.781 -17.547 -15.547 1 82.25 427 LYS B CA 1
ATOM 7319 C C . LYS B 1 427 ? 28.672 -18.5 -15.922 1 82.25 427 LYS B C 1
ATOM 7321 O O . LYS B 1 427 ? 27.797 -18.172 -16.719 1 82.25 427 LYS B O 1
ATOM 7326 N N . SER B 1 428 ? 28.828 -19.75 -15.484 1 86.38 428 SER B N 1
ATOM 7327 C CA . SER B 1 428 ? 27.781 -20.75 -15.562 1 86.38 428 SER B CA 1
ATOM 7328 C C . SER B 1 428 ? 27.312 -21.172 -14.18 1 86.38 428 SER B C 1
ATOM 7330 O O . SER B 1 428 ? 28.078 -21.109 -13.219 1 86.38 428 SER B O 1
ATOM 7332 N N . PRO B 1 429 ? 26.094 -21.516 -14.109 1 90.44 429 PRO B N 1
ATOM 7333 C CA . PRO B 1 429 ? 25.609 -21.969 -12.797 1 90.44 429 PRO B CA 1
ATOM 7334 C C . PRO B 1 429 ? 26.391 -23.156 -12.25 1 90.44 429 PRO B C 1
ATOM 7336 O O . PRO B 1 429 ? 26.844 -24 -13.023 1 90.44 429 PRO B O 1
ATOM 7339 N N . ASP B 1 430 ? 26.531 -23.219 -10.961 1 89.06 430 ASP B N 1
ATOM 7340 C CA . ASP B 1 430 ? 27.234 -24.312 -10.328 1 89.06 430 ASP B CA 1
ATOM 7341 C C . ASP B 1 430 ? 26.484 -25.641 -10.523 1 89.06 430 ASP B C 1
ATOM 7343 O O . ASP B 1 430 ? 27.094 -26.703 -10.531 1 89.06 430 ASP B O 1
ATOM 7347 N N . GLN B 1 431 ? 25.203 -25.516 -10.594 1 88.56 431 GLN B N 1
ATOM 7348 C CA . GLN B 1 431 ? 24.312 -26.641 -10.844 1 88.56 431 GLN B CA 1
ATOM 7349 C C . GLN B 1 431 ? 23.234 -26.281 -11.859 1 88.56 431 GLN B C 1
ATOM 7351 O O . GLN B 1 431 ? 22.922 -25.109 -12.055 1 88.56 431 GLN B O 1
ATOM 7356 N N . ASN B 1 432 ? 22.766 -27.328 -12.484 1 90.44 432 ASN B N 1
ATOM 7357 C CA . ASN B 1 432 ? 21.656 -27.156 -13.414 1 90.44 432 ASN B CA 1
ATOM 7358 C C . ASN B 1 432 ? 20.453 -28.016 -13.023 1 90.44 432 ASN B C 1
ATOM 7360 O O . ASN B 1 432 ? 20.594 -29.203 -12.734 1 90.44 432 ASN B O 1
ATOM 7364 N N . TRP B 1 433 ? 19.406 -27.359 -12.945 1 92.69 433 TRP B N 1
ATOM 7365 C CA . TRP B 1 433 ? 18.172 -28.047 -12.562 1 92.69 433 TRP B CA 1
ATOM 7366 C C . TRP B 1 433 ? 17.078 -27.797 -13.586 1 92.69 433 TRP B C 1
ATOM 7368 O O . TRP B 1 433 ? 17.031 -26.734 -14.219 1 92.69 433 TRP B O 1
ATOM 7378 N N . VAL B 1 434 ? 16.203 -28.812 -13.758 1 94.06 434 VAL B N 1
ATOM 7379 C CA . VAL B 1 434 ? 15.078 -28.672 -14.672 1 94.06 434 VAL B CA 1
ATOM 7380 C C . VAL B 1 434 ? 13.836 -29.328 -14.055 1 94.06 434 VAL B C 1
ATOM 7382 O O . VAL B 1 434 ? 13.945 -30.297 -13.312 1 94.06 434 VAL B O 1
ATOM 7385 N N . GLN B 1 435 ? 12.727 -28.734 -14.281 1 95.06 435 GLN B N 1
ATOM 7386 C CA . GLN B 1 435 ? 11.477 -29.281 -13.773 1 95.06 435 GLN B CA 1
ATOM 7387 C C . GLN B 1 435 ? 10.812 -30.188 -14.805 1 95.06 435 GLN B C 1
ATOM 7389 O O . GLN B 1 435 ? 10.734 -29.828 -15.984 1 95.06 435 GLN B O 1
ATOM 7394 N N . CYS B 1 436 ? 10.359 -31.328 -14.344 1 95.81 436 CYS B N 1
ATOM 7395 C CA . CYS B 1 436 ? 9.617 -32.25 -15.203 1 95.81 436 CYS B CA 1
ATOM 7396 C C . CYS B 1 436 ? 8.219 -31.719 -15.492 1 95.81 436 CYS B C 1
ATOM 7398 O O . CYS B 1 436 ? 7.508 -31.297 -14.57 1 95.81 436 CYS B O 1
ATOM 7400 N N . SER B 1 437 ? 7.754 -31.734 -16.688 1 94.12 437 SER B N 1
ATOM 7401 C CA . SER B 1 437 ? 6.457 -31.188 -17.094 1 94.12 437 SER B CA 1
ATOM 7402 C C . SER B 1 437 ? 5.324 -32.125 -16.703 1 94.12 437 SER B C 1
ATOM 7404 O O . SER B 1 437 ? 4.152 -31.734 -16.703 1 94.12 437 SER B O 1
ATOM 7406 N N . SER B 1 438 ? 5.699 -33.312 -16.328 1 93.56 438 SER B N 1
ATOM 7407 C CA . SER B 1 438 ? 4.688 -34.312 -15.969 1 93.56 438 SER B CA 1
ATOM 7408 C C . SER B 1 438 ? 4.523 -34.406 -14.453 1 93.56 438 SER B C 1
ATOM 7410 O O . SER B 1 438 ? 3.498 -34 -13.914 1 93.56 438 SER B O 1
ATOM 7412 N N . CYS B 1 439 ? 5.551 -34.781 -13.75 1 94.25 439 CYS B N 1
ATOM 7413 C CA . CYS B 1 439 ? 5.453 -35 -12.312 1 94.25 439 CYS B CA 1
ATOM 7414 C C . CYS B 1 439 ? 5.742 -33.719 -11.539 1 94.25 439 CYS B C 1
ATOM 7416 O O . CYS B 1 439 ? 5.516 -33.656 -10.328 1 94.25 439 CYS B O 1
ATOM 7418 N N . GLN B 1 440 ? 6.238 -32.688 -12.172 1 93.56 440 GLN B N 1
ATOM 7419 C CA . GLN B 1 440 ? 6.508 -31.359 -11.641 1 93.56 440 GLN B CA 1
ATOM 7420 C C . GLN B 1 440 ? 7.652 -31.391 -10.633 1 93.56 440 GLN B C 1
ATOM 7422 O O . GLN B 1 440 ? 7.902 -30.406 -9.945 1 93.56 440 GLN B O 1
ATOM 7427 N N . GLN B 1 441 ? 8.375 -32.5 -10.57 1 94.06 441 GLN B N 1
ATOM 7428 C CA . GLN B 1 441 ? 9.562 -32.594 -9.719 1 94.06 441 GLN B CA 1
ATOM 7429 C C . GLN B 1 441 ? 10.781 -31.984 -10.406 1 94.06 441 GLN B C 1
ATOM 7431 O O . GLN B 1 441 ? 10.836 -31.922 -11.641 1 94.06 441 GLN B O 1
ATOM 7436 N N . TRP B 1 442 ? 11.672 -31.5 -9.594 1 94.81 442 TRP B N 1
ATOM 7437 C CA . TRP B 1 442 ? 12.93 -30.969 -10.109 1 94.81 442 TRP B CA 1
ATOM 7438 C C . TRP B 1 442 ? 14 -32.062 -10.148 1 94.81 442 TRP B C 1
ATOM 7440 O O . TRP B 1 442 ? 14.094 -32.875 -9.242 1 94.81 442 TRP B O 1
ATOM 7450 N N . ARG B 1 443 ? 14.805 -32.031 -11.234 1 94.5 443 ARG B N 1
ATOM 7451 C CA . ARG B 1 443 ? 15.906 -32.969 -11.414 1 94.5 443 ARG B CA 1
ATOM 7452 C C . ARG B 1 443 ? 17.219 -32.219 -11.672 1 94.5 443 ARG B C 1
ATOM 7454 O O . ARG B 1 443 ? 17.266 -31.281 -12.461 1 94.5 443 ARG B O 1
ATOM 7461 N N . LYS B 1 444 ? 18.203 -32.625 -10.992 1 92.94 444 LYS B N 1
ATOM 7462 C CA . LYS B 1 444 ? 19.547 -32.125 -11.266 1 92.94 444 LYS B CA 1
ATOM 7463 C C . LYS B 1 444 ? 20.125 -32.75 -12.531 1 92.94 444 LYS B C 1
ATOM 7465 O O . LYS B 1 444 ? 20.047 -33.969 -12.719 1 92.94 444 LYS B O 1
ATOM 7470 N N . LEU B 1 445 ? 20.688 -31.938 -13.328 1 92.75 445 LEU B N 1
ATOM 7471 C CA . LEU B 1 445 ? 21.297 -32.406 -14.578 1 92.75 445 LEU B CA 1
ATOM 7472 C C . LEU B 1 445 ? 22.797 -32.531 -14.438 1 92.75 445 LEU B C 1
ATOM 7474 O O . LEU B 1 445 ? 23.422 -31.828 -13.633 1 92.75 445 LEU B O 1
ATOM 7478 N N . PRO B 1 446 ? 23.344 -33.438 -15.188 1 89.06 446 PRO B N 1
ATOM 7479 C CA . PRO B 1 446 ? 24.797 -33.562 -15.188 1 89.06 446 PRO B CA 1
ATOM 7480 C C . PRO B 1 446 ? 25.484 -32.281 -15.68 1 89.06 446 PRO B C 1
ATOM 7482 O O . PRO B 1 446 ? 24.875 -31.484 -16.406 1 89.06 446 PRO B O 1
ATOM 7485 N N . ASP B 1 447 ? 26.688 -32.125 -15.344 1 85.56 447 ASP B N 1
ATOM 7486 C CA . ASP B 1 447 ? 27.453 -30.938 -15.719 1 85.56 447 ASP B CA 1
ATOM 7487 C C . ASP B 1 447 ? 27.562 -30.812 -17.234 1 85.56 447 ASP B C 1
ATOM 7489 O O . ASP B 1 447 ? 27.578 -31.812 -17.953 1 85.56 447 ASP B O 1
ATOM 7493 N N . GLY B 1 448 ? 27.594 -29.641 -17.719 1 81.44 448 GLY B N 1
ATOM 7494 C CA . GLY B 1 448 ? 27.812 -29.391 -19.125 1 81.44 448 GLY B CA 1
ATOM 7495 C C . GLY B 1 448 ? 26.516 -29.156 -19.891 1 81.44 448 GLY B C 1
ATOM 7496 O O . GLY B 1 448 ? 26.547 -28.703 -21.047 1 81.44 448 GLY B O 1
ATOM 7497 N N . ILE B 1 449 ? 25.469 -29.516 -19.312 1 86.62 449 ILE B N 1
ATOM 7498 C CA . ILE B 1 449 ? 24.188 -29.297 -19.984 1 86.62 449 ILE B CA 1
ATOM 7499 C C . ILE B 1 449 ? 23.703 -27.875 -19.734 1 86.62 449 ILE B C 1
ATOM 7501 O O . ILE B 1 449 ? 23.625 -27.438 -18.578 1 86.62 449 ILE B O 1
ATOM 7505 N N . ASN B 1 450 ? 23.422 -27.25 -20.797 1 85.12 450 ASN B N 1
ATOM 7506 C CA . ASN B 1 450 ? 22.844 -25.922 -20.734 1 85.12 450 ASN B CA 1
ATOM 7507 C C . ASN B 1 450 ? 21.312 -25.969 -20.672 1 85.12 450 ASN B C 1
ATOM 7509 O O . ASN B 1 450 ? 20.672 -26.391 -21.625 1 85.12 450 ASN B O 1
ATOM 7513 N N . THR B 1 451 ? 20.828 -25.469 -19.672 1 88 451 THR B N 1
ATOM 7514 C CA . THR B 1 451 ? 19.391 -25.547 -19.453 1 88 451 THR B CA 1
ATOM 7515 C C . THR B 1 451 ? 18.641 -24.734 -20.5 1 88 451 THR B C 1
ATOM 7517 O O . THR B 1 451 ? 17.469 -25.016 -20.797 1 88 451 THR B O 1
ATOM 7520 N N . ASP B 1 452 ? 19.234 -23.766 -21.109 1 84.5 452 ASP B N 1
ATOM 7521 C CA . ASP B 1 452 ? 18.578 -22.938 -22.109 1 84.5 452 ASP B CA 1
ATOM 7522 C C . ASP B 1 452 ? 18.312 -23.719 -23.391 1 84.5 452 ASP B C 1
ATOM 7524 O O . ASP B 1 452 ? 17.469 -23.344 -24.203 1 84.5 452 ASP B O 1
ATOM 7528 N N . ASP B 1 453 ? 19 -24.844 -23.516 1 88.62 453 ASP B N 1
ATOM 7529 C CA . ASP B 1 453 ? 18.891 -25.641 -24.734 1 88.62 453 ASP B CA 1
ATOM 7530 C C . ASP B 1 453 ? 17.875 -26.766 -24.562 1 88.62 453 ASP B C 1
ATOM 7532 O O . ASP B 1 453 ? 17.578 -27.484 -25.516 1 88.62 453 ASP B O 1
ATOM 7536 N N . LEU B 1 454 ? 17.406 -26.875 -23.422 1 92.19 454 LEU B N 1
ATOM 7537 C CA . LEU B 1 454 ? 16.422 -27.922 -23.172 1 92.19 454 LEU B CA 1
ATOM 7538 C C . LEU B 1 454 ? 15.094 -27.609 -23.844 1 92.19 454 LEU B C 1
ATOM 7540 O O . LEU B 1 454 ? 14.773 -26.438 -24.078 1 92.19 454 LEU B O 1
ATOM 7544 N N . PRO B 1 455 ? 14.359 -28.641 -24.172 1 91.75 455 PRO B N 1
ATOM 7545 C CA . PRO B 1 455 ? 13.039 -28.406 -24.766 1 91.75 455 PRO B CA 1
ATOM 7546 C C . PRO B 1 455 ? 12.078 -27.719 -23.797 1 91.75 455 PRO B C 1
ATOM 7548 O O . PRO B 1 455 ? 12.289 -27.75 -22.578 1 91.75 455 PRO B O 1
ATOM 7551 N N . GLU B 1 456 ? 11.07 -27.188 -24.344 1 88.12 456 GLU B N 1
ATOM 7552 C CA . GLU B 1 456 ? 10.055 -26.5 -23.547 1 88.12 456 GLU B CA 1
ATOM 7553 C C . GLU B 1 456 ? 9.422 -27.453 -22.531 1 88.12 456 GLU B C 1
ATOM 7555 O O . GLU B 1 456 ? 9.203 -27.078 -21.375 1 88.12 456 GLU B O 1
ATOM 7560 N N . ASN B 1 457 ? 9.102 -28.578 -23.062 1 92.25 457 ASN B N 1
ATOM 7561 C CA . ASN B 1 457 ? 8.617 -29.641 -22.188 1 92.25 457 ASN B CA 1
ATOM 7562 C C . ASN B 1 457 ? 9.695 -30.703 -21.953 1 92.25 457 ASN B C 1
ATOM 7564 O O . ASN B 1 457 ? 10.062 -31.422 -22.875 1 92.25 457 ASN B O 1
ATOM 7568 N N . TRP B 1 458 ? 10.219 -30.688 -20.797 1 95.12 458 TRP B N 1
ATOM 7569 C CA . TRP B 1 458 ? 11.211 -31.672 -20.375 1 95.12 458 TRP B CA 1
ATOM 7570 C C . TRP B 1 458 ? 10.602 -32.688 -19.406 1 95.12 458 TRP B C 1
ATOM 7572 O O . TRP B 1 458 ? 9.781 -32.312 -18.562 1 95.12 458 TRP B O 1
ATOM 7582 N N . PHE B 1 459 ? 10.992 -33.969 -19.562 1 96.94 459 PHE B N 1
ATOM 7583 C CA . PHE B 1 459 ? 10.43 -35.031 -18.75 1 96.94 459 PHE B CA 1
ATOM 7584 C C . PHE B 1 459 ? 11.539 -35.844 -18.094 1 96.94 459 PHE B C 1
ATOM 7586 O O . PHE B 1 459 ? 12.656 -35.906 -18.594 1 96.94 459 PHE B O 1
ATOM 7593 N N . CYS B 1 460 ? 11.234 -36.5 -17.047 1 96.06 460 CYS B N 1
ATOM 7594 C CA . CYS B 1 460 ? 12.188 -37.281 -16.297 1 96.06 460 CYS B CA 1
ATOM 7595 C C . CYS B 1 460 ? 12.844 -38.344 -17.203 1 96.06 460 CYS B C 1
ATOM 7597 O O . CYS B 1 460 ? 14.031 -38.625 -17.047 1 96.06 460 CYS B O 1
ATOM 7599 N N . ASN B 1 461 ? 12.125 -38.844 -18.141 1 96.06 461 ASN B N 1
ATOM 7600 C CA . ASN B 1 461 ? 12.672 -39.875 -19 1 96.06 461 ASN B CA 1
ATOM 7601 C C . ASN B 1 461 ? 13.734 -39.344 -19.953 1 96.06 461 ASN B C 1
ATOM 7603 O O . ASN B 1 461 ? 14.469 -40.094 -20.578 1 96.06 461 ASN B O 1
ATOM 7607 N N . MET B 1 462 ? 13.875 -38 -20.016 1 95.69 462 MET B N 1
ATOM 7608 C CA . MET B 1 462 ? 14.883 -37.344 -20.844 1 95.69 462 MET B CA 1
ATOM 7609 C C . MET B 1 462 ? 16.172 -37.125 -20.062 1 95.69 462 MET B C 1
ATOM 7611 O O . MET B 1 462 ? 17.172 -36.688 -20.625 1 95.69 462 MET B O 1
ATOM 7615 N N . ASN B 1 463 ? 16.156 -37.406 -18.828 1 94.69 463 ASN B N 1
ATOM 7616 C CA . ASN B 1 463 ? 17.312 -37.188 -17.969 1 94.69 463 ASN B CA 1
ATOM 7617 C C . ASN B 1 463 ? 18.453 -38.125 -18.328 1 94.69 463 ASN B C 1
ATOM 7619 O O . ASN B 1 463 ? 18.281 -39.344 -18.359 1 94.69 463 ASN B O 1
ATOM 7623 N N . PRO B 1 464 ? 19.594 -37.562 -18.578 1 93.25 464 PRO B N 1
ATOM 7624 C CA . PRO B 1 464 ? 20.734 -38.438 -18.844 1 93.25 464 PRO B CA 1
ATOM 7625 C C . PRO B 1 464 ? 21.125 -39.281 -17.641 1 93.25 464 PRO B C 1
ATOM 7627 O O . PRO B 1 464 ? 21.75 -40.344 -17.812 1 93.25 464 PRO B O 1
ATOM 7630 N N . ASP B 1 465 ? 20.844 -38.875 -16.484 1 91.75 465 ASP B N 1
ATOM 7631 C CA . ASP B 1 465 ? 21.125 -39.625 -15.281 1 91.75 465 ASP B CA 1
ATOM 7632 C C . ASP B 1 465 ? 20.094 -40.75 -15.094 1 91.75 465 ASP B C 1
ATOM 7634 O O . ASP B 1 465 ? 18.938 -40.5 -14.742 1 91.75 465 ASP B O 1
ATOM 7638 N N . PRO B 1 466 ? 20.469 -41.938 -15.195 1 92.12 466 PRO B N 1
ATOM 7639 C CA . PRO B 1 466 ? 19.531 -43.062 -15.125 1 92.12 466 PRO B CA 1
ATOM 7640 C C . PRO B 1 466 ? 18.875 -43.188 -13.758 1 92.12 466 PRO B C 1
ATOM 7642 O O . PRO B 1 466 ? 17.781 -43.75 -13.648 1 92.12 466 PRO B O 1
ATOM 7645 N N . GLN B 1 467 ? 19.453 -42.656 -12.727 1 92.12 467 GLN B N 1
ATOM 7646 C CA . GLN B 1 467 ? 18.922 -42.781 -11.375 1 92.12 467 GLN B CA 1
ATOM 7647 C C . GLN B 1 467 ? 17.656 -41.938 -11.211 1 92.12 467 GLN B C 1
ATOM 7649 O O . GLN B 1 467 ? 16.828 -42.219 -10.344 1 92.12 467 GLN B O 1
ATOM 7654 N N . PHE B 1 468 ? 17.547 -40.938 -12.031 1 93.56 468 PHE B N 1
ATOM 7655 C CA . PHE B 1 468 ? 16.438 -40.031 -11.883 1 93.56 468 PHE B CA 1
ATOM 7656 C C . PHE B 1 468 ? 15.688 -39.844 -13.203 1 93.56 468 PHE B C 1
ATOM 7658 O O . PHE B 1 468 ? 15.266 -38.75 -13.555 1 93.56 468 PHE B O 1
ATOM 7665 N N . ARG B 1 469 ? 15.523 -40.906 -13.938 1 94.19 469 ARG B N 1
ATOM 7666 C CA . ARG B 1 469 ? 14.93 -40.875 -15.266 1 94.19 469 ARG B CA 1
ATOM 7667 C C . ARG B 1 469 ? 13.461 -41.281 -15.219 1 94.19 469 ARG B C 1
ATOM 7669 O O . ARG B 1 469 ? 12.852 -41.562 -16.266 1 94.19 469 ARG B O 1
ATOM 7676 N N . ARG B 1 470 ? 12.977 -41.438 -13.938 1 95.81 470 ARG B N 1
ATOM 7677 C CA . ARG B 1 470 ? 11.586 -41.844 -13.781 1 95.81 470 ARG B CA 1
ATOM 7678 C C . ARG B 1 470 ? 10.852 -40.906 -12.828 1 95.81 470 ARG B C 1
ATOM 7680 O O . ARG B 1 470 ? 11.406 -40.5 -11.805 1 95.81 470 ARG B O 1
ATOM 7687 N N . CYS B 1 471 ? 9.555 -40.625 -13.117 1 95.81 471 CYS B N 1
ATOM 7688 C CA . CYS B 1 471 ? 8.742 -39.688 -12.344 1 95.81 471 CYS B CA 1
ATOM 7689 C C . CYS B 1 471 ? 8.453 -40.25 -10.953 1 95.81 471 CYS B C 1
ATOM 7691 O O . CYS B 1 471 ? 8.211 -39.5 -10.016 1 95.81 471 CYS B O 1
ATOM 7693 N N . GLU B 1 472 ? 8.555 -41.5 -10.836 1 94.88 472 GLU B N 1
ATOM 7694 C CA . GLU B 1 472 ? 8.219 -42.156 -9.57 1 94.88 472 GLU B CA 1
ATOM 7695 C C . GLU B 1 472 ? 9.32 -41.969 -8.539 1 94.88 472 GLU B C 1
ATOM 7697 O O . GLU B 1 472 ? 9.094 -42.125 -7.34 1 94.88 472 GLU B O 1
ATOM 7702 N N . ILE B 1 473 ? 10.477 -41.688 -9.047 1 94.19 473 ILE B N 1
ATOM 7703 C CA . ILE B 1 473 ? 11.602 -41.469 -8.141 1 94.19 473 ILE B CA 1
ATOM 7704 C C . ILE B 1 473 ? 11.469 -40.125 -7.441 1 94.19 473 ILE B C 1
ATOM 7706 O O . ILE B 1 473 ? 11.219 -39.125 -8.086 1 94.19 473 ILE B O 1
ATOM 7710 N N . GLU B 1 474 ? 11.656 -40.125 -6.176 1 92.38 474 GLU B N 1
ATOM 7711 C CA . GLU B 1 474 ? 11.531 -38.906 -5.379 1 92.38 474 GLU B CA 1
ATOM 7712 C C . GLU B 1 474 ? 12.57 -37.844 -5.793 1 92.38 474 GLU B C 1
ATOM 7714 O O . GLU B 1 474 ? 13.688 -38.188 -6.188 1 92.38 474 GLU B O 1
ATOM 7719 N N . GLU B 1 475 ? 12.117 -36.594 -5.668 1 92.06 475 GLU B N 1
ATOM 7720 C CA . GLU B 1 475 ? 13 -35.469 -5.969 1 92.06 475 GLU B CA 1
ATOM 7721 C C . GLU B 1 475 ? 14.227 -35.469 -5.066 1 92.06 475 GLU B C 1
ATOM 7723 O O . GLU B 1 475 ? 14.133 -35.781 -3.879 1 92.06 475 GLU B O 1
ATOM 7728 N N . GLU B 1 476 ? 15.336 -35.188 -5.742 1 85.12 476 GLU B N 1
ATOM 7729 C CA . GLU B 1 476 ? 16.562 -35.094 -4.957 1 85.12 476 GLU B CA 1
ATOM 7730 C C . GLU B 1 476 ? 16.469 -33.969 -3.93 1 85.12 476 GLU B C 1
ATOM 7732 O O . GLU B 1 476 ? 15.836 -32.938 -4.184 1 85.12 476 GLU B O 1
ATOM 7737 N N . LEU B 1 477 ? 16.891 -34.219 -2.711 1 70 477 LEU B N 1
ATOM 7738 C CA . LEU B 1 477 ? 16.875 -33.156 -1.697 1 70 477 LEU B CA 1
ATOM 7739 C C . LEU B 1 477 ? 17.766 -32 -2.113 1 70 477 LEU B C 1
ATOM 7741 O O . LEU B 1 477 ? 18.906 -32.219 -2.555 1 70 477 LEU B O 1
ATOM 7745 N N . ALA B 1 478 ? 17.156 -31.016 -2.627 1 57.94 478 ALA B N 1
ATOM 7746 C CA . ALA B 1 478 ? 17.812 -29.828 -3.154 1 57.94 478 ALA B CA 1
ATOM 7747 C C . ALA B 1 478 ? 19.078 -29.5 -2.365 1 57.94 478 ALA B C 1
ATOM 7749 O O . ALA B 1 478 ? 20.078 -29.031 -2.936 1 57.94 478 ALA B O 1
ATOM 7750 N N . ASP B 1 479 ? 18.844 -29.266 -0.93 1 52.41 479 ASP B N 1
ATOM 7751 C CA . ASP B 1 479 ? 19.969 -28.891 -0.065 1 52.41 479 ASP B CA 1
ATOM 7752 C C . ASP B 1 479 ? 20.875 -30.078 0.214 1 52.41 479 ASP B C 1
ATOM 7754 O O . ASP B 1 479 ? 21.25 -30.328 1.362 1 52.41 479 ASP B O 1
ATOM 7758 N N . SER B 1 480 ? 20.766 -31 -0.492 1 44.5 480 SER B N 1
ATOM 7759 C CA . SER B 1 480 ? 21.781 -31.938 0.003 1 44.5 480 SER B CA 1
ATOM 7760 C C . SER B 1 480 ? 23.047 -31.203 0.434 1 44.5 480 SER B C 1
ATOM 7762 O O . SER B 1 480 ? 23.734 -30.594 -0.393 1 44.5 480 SER B O 1
ATOM 7764 N N . ASP B 1 481 ? 22.859 -30.562 1.481 1 42.41 481 ASP B N 1
ATOM 7765 C CA . ASP B 1 481 ? 23.734 -29.781 2.354 1 42.41 481 ASP B CA 1
ATOM 7766 C C . ASP B 1 481 ? 25.203 -30.031 2.021 1 42.41 481 ASP B C 1
ATOM 7768 O O . ASP B 1 481 ? 26.094 -29.312 2.48 1 42.41 481 ASP B O 1
ATOM 7772 N N . SER B 1 482 ? 25.406 -31.219 1.725 1 44.34 482 SER B N 1
ATOM 7773 C CA . SER B 1 482 ? 26.797 -31.625 1.663 1 44.34 482 SER B CA 1
ATOM 7774 C C . SER B 1 482 ? 27.547 -30.859 0.58 1 44.34 482 SER B C 1
ATOM 7776 O O . SER B 1 482 ? 28.781 -30.766 0.609 1 44.34 482 SER B O 1
ATOM 7778 N N . GLU B 1 483 ? 26.797 -30.281 -0.431 1 48.53 483 GLU B N 1
ATOM 7779 C CA . GLU B 1 483 ? 27.625 -29.906 -1.569 1 48.53 483 GLU B CA 1
ATOM 7780 C C . GLU B 1 483 ? 27.953 -28.422 -1.557 1 48.53 483 GLU B C 1
ATOM 7782 O O . GLU B 1 483 ? 28.828 -27.969 -2.295 1 48.53 483 GLU B O 1
ATOM 7787 N N . GLN B 1 484 ? 27.047 -27.453 -0.957 1 57.88 484 GLN B N 1
ATOM 7788 C CA . GLN B 1 484 ? 27.547 -26.094 -1.056 1 57.88 484 GLN B CA 1
ATOM 7789 C C . GLN B 1 484 ? 28.219 -25.656 0.238 1 57.88 484 GLN B C 1
ATOM 7791 O O . GLN B 1 484 ? 27.625 -25.703 1.311 1 57.88 484 GLN B O 1
ATOM 7796 N N . PRO B 1 485 ? 29.578 -25.391 0.218 1 63.25 485 PRO B N 1
ATOM 7797 C CA . PRO B 1 485 ? 30.359 -25.047 1.399 1 63.25 485 PRO B CA 1
ATOM 7798 C C . PRO B 1 485 ? 29.906 -23.766 2.07 1 63.25 485 PRO B C 1
ATOM 7800 O O . PRO B 1 485 ? 29.422 -22.844 1.394 1 63.25 485 PRO B O 1
ATOM 7803 N N . MET B 1 486 ? 29.672 -23.766 3.314 1 72.69 486 MET B N 1
ATOM 7804 C CA . MET B 1 486 ? 29.5 -22.547 4.102 1 72.69 486 MET B CA 1
ATOM 7805 C C . MET B 1 486 ? 30.641 -21.562 3.842 1 72.69 486 MET B C 1
ATOM 7807 O O . MET B 1 486 ? 31.781 -21.984 3.623 1 72.69 486 MET B O 1
ATOM 7811 N N . ASN B 1 487 ? 30.266 -20.344 3.615 1 79.69 487 ASN B N 1
ATOM 7812 C CA . ASN B 1 487 ? 31.297 -19.344 3.482 1 79.69 487 ASN B CA 1
ATOM 7813 C C . ASN B 1 487 ? 32.344 -19.438 4.605 1 79.69 487 ASN B C 1
ATOM 7815 O O . ASN B 1 487 ? 32.031 -19.125 5.758 1 79.69 487 ASN B O 1
ATOM 7819 N N . GLN B 1 488 ? 33.5 -19.938 4.258 1 71.56 488 GLN B N 1
ATOM 7820 C CA . GLN B 1 488 ? 34.531 -20.203 5.254 1 71.56 488 GLN B CA 1
ATOM 7821 C C . GLN B 1 488 ? 35.188 -18.922 5.711 1 71.56 488 GLN B C 1
ATOM 7823 O O . GLN B 1 488 ? 35.844 -18.891 6.758 1 71.56 488 GLN B O 1
ATOM 7828 N N . LYS B 1 489 ? 34.969 -17.875 5.043 1 76.31 489 LYS B N 1
ATOM 7829 C CA . LYS B 1 489 ? 35.562 -16.578 5.375 1 76.31 489 LYS B CA 1
ATOM 7830 C C . LYS B 1 489 ? 37.062 -16.719 5.652 1 76.31 489 LYS B C 1
ATOM 7832 O O . LYS B 1 489 ? 37.562 -16.25 6.684 1 76.31 489 LYS B O 1
ATOM 7837 N N . THR B 1 490 ? 37.812 -17.281 4.812 1 78 490 THR B N 1
ATOM 7838 C CA . THR B 1 490 ? 39.219 -17.594 4.984 1 78 490 THR B CA 1
ATOM 7839 C C . THR B 1 490 ? 40.062 -16.312 4.941 1 78 490 THR B C 1
ATOM 7841 O O . THR B 1 490 ? 41.188 -16.297 5.453 1 78 490 THR B O 1
ATOM 7844 N N . TYR B 1 491 ? 39.594 -15.281 4.445 1 74.69 491 TYR B N 1
ATOM 7845 C CA . TYR B 1 491 ? 40.312 -14.016 4.363 1 74.69 491 TYR B CA 1
ATOM 7846 C C . TYR B 1 491 ? 40.531 -13.43 5.75 1 74.69 491 TYR B C 1
ATOM 7848 O O . TYR B 1 491 ? 41.406 -12.602 5.941 1 74.69 491 TYR B O 1
ATOM 7856 N N . LYS B 1 492 ? 39.781 -13.812 6.664 1 70.56 492 LYS B N 1
ATOM 7857 C CA . LYS B 1 492 ? 39.938 -13.289 8.023 1 70.56 492 LYS B CA 1
ATOM 7858 C C . LYS B 1 492 ? 41.031 -14.023 8.789 1 70.56 492 LYS B C 1
ATOM 7860 O O . LYS B 1 492 ? 41.469 -13.562 9.844 1 70.56 492 LYS B O 1
ATOM 7865 N N . LYS B 1 493 ? 41.406 -15.242 8.422 1 67.31 493 LYS B N 1
ATOM 7866 C CA . LYS B 1 493 ? 42.375 -16.094 9.117 1 67.31 493 LYS B CA 1
ATOM 7867 C C . LYS B 1 493 ? 43.781 -15.734 8.727 1 67.31 493 LYS B C 1
ATOM 7869 O O . LYS B 1 493 ? 44.75 -16.266 9.297 1 67.31 493 LYS B O 1
ATOM 7874 N N . GLN B 1 494 ? 44.094 -14.781 8.062 1 52.88 494 GLN B N 1
ATOM 7875 C CA . GLN B 1 494 ? 45.438 -14.359 7.785 1 52.88 494 GLN B CA 1
ATOM 7876 C C . GLN B 1 494 ? 45.812 -13.141 8.625 1 52.88 494 GLN B C 1
ATOM 7878 O O . GLN B 1 494 ? 44.969 -12.312 8.938 1 52.88 494 GLN B O 1
#

Secondary structure (DSSP, 8-state):
-----EETTEEBP-B-THHHHHHHTT-SSHHHHHHHHHHHHHSTTT--SEEEEEEEEETTEEEEEEEE-S----HHHHHHHTSBS------BTTBPPS--SS-HHHHHHHHHEEEEEEEEE-SSEEEEEEEEHHHHHHTT-SS-B--EEEEEHHHHHHHHHHHHHTSS---STTTTTT--SS-GGGHHHHHHHHHHSS--SHHHHHHHHHGGGGGS-S-EEEEEEEEE-B-TTS-BSSB-SSSTT--B---TTT--SS-HHHHGGGS-GGGTBHHHHHHSSBSS--SEEEETTEE-----GGGSEEEEEEEEE--TT-SSPEEEEEEEESS-SS--EEEEEETTEEEEEEE--GGGG-TT--TTTTEEEEEE-TTS-B-TTSSSB--SHHHHHHHHHHHHHHHHHHHHHHHHHHHTT--S-GGGS----SSEEEE-TTT--EEEEPTT--GGGS-SS--GGG-SSGGG-STTSPPP-TT-TTSS-B---GGG--/-----EETTEEBP-B-THHHHHHHTT-SSHHHHHHHHHHHHHSTTT--SEEEEEEEEETTEEEEEEEE-S----HHHHHHHTSBS------BTTBPPS--SS-HHHHHHHHHEEEEEEEEE-SSEEEEEEEEHHHHHHTT-SS-B--EEEEEHHHHHHHHHHHHHTSS--SSHHHHTT--SS-GGGHHHHHHHHHHSS--SHHHHHHHHHGGGGGS-S-EEEEEEEEE-B-TTS-BSSB-SSSTT--B---TTT--SS-HHHHGGGS-GGGTBHHHHHHSSBSS--SEEEETTEE-----GGGSEEEEEEEEE--TT-SSPEEEEEEEESS-SS--EEEEEETTEEEEEEE--GGGG-TT--TTTTEEEEEE-TTS-B-TTSSSB--SHHHHHHHHHHHHHHHHHHHHHHHHHHHTT--S-GGGS----SSEEEE-TTT--EEEEPTT--GGGS-SS--GGG-SSGGG-STTSPPP-TT-TTSS-B---GGG--

Nearest PDB structures (foldseek):
  6o1e-assembly1_A-2  TM=9.561E-01  e=3.447E-64  Homo sapiens
  5ix2-assembly1_B  TM=8.454E-01  e=3.470E-59  Mus musculus
  5ofa-assembly1_B  TM=8.181E-01  e=5.999E-42  Homo sapiens
  5ofb-assembly1_B  TM=7.964E-01  e=6.759E-42  Homo sapiens
  5of9-assembly1_B  TM=7.782E-01  e=9.342E-41  Homo sapiens

Solvent-accessible surface area (backbone atoms only — not comparable to full-atom values): 52225 Å² total; per-residue (Å²): 124,89,78,72,60,58,57,86,60,17,37,46,48,51,47,26,54,54,25,50,58,32,50,8,36,72,44,37,42,70,65,54,18,53,46,33,53,53,40,55,36,54,20,56,80,28,47,20,58,39,35,40,37,39,77,46,73,57,88,95,39,62,25,46,34,39,35,31,48,15,46,40,35,51,58,70,55,45,52,37,56,67,19,38,19,45,56,85,72,54,62,50,88,91,43,59,42,64,69,69,36,24,46,37,55,53,25,16,50,41,48,51,8,47,28,37,40,39,35,20,25,20,94,64,32,32,21,41,37,38,52,40,54,62,50,38,60,74,73,63,49,75,46,40,58,36,33,46,35,52,32,45,51,70,47,48,50,52,52,51,48,57,40,53,72,67,69,55,84,63,78,78,43,58,65,65,78,64,55,60,70,44,52,78,79,23,46,47,12,47,52,49,43,32,68,62,53,97,37,72,46,70,65,56,50,48,52,57,51,52,54,46,42,71,76,80,25,81,20,6,36,39,37,42,31,29,66,50,46,55,36,90,88,65,42,66,51,60,32,58,68,92,42,66,55,37,50,25,46,71,50,81,46,54,51,56,83,90,62,55,75,61,62,49,55,55,55,52,60,48,78,36,26,48,52,52,30,59,20,54,37,27,57,71,66,53,61,43,45,24,32,47,90,36,72,51,78,61,38,50,62,85,47,45,21,18,81,59,31,29,48,72,46,68,54,90,85,49,91,59,70,38,62,31,40,37,18,30,41,43,86,38,57,51,49,29,19,32,34,35,22,39,69,45,33,50,32,38,72,45,44,62,44,56,56,50,64,39,48,63,41,71,53,53,62,14,29,30,33,37,38,67,45,70,89,56,54,61,21,57,71,41,65,41,56,43,61,46,64,68,44,37,46,47,51,47,50,49,21,54,51,49,50,49,49,49,49,29,54,51,45,56,33,57,75,66,71,51,86,66,57,72,83,77,47,92,52,59,43,76,46,42,71,48,59,19,70,76,73,42,43,53,43,77,50,68,86,90,62,59,71,86,75,50,62,94,76,36,48,32,72,70,41,87,51,75,88,54,27,45,72,84,51,76,59,67,67,82,65,58,56,86,71,59,56,59,62,75,51,64,61,73,77,107,124,89,78,72,58,60,58,87,59,18,37,45,49,51,46,26,54,55,24,51,58,32,51,6,34,71,44,36,42,70,65,53,19,53,46,32,54,52,39,55,37,53,20,56,81,28,47,19,58,39,35,42,37,37,77,46,74,57,89,94,38,62,25,46,35,40,36,30,50,15,47,40,34,50,60,70,55,44,51,36,57,68,18,38,19,47,57,85,70,53,61,50,87,90,44,59,42,63,67,68,37,24,45,38,57,54,26,15,52,40,48,52,8,47,28,36,39,38,35,20,25,20,96,64,32,32,21,40,38,38,54,41,53,63,50,38,61,74,71,63,48,74,44,40,58,35,32,45,36,54,31,46,51,72,47,48,49,49,51,49,47,56,35,56,70,66,69,54,83,52,80,64,40,56,66,63,77,64,56,61,69,42,53,80,78,22,47,46,12,47,52,49,44,31,69,60,51,97,36,71,46,71,67,55,51,48,52,56,53,52,54,46,41,71,77,80,24,81,20,6,37,38,37,43,30,28,68,50,47,57,35,89,88,65,41,65,51,60,32,58,67,92,43,67,56,37,50,25,45,71,50,82,46,53,51,54,81,90,61,54,75,62,57,48,55,55,56,51,58,48,78,36,28,48,51,53,31,59,18,54,36,29,57,72,66,54,59,43,46,26,33,48,90,36,73,52,76,63,39,51,61,84,47,46,21,17,81,59,31,29,46,72,47,69,54,89,85,48,92,59,73,38,61,30,39,36,20,28,41,44,85,37,58,53,48,31,19,31,33,36,21,39,69,47,33,49,32,38,72,46,45,62,46,56,54,50,65,39,48,64,41,70,53,54,61,14,29,31,34,38,36,68,45,69,88,55,53,62,21,58,70,41,65,42,57,44,63,46,65,68,45,37,45,48,52,45,50,50,20,53,52,50,50,48,49,49,48,30,53,51,46,58,34,58,75,66,71,50,86,67,59,71,83,76,49,90,50,58,43,75,46,40,71,48,58,20,71,77,72,42,43,54,43,78,51,67,86,89,62,59,71,86,74,51,62,93,76,36,47,34,71,71,41,86,52,76,88,54,27,44,73,84,49,76,60,66,67,83,67,56,62,84,71,60,56,59,64,74,50,63,63,72,78,108

pLDDT: mean 87.23, std 16.05, range [32.91, 98.94]

Radius of gyration: 30.69 Å; Cα contacts (8 Å, |Δi|>4): 2084; chains: 2; bounding box: 87×91×78 Å

Sequence (988 aa):
MFTVQVARGVPLSTLCPKFLHANSTSHTWPFSAVAELIDNAYDPDVDAKQIWIDKTQIKDKECLTFMDDGNGLNYHKMHRMLSFGYSDKKAVGSKHPIGRYGNGFKSGSMRLGLDVIVLSKSEDVMCVGMLSQSYLTQIGAEQITVPIISIKETEAKKYILLTFSNGSLLSSWSLLLGYSVCSEEHRASLQDILRYSLFNTEEELFTELQAINANRSNTGTRIIIWNLGRTSAGNMEYDFTTDRYDIRIPSDVFVSTSEPERAVSSVPESTFSLRAYCSVLYLKPRMQINIRGLKVKTRLISKSLACTAKDAYKPTSVKQRIPITFGYNTKSEEQYGIMMYHKNRLIKAYHRVGCQLNASNVNGIGVIGVIECNFLEPTHNKQDFENNDNYRKTISSLATKLEEYCKEIQYKRGKASNNVPVEDTEKSPDQNWVQCSSCQQWRKLPDGINTDDLPENWFCNMNPDPQFRRCEIEEELADSDSEQPMNQKTYKKQMFTVQVARGVPLSTLCPKFLHANSTSHTWPFSAVAELIDNAYDPDVDAKQIWIDKTQIKDKECLTFMDDGNGLNYHKMHRMLSFGYSDKKAVGSKHPIGRYGNGFKSGSMRLGLDVIVLSKSEDVMCVGMLSQSYLTQIGAEQITVPIISIKETEAKKYILLTFSNGSLLSSWSLLLGYSVCSEEHRASLQDILRYSLFNTEEELFTELQAINANRSNTGTRIIIWNLGRTSAGNMEYDFTTDRYDIRIPSDVFVSTSEPERAVSSVPESTFSLRAYCSVLYLKPRMQINIRGLKVKTRLISKSLACTAKDAYKPTSVKQRIPITFGYNTKSEEQYGIMMYHKNRLIKAYHRVGCQLNASNVNGIGVIGVIECNFLEPTHNKQDFENNDNYRKTISSLATKLEEYCKEIQYKRGKASNNVPVEDTEKSPDQNWVQCSSCQQWRKLPDGINTDDLPENWFCNMNPDPQFRRCEIEEELADSDSEQPMNQKTYKKQ

InterPro domains:
  IPR011124 Zinc finger, CW-type [PF07496] (432-476)
  IPR011124 Zinc finger, CW-type [PS51050] (427-479)
  IPR036890 Histidine kinase/HSP90-like ATPase superfamily [G3DSA:3.30.565.10] (22-162)
  IPR036890 Histidine kinase/HSP90-like ATPase superfamily [SSF55874] (25-258)
  IPR041006 Morc, S5 domain 2-like [PF17942] (272-405)
  IPR045261 MICRORCHIDIA ATPase family [PTHR23336] (11-483)